Protein AF-0000000085162205 (afdb_homodimer)

InterPro domains:
  IPR006311 Twin-arginine translocation pathway, signal sequence [PS51318] (1-39)
  IPR006313 Deferrochelatase [TIGR01412] (5-406)
  IPR006314 Dyp-type peroxidase [PS51404] (59-401)
  IPR006314 Dyp-type peroxidase [PTHR30521] (60-394)
  IPR006314 Dyp-type peroxidase [TIGR01413] (62-396)
  IPR011008 Dimeric alpha-beta barrel [SSF54909] (57-401)
  IPR019546 Twin-arginine translocation pathway, signal sequence, bacterial/archaeal [TIGR01409] (11-33)
  IPR048327 Dyp-type peroxidase, N-terminal domain [PF04261] (62-213)
  IPR048328 Dyp-type peroxidase, C-terminal domain [PF20628] (221-396)

pLDDT: mean 88.56, std 20.93, range [18.2, 98.94]

Structure (mmCIF, N/CA/C/O backbone):
data_AF-0000000085162205-model_v1
#
loop_
_entity.id
_entity.type
_entity.pdbx_description
1 polymer Deferrochelatase
#
loop_
_atom_site.group_PDB
_atom_site.id
_atom_site.type_symbol
_atom_site.label_atom_id
_atom_site.label_alt_id
_atom_site.label_comp_id
_atom_site.label_asym_id
_atom_site.label_entity_id
_atom_site.label_seq_id
_atom_site.pdbx_PDB_ins_code
_atom_site.Cartn_x
_atom_site.Cartn_y
_atom_site.Cartn_z
_atom_site.occupancy
_atom_site.B_iso_or_equiv
_atom_site.auth_seq_id
_atom_site.auth_comp_id
_atom_site.auth_asym_id
_atom_site.auth_atom_id
_atom_site.pdbx_PDB_model_num
ATOM 1 N N . MET A 1 1 ? -37.281 86.938 -27.375 1 23.53 1 MET A N 1
ATOM 2 C CA . MET A 1 1 ? -37.125 86 -28.469 1 23.53 1 MET A CA 1
ATOM 3 C C . MET A 1 1 ? -35.688 85.438 -28.516 1 23.53 1 MET A C 1
ATOM 5 O O . MET A 1 1 ? -35.344 84.688 -29.422 1 23.53 1 MET A O 1
ATOM 9 N N . THR A 1 2 ? -34.781 86.062 -27.719 1 22.11 2 THR A N 1
ATOM 10 C CA . THR A 1 2 ? -33.375 86.188 -28 1 22.11 2 THR A CA 1
ATOM 11 C C . THR A 1 2 ? -32.688 84.875 -27.875 1 22.11 2 THR A C 1
ATOM 13 O O . THR A 1 2 ? -33.156 84 -27.141 1 22.11 2 THR A O 1
ATOM 16 N N . GLN A 1 3 ? -31.547 84.75 -28.531 1 21 3 GLN A N 1
ATOM 17 C CA . GLN A 1 3 ? -30.641 83.875 -29.312 1 21 3 GLN A CA 1
ATOM 18 C C . GLN A 1 3 ? -29.688 83.125 -28.422 1 21 3 GLN A C 1
ATOM 20 O O . GLN A 1 3 ? -28.703 83.688 -27.922 1 21 3 GLN A O 1
ATOM 25 N N . ASP A 1 4 ? -30.172 82.375 -27.375 1 20.7 4 ASP A N 1
ATOM 26 C CA . ASP A 1 4 ? -29.438 81.812 -26.266 1 20.7 4 ASP A CA 1
ATOM 27 C C . ASP A 1 4 ? -28.344 80.875 -26.766 1 20.7 4 ASP A C 1
ATOM 29 O O . ASP A 1 4 ? -28.641 79.75 -27.297 1 20.7 4 ASP A O 1
ATOM 33 N N . LYS A 1 5 ? -27.281 81.625 -27.281 1 24.34 5 LYS A N 1
ATOM 34 C CA . LYS A 1 5 ? -26.141 81.062 -28.031 1 24.34 5 LYS A CA 1
ATOM 35 C C . LYS A 1 5 ? -25.547 79.875 -27.344 1 24.34 5 LYS A C 1
ATOM 37 O O . LYS A 1 5 ? -25.703 79.688 -26.141 1 24.34 5 LYS A O 1
ATOM 42 N N . HIS A 1 6 ? -24.719 79 -28.062 1 22.14 6 HIS A N 1
ATOM 43 C CA . HIS A 1 6 ? -24.109 77.75 -28.469 1 22.14 6 HIS A CA 1
ATOM 44 C C . HIS A 1 6 ? -22.859 77.438 -27.656 1 22.14 6 HIS A C 1
ATOM 46 O O . HIS A 1 6 ? -22.094 76.562 -28 1 22.14 6 HIS A O 1
ATOM 52 N N . GLU A 1 7 ? -22.812 77.938 -26.375 1 23.92 7 GLU A N 1
ATOM 53 C CA . GLU A 1 7 ? -21.453 78 -25.844 1 23.92 7 GLU A CA 1
ATOM 54 C C . GLU A 1 7 ? -20.828 76.562 -25.844 1 23.92 7 GLU A C 1
ATOM 56 O O . GLU A 1 7 ? -21.375 75.625 -25.234 1 23.92 7 GLU A O 1
ATOM 61 N N . GLY A 1 8 ? -20.172 76.25 -27.047 1 25.31 8 GLY A N 1
ATOM 62 C CA . GLY A 1 8 ? -19.469 75.125 -27.594 1 25.31 8 GLY A CA 1
ATOM 63 C C . GLY A 1 8 ? -18.312 74.625 -26.719 1 25.31 8 GLY A C 1
ATOM 64 O O . GLY A 1 8 ? -17.266 75.312 -26.672 1 25.31 8 GLY A O 1
ATOM 65 N N . ASN A 1 9 ? -18.672 74.5 -25.375 1 24.75 9 ASN A N 1
ATOM 66 C CA . ASN A 1 9 ? -17.672 74.25 -24.344 1 24.75 9 ASN A CA 1
ATOM 67 C C . ASN A 1 9 ? -16.75 73.062 -24.781 1 24.75 9 ASN A C 1
ATOM 69 O O . ASN A 1 9 ? -17.203 72 -25.094 1 24.75 9 ASN A O 1
ATOM 73 N N . GLU A 1 10 ? -15.664 73.562 -25.438 1 24.84 10 GLU A N 1
ATOM 74 C CA . GLU A 1 10 ? -14.445 72.938 -25.969 1 24.84 10 GLU A CA 1
ATOM 75 C C . GLU A 1 10 ? -13.812 71.938 -24.969 1 24.84 10 GLU A C 1
ATOM 77 O O . GLU A 1 10 ? -13.438 72.375 -23.875 1 24.84 10 GLU A O 1
ATOM 82 N N . VAL A 1 11 ? -14.43 70.75 -25 1 28.94 11 VAL A N 1
ATOM 83 C CA . VAL A 1 11 ? -14.086 69.438 -24.359 1 28.94 11 VAL A CA 1
ATOM 84 C C . VAL A 1 11 ? -12.578 69.188 -24.469 1 28.94 11 VAL A C 1
ATOM 86 O O . VAL A 1 11 ? -12.055 69.062 -25.578 1 28.94 11 VAL A O 1
ATOM 89 N N . SER A 1 12 ? -11.781 70.188 -23.797 1 24.16 12 SER A N 1
ATOM 90 C CA . SER A 1 12 ? -10.328 70.125 -23.812 1 24.16 12 SER A CA 1
ATOM 91 C C . SER A 1 12 ? -9.781 68.75 -23.625 1 24.16 12 SER A C 1
ATOM 93 O O . SER A 1 12 ? -10.094 68.062 -22.641 1 24.16 12 SER A O 1
ATOM 95 N N . ARG A 1 13 ? -9.586 68 -24.734 1 26.69 13 ARG A N 1
ATOM 96 C CA . ARG A 1 13 ? -8.992 66.75 -25.125 1 26.69 13 ARG A CA 1
ATOM 97 C C . ARG A 1 13 ? -7.629 66.562 -24.469 1 26.69 13 ARG A C 1
ATOM 99 O O . ARG A 1 13 ? -6.973 65.5 -24.672 1 26.69 13 ARG A O 1
ATOM 106 N N . ARG A 1 14 ? -6.977 67.75 -24.078 1 25.41 14 ARG A N 1
ATOM 107 C CA . ARG A 1 14 ? -5.59 67.688 -23.625 1 25.41 14 ARG A CA 1
ATOM 108 C C . ARG A 1 14 ? -5.434 66.688 -22.484 1 25.41 14 ARG A C 1
ATOM 110 O O . ARG A 1 14 ? -4.438 66 -22.406 1 25.41 14 ARG A O 1
ATOM 117 N N . PHE A 1 15 ? -6.211 67.062 -21.375 1 24.17 15 PHE A N 1
ATOM 118 C CA . PHE A 1 15 ? -5.656 66.625 -20.094 1 24.17 15 PHE A CA 1
ATOM 119 C C . PHE A 1 15 ? -5.613 65.125 -20.031 1 24.17 15 PHE A C 1
ATOM 121 O O . PHE A 1 15 ? -5.078 64.5 -19.062 1 24.17 15 PHE A O 1
ATOM 128 N N . PHE A 1 16 ? -6.395 64.375 -20.906 1 24.56 16 PHE A N 1
ATOM 129 C CA . PHE A 1 16 ? -6.539 62.938 -20.781 1 24.56 16 PHE A CA 1
ATOM 130 C C . PHE A 1 16 ? -5.211 62.219 -21.031 1 24.56 16 PHE A C 1
ATOM 132 O O . PHE A 1 16 ? -4.887 61.25 -20.359 1 24.56 16 PHE A O 1
ATOM 139 N N . LEU A 1 17 ? -4.387 62.719 -21.969 1 25.56 17 LEU A N 1
ATOM 140 C CA . LEU A 1 17 ? -3.283 61.969 -22.531 1 25.56 17 LEU A CA 1
ATOM 141 C C . LEU A 1 17 ? -2.131 61.844 -21.531 1 25.56 17 LEU A C 1
ATOM 143 O O . LEU A 1 17 ? -1.29 60.969 -21.641 1 25.56 17 LEU A O 1
ATOM 147 N N . LYS A 1 18 ? -1.763 62.938 -20.859 1 26.2 18 LYS A N 1
ATOM 148 C CA . LYS A 1 18 ? -0.462 63.062 -20.203 1 26.2 18 LYS A CA 1
ATOM 149 C C . LYS A 1 18 ? -0.228 61.906 -19.234 1 26.2 18 LYS A C 1
ATOM 151 O O . LYS A 1 18 ? 0.91 61.469 -19.047 1 26.2 18 LYS A O 1
ATOM 156 N N . MET A 1 19 ? -1.25 61.719 -18.328 1 23.97 19 MET A N 1
ATOM 157 C CA . MET A 1 19 ? -0.8 61 -17.156 1 23.97 19 MET A CA 1
ATOM 158 C C . MET A 1 19 ? -0.459 59.562 -17.516 1 23.97 19 MET A C 1
ATOM 160 O O . MET A 1 19 ? -0.13 58.75 -16.656 1 23.97 19 MET A O 1
ATOM 164 N N . LEU A 1 20 ? -0.736 59 -18.734 1 28.34 20 LEU A N 1
ATOM 165 C CA . LEU A 1 20 ? -0.418 57.656 -19.219 1 28.34 20 LEU A CA 1
ATOM 166 C C . LEU A 1 20 ? 1.091 57.469 -19.312 1 28.34 20 LEU A C 1
ATOM 168 O O . LEU A 1 20 ? 1.556 56.406 -19.766 1 28.34 20 LEU A O 1
ATOM 172 N N . GLY A 1 21 ? 1.951 58.531 -19.406 1 26.06 21 GLY A N 1
ATOM 173 C CA . GLY A 1 21 ? 3.346 58.469 -19.812 1 26.06 21 GLY A CA 1
ATOM 174 C C . GLY A 1 21 ? 4.188 57.562 -18.922 1 26.06 21 GLY A C 1
ATOM 175 O O . GLY A 1 21 ? 5.34 57.25 -19.234 1 26.06 21 GLY A O 1
ATOM 176 N N . ILE A 1 22 ? 4.16 57.844 -17.625 1 26.16 22 ILE A N 1
ATOM 177 C CA . ILE A 1 22 ? 5.355 57.375 -16.938 1 26.16 22 ILE A CA 1
ATOM 178 C C . ILE A 1 22 ? 5.527 55.875 -17.156 1 26.16 22 ILE A C 1
ATOM 180 O O . ILE A 1 22 ? 4.609 55.094 -16.891 1 26.16 22 ILE A O 1
ATOM 184 N N . GLY A 1 23 ? 6.504 55.406 -17.969 1 26.56 23 GLY A N 1
ATOM 185 C CA . GLY A 1 23 ? 6.914 54.25 -18.75 1 26.56 23 GLY A CA 1
ATOM 186 C C . GLY A 1 23 ? 7.023 52.969 -17.938 1 26.56 23 GLY A C 1
ATOM 187 O O . GLY A 1 23 ? 7.477 51.938 -18.438 1 26.56 23 GLY A O 1
ATOM 188 N N . GLY A 1 24 ? 7.367 53.094 -16.547 1 23.75 24 GLY A N 1
ATOM 189 C CA . GLY A 1 24 ? 8.195 52 -16.062 1 23.75 24 GLY A CA 1
ATOM 190 C C . GLY A 1 24 ? 7.637 50.625 -16.406 1 23.75 24 GLY A C 1
ATOM 191 O O . GLY A 1 24 ? 6.559 50.5 -17 1 23.75 24 GLY A O 1
ATOM 192 N N . ALA A 1 25 ? 7.824 49.562 -15.359 1 25.62 25 ALA A N 1
ATOM 193 C CA . ALA A 1 25 ? 7.844 48.125 -15.406 1 25.62 25 ALA A CA 1
ATOM 194 C C . ALA A 1 25 ? 6.504 47.562 -15.891 1 25.62 25 ALA A C 1
ATOM 196 O O . ALA A 1 25 ? 5.477 47.75 -15.242 1 25.62 25 ALA A O 1
ATOM 197 N N . GLY A 1 26 ? 6.219 47.656 -17.109 1 27.2 26 GLY A N 1
ATOM 198 C CA . GLY A 1 26 ? 5.105 47.281 -17.984 1 27.2 26 GLY A CA 1
ATOM 199 C C . GLY A 1 26 ? 4.59 45.875 -17.75 1 27.2 26 GLY A C 1
ATOM 200 O O . GLY A 1 26 ? 5.234 44.906 -18.141 1 27.2 26 GLY A O 1
ATOM 201 N N . ALA A 1 27 ? 4.105 45.594 -16.516 1 27.25 27 ALA A N 1
ATOM 202 C CA . ALA A 1 27 ? 3.43 44.312 -16.469 1 27.25 27 ALA A CA 1
ATOM 203 C C . ALA A 1 27 ? 2.352 44.219 -17.547 1 27.25 27 ALA A C 1
ATOM 205 O O . ALA A 1 27 ? 1.441 45.031 -17.594 1 27.25 27 ALA A O 1
ATOM 206 N N . VAL A 1 28 ? 2.738 44 -18.766 1 25.94 28 VAL A N 1
ATOM 207 C CA . VAL A 1 28 ? 1.874 43.844 -19.938 1 25.94 28 VAL A CA 1
ATOM 208 C C . VAL A 1 28 ? 0.634 43.031 -19.547 1 25.94 28 VAL A C 1
ATOM 210 O O . VAL A 1 28 ? 0.739 41.875 -19.156 1 25.94 28 VAL A O 1
ATOM 213 N N . ILE A 1 29 ? -0.409 43.75 -19.156 1 27.84 29 ILE A N 1
ATOM 214 C CA . ILE A 1 29 ? -1.782 43.312 -18.922 1 27.84 29 ILE A CA 1
ATOM 215 C C . ILE A 1 29 ? -2.42 42.906 -20.25 1 27.84 29 ILE A C 1
ATOM 217 O O . ILE A 1 29 ? -2.85 43.75 -21.031 1 27.84 29 ILE A O 1
ATOM 221 N N . GLY A 1 30 ? -1.858 42.375 -21.297 1 29.48 30 GLY A N 1
ATOM 222 C CA . GLY A 1 30 ? -2.639 42.25 -22.516 1 29.48 30 GLY A CA 1
ATOM 223 C C . GLY A 1 30 ? -4.051 41.719 -22.266 1 29.48 30 GLY A C 1
ATOM 224 O O . GLY A 1 30 ? -4.262 40.844 -21.438 1 29.48 30 GLY A O 1
ATOM 225 N N . ALA A 1 31 ? -5.254 42.375 -22.578 1 27.8 31 ALA A N 1
ATOM 226 C CA . ALA A 1 31 ? -6.715 42.438 -22.578 1 27.8 31 ALA A CA 1
ATOM 227 C C . ALA A 1 31 ? -7.324 41.281 -23.328 1 27.8 31 ALA A C 1
ATOM 229 O O . ALA A 1 31 ? -8.539 41.219 -23.531 1 27.8 31 ALA A O 1
ATOM 230 N N . SER A 1 32 ? -6.816 40.656 -24.422 1 32.09 32 SER A N 1
ATOM 231 C CA . SER A 1 32 ? -7.695 39.75 -25.141 1 32.09 32 SER A CA 1
ATOM 232 C C . SER A 1 32 ? -8.492 38.875 -24.188 1 32.09 32 SER A C 1
ATOM 234 O O . SER A 1 32 ? -7.969 38.438 -23.156 1 32.09 32 SER A O 1
ATOM 236 N N . GLY A 1 33 ? -9.969 38.812 -24.203 1 31.78 33 GLY A N 1
ATOM 237 C CA . GLY A 1 33 ? -11.117 38.469 -23.375 1 31.78 33 GLY A CA 1
ATOM 238 C C . GLY A 1 33 ? -11.094 37.031 -22.875 1 31.78 33 GLY A C 1
ATOM 239 O O . GLY A 1 33 ? -12.094 36.531 -22.344 1 31.78 33 GLY A O 1
ATOM 240 N N . VAL A 1 34 ? -10.562 36.125 -23.656 1 31.17 34 VAL A N 1
ATOM 241 C CA . VAL A 1 34 ? -10.562 34.688 -23.359 1 31.17 34 VAL A CA 1
ATOM 242 C C . VAL A 1 34 ? -10.164 34.469 -21.891 1 31.17 34 VAL A C 1
ATOM 244 O O . VAL A 1 34 ? -9.109 34.938 -21.453 1 31.17 34 VAL A O 1
ATOM 247 N N . GLY A 1 35 ? -11.164 34.469 -20.938 1 32.03 35 GLY A N 1
ATOM 248 C CA . GLY A 1 35 ? -11.102 34.188 -19.516 1 32.03 35 GLY A CA 1
ATOM 249 C C . GLY A 1 35 ? -10.031 33.156 -19.156 1 32.03 35 GLY A C 1
ATOM 250 O O . GLY A 1 35 ? -10.32 31.984 -19 1 32.03 35 GLY A O 1
ATOM 251 N N . GLY A 1 36 ? -9.016 33.125 -19.844 1 33.78 36 GLY A N 1
ATOM 252 C CA . GLY A 1 36 ? -8.047 32.156 -19.359 1 33.78 36 GLY A CA 1
ATOM 253 C C . GLY A 1 36 ? -7.75 32.281 -17.875 1 33.78 36 GLY A C 1
ATOM 254 O O . GLY A 1 36 ? -7.523 33.406 -17.391 1 33.78 36 GLY A O 1
ATOM 255 N N . ILE A 1 37 ? -8.438 31.531 -17 1 33.53 37 ILE A N 1
ATOM 256 C CA . ILE A 1 37 ? -8.094 31.391 -15.594 1 33.53 37 ILE A CA 1
ATOM 257 C C . ILE A 1 37 ? -6.59 31.547 -15.414 1 33.53 37 ILE A C 1
ATOM 259 O O . ILE A 1 37 ? -5.809 30.75 -15.945 1 33.53 37 ILE A O 1
ATOM 263 N N . PHE A 1 38 ? -6.023 32.75 -15.5 1 35.12 38 PHE A N 1
ATOM 264 C CA . PHE A 1 38 ? -4.664 32.969 -15.039 1 35.12 38 PHE A CA 1
ATOM 265 C C . PHE A 1 38 ? -4.391 32.219 -13.75 1 35.12 38 PHE A C 1
ATOM 267 O O . PHE A 1 38 ? -5.062 32.438 -12.734 1 35.12 38 PHE A O 1
ATOM 274 N N . SER A 1 39 ? -4.184 30.953 -13.734 1 41.62 39 SER A N 1
ATOM 275 C CA . SER A 1 39 ? -3.752 30.234 -12.539 1 41.62 39 SER A CA 1
ATOM 276 C C . SER A 1 39 ? -2.65 30.984 -11.805 1 41.62 39 SER A C 1
ATOM 278 O O . SER A 1 39 ? -1.56 31.188 -12.344 1 41.62 39 SER A O 1
ATOM 280 N N . PHE A 1 40 ? -2.924 32.125 -11.172 1 44.41 40 PHE A N 1
ATOM 281 C CA . PHE A 1 40 ? -2.008 32.812 -10.258 1 44.41 40 PHE A CA 1
ATOM 282 C C . PHE A 1 40 ? -1.156 31.797 -9.5 1 44.41 40 PHE A C 1
ATOM 284 O O . PHE A 1 40 ? -1.688 30.906 -8.82 1 44.41 40 PHE A O 1
ATOM 291 N N . LYS A 1 41 ? 0.08 31.609 -10 1 60.41 41 LYS A N 1
ATOM 292 C CA . LYS A 1 41 ? 1.089 30.797 -9.328 1 60.41 41 LYS A CA 1
ATOM 293 C C . LYS A 1 41 ? 1.41 31.344 -7.945 1 60.41 41 LYS A C 1
ATOM 295 O O . LYS A 1 41 ? 1.84 32.5 -7.812 1 60.41 41 LYS A O 1
ATOM 300 N N . SER A 1 42 ? 0.875 30.828 -6.848 1 71.5 42 SER A N 1
ATOM 301 C CA . SER A 1 42 ? 1.188 31.125 -5.457 1 71.5 42 SER A CA 1
ATOM 302 C C . SER A 1 42 ? 2.695 31.125 -5.215 1 71.5 42 SER A C 1
ATOM 304 O O . SER A 1 42 ? 3.424 30.344 -5.824 1 71.5 42 SER A O 1
ATOM 306 N N . MET A 1 43 ? 3.209 32.219 -4.477 1 79.5 43 MET A N 1
ATOM 307 C CA . MET A 1 43 ? 4.613 32.219 -4.074 1 79.5 43 MET A CA 1
ATOM 308 C C . MET A 1 43 ? 4.977 30.953 -3.312 1 79.5 43 MET A C 1
ATOM 310 O O . MET A 1 43 ? 6.156 30.625 -3.158 1 79.5 43 MET A O 1
ATOM 314 N N . PHE A 1 44 ? 3.988 30.203 -2.92 1 85.88 44 PHE A N 1
ATOM 315 C CA . PHE A 1 44 ? 4.219 28.984 -2.15 1 85.88 44 PHE A CA 1
ATOM 316 C C . PHE A 1 44 ? 4.047 27.75 -3.027 1 85.88 44 PHE A C 1
ATOM 318 O O . PHE A 1 44 ? 4.113 26.625 -2.537 1 85.88 44 PHE A O 1
ATOM 325 N N . ASP A 1 45 ? 3.875 27.984 -4.266 1 87.75 45 ASP A N 1
ATOM 326 C CA . ASP A 1 45 ? 3.701 26.844 -5.16 1 87.75 45 ASP A CA 1
ATOM 327 C C . ASP A 1 45 ? 5.043 26.188 -5.473 1 87.75 45 ASP A C 1
ATOM 329 O O . ASP A 1 45 ? 6.055 26.859 -5.637 1 87.75 45 ASP A O 1
ATOM 333 N N . THR A 1 46 ? 5.008 24.891 -5.547 1 89.25 46 THR A N 1
ATOM 334 C CA . THR A 1 46 ? 6.145 24.125 -6.051 1 89.25 46 THR A CA 1
ATOM 335 C C . THR A 1 46 ? 6.133 24.078 -7.578 1 89.25 46 THR A C 1
ATOM 337 O O . THR A 1 46 ? 5.172 23.609 -8.18 1 89.25 46 THR A O 1
ATOM 340 N N . PRO A 1 47 ? 7.211 24.594 -8.188 1 91 47 PRO A N 1
ATOM 341 C CA . PRO A 1 47 ? 7.23 24.531 -9.656 1 91 47 PRO A CA 1
ATOM 342 C C . PRO A 1 47 ? 7.109 23.109 -10.195 1 91 47 PRO A C 1
ATOM 344 O O . PRO A 1 47 ? 7.668 22.172 -9.609 1 91 47 PRO A O 1
ATOM 347 N N . GLU A 1 48 ? 6.359 23.031 -11.289 1 92.06 48 GLU A N 1
ATOM 348 C CA . GLU A 1 48 ? 6.102 21.734 -11.898 1 92.06 48 GLU A CA 1
ATOM 349 C C . GLU A 1 48 ? 6.703 21.641 -13.297 1 92.06 48 GLU A C 1
ATOM 351 O O . GLU A 1 48 ? 6.645 22.609 -14.062 1 92.06 48 GLU A O 1
ATOM 356 N N . ASP A 1 49 ? 7.355 20.562 -13.508 1 91.94 49 ASP A N 1
ATOM 357 C CA . ASP A 1 49 ? 7.73 20.172 -14.867 1 91.94 49 ASP A CA 1
ATOM 358 C C . ASP A 1 49 ? 6.746 19.156 -15.438 1 91.94 49 ASP A C 1
ATOM 360 O O . ASP A 1 49 ? 6.934 17.953 -15.281 1 91.94 49 ASP A O 1
ATOM 364 N N . LYS A 1 50 ? 5.785 19.609 -16.141 1 88 50 LYS A N 1
ATOM 365 C CA . LYS A 1 50 ? 4.691 18.766 -16.609 1 88 50 LYS A CA 1
ATOM 366 C C . LYS A 1 50 ? 5.18 17.734 -17.625 1 88 50 LYS A C 1
ATOM 368 O O . LYS A 1 50 ? 4.715 16.594 -17.625 1 88 50 LYS A O 1
ATOM 373 N N . ASP A 1 51 ? 6.137 18.109 -18.328 1 87.88 51 ASP A N 1
ATOM 374 C CA . ASP A 1 51 ? 6.645 17.219 -19.375 1 87.88 51 ASP A CA 1
ATOM 375 C C . ASP A 1 51 ? 7.359 16.016 -18.781 1 87.88 51 ASP A C 1
ATOM 377 O O . ASP A 1 51 ? 7.359 14.93 -19.375 1 87.88 51 ASP A O 1
ATOM 381 N N . ASN A 1 52 ? 7.801 16.188 -17.641 1 90.31 52 ASN A N 1
ATOM 382 C CA . ASN A 1 52 ? 8.586 15.117 -17.047 1 90.31 52 ASN A CA 1
ATOM 383 C C . ASN A 1 52 ? 7.883 14.523 -15.828 1 90.31 52 ASN A C 1
ATOM 385 O O . ASN A 1 52 ? 8.492 13.789 -15.047 1 90.31 52 ASN A O 1
ATOM 389 N N . ASP A 1 53 ? 6.656 14.906 -15.672 1 94.62 53 ASP A N 1
ATOM 390 C CA . ASP A 1 53 ? 5.875 14.383 -14.555 1 94.62 53 ASP A CA 1
ATOM 391 C C . ASP A 1 53 ? 6.59 14.625 -13.227 1 94.62 53 ASP A C 1
ATOM 393 O O . ASP A 1 53 ? 6.707 13.711 -12.406 1 94.62 53 ASP A O 1
ATOM 397 N N . ALA A 1 54 ? 7.164 15.875 -13.086 1 97.38 54 ALA A N 1
ATOM 398 C CA . ALA A 1 54 ? 8.055 16.109 -11.953 1 97.38 54 ALA A CA 1
ATOM 399 C C . ALA A 1 54 ? 7.746 17.438 -11.273 1 97.38 54 ALA A C 1
ATOM 401 O O . ALA A 1 54 ? 7.207 18.359 -11.906 1 97.38 54 ALA A O 1
ATOM 402 N N . TYR A 1 55 ? 7.984 17.516 -10.023 1 97.5 55 TYR A N 1
ATOM 403 C CA . TYR A 1 55 ? 8.086 18.766 -9.266 1 97.5 55 TYR A CA 1
ATOM 404 C C . TYR A 1 55 ? 9.547 19.141 -9.031 1 97.5 55 TYR A C 1
ATOM 406 O O . TYR A 1 55 ? 10.414 18.266 -8.961 1 97.5 55 TYR A O 1
ATOM 414 N N . GLU A 1 56 ? 9.734 20.422 -8.883 1 96 56 GLU A N 1
ATOM 415 C CA . GLU A 1 56 ? 11.086 20.891 -8.562 1 96 56 GLU A CA 1
ATOM 416 C C . GLU A 1 56 ? 11.359 20.812 -7.066 1 96 56 GLU A C 1
ATOM 418 O O . GLU A 1 56 ? 10.492 21.141 -6.254 1 96 56 GLU A O 1
ATOM 423 N N . PHE A 1 57 ? 12.586 20.453 -6.734 1 97.62 57 PHE A N 1
ATOM 424 C CA . PHE A 1 57 ? 12.969 20.391 -5.328 1 97.62 57 PHE A CA 1
ATOM 425 C C . PHE A 1 57 ? 13.195 21.797 -4.773 1 97.62 57 PHE A C 1
ATOM 427 O O . PHE A 1 57 ? 12.797 22.094 -3.65 1 97.62 57 PHE A O 1
ATOM 434 N N . TYR A 1 58 ? 13.867 22.641 -5.586 1 97.25 58 TYR A N 1
ATOM 435 C CA . TYR A 1 58 ? 14.227 23.984 -5.129 1 97.25 58 TYR A CA 1
ATOM 436 C C . TYR A 1 58 ? 13.008 24.891 -5.113 1 97.25 58 TYR A C 1
ATOM 438 O O . TYR A 1 58 ? 12.164 24.828 -6.008 1 97.25 58 TYR A O 1
ATOM 446 N N . GLY A 1 59 ? 12.969 25.734 -4.098 1 95.81 59 GLY A N 1
ATOM 447 C CA . GLY A 1 59 ? 11.875 26.672 -3.951 1 95.81 59 GLY A CA 1
ATOM 448 C C . GLY A 1 59 ? 11.852 27.344 -2.592 1 95.81 59 GLY A C 1
ATOM 449 O O . GLY A 1 59 ? 12.656 27.031 -1.719 1 95.81 59 GLY A O 1
ATOM 450 N N . LYS A 1 60 ? 10.938 28.25 -2.479 1 94.25 60 LYS A N 1
ATOM 451 C CA . LYS A 1 60 ? 10.805 29 -1.234 1 94.25 60 LYS A CA 1
ATOM 452 C C . LYS A 1 60 ? 10.375 28.094 -0.086 1 94.25 60 LYS A C 1
ATOM 454 O O . LYS A 1 60 ? 10.844 28.25 1.044 1 94.25 60 LYS A O 1
ATOM 459 N N . VAL A 1 61 ? 9.469 27.234 -0.409 1 97.31 61 VAL A N 1
ATOM 460 C CA . VAL A 1 61 ? 9.031 26.219 0.553 1 97.31 61 VAL A CA 1
ATOM 461 C C . VAL A 1 61 ? 9.367 24.828 0.032 1 97.31 61 VAL A C 1
ATOM 463 O O . VAL A 1 61 ? 9.617 24.656 -1.162 1 97.31 61 VAL A O 1
ATOM 466 N N . GLN A 1 62 ? 9.461 23.875 0.972 1 98.25 62 GLN A N 1
ATOM 467 C CA . GLN A 1 62 ? 9.742 22.5 0.531 1 98.25 62 GLN A CA 1
ATOM 468 C C . GLN A 1 62 ? 8.578 21.938 -0.264 1 98.25 62 GLN A C 1
ATOM 470 O O . GLN A 1 62 ? 7.414 22.25 0.013 1 98.25 62 GLN A O 1
ATOM 475 N N . PRO A 1 63 ? 8.883 21.109 -1.225 1 98.06 63 PRO A N 1
ATOM 476 C CA . PRO A 1 63 ? 7.812 20.375 -1.923 1 98.06 63 PRO A CA 1
ATOM 477 C C . PRO A 1 63 ? 7.066 19.406 -1.015 1 98.06 63 PRO A C 1
ATOM 479 O O . PRO A 1 63 ? 7.629 18.922 -0.033 1 98.06 63 PRO A O 1
ATOM 482 N N . GLY A 1 64 ? 5.836 19.078 -1.379 1 97.94 64 GLY A N 1
ATOM 483 C CA . GLY A 1 64 ? 5.055 18.094 -0.649 1 97.94 64 GLY A CA 1
ATOM 484 C C . GLY A 1 64 ? 4.195 18.703 0.442 1 97.94 64 GLY A C 1
ATOM 485 O O . GLY A 1 64 ? 3.609 17.984 1.253 1 97.94 64 GLY A O 1
ATOM 486 N N . ILE A 1 65 ? 4.164 20.031 0.486 1 97.88 65 ILE A N 1
ATOM 487 C CA . ILE A 1 65 ? 3.336 20.719 1.47 1 97.88 65 ILE A CA 1
ATOM 488 C C . ILE A 1 65 ? 2.088 21.281 0.792 1 97.88 65 ILE A C 1
ATOM 490 O O . ILE A 1 65 ? 0.971 20.844 1.07 1 97.88 65 ILE A O 1
ATOM 494 N N . THR A 1 66 ? 2.283 22.109 -0.255 1 95.19 66 THR A N 1
ATOM 495 C CA . THR A 1 66 ? 1.155 22.75 -0.911 1 95.19 66 THR A CA 1
ATOM 496 C C . THR A 1 66 ? 0.828 22.062 -2.232 1 95.19 66 THR A C 1
ATOM 498 O O . THR A 1 66 ? -0.168 22.391 -2.881 1 95.19 66 THR A O 1
ATOM 501 N N . THR A 1 67 ? 1.681 21.125 -2.615 1 93.94 67 THR A N 1
ATOM 502 C CA . THR A 1 67 ? 1.371 20.375 -3.826 1 93.94 67 THR A CA 1
ATOM 503 C C . THR A 1 67 ? 0.101 19.547 -3.641 1 93.94 67 THR A C 1
ATOM 505 O O . THR A 1 67 ? -0.201 19.109 -2.529 1 93.94 67 THR A O 1
ATOM 508 N N . PRO A 1 68 ? -0.626 19.375 -4.758 1 92.56 68 PRO A N 1
ATOM 509 C CA . PRO A 1 68 ? -1.696 18.391 -4.637 1 92.56 68 PRO A CA 1
ATOM 510 C C . PRO A 1 68 ? -1.19 17.031 -4.148 1 92.56 68 PRO A C 1
ATOM 512 O O . PRO A 1 68 ? -0.053 16.656 -4.438 1 92.56 68 PRO A O 1
ATOM 515 N N . SER A 1 69 ? -2.047 16.312 -3.449 1 94.06 69 SER A N 1
ATOM 516 C CA . SER A 1 69 ? -1.645 15.008 -2.926 1 94.06 69 SER A CA 1
ATOM 517 C C . SER A 1 69 ? -1.428 14 -4.051 1 94.06 69 SER A C 1
ATOM 519 O O . SER A 1 69 ? -2.266 13.875 -4.949 1 94.06 69 SER A O 1
ATOM 521 N N . GLN A 1 70 ? -0.312 13.375 -4.012 1 96.44 70 GLN A N 1
ATOM 522 C CA . GLN A 1 70 ? -0.091 12.234 -4.895 1 96.44 70 GLN A CA 1
ATOM 523 C C . GLN A 1 70 ? -0.828 11 -4.391 1 96.44 70 GLN A C 1
ATOM 525 O O . GLN A 1 70 ? -1.327 10.984 -3.262 1 96.44 70 GLN A O 1
ATOM 530 N N . LYS A 1 71 ? -0.843 9.953 -5.121 1 96.75 71 LYS A N 1
ATOM 531 C CA . LYS A 1 71 ? -1.667 8.781 -4.836 1 96.75 71 LYS A CA 1
ATOM 532 C C . LYS A 1 71 ? -1.079 7.965 -3.693 1 96.75 71 LYS A C 1
ATOM 534 O O . LYS A 1 71 ? -1.795 7.207 -3.035 1 96.75 71 LYS A O 1
ATOM 539 N N . ASN A 1 72 ? 0.251 8.141 -3.527 1 98 72 ASN A N 1
ATOM 540 C CA . ASN A 1 72 ? 0.923 7.312 -2.535 1 98 72 ASN A CA 1
ATOM 541 C C . ASN A 1 72 ? 1.856 8.133 -1.653 1 98 72 ASN A C 1
ATOM 543 O O . ASN A 1 72 ? 2.42 9.133 -2.104 1 98 72 ASN A O 1
ATOM 547 N N . ILE A 1 73 ? 2.012 7.645 -0.436 1 98.56 73 ILE A N 1
ATOM 548 C CA . ILE A 1 73 ? 2.992 8.211 0.482 1 98.56 73 ILE A CA 1
ATOM 549 C C . ILE A 1 73 ? 3.816 7.09 1.113 1 98.56 73 ILE A C 1
ATOM 551 O O . ILE A 1 73 ? 3.299 6.004 1.372 1 98.56 73 ILE A O 1
ATOM 555 N N . ASN A 1 74 ? 5.051 7.246 1.24 1 98.38 74 ASN A N 1
ATOM 556 C CA . ASN A 1 74 ? 5.938 6.543 2.16 1 98.38 74 ASN A CA 1
ATOM 557 C C . ASN A 1 74 ? 6.531 7.488 3.199 1 98.38 74 ASN A C 1
ATOM 559 O O . ASN A 1 74 ? 7.387 8.32 2.875 1 98.38 74 ASN A O 1
ATOM 563 N N . PHE A 1 75 ? 6.02 7.402 4.359 1 98.62 75 PHE A N 1
ATOM 564 C CA . PHE A 1 75 ? 6.375 8.273 5.477 1 98.62 75 PHE A CA 1
ATOM 565 C C . PHE A 1 75 ? 7.332 7.562 6.426 1 98.62 75 PHE A C 1
ATOM 567 O O . PHE A 1 75 ? 7.102 6.418 6.812 1 98.62 75 PHE A O 1
ATOM 574 N N . ALA A 1 76 ? 8.461 8.234 6.836 1 98.38 76 ALA A N 1
ATOM 575 C CA . ALA A 1 76 ? 9.422 7.637 7.754 1 98.38 76 ALA A CA 1
ATOM 576 C C . ALA A 1 76 ? 9.789 8.602 8.875 1 98.38 76 ALA A C 1
ATOM 578 O O . ALA A 1 76 ? 9.984 9.797 8.633 1 98.38 76 ALA A O 1
ATOM 579 N N . VAL A 1 77 ? 9.797 8.094 10.031 1 98.56 77 VAL A N 1
ATOM 580 C CA . VAL A 1 77 ? 10.336 8.789 11.195 1 98.56 77 VAL A CA 1
ATOM 581 C C . VAL A 1 77 ? 11.656 8.148 11.617 1 98.56 77 VAL A C 1
ATOM 583 O O . VAL A 1 77 ? 11.742 6.922 11.742 1 98.56 77 VAL A O 1
ATOM 586 N N . ILE A 1 78 ? 12.617 8.992 11.891 1 98.38 78 ILE A N 1
ATOM 587 C CA . ILE A 1 78 ? 14 8.539 12.031 1 98.38 78 ILE A CA 1
ATOM 588 C C . ILE A 1 78 ? 14.555 9 13.383 1 98.38 78 ILE A C 1
ATOM 590 O O . ILE A 1 78 ? 14.297 10.125 13.82 1 98.38 78 ILE A O 1
ATOM 594 N N . ASP A 1 79 ? 15.312 8.148 14 1 97.94 79 ASP A N 1
ATOM 595 C CA . ASP A 1 79 ? 16.109 8.492 15.18 1 97.94 79 ASP A CA 1
ATOM 596 C C . ASP A 1 79 ? 17.578 8.68 14.812 1 97.94 79 ASP A C 1
ATOM 598 O O . ASP A 1 79 ? 18.109 7.961 13.961 1 97.94 79 ASP A O 1
ATOM 602 N N . LEU A 1 80 ? 18.234 9.602 15.531 1 98.62 80 LEU A N 1
ATOM 603 C CA . LEU A 1 80 ? 19.672 9.773 15.391 1 98.62 80 LEU A CA 1
ATOM 604 C C . LEU A 1 80 ? 20.422 8.703 16.172 1 98.62 80 LEU A C 1
ATOM 606 O O . LEU A 1 80 ? 20.094 8.43 17.328 1 98.62 80 LEU A O 1
ATOM 610 N N . LYS A 1 81 ? 21.391 8.156 15.492 1 97 81 LYS A N 1
ATOM 611 C CA . LYS A 1 81 ? 22.344 7.27 16.172 1 97 81 LYS A CA 1
ATOM 612 C C . LYS A 1 81 ? 23.594 8.031 16.609 1 97 81 LYS A C 1
ATOM 614 O O . LYS A 1 81 ? 24.344 7.551 17.453 1 97 81 LYS A O 1
ATOM 619 N N . SER A 1 82 ? 23.766 9.188 15.977 1 97.38 82 SER A N 1
ATOM 620 C CA . SER A 1 82 ? 24.953 10.008 16.234 1 97.38 82 SER A CA 1
ATOM 621 C C . SER A 1 82 ? 24.562 11.438 16.594 1 97.38 82 SER A C 1
ATOM 623 O O . SER A 1 82 ? 23.547 11.953 16.125 1 97.38 82 SER A O 1
ATOM 625 N N . LYS A 1 83 ? 25.453 12.047 17.375 1 97.38 83 LYS A N 1
ATOM 626 C CA . LYS A 1 83 ? 25.281 13.445 17.734 1 97.38 83 LYS A CA 1
ATOM 627 C C . LYS A 1 83 ? 26.328 14.328 17.062 1 97.38 83 LYS A C 1
ATOM 629 O O . LYS A 1 83 ? 26.531 15.477 17.453 1 97.38 83 LYS A O 1
ATOM 634 N N . ASP A 1 84 ? 27 13.727 16.109 1 97.94 84 ASP A N 1
ATOM 635 C CA . ASP A 1 84 ? 28.016 14.469 15.367 1 97.94 84 ASP A CA 1
ATOM 636 C C . ASP A 1 84 ? 27.359 15.469 14.422 1 97.94 84 ASP A C 1
ATOM 638 O O . ASP A 1 84 ? 26.969 15.117 13.305 1 97.94 84 ASP A O 1
ATOM 642 N N . LYS A 1 85 ? 27.438 16.672 14.867 1 98 85 LYS A N 1
ATOM 643 C CA . LYS A 1 85 ? 26.734 17.719 14.133 1 98 85 LYS A CA 1
ATOM 644 C C . LYS A 1 85 ? 27.297 17.859 12.719 1 98 85 LYS A C 1
ATOM 646 O O . LYS A 1 85 ? 26.531 18.047 11.766 1 98 85 LYS A O 1
ATOM 651 N N . ALA A 1 86 ? 28.562 17.812 12.586 1 98.19 86 ALA A N 1
ATOM 652 C CA . ALA A 1 86 ? 29.203 17.969 11.273 1 98.19 86 ALA A CA 1
ATOM 653 C C . ALA A 1 86 ? 28.797 16.844 10.328 1 98.19 86 ALA A C 1
ATOM 655 O O . ALA A 1 86 ? 28.5 17.094 9.156 1 98.19 86 ALA A O 1
ATOM 656 N N . ALA A 1 87 ? 28.734 15.664 10.82 1 98.62 87 ALA A N 1
ATOM 657 C CA . ALA A 1 87 ? 28.344 14.508 10.008 1 98.62 87 ALA A CA 1
ATOM 658 C C . ALA A 1 87 ? 26.875 14.602 9.586 1 98.62 87 ALA A C 1
ATOM 660 O O . ALA A 1 87 ? 26.531 14.289 8.445 1 98.62 87 ALA A O 1
ATOM 661 N N . ILE A 1 88 ? 26.062 15.031 10.492 1 98.81 88 ILE A N 1
ATOM 662 C CA . ILE A 1 88 ? 24.641 15.156 10.211 1 98.81 88 ILE A CA 1
ATOM 663 C C . ILE A 1 88 ? 24.406 16.281 9.188 1 98.81 88 ILE A C 1
ATOM 665 O O . ILE A 1 88 ? 23.594 16.141 8.273 1 98.81 88 ILE A O 1
ATOM 669 N N . GLN A 1 89 ? 25.156 17.359 9.32 1 98.69 89 GLN A N 1
ATOM 670 C CA . GLN A 1 89 ? 25.078 18.438 8.344 1 98.69 89 GLN A CA 1
ATOM 671 C C . GLN A 1 89 ? 25.469 17.953 6.953 1 98.69 89 GLN A C 1
ATOM 673 O O . GLN A 1 89 ? 24.828 18.297 5.961 1 98.69 89 GLN A O 1
ATOM 678 N N . GLU A 1 90 ? 26.5 17.188 6.883 1 98.62 90 GLU A N 1
ATOM 679 C CA . GLU A 1 90 ? 26.922 16.625 5.602 1 98.62 90 GLU A CA 1
ATOM 680 C C . GLU A 1 90 ? 25.844 15.719 5.02 1 98.62 90 GLU A C 1
ATOM 682 O O . GLU A 1 90 ? 25.641 15.688 3.805 1 98.62 90 GLU A O 1
ATOM 687 N N . MET A 1 91 ? 25.156 14.938 5.887 1 98.69 91 MET A N 1
ATOM 688 C CA . MET A 1 91 ? 24.047 14.094 5.449 1 98.69 91 MET A CA 1
ATOM 689 C C . MET A 1 91 ? 22.938 14.938 4.816 1 98.69 91 MET A C 1
ATOM 691 O O . MET A 1 91 ? 22.406 14.578 3.768 1 98.69 91 MET A O 1
ATOM 695 N N . PHE A 1 92 ? 22.672 16.078 5.375 1 98.88 92 PHE A N 1
ATOM 696 C CA . PHE A 1 92 ? 21.641 16.953 4.844 1 98.88 92 PHE A CA 1
ATOM 697 C C . PHE A 1 92 ? 22.047 17.5 3.475 1 98.88 92 PHE A C 1
ATOM 699 O O . PHE A 1 92 ? 21.203 17.625 2.582 1 98.88 92 PHE A O 1
ATOM 706 N N . LYS A 1 93 ? 23.328 17.797 3.301 1 98.75 93 LYS A N 1
ATOM 707 C CA . LYS A 1 93 ? 23.828 18.234 2 1 98.75 93 LYS A CA 1
ATOM 708 C C . LYS A 1 93 ? 23.688 17.141 0.956 1 98.75 93 LYS A C 1
ATOM 710 O O . LYS A 1 93 ? 23.234 17.391 -0.166 1 98.75 93 LYS A O 1
ATOM 715 N N . GLU A 1 94 ? 24.016 15.953 1.376 1 98.25 94 GLU A N 1
ATOM 716 C CA . GLU A 1 94 ? 23.891 14.828 0.455 1 98.25 94 GLU A CA 1
ATOM 717 C C . GLU A 1 94 ? 22.422 14.547 0.129 1 98.25 94 GLU A C 1
ATOM 719 O O . GLU A 1 94 ? 22.094 14.234 -1.017 1 98.25 94 GLU A O 1
ATOM 724 N N . TRP A 1 95 ? 21.562 14.602 1.175 1 98.75 95 TRP A N 1
ATOM 725 C CA . TRP A 1 95 ? 20.125 14.422 0.956 1 98.75 95 TRP A CA 1
ATOM 726 C C . TRP A 1 95 ? 19.594 15.43 -0.064 1 98.75 95 TRP A C 1
ATOM 728 O O . TRP A 1 95 ? 18.703 15.117 -0.85 1 98.75 95 TRP A O 1
ATOM 738 N N . THR A 1 96 ? 20.141 16.625 -0.071 1 98.75 96 THR A N 1
ATOM 739 C CA . THR A 1 96 ? 19.75 17.641 -1.039 1 98.75 96 THR A CA 1
ATOM 740 C C . THR A 1 96 ? 20.062 17.188 -2.461 1 98.75 96 THR A C 1
ATOM 742 O O . THR A 1 96 ? 19.188 17.203 -3.332 1 98.75 96 THR A O 1
ATOM 745 N N . LYS A 1 97 ? 21.25 16.734 -2.617 1 97.69 97 LYS A N 1
ATOM 746 C CA . LYS A 1 97 ? 21.672 16.281 -3.934 1 97.69 97 LYS A CA 1
ATOM 747 C C . LYS A 1 97 ? 20.828 15.102 -4.402 1 97.69 97 LYS A C 1
ATOM 749 O O . LYS A 1 97 ? 20.375 15.062 -5.551 1 97.69 97 LYS A O 1
ATOM 754 N N . MET A 1 98 ? 20.625 14.18 -3.527 1 98.12 98 MET A N 1
ATOM 755 C CA . MET A 1 98 ? 19.844 12.992 -3.842 1 98.12 98 MET A CA 1
ATOM 756 C C . MET A 1 98 ? 18.406 13.359 -4.188 1 98.12 98 MET A C 1
ATOM 758 O O . MET A 1 98 ? 17.828 12.82 -5.129 1 98.12 98 MET A O 1
ATOM 762 N N . SER A 1 99 ? 17.844 14.258 -3.436 1 98.62 99 SER A N 1
ATOM 763 C CA . SER A 1 99 ? 16.453 14.656 -3.621 1 98.62 99 SER A CA 1
ATOM 764 C C . SER A 1 99 ? 16.25 15.328 -4.973 1 98.62 99 SER A C 1
ATOM 766 O O . SER A 1 99 ? 15.258 15.07 -5.656 1 98.62 99 SER A O 1
ATOM 768 N N . VAL A 1 100 ? 17.172 16.203 -5.355 1 97.94 100 VAL A N 1
ATOM 769 C CA . VAL A 1 100 ? 17.094 16.875 -6.648 1 97.94 100 VAL A CA 1
ATOM 770 C C . VAL A 1 100 ? 17.047 15.836 -7.766 1 97.94 100 VAL A C 1
ATOM 772 O O . VAL A 1 100 ? 16.203 15.914 -8.656 1 97.94 100 VAL A O 1
ATOM 775 N N . LYS A 1 101 ? 17.859 14.844 -7.672 1 96.75 101 LYS A N 1
ATOM 776 C CA . LYS A 1 101 ? 17.938 13.797 -8.695 1 96.75 101 LYS A CA 1
ATOM 777 C C . LYS A 1 101 ? 16.672 12.961 -8.719 1 96.75 101 LYS A C 1
ATOM 779 O O . LYS A 1 101 ? 16.031 12.82 -9.766 1 96.75 101 LYS A O 1
ATOM 784 N N . MET A 1 102 ? 16.281 12.43 -7.586 1 98.06 102 MET A N 1
ATOM 785 C CA . MET A 1 102 ? 15.141 11.516 -7.531 1 98.06 102 MET A CA 1
ATOM 786 C C . MET A 1 102 ? 13.852 12.227 -7.926 1 98.06 102 MET A C 1
ATOM 788 O O . MET A 1 102 ? 13 11.641 -8.609 1 98.06 102 MET A O 1
ATOM 792 N N . MET A 1 103 ? 13.68 13.484 -7.508 1 98.38 103 MET A N 1
ATOM 793 C CA . MET A 1 103 ? 12.461 14.211 -7.855 1 98.38 103 MET A CA 1
ATOM 794 C C . MET A 1 103 ? 12.43 14.531 -9.344 1 98.38 103 MET A C 1
ATOM 796 O O . MET A 1 103 ? 11.367 14.812 -9.906 1 98.38 103 MET A O 1
ATOM 800 N N . ASP A 1 104 ? 13.594 14.438 -10.016 1 96.06 104 ASP A N 1
ATOM 801 C CA . ASP A 1 104 ? 13.672 14.633 -11.461 1 96.06 104 ASP A CA 1
ATOM 802 C C . ASP A 1 104 ? 13.531 13.305 -12.203 1 96.06 104 ASP A C 1
ATOM 804 O O . ASP A 1 104 ? 13.633 13.258 -13.43 1 96.06 104 ASP A O 1
ATOM 808 N N . GLY A 1 105 ? 13.344 12.273 -11.5 1 94.5 105 GLY A N 1
ATOM 809 C CA . GLY A 1 105 ? 13.164 10.969 -12.117 1 94.5 105 GLY A CA 1
ATOM 810 C C . GLY A 1 105 ? 14.477 10.297 -12.484 1 94.5 105 GLY A C 1
ATOM 811 O O . GLY A 1 105 ? 14.492 9.359 -13.289 1 94.5 105 GLY A O 1
ATOM 812 N N . THR A 1 106 ? 15.508 10.781 -11.938 1 92.75 106 THR A N 1
ATOM 813 C CA . THR A 1 106 ? 16.812 10.195 -12.242 1 92.75 106 THR A CA 1
ATOM 814 C C . THR A 1 106 ? 17.344 9.406 -11.047 1 92.75 106 THR A C 1
ATOM 816 O O . THR A 1 106 ? 16.906 9.617 -9.914 1 92.75 106 THR A O 1
ATOM 819 N N . LEU A 1 107 ? 18.188 8.453 -11.336 1 89.75 107 LEU A N 1
ATOM 820 C CA . LEU A 1 107 ? 18.781 7.621 -10.297 1 89.75 107 LEU A CA 1
ATOM 821 C C . LEU A 1 107 ? 19.891 8.375 -9.578 1 89.75 107 LEU A C 1
ATOM 823 O O . LEU A 1 107 ? 20.438 9.352 -10.109 1 89.75 107 LEU A O 1
ATOM 827 N N . ILE A 1 108 ? 20.109 7.875 -8.391 1 89.94 108 ILE A N 1
ATOM 828 C CA . ILE A 1 108 ? 21.172 8.539 -7.637 1 89.94 108 ILE A CA 1
ATOM 829 C C . ILE A 1 108 ? 22.516 7.859 -7.926 1 89.94 108 ILE A C 1
ATOM 831 O O . ILE A 1 108 ? 22.547 6.727 -8.406 1 89.94 108 ILE A O 1
ATOM 835 N N . GLY A 1 109 ? 23.531 8.539 -7.598 1 79.75 109 GLY A N 1
ATOM 836 C CA . GLY A 1 109 ? 24.891 8 -7.73 1 79.75 109 GLY A CA 1
ATOM 837 C C . GLY A 1 109 ? 25.391 7.996 -9.164 1 79.75 109 GLY A C 1
ATOM 838 O O . GLY A 1 109 ? 24.672 8.422 -10.078 1 79.75 109 GLY A O 1
ATOM 839 N N . LYS A 1 110 ? 26.719 7.809 -9.297 1 67 110 LYS A N 1
ATOM 840 C CA . LYS A 1 110 ? 27.375 7.68 -10.594 1 67 110 LYS A CA 1
ATOM 841 C C . LYS A 1 110 ? 27.281 6.254 -11.125 1 67 110 LYS A C 1
ATOM 843 O O . LYS A 1 110 ? 27.203 5.301 -10.344 1 67 110 LYS A O 1
ATOM 848 N N . SER A 1 111 ? 26.75 6.031 -12.281 1 60.94 111 SER A N 1
ATOM 849 C CA . SER A 1 111 ? 26.812 4.691 -12.859 1 60.94 111 SER A CA 1
ATOM 850 C C . SER A 1 111 ? 28.172 4.047 -12.633 1 60.94 111 SER A C 1
ATOM 852 O O . SER A 1 111 ? 29.188 4.574 -13.078 1 60.94 111 SER A O 1
ATOM 854 N N . THR A 1 112 ? 28.391 3.568 -11.445 1 61.78 112 THR A N 1
ATOM 855 C CA . THR A 1 112 ? 29.719 3 -11.266 1 61.78 112 THR A CA 1
ATOM 856 C C . THR A 1 112 ? 29.953 1.85 -12.234 1 61.78 112 THR A C 1
ATOM 858 O O . THR A 1 112 ? 29.094 0.983 -12.398 1 61.78 112 THR A O 1
ATOM 861 N N . LYS A 1 113 ? 31.047 1.942 -12.922 1 66.38 113 LYS A N 1
ATOM 862 C CA . LYS A 1 113 ? 31.5 0.9 -13.836 1 66.38 113 LYS A CA 1
ATOM 863 C C . LYS A 1 113 ? 32.094 -0.283 -13.07 1 66.38 113 LYS A C 1
ATOM 865 O O . LYS A 1 113 ? 32.25 -1.369 -13.625 1 66.38 113 LYS A O 1
ATOM 870 N N . ASN A 1 114 ? 32.094 0.006 -11.68 1 81.81 114 ASN A N 1
ATOM 871 C CA . ASN A 1 114 ? 32.719 -1.09 -10.938 1 81.81 114 ASN A CA 1
ATOM 872 C C . ASN A 1 114 ? 31.656 -2.059 -10.398 1 81.81 114 ASN A C 1
ATOM 874 O O . ASN A 1 114 ? 31.047 -1.808 -9.359 1 81.81 114 ASN A O 1
ATOM 878 N N . SER A 1 115 ? 31.484 -3.154 -10.906 1 85.69 115 SER A N 1
ATOM 879 C CA . SER A 1 115 ? 30.453 -4.141 -10.594 1 85.69 115 SER A CA 1
ATOM 880 C C . SER A 1 115 ? 30.828 -4.973 -9.375 1 85.69 115 SER A C 1
ATOM 882 O O . SER A 1 115 ? 30.031 -5.781 -8.891 1 85.69 115 SER A O 1
ATOM 884 N N . LEU A 1 116 ? 31.953 -4.75 -8.812 1 88.56 116 LEU A N 1
ATOM 885 C CA . LEU A 1 116 ? 32.406 -5.496 -7.652 1 88.56 116 LEU A CA 1
ATOM 886 C C . LEU A 1 116 ? 31.984 -4.812 -6.359 1 88.56 116 LEU A C 1
ATOM 888 O O . LEU A 1 116 ? 32.219 -5.332 -5.266 1 88.56 116 LEU A O 1
ATOM 892 N N . LEU A 1 117 ? 31.359 -3.717 -6.477 1 89.31 117 LEU A N 1
ATOM 893 C CA . LEU A 1 117 ? 30.812 -2.982 -5.348 1 89.31 117 LEU A CA 1
ATOM 894 C C . LEU A 1 117 ? 29.281 -2.939 -5.418 1 89.31 117 LEU A C 1
ATOM 896 O O . LEU A 1 117 ? 28.703 -3.07 -6.5 1 89.31 117 LEU A O 1
ATOM 900 N N . PRO A 1 118 ? 28.719 -2.729 -4.25 1 90.88 118 PRO A N 1
ATOM 901 C CA . PRO A 1 118 ? 27.281 -2.459 -4.301 1 90.88 118 PRO A CA 1
ATOM 902 C C . PRO A 1 118 ? 26.938 -1.195 -5.09 1 90.88 118 PRO A C 1
ATOM 904 O O . PRO A 1 118 ? 27.656 -0.194 -4.992 1 90.88 118 PRO A O 1
ATOM 907 N N . PRO A 1 119 ? 25.953 -1.278 -5.895 1 90.44 119 PRO A N 1
ATOM 908 C CA . PRO A 1 119 ? 25.578 -0.076 -6.645 1 90.44 119 PRO A CA 1
ATOM 909 C C . PRO A 1 119 ? 25.188 1.087 -5.738 1 90.44 119 PRO A C 1
ATOM 911 O O . PRO A 1 119 ? 24.641 0.872 -4.652 1 90.44 119 PRO A O 1
ATOM 914 N N . GLU A 1 120 ? 25.406 2.258 -6.223 1 91.06 120 GLU A N 1
ATOM 915 C CA . GLU A 1 120 ? 25.047 3.439 -5.449 1 91.06 120 GLU A CA 1
ATOM 916 C C . GLU A 1 120 ? 23.531 3.615 -5.383 1 91.06 120 GLU A C 1
ATOM 918 O O . GLU A 1 120 ? 22.984 3.996 -4.344 1 91.06 120 GLU A O 1
ATOM 923 N N . ASP A 1 121 ? 22.938 3.379 -6.52 1 94.12 121 ASP A N 1
ATOM 924 C CA . ASP A 1 121 ? 21.469 3.35 -6.551 1 94.12 121 ASP A CA 1
ATOM 925 C C . ASP A 1 121 ? 20.953 1.923 -6.406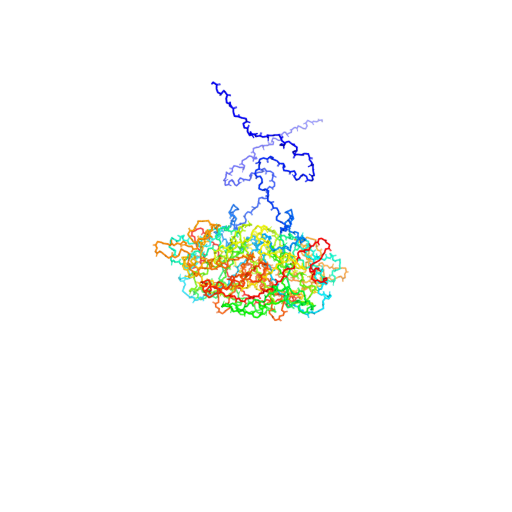 1 94.12 121 ASP A C 1
ATOM 927 O O . ASP A 1 121 ? 21.469 0.997 -7.031 1 94.12 121 ASP A O 1
ATOM 931 N N . THR A 1 122 ? 19.844 1.769 -5.621 1 93.75 122 THR A N 1
ATOM 932 C CA . THR A 1 122 ? 19.312 0.437 -5.367 1 93.75 122 THR A CA 1
ATOM 933 C C . THR A 1 122 ? 18.594 -0.107 -6.602 1 93.75 122 THR A C 1
ATOM 935 O O . THR A 1 122 ? 18.391 -1.316 -6.727 1 93.75 122 THR A O 1
ATOM 938 N N . GLY A 1 123 ? 18.078 0.723 -7.434 1 92.94 123 GLY A N 1
ATOM 939 C CA . GLY A 1 123 ? 17.75 0.347 -8.797 1 92.94 123 GLY A CA 1
ATOM 940 C C . GLY A 1 123 ? 16.312 -0.079 -8.977 1 92.94 123 GLY A C 1
ATOM 941 O O . GLY A 1 123 ? 15.867 -0.342 -10.102 1 92.94 123 GLY A O 1
ATOM 942 N N . GLU A 1 124 ? 15.492 -0.129 -7.934 1 93.12 124 GLU A N 1
ATOM 943 C CA . GLU A 1 124 ? 14.141 -0.668 -8.062 1 93.12 124 GLU A CA 1
ATOM 944 C C . GLU A 1 124 ? 13.234 0.299 -8.82 1 93.12 124 GLU A C 1
ATOM 946 O O . GLU A 1 124 ? 12.133 -0.072 -9.234 1 93.12 124 GLU A O 1
ATOM 951 N N . ALA A 1 125 ? 13.672 1.503 -9.086 1 94.06 125 ALA A N 1
ATOM 952 C CA . ALA A 1 125 ? 12.844 2.465 -9.812 1 94.06 125 ALA A CA 1
ATOM 953 C C . ALA A 1 125 ? 13.367 2.678 -11.227 1 94.06 125 ALA A C 1
ATOM 955 O O . ALA A 1 125 ? 12.906 3.582 -11.93 1 94.06 125 ALA A O 1
ATOM 956 N N . VAL A 1 126 ? 14.312 1.905 -11.672 1 92 126 VAL A N 1
ATOM 957 C CA . VAL A 1 126 ? 14.812 1.999 -13.039 1 92 126 VAL A CA 1
ATOM 958 C C . VAL A 1 126 ? 13.656 1.837 -14.023 1 92 126 VAL A C 1
ATOM 960 O O . VAL A 1 126 ? 12.836 0.927 -13.891 1 92 126 VAL A O 1
ATOM 963 N N . GLY A 1 127 ? 13.609 2.754 -14.984 1 90.62 127 GLY A N 1
ATOM 964 C CA . GLY A 1 127 ? 12.602 2.686 -16.031 1 90.62 127 GLY A CA 1
ATOM 965 C C . GLY A 1 127 ? 11.32 3.416 -15.672 1 90.62 127 GLY A C 1
ATOM 966 O O . GLY A 1 127 ? 10.43 3.557 -16.5 1 90.62 127 GLY A O 1
ATOM 967 N N . LEU A 1 128 ? 11.203 3.908 -14.445 1 94.25 128 LEU A N 1
ATOM 968 C CA . LEU A 1 128 ? 10.016 4.633 -14.023 1 94.25 128 LEU A CA 1
ATOM 969 C C . LEU A 1 128 ? 10.219 6.141 -14.148 1 94.25 128 LEU A C 1
ATOM 971 O O . LEU A 1 128 ? 11.352 6.621 -14.117 1 94.25 128 LEU A O 1
ATOM 975 N N . SER A 1 129 ? 9.148 6.844 -14.32 1 94.88 129 SER A N 1
ATOM 976 C CA . SER A 1 129 ? 9.211 8.297 -14.336 1 94.88 129 SER A CA 1
ATOM 977 C C . SER A 1 129 ? 9.359 8.867 -12.93 1 94.88 129 SER A C 1
ATOM 979 O O . SER A 1 129 ? 9.375 8.117 -11.953 1 94.88 129 SER A O 1
ATOM 981 N N . ALA A 1 130 ? 9.445 10.18 -12.836 1 97.25 130 ALA A N 1
ATOM 982 C CA . ALA A 1 130 ? 9.516 10.844 -11.531 1 97.25 130 ALA A CA 1
ATOM 983 C C . ALA A 1 130 ? 8.227 10.641 -10.742 1 97.25 130 ALA A C 1
ATOM 985 O O . ALA A 1 130 ? 8.227 10.688 -9.516 1 97.25 130 ALA A O 1
ATOM 986 N N . SER A 1 131 ? 7.148 10.453 -11.445 1 97.44 131 SER A N 1
ATOM 987 C CA . SER A 1 131 ? 5.852 10.172 -10.844 1 97.44 131 SER A CA 1
ATOM 988 C C . SER A 1 131 ? 5.453 11.25 -9.852 1 97.44 131 SER A C 1
ATOM 990 O O . SER A 1 131 ? 4.887 10.961 -8.797 1 97.44 131 SER A O 1
ATOM 992 N N . LYS A 1 132 ? 5.848 12.5 -10.117 1 97.81 132 LYS A N 1
ATOM 993 C CA . LYS A 1 132 ? 5.539 13.664 -9.289 1 97.81 132 LYS A CA 1
ATOM 994 C C . LYS A 1 132 ? 6.051 13.469 -7.867 1 97.81 132 LYS A C 1
ATOM 996 O O . LYS A 1 132 ? 5.398 13.891 -6.906 1 97.81 132 LYS A O 1
ATOM 1001 N N . LEU A 1 133 ? 7.117 12.844 -7.707 1 98.69 133 LEU A N 1
ATOM 1002 C CA . LEU A 1 133 ? 7.719 12.625 -6.395 1 98.69 133 LEU A CA 1
ATOM 1003 C C . LEU A 1 133 ? 7.988 13.953 -5.695 1 98.69 133 LEU A C 1
ATOM 1005 O O . LEU A 1 133 ? 8.531 14.883 -6.305 1 98.69 133 LEU A O 1
ATOM 1009 N N . THR A 1 134 ? 7.578 14.07 -4.508 1 98.81 134 THR A N 1
ATOM 1010 C CA . THR A 1 134 ? 8 15.148 -3.619 1 98.81 134 THR A CA 1
ATOM 1011 C C . THR A 1 134 ? 8.633 14.586 -2.35 1 98.81 134 THR A C 1
ATOM 1013 O O . THR A 1 134 ? 8.172 13.57 -1.821 1 98.81 134 THR A O 1
ATOM 1016 N N . LEU A 1 135 ? 9.648 15.203 -1.916 1 98.88 135 LEU A N 1
ATOM 1017 C CA . LEU A 1 135 ? 10.352 14.859 -0.682 1 98.88 135 LEU A CA 1
ATOM 1018 C C . LEU A 1 135 ? 10.336 16.031 0.293 1 98.88 135 LEU A C 1
ATOM 1020 O O . LEU A 1 135 ? 10.719 17.141 -0.065 1 98.88 135 LEU A O 1
ATOM 1024 N N . THR A 1 136 ? 9.852 15.781 1.472 1 98.94 136 THR A N 1
ATOM 1025 C CA . THR A 1 136 ? 9.734 16.766 2.539 1 98.94 136 THR A CA 1
ATOM 1026 C C . THR A 1 136 ? 10.469 16.297 3.793 1 98.94 136 THR A C 1
ATOM 1028 O O . THR A 1 136 ? 10.32 15.148 4.211 1 98.94 136 THR A O 1
ATOM 1031 N N . PHE A 1 137 ? 11.273 17.219 4.414 1 98.94 137 PHE A N 1
ATOM 1032 C CA . PHE A 1 137 ? 12.102 16.875 5.562 1 98.94 137 PHE A CA 1
ATOM 1033 C C . PHE A 1 137 ? 11.766 17.766 6.754 1 98.94 137 PHE A C 1
ATOM 1035 O O . PHE A 1 137 ? 11.641 18.984 6.609 1 98.94 137 PHE A O 1
ATOM 1042 N N . GLY A 1 138 ? 11.594 17.141 7.879 1 98.88 138 GLY A N 1
ATOM 1043 C CA . GLY A 1 138 ? 11.359 17.859 9.117 1 98.88 138 GLY A CA 1
ATOM 1044 C C . GLY A 1 138 ? 12.219 17.359 10.266 1 98.88 138 GLY A C 1
ATOM 1045 O O . GLY A 1 138 ? 12.68 16.219 10.258 1 98.88 138 GLY A O 1
ATOM 1046 N N . ILE A 1 139 ? 12.453 18.25 11.25 1 98.94 139 ILE A N 1
ATOM 1047 C CA . ILE A 1 139 ? 13.25 17.906 12.422 1 98.94 139 ILE A CA 1
ATOM 1048 C C . ILE A 1 139 ? 12.438 18.172 13.688 1 98.94 139 ILE A C 1
ATOM 1050 O O . ILE A 1 139 ? 11.578 19.047 13.711 1 98.94 139 ILE A O 1
ATOM 1054 N N . SER A 1 140 ? 12.781 17.406 14.703 1 98.81 140 SER A N 1
ATOM 1055 C CA . SER A 1 140 ? 12.094 17.562 15.977 1 98.81 140 SER A CA 1
ATOM 1056 C C . SER A 1 140 ? 12.922 18.391 16.953 1 98.81 140 SER A C 1
ATOM 1058 O O . SER A 1 140 ? 14.078 18.703 16.688 1 98.81 140 SER A O 1
ATOM 1060 N N . LYS A 1 141 ? 12.289 18.734 18.047 1 98.19 141 LYS A N 1
ATOM 1061 C CA . LYS A 1 141 ? 13.016 19.391 19.125 1 98.19 141 LYS A CA 1
ATOM 1062 C C . LYS A 1 141 ? 14.141 18.5 19.641 1 98.19 141 LYS A C 1
ATOM 1064 O O . LYS A 1 141 ? 15.234 18.984 19.969 1 98.19 141 LYS A O 1
ATOM 1069 N N . SER A 1 142 ? 13.797 17.25 19.766 1 98.25 142 SER A N 1
ATOM 1070 C CA . SER A 1 142 ? 14.797 16.281 20.219 1 98.25 142 SER A CA 1
ATOM 1071 C C . SER A 1 142 ? 16.031 16.297 19.312 1 98.25 142 SER A C 1
ATOM 1073 O O . SER A 1 142 ? 17.156 16.219 19.797 1 98.25 142 SER A O 1
ATOM 1075 N N . PHE A 1 143 ? 15.859 16.375 18.078 1 98.75 143 PHE A N 1
ATOM 1076 C CA . PHE A 1 143 ? 16.953 16.5 17.125 1 98.75 143 PHE A CA 1
ATOM 1077 C C . PHE A 1 143 ? 17.828 17.703 17.453 1 98.75 143 PHE A C 1
ATOM 1079 O O . PHE A 1 143 ? 19.047 17.594 17.531 1 98.75 143 PHE A O 1
ATOM 1086 N N . MET A 1 144 ? 17.203 18.844 17.609 1 98.62 144 MET A N 1
ATOM 1087 C CA . MET A 1 144 ? 17.922 20.094 17.844 1 98.62 144 MET A CA 1
ATOM 1088 C C . MET A 1 144 ? 18.703 20.031 19.156 1 98.62 144 MET A C 1
ATOM 1090 O O . MET A 1 144 ? 19.844 20.453 19.219 1 98.62 144 MET A O 1
ATOM 1094 N N . LYS A 1 145 ? 18.078 19.484 20.141 1 98.25 145 LYS A N 1
ATOM 1095 C CA . LYS A 1 145 ? 18.766 19.344 21.422 1 98.25 145 LYS A CA 1
ATOM 1096 C C . LYS A 1 145 ? 19.969 18.422 21.312 1 98.25 145 LYS A C 1
ATOM 1098 O O . LYS A 1 145 ? 21.047 18.734 21.797 1 98.25 145 LYS A O 1
ATOM 1103 N N . LYS A 1 146 ? 19.797 17.328 20.672 1 98.38 146 LYS A N 1
ATOM 1104 C CA . LYS A 1 146 ? 20.859 16.344 20.547 1 98.38 146 LYS A CA 1
ATOM 1105 C C . LYS A 1 146 ? 22.047 16.906 19.797 1 98.38 146 LYS A C 1
ATOM 1107 O O . LYS A 1 146 ? 23.188 16.531 20.062 1 98.38 146 LYS A O 1
ATOM 1112 N N . LEU A 1 147 ? 21.75 17.844 18.906 1 98.38 147 LEU A N 1
ATOM 1113 C CA . LEU A 1 147 ? 22.828 18.359 18.078 1 98.38 147 LEU A CA 1
ATOM 1114 C C . LEU A 1 147 ? 23.375 19.672 18.641 1 98.38 147 LEU A C 1
ATOM 1116 O O . LEU A 1 147 ? 24.141 20.375 17.984 1 98.38 147 LEU A O 1
ATOM 1120 N N . GLY A 1 148 ? 22.906 20.062 19.828 1 97.62 148 GLY A N 1
ATOM 1121 C CA . GLY A 1 148 ? 23.391 21.281 20.469 1 97.62 148 GLY A CA 1
ATOM 1122 C C . GLY A 1 148 ? 22.828 22.547 19.844 1 97.62 148 GLY A C 1
ATOM 1123 O O . GLY A 1 148 ? 23.5 23.578 19.828 1 97.62 148 GLY A O 1
ATOM 1124 N N . LEU A 1 149 ? 21.703 22.422 19.297 1 97.88 149 LEU A N 1
ATOM 1125 C CA . LEU A 1 149 ? 21.094 23.562 18.609 1 97.88 149 LEU A CA 1
ATOM 1126 C C . LEU A 1 149 ? 19.891 24.078 19.391 1 97.88 149 LEU A C 1
ATOM 1128 O O . LEU A 1 149 ? 18.922 24.562 18.812 1 97.88 149 LEU A O 1
ATOM 1132 N N . SER A 1 150 ? 19.891 24 20.672 1 97.19 150 SER A N 1
ATOM 1133 C CA . SER A 1 150 ? 18.781 24.375 21.531 1 97.19 150 SER A CA 1
ATOM 1134 C C . SER A 1 150 ? 18.484 25.859 21.422 1 97.19 150 SER A C 1
ATOM 1136 O O . SER A 1 150 ? 17.328 26.281 21.562 1 97.19 150 SER A O 1
ATOM 1138 N N . SER A 1 151 ? 19.453 26.672 21.188 1 96.62 151 SER A N 1
ATOM 1139 C CA . SER A 1 151 ? 19.281 28.125 21.109 1 96.62 151 SER A CA 1
ATOM 1140 C C . SER A 1 151 ? 18.469 28.516 19.891 1 96.62 151 SER A C 1
ATOM 1142 O O . SER A 1 151 ? 17.953 29.641 19.812 1 96.62 151 SER A O 1
ATOM 1144 N N . LYS A 1 152 ? 18.375 27.625 19 1 97.06 152 LYS A N 1
ATOM 1145 C CA . LYS A 1 152 ? 17.656 27.938 17.766 1 97.06 152 LYS A CA 1
ATOM 1146 C C . LYS A 1 152 ? 16.219 27.422 17.812 1 97.06 152 LYS A C 1
ATOM 1148 O O . LYS A 1 152 ? 15.453 27.609 16.859 1 97.06 152 LYS A O 1
ATOM 1153 N N . ILE A 1 153 ? 15.859 26.766 18.891 1 97.94 153 ILE A N 1
ATOM 1154 C CA . ILE A 1 153 ? 14.492 26.266 19 1 97.94 153 ILE A CA 1
ATOM 1155 C C . ILE A 1 153 ? 13.516 27.438 19.047 1 97.94 153 ILE A C 1
ATOM 1157 O O . ILE A 1 153 ? 13.578 28.281 19.953 1 97.94 153 ILE A O 1
ATOM 1161 N N . PRO A 1 154 ? 12.641 27.438 18.031 1 97.12 154 PRO A N 1
ATOM 1162 C CA . PRO A 1 154 ? 11.656 28.531 18.078 1 97.12 154 PRO A CA 1
ATOM 1163 C C . PRO A 1 154 ? 10.805 28.516 19.344 1 97.12 154 PRO A C 1
ATOM 1165 O O . PRO A 1 154 ? 10.469 27.438 19.844 1 97.12 154 PRO A O 1
ATOM 1168 N N . SER A 1 155 ? 10.383 29.672 19.812 1 95.38 155 SER A N 1
ATOM 1169 C CA . SER A 1 155 ? 9.625 29.781 21.047 1 95.38 155 SER A CA 1
ATOM 1170 C C . SER A 1 155 ? 8.258 29.141 20.938 1 95.38 155 SER A C 1
ATOM 1172 O O . SER A 1 155 ? 7.695 28.672 21.922 1 95.38 155 SER A O 1
ATOM 1174 N N . ASP A 1 156 ? 7.781 29.047 19.719 1 96 156 ASP A N 1
ATOM 1175 C CA . ASP A 1 156 ? 6.438 28.5 19.516 1 96 156 ASP A CA 1
ATOM 1176 C C . ASP A 1 156 ? 6.48 27 19.281 1 96 156 ASP A C 1
ATOM 1178 O O . ASP A 1 156 ? 5.445 26.375 19.062 1 96 156 ASP A O 1
ATOM 1182 N N . PHE A 1 157 ? 7.688 26.422 19.297 1 97.44 157 PHE A N 1
ATOM 1183 C CA . PHE A 1 157 ? 7.816 24.969 19.141 1 97.44 157 PHE A CA 1
ATOM 1184 C C . PHE A 1 157 ? 7.422 24.25 20.422 1 97.44 157 PHE A C 1
ATOM 1186 O O . PHE A 1 157 ? 8.258 23.594 21.047 1 97.44 157 PHE A O 1
ATOM 1193 N N . LYS A 1 158 ? 6.133 24.25 20.688 1 94.06 158 LYS A N 1
ATOM 1194 C CA . LYS A 1 158 ? 5.578 23.672 21.906 1 94.06 158 LYS A CA 1
ATOM 1195 C C . LYS A 1 158 ? 5.289 22.188 21.734 1 94.06 158 LYS A C 1
ATOM 1197 O O . LYS A 1 158 ? 4.836 21.766 20.672 1 94.06 158 LYS A O 1
ATOM 1202 N N . ASP A 1 159 ? 5.48 21.453 22.828 1 95.88 159 ASP A N 1
ATOM 1203 C CA . ASP A 1 159 ? 5.152 20.031 22.797 1 95.88 159 ASP A CA 1
ATOM 1204 C C . ASP A 1 159 ? 3.643 19.812 22.75 1 95.88 159 ASP A C 1
ATOM 1206 O O . ASP A 1 159 ? 2.879 20.641 23.266 1 95.88 159 ASP A O 1
ATOM 1210 N N . LEU A 1 160 ? 3.293 18.75 22.078 1 97.5 160 LEU A N 1
ATOM 1211 C CA . LEU A 1 160 ? 1.884 18.375 22.094 1 97.5 160 LEU A CA 1
ATOM 1212 C C . LEU A 1 160 ? 1.495 17.797 23.453 1 97.5 160 LEU A C 1
ATOM 1214 O O . LEU A 1 160 ? 2.217 16.969 24.016 1 97.5 160 LEU A O 1
ATOM 1218 N N . PRO A 1 161 ? 0.42 18.25 24.016 1 95.44 161 PRO A N 1
ATOM 1219 C CA . PRO A 1 161 ? -0.074 17.594 25.234 1 95.44 161 PRO A CA 1
ATOM 1220 C C . PRO A 1 161 ? -0.686 16.219 24.953 1 95.44 161 PRO A C 1
ATOM 1222 O O . PRO A 1 161 ? -0.79 15.812 23.797 1 95.44 161 PRO A O 1
ATOM 1225 N N . HIS A 1 162 ? -0.934 15.547 26.047 1 94.12 162 HIS A N 1
ATOM 1226 C CA . HIS A 1 162 ? -1.769 14.359 25.906 1 94.12 162 HIS A CA 1
ATOM 1227 C C . HIS A 1 162 ? -3.223 14.734 25.641 1 94.12 162 HIS A C 1
ATOM 1229 O O . HIS A 1 162 ? -3.797 15.547 26.359 1 94.12 162 HIS A O 1
ATOM 1235 N N . PHE A 1 163 ? -3.768 14.227 24.594 1 94.81 163 PHE A N 1
ATOM 1236 C CA . PHE A 1 163 ? -5.156 14.523 24.266 1 94.81 163 PHE A CA 1
ATOM 1237 C C . PHE A 1 163 ? -6.078 13.414 24.766 1 94.81 163 PHE A C 1
ATOM 1239 O O . PHE A 1 163 ? -5.641 12.281 24.969 1 94.81 163 PHE A O 1
ATOM 1246 N N . PRO A 1 164 ? -7.34 13.742 24.906 1 88.75 164 PRO A N 1
ATOM 1247 C CA . PRO A 1 164 ? -8.297 12.711 25.328 1 88.75 164 PRO A CA 1
ATOM 1248 C C . PRO A 1 164 ? -8.328 11.516 24.375 1 88.75 164 PRO A C 1
ATOM 1250 O O . PRO A 1 164 ? -8.305 11.688 23.156 1 88.75 164 PRO A O 1
ATOM 1253 N N . ASN A 1 165 ? -8.297 10.289 24.922 1 89.44 165 ASN A N 1
ATOM 1254 C CA . ASN A 1 165 ? -8.484 9.016 24.219 1 89.44 165 ASN A CA 1
ATOM 1255 C C . ASN A 1 165 ? -7.227 8.609 23.469 1 89.44 165 ASN A C 1
ATOM 1257 O O . ASN A 1 165 ? -7.238 7.629 22.719 1 89.44 165 ASN A O 1
ATOM 1261 N N . ASP A 1 166 ? -6.184 9.375 23.656 1 94.81 166 ASP A N 1
ATOM 1262 C CA . ASP A 1 166 ? -4.906 8.945 23.094 1 94.81 166 ASP A CA 1
ATOM 1263 C C . ASP A 1 166 ? -4.5 7.578 23.641 1 94.81 166 ASP A C 1
ATOM 1265 O O . ASP A 1 166 ? -4.535 7.348 24.844 1 94.81 166 ASP A O 1
ATOM 1269 N N . GLN A 1 167 ? -4.254 6.668 22.859 1 97.5 167 GLN A N 1
ATOM 1270 C CA . GLN A 1 167 ? -3.586 5.414 23.188 1 97.5 167 GLN A CA 1
ATOM 1271 C C . GLN A 1 167 ? -2.316 5.227 22.359 1 97.5 167 GLN A C 1
ATOM 1273 O O . GLN A 1 167 ? -2.24 4.324 21.531 1 97.5 167 GLN A O 1
ATOM 1278 N N . LEU A 1 168 ? -1.354 5.977 22.719 1 97.88 168 LEU A N 1
ATOM 1279 C CA . LEU A 1 168 ? -0.163 6.113 21.891 1 97.88 168 LEU A CA 1
ATOM 1280 C C . LEU A 1 168 ? 0.831 4.992 22.172 1 97.88 168 LEU A C 1
ATOM 1282 O O . LEU A 1 168 ? 1.07 4.648 23.328 1 97.88 168 LEU A O 1
ATOM 1286 N N . ASP A 1 169 ? 1.322 4.41 21.156 1 96.19 169 ASP A N 1
ATOM 1287 C CA . ASP A 1 169 ? 2.43 3.461 21.203 1 96.19 169 ASP A CA 1
ATOM 1288 C C . ASP A 1 169 ? 3.775 4.184 21.188 1 96.19 169 ASP A C 1
ATOM 1290 O O . ASP A 1 169 ? 4.043 4.98 20.281 1 96.19 169 ASP A O 1
ATOM 1294 N N . LYS A 1 170 ? 4.613 3.871 22.094 1 95.38 170 LYS A N 1
ATOM 1295 C CA . LYS A 1 170 ? 5.906 4.535 22.219 1 95.38 170 LYS A CA 1
ATOM 1296 C C . LYS A 1 170 ? 6.73 4.371 20.938 1 95.38 170 LYS A C 1
ATOM 1298 O O . LYS A 1 170 ? 7.484 5.273 20.562 1 95.38 170 LYS A O 1
ATOM 1303 N N . ASP A 1 171 ? 6.609 3.277 20.266 1 94.69 171 ASP A N 1
ATOM 1304 C CA . ASP A 1 171 ? 7.395 2.992 19.078 1 94.69 171 ASP A CA 1
ATOM 1305 C C . ASP A 1 171 ? 6.906 3.814 17.875 1 94.69 171 ASP A C 1
ATOM 1307 O O . ASP A 1 171 ? 7.609 3.949 16.875 1 94.69 171 ASP A O 1
ATOM 1311 N N . LEU A 1 172 ? 5.711 4.379 17.984 1 97.06 172 LEU A N 1
ATOM 1312 C CA . LEU A 1 172 ? 5.129 5.172 16.906 1 97.06 172 LEU A CA 1
ATOM 1313 C C . LEU A 1 172 ? 5.082 6.648 17.297 1 97.06 172 LEU A C 1
ATOM 1315 O O . LEU A 1 172 ? 4.379 7.438 16.656 1 97.06 172 LEU A O 1
ATOM 1319 N N . THR A 1 173 ? 5.781 7.047 18.359 1 97.69 173 THR A N 1
ATOM 1320 C CA . THR A 1 173 ? 5.66 8.398 18.891 1 97.69 173 THR A CA 1
ATOM 1321 C C . THR A 1 173 ? 7.027 9.07 18.969 1 97.69 173 THR A C 1
ATOM 1323 O O . THR A 1 173 ? 8.008 8.438 19.375 1 97.69 173 THR A O 1
ATOM 1326 N N . GLY A 1 174 ? 7.07 10.328 18.609 1 97.88 174 GLY A N 1
ATOM 1327 C CA . GLY A 1 174 ? 8.305 11.102 18.672 1 97.88 174 GLY A CA 1
ATOM 1328 C C . GLY A 1 174 ? 9.188 10.914 17.453 1 97.88 174 GLY A C 1
ATOM 1329 O O . GLY A 1 174 ? 8.695 10.945 16.312 1 97.88 174 GLY A O 1
ATOM 1330 N N . GLY A 1 175 ? 10.547 10.836 17.703 1 97.88 175 GLY A N 1
ATOM 1331 C CA . GLY A 1 175 ? 11.547 10.734 16.656 1 97.88 175 GLY A CA 1
ATOM 1332 C C . GLY A 1 175 ? 12.289 12.039 16.406 1 97.88 175 GLY A C 1
ATOM 1333 O O . GLY A 1 175 ? 11.883 13.094 16.906 1 97.88 175 GLY A O 1
ATOM 1334 N N . ASP A 1 176 ? 13.344 11.945 15.648 1 98.88 176 ASP A N 1
ATOM 1335 C CA . ASP A 1 176 ? 14.234 13.094 15.484 1 98.88 176 ASP A CA 1
ATOM 1336 C C . ASP A 1 176 ? 14.008 13.766 14.125 1 98.88 176 ASP A C 1
ATOM 1338 O O . ASP A 1 176 ? 14.109 14.984 14.016 1 98.88 176 ASP A O 1
ATOM 1342 N N . ILE A 1 177 ? 13.805 12.961 13.078 1 98.88 177 ILE A N 1
ATOM 1343 C CA . ILE A 1 177 ? 13.633 13.453 11.711 1 98.88 177 ILE A CA 1
ATOM 1344 C C . ILE A 1 177 ? 12.422 12.789 11.07 1 98.88 177 ILE A C 1
ATOM 1346 O O . ILE A 1 177 ? 12.133 11.617 11.328 1 98.88 177 ILE A O 1
ATOM 1350 N N . MET A 1 178 ? 11.703 13.492 10.305 1 98.81 178 MET A N 1
ATOM 1351 C CA . MET A 1 178 ? 10.68 12.875 9.469 1 98.81 178 MET A CA 1
ATOM 1352 C C . MET A 1 178 ? 10.984 13.102 7.988 1 98.81 178 MET A C 1
ATOM 1354 O O . MET A 1 178 ? 11.492 14.156 7.609 1 98.81 178 MET A O 1
ATOM 1358 N N . ILE A 1 179 ? 10.766 12.148 7.152 1 98.88 179 ILE A N 1
ATOM 1359 C CA . ILE A 1 179 ? 10.812 12.25 5.699 1 98.88 179 ILE A CA 1
ATOM 1360 C C . ILE A 1 179 ? 9.477 11.82 5.105 1 98.88 179 ILE A C 1
ATOM 1362 O O . ILE A 1 179 ? 8.961 10.742 5.422 1 98.88 179 ILE A O 1
ATOM 1366 N N . GLN A 1 180 ? 8.867 12.68 4.387 1 98.94 180 GLN A N 1
ATOM 1367 C CA . GLN A 1 180 ? 7.672 12.398 3.592 1 98.94 180 GLN A CA 1
ATOM 1368 C C . GLN A 1 180 ? 8.023 12.219 2.117 1 98.94 180 GLN A C 1
ATOM 1370 O O . GLN A 1 180 ? 8.531 13.148 1.479 1 98.94 180 GLN A O 1
ATOM 1375 N N . ALA A 1 181 ? 7.805 11.047 1.582 1 98.88 181 ALA A N 1
ATOM 1376 C CA . ALA A 1 181 ? 7.914 10.797 0.148 1 98.88 181 ALA A CA 1
ATOM 1377 C C . ALA A 1 181 ? 6.543 10.508 -0.462 1 98.88 181 ALA A C 1
ATOM 1379 O O . ALA A 1 181 ? 5.945 9.469 -0.19 1 98.88 181 ALA A O 1
ATOM 1380 N N . CYS A 1 182 ? 6.051 11.438 -1.257 1 98.69 182 CYS A N 1
ATOM 1381 C CA . CYS A 1 182 ? 4.793 11.242 -1.97 1 98.69 182 CYS A CA 1
ATOM 1382 C C . CYS A 1 182 ? 5.035 11.062 -3.463 1 98.69 182 CYS A C 1
ATOM 1384 O O . CYS A 1 182 ? 5.867 11.758 -4.051 1 98.69 182 CYS A O 1
ATOM 1386 N N . ALA A 1 183 ? 4.336 10.117 -4.094 1 98.44 183 ALA A N 1
ATOM 1387 C CA . ALA A 1 183 ? 4.465 9.867 -5.527 1 98.44 183 ALA A CA 1
ATOM 1388 C C . ALA A 1 183 ? 3.215 9.188 -6.078 1 98.44 183 ALA A C 1
ATOM 1390 O O . ALA A 1 183 ? 2.479 8.531 -5.34 1 98.44 183 ALA A O 1
ATOM 1391 N N . ASN A 1 184 ? 3.014 9.359 -7.371 1 96.94 184 ASN A N 1
ATOM 1392 C CA . ASN A 1 184 ? 1.885 8.672 -7.988 1 96.94 184 ASN A CA 1
ATOM 1393 C C . ASN A 1 184 ? 2.189 7.195 -8.219 1 96.94 184 ASN A C 1
ATOM 1395 O O . ASN A 1 184 ? 1.29 6.414 -8.531 1 96.94 184 ASN A O 1
ATOM 1399 N N . ASP A 1 185 ? 3.42 6.82 -8.055 1 97.12 185 ASP A N 1
ATOM 1400 C CA . ASP A 1 185 ? 3.871 5.434 -8.102 1 97.12 185 ASP A CA 1
ATOM 1401 C C . ASP A 1 185 ? 4.48 5.008 -6.77 1 97.12 185 ASP A C 1
ATOM 1403 O O . ASP A 1 185 ? 5.449 5.617 -6.301 1 97.12 185 ASP A O 1
ATOM 1407 N N . GLN A 1 186 ? 3.926 3.951 -6.23 1 97.38 186 GLN A N 1
ATOM 1408 C CA . GLN A 1 186 ? 4.332 3.523 -4.898 1 97.38 186 GLN A CA 1
ATOM 1409 C C . GLN A 1 186 ? 5.797 3.1 -4.875 1 97.38 186 GLN A C 1
ATOM 1411 O O . GLN A 1 186 ? 6.496 3.312 -3.885 1 97.38 186 GLN A O 1
ATOM 1416 N N . GLN A 1 187 ? 6.277 2.504 -5.895 1 97.25 187 GLN A N 1
ATOM 1417 C CA . GLN A 1 187 ? 7.656 2.029 -5.945 1 97.25 187 GLN A CA 1
ATOM 1418 C C . GLN A 1 187 ? 8.641 3.197 -6.004 1 97.25 187 GLN A C 1
ATOM 1420 O O . GLN A 1 187 ? 9.742 3.113 -5.469 1 97.25 187 GLN A O 1
ATOM 1425 N N . VAL A 1 188 ? 8.258 4.254 -6.633 1 98 188 VAL A N 1
ATOM 1426 C CA . VAL A 1 188 ? 9.078 5.457 -6.676 1 98 188 VAL A CA 1
ATOM 1427 C C . VAL A 1 188 ? 9.219 6.039 -5.27 1 98 188 VAL A C 1
ATOM 1429 O O . VAL A 1 188 ? 10.312 6.43 -4.859 1 98 188 VAL A O 1
ATOM 1432 N N . ALA A 1 189 ? 8.133 6.078 -4.52 1 98.38 189 ALA A N 1
ATOM 1433 C CA . ALA A 1 189 ? 8.188 6.559 -3.139 1 98.38 189 ALA A CA 1
ATOM 1434 C C . ALA A 1 189 ? 9.047 5.645 -2.273 1 98.38 189 ALA A C 1
ATOM 1436 O O . ALA A 1 189 ? 9.812 6.121 -1.427 1 98.38 189 ALA A O 1
ATOM 1437 N N . PHE A 1 190 ? 8.922 4.363 -2.465 1 97.69 190 PHE A N 1
ATOM 1438 C CA . PHE A 1 190 ? 9.75 3.41 -1.736 1 97.69 190 PHE A CA 1
ATOM 1439 C C . PHE A 1 190 ? 11.227 3.633 -2.039 1 97.69 190 PHE A C 1
ATOM 1441 O O . PHE A 1 190 ? 12.055 3.693 -1.125 1 97.69 190 PHE A O 1
ATOM 1448 N N . HIS A 1 191 ? 11.523 3.736 -3.297 1 97.81 191 HIS A N 1
ATOM 1449 C CA . HIS A 1 191 ? 12.891 3.945 -3.756 1 97.81 191 HIS A CA 1
ATOM 1450 C C . HIS A 1 191 ? 13.516 5.164 -3.09 1 97.81 191 HIS A C 1
ATOM 1452 O O . HIS A 1 191 ? 14.672 5.121 -2.662 1 97.81 191 HIS A O 1
ATOM 1458 N N . ALA A 1 192 ? 12.742 6.191 -2.986 1 98.5 192 ALA A N 1
ATOM 1459 C CA . ALA A 1 192 ? 13.25 7.441 -2.426 1 98.5 192 ALA A CA 1
ATOM 1460 C C . ALA A 1 192 ? 13.656 7.266 -0.965 1 98.5 192 ALA A C 1
ATOM 1462 O O . ALA A 1 192 ? 14.789 7.57 -0.585 1 98.5 192 ALA A O 1
ATOM 1463 N N . ILE A 1 193 ? 12.766 6.738 -0.173 1 97.94 193 ILE A N 1
ATOM 1464 C CA . ILE A 1 193 ? 13.039 6.551 1.247 1 97.94 193 ILE A CA 1
ATOM 1465 C C . ILE A 1 193 ? 14.195 5.57 1.422 1 97.94 193 ILE A C 1
ATOM 1467 O O . ILE A 1 193 ? 15.102 5.805 2.225 1 97.94 193 ILE A O 1
ATOM 1471 N N . HIS A 1 194 ? 14.133 4.512 0.627 1 97.25 194 HIS A N 1
ATOM 1472 C CA . HIS A 1 194 ? 15.156 3.475 0.687 1 97.25 194 HIS A CA 1
ATOM 1473 C C . HIS A 1 194 ? 16.547 4.059 0.446 1 97.25 194 HIS A C 1
ATOM 1475 O O . HIS A 1 194 ? 17.469 3.814 1.228 1 97.25 194 HIS A O 1
ATOM 1481 N N . ASN A 1 195 ? 16.703 4.887 -0.503 1 97.5 195 ASN A N 1
ATOM 1482 C CA . ASN A 1 195 ? 18.016 5.422 -0.887 1 97.5 195 ASN A CA 1
ATOM 1483 C C . ASN A 1 195 ? 18.453 6.555 0.037 1 97.5 195 ASN A C 1
ATOM 1485 O O . ASN A 1 195 ? 19.641 6.781 0.227 1 97.5 195 ASN A O 1
ATOM 1489 N N . LEU A 1 196 ? 17.5 7.246 0.618 1 98.19 196 LEU A N 1
ATOM 1490 C CA . LEU A 1 196 ? 17.844 8.312 1.551 1 98.19 196 LEU A CA 1
ATOM 1491 C C . LEU A 1 196 ? 18.391 7.734 2.855 1 98.19 196 LEU A C 1
ATOM 1493 O O . LEU A 1 196 ? 19.203 8.367 3.525 1 98.19 196 LEU A O 1
ATOM 1497 N N . ILE A 1 197 ? 18 6.535 3.193 1 97.12 197 ILE A N 1
ATOM 1498 C CA . ILE A 1 197 ? 18.359 5.953 4.484 1 97.12 197 ILE A CA 1
ATOM 1499 C C . ILE A 1 197 ? 19.625 5.125 4.344 1 97.12 197 ILE A C 1
ATOM 1501 O O . ILE A 1 197 ? 20.531 5.215 5.176 1 97.12 197 ILE A O 1
ATOM 1505 N N . ARG A 1 198 ? 19.766 4.418 3.322 1 95.94 198 ARG A N 1
ATOM 1506 C CA . ARG A 1 198 ? 20.734 3.342 3.131 1 95.94 198 ARG A CA 1
ATOM 1507 C C . ARG A 1 198 ? 22.156 3.836 3.363 1 95.94 198 ARG A C 1
ATOM 1509 O O . ARG A 1 198 ? 22.922 3.223 4.117 1 95.94 198 ARG A O 1
ATOM 1516 N N . PRO A 1 199 ? 22.594 4.934 2.846 1 96.19 199 PRO A N 1
ATOM 1517 C CA . PRO A 1 199 ? 24 5.34 3 1 96.19 199 PRO A CA 1
ATOM 1518 C C . PRO A 1 199 ? 24.312 5.867 4.398 1 96.19 199 PRO A C 1
ATOM 1520 O O . PRO A 1 199 ? 25.469 6.031 4.754 1 96.19 199 PRO A O 1
ATOM 1523 N N . PHE A 1 200 ? 23.297 6.078 5.176 1 97.62 200 PHE A N 1
ATOM 1524 C CA . PHE A 1 200 ? 23.531 6.793 6.426 1 97.62 200 PHE A CA 1
ATOM 1525 C C . PHE A 1 200 ? 23.094 5.949 7.621 1 97.62 200 PHE A C 1
ATOM 1527 O O . PHE A 1 200 ? 22.781 6.488 8.68 1 97.62 200 PHE A O 1
ATOM 1534 N N . ARG A 1 201 ? 23.109 4.695 7.508 1 95.19 201 ARG A N 1
ATOM 1535 C CA . ARG A 1 201 ? 22.641 3.793 8.555 1 95.19 201 ARG A CA 1
ATOM 1536 C C . ARG A 1 201 ? 23.531 3.871 9.789 1 95.19 201 ARG A C 1
ATOM 1538 O O . ARG A 1 201 ? 23.125 3.445 10.875 1 95.19 201 ARG A O 1
ATOM 1545 N N . ASP A 1 202 ? 24.703 4.375 9.664 1 96.44 202 ASP A N 1
ATOM 1546 C CA . ASP A 1 202 ? 25.578 4.566 10.82 1 96.44 202 ASP A CA 1
ATOM 1547 C C . ASP A 1 202 ? 25.156 5.789 11.633 1 96.44 202 ASP A C 1
ATOM 1549 O O . ASP A 1 202 ? 25.453 5.887 12.82 1 96.44 202 ASP A O 1
ATOM 1553 N N . LEU A 1 203 ? 24.438 6.73 11 1 98.31 203 LEU A N 1
ATOM 1554 C CA . LEU A 1 203 ? 24.062 7.992 11.633 1 98.31 203 LEU A CA 1
ATOM 1555 C C . LEU A 1 203 ? 22.609 7.969 12.094 1 98.31 203 LEU A C 1
ATOM 1557 O O . LEU A 1 203 ? 22.234 8.703 13 1 98.31 203 LEU A O 1
ATOM 1561 N N . ILE A 1 204 ? 21.812 7.133 11.398 1 97.75 204 ILE A N 1
ATOM 1562 C CA . ILE A 1 204 ? 20.375 7.215 11.641 1 97.75 204 ILE A CA 1
ATOM 1563 C C . ILE A 1 204 ? 19.781 5.812 11.625 1 97.75 204 ILE A C 1
ATOM 1565 O O . ILE A 1 204 ? 20.391 4.867 11.133 1 97.75 204 ILE A O 1
ATOM 1569 N N . GLN A 1 205 ? 18.594 5.742 12.195 1 96.44 205 GLN A N 1
ATOM 1570 C CA . GLN A 1 205 ? 17.797 4.527 12.203 1 96.44 205 GLN A CA 1
ATOM 1571 C C . GLN A 1 205 ? 16.312 4.848 12.07 1 96.44 205 GLN A C 1
ATOM 1573 O O . GLN A 1 205 ? 15.805 5.762 12.734 1 96.44 205 GLN A O 1
ATOM 1578 N N . VAL A 1 206 ? 15.664 4.066 11.203 1 97 206 VAL A N 1
ATOM 1579 C CA . VAL A 1 206 ? 14.227 4.273 11.07 1 97 206 VAL A CA 1
ATOM 1580 C C . VAL A 1 206 ? 13.523 3.826 12.352 1 97 206 VAL A C 1
ATOM 1582 O O . VAL A 1 206 ? 13.703 2.693 12.805 1 97 206 VAL A O 1
ATOM 1585 N N . LYS A 1 207 ? 12.781 4.688 12.93 1 96.88 207 LYS A N 1
ATOM 1586 C CA . LYS A 1 207 ? 11.977 4.367 14.094 1 96.88 207 LYS A CA 1
ATOM 1587 C C . LYS A 1 207 ? 10.672 3.688 13.695 1 96.88 207 LYS A C 1
ATOM 1589 O O . LYS A 1 207 ? 10.328 2.625 14.219 1 96.88 207 LYS A O 1
ATOM 1594 N N . TRP A 1 208 ? 9.984 4.281 12.797 1 96.38 208 TRP A N 1
ATOM 1595 C CA . TRP A 1 208 ? 8.805 3.666 12.195 1 96.38 208 TRP A CA 1
ATOM 1596 C C . TRP A 1 208 ? 8.508 4.281 10.828 1 96.38 208 TRP A C 1
ATOM 1598 O O . TRP A 1 208 ? 9.016 5.352 10.5 1 96.38 208 TRP A O 1
ATOM 1608 N N . SER A 1 209 ? 7.809 3.615 10.023 1 96.69 209 SER A N 1
ATOM 1609 C CA . SER A 1 209 ? 7.387 4.07 8.703 1 96.69 209 SER A CA 1
ATOM 1610 C C . SER A 1 209 ? 5.969 3.605 8.383 1 96.69 209 SER A C 1
ATOM 1612 O O . SER A 1 209 ? 5.461 2.666 9.008 1 96.69 209 SER A O 1
ATOM 1614 N N . GLN A 1 210 ? 5.336 4.281 7.5 1 97.06 210 GLN A N 1
ATOM 1615 C CA . GLN A 1 210 ? 3.965 3.971 7.109 1 97.06 210 GLN A CA 1
ATOM 1616 C C . GLN A 1 210 ? 3.715 4.34 5.648 1 97.06 210 GLN A C 1
ATOM 1618 O O . GLN A 1 210 ? 3.979 5.473 5.234 1 97.06 210 GLN A O 1
ATOM 1623 N N . THR A 1 211 ? 3.271 3.395 4.914 1 97.56 211 THR A N 1
ATOM 1624 C CA . THR A 1 211 ? 2.77 3.703 3.582 1 97.56 211 THR A CA 1
ATOM 1625 C C . THR A 1 211 ? 1.283 4.047 3.629 1 97.56 211 THR A C 1
ATOM 1627 O O . THR A 1 211 ? 0.592 3.701 4.59 1 97.56 211 THR A O 1
ATOM 1630 N N . GLY A 1 212 ? 0.858 4.77 2.627 1 98.06 212 GLY A N 1
ATOM 1631 C CA . GLY A 1 212 ? -0.537 5.168 2.523 1 98.06 212 GLY A CA 1
ATOM 1632 C C . GLY A 1 212 ? -0.949 5.531 1.109 1 98.06 212 GLY A C 1
ATOM 1633 O O . GLY A 1 212 ? -0.105 5.625 0.216 1 98.06 212 GLY A O 1
ATOM 1634 N N . PHE A 1 213 ? -2.287 5.727 0.955 1 97.88 213 PHE A N 1
ATOM 1635 C CA . PHE A 1 213 ? -2.812 5.996 -0.379 1 97.88 213 PHE A CA 1
ATOM 1636 C C . PHE A 1 213 ? -4.035 6.906 -0.306 1 97.88 213 PHE A C 1
ATOM 1638 O O . PHE A 1 213 ? -4.711 6.965 0.724 1 97.88 213 PHE A O 1
ATOM 1645 N N . VAL A 1 214 ? -4.23 7.602 -1.335 1 96.56 214 VAL A N 1
ATOM 1646 C CA . VAL A 1 214 ? -5.477 8.328 -1.578 1 96.56 214 VAL A CA 1
ATOM 1647 C C . VAL A 1 214 ? -5.914 8.125 -3.027 1 96.56 214 VAL A C 1
ATOM 1649 O O . VAL A 1 214 ? -5.102 7.781 -3.887 1 96.56 214 VAL A O 1
ATOM 1652 N N . SER A 1 215 ? -7.184 8.25 -3.215 1 95.19 215 SER A N 1
ATOM 1653 C CA . SER A 1 215 ? -7.746 8.078 -4.551 1 95.19 215 SER A CA 1
ATOM 1654 C C . SER A 1 215 ? -8.531 9.32 -4.977 1 95.19 215 SER A C 1
ATOM 1656 O O . SER A 1 215 ? -8.836 10.18 -4.152 1 95.19 215 SER A O 1
ATOM 1658 N N . GLY A 1 216 ? -8.812 9.297 -6.285 1 87.94 216 GLY A N 1
ATOM 1659 C CA . GLY A 1 216 ? -9.547 10.414 -6.852 1 87.94 216 GLY A CA 1
ATOM 1660 C C . GLY A 1 216 ? -8.734 11.227 -7.844 1 87.94 216 GLY A C 1
ATOM 1661 O O . GLY A 1 216 ? -7.551 10.961 -8.047 1 87.94 216 GLY A O 1
ATOM 1662 N N . LYS A 1 217 ? -9.445 12.141 -8.438 1 82.31 217 LYS A N 1
ATOM 1663 C CA . LYS A 1 217 ? -8.781 13.055 -9.367 1 82.31 217 LYS A CA 1
ATOM 1664 C C . LYS A 1 217 ? -7.98 14.117 -8.617 1 82.31 217 LYS A C 1
ATOM 1666 O O . LYS A 1 217 ? -8.312 14.461 -7.484 1 82.31 217 LYS A O 1
ATOM 1671 N N . PRO A 1 218 ? -7.043 14.539 -9.469 1 75.12 218 PRO A N 1
ATOM 1672 C CA . PRO A 1 218 ? -6.285 15.617 -8.828 1 75.12 218 PRO A CA 1
ATOM 1673 C C . PRO A 1 218 ? -7.16 16.812 -8.453 1 75.12 218 PRO A C 1
ATOM 1675 O O . PRO A 1 218 ? -8.086 17.156 -9.188 1 75.12 218 PRO A O 1
ATOM 1678 N N . LYS A 1 219 ? -7.059 17.406 -7.305 1 76.81 219 LYS A N 1
ATOM 1679 C CA . LYS A 1 219 ? -7.703 18.609 -6.805 1 76.81 219 LYS A CA 1
ATOM 1680 C C . LYS A 1 219 ? -9.094 18.312 -6.25 1 76.81 219 LYS A C 1
ATOM 1682 O O . LYS A 1 219 ? -9.844 19.219 -5.91 1 76.81 219 LYS A O 1
ATOM 1687 N N . GLU A 1 220 ? -9.523 17.016 -6.395 1 87 220 GLU A N 1
ATOM 1688 C CA . GLU A 1 220 ? -10.727 16.609 -5.676 1 87 220 GLU A CA 1
ATOM 1689 C C . GLU A 1 220 ? -10.391 16.156 -4.254 1 87 220 GLU A C 1
ATOM 1691 O O . GLU A 1 220 ? -9.289 15.688 -3.99 1 87 220 GLU A O 1
ATOM 1696 N N . THR A 1 221 ? -11.359 16.375 -3.477 1 92.12 221 THR A N 1
ATOM 1697 C CA . THR A 1 221 ? -11.172 15.93 -2.102 1 92.12 221 THR A CA 1
ATOM 1698 C C . THR A 1 221 ? -11.273 14.406 -2.012 1 92.12 221 THR A C 1
ATOM 1700 O O . THR A 1 221 ? -12.289 13.82 -2.404 1 92.12 221 THR A O 1
ATOM 1703 N N . PRO A 1 222 ? -10.266 13.805 -1.562 1 93.5 222 PRO A N 1
ATOM 1704 C CA . PRO A 1 222 ? -10.32 12.344 -1.461 1 93.5 222 PRO A CA 1
ATOM 1705 C C . PRO A 1 222 ? -11.281 11.867 -0.373 1 93.5 222 PRO A C 1
ATOM 1707 O O . PRO A 1 222 ? -11.648 12.641 0.514 1 93.5 222 PRO A O 1
ATOM 1710 N N . ARG A 1 223 ? -11.68 10.617 -0.508 1 95.69 223 ARG A N 1
ATOM 1711 C CA . ARG A 1 223 ? -12.5 9.969 0.51 1 95.69 223 ARG A CA 1
ATOM 1712 C C . ARG A 1 223 ? -11.656 9.055 1.395 1 95.69 223 ARG A C 1
ATOM 1714 O O . ARG A 1 223 ? -10.773 8.352 0.903 1 95.69 223 ARG A O 1
ATOM 1721 N N . ASN A 1 224 ? -11.914 9.156 2.664 1 96.94 224 ASN A N 1
ATOM 1722 C CA . ASN A 1 224 ? -11.25 8.227 3.57 1 96.94 224 ASN A CA 1
ATOM 1723 C C . ASN A 1 224 ? -11.953 6.879 3.611 1 96.94 224 ASN A C 1
ATOM 1725 O O . ASN A 1 224 ? -12.945 6.668 2.902 1 96.94 224 ASN A O 1
ATOM 1729 N N . LEU A 1 225 ? -11.469 5.953 4.414 1 97.25 225 LEU A N 1
ATOM 1730 C CA . LEU A 1 225 ? -11.992 4.59 4.406 1 97.25 225 LEU A CA 1
ATOM 1731 C C . LEU A 1 225 ? -13.32 4.508 5.152 1 97.25 225 LEU A C 1
ATOM 1733 O O . LEU A 1 225 ? -13.984 3.473 5.129 1 97.25 225 LEU A O 1
ATOM 1737 N N . MET A 1 226 ? -13.727 5.574 5.762 1 97.56 226 MET A N 1
ATOM 1738 C CA . MET A 1 226 ? -15.062 5.688 6.344 1 97.56 226 MET A CA 1
ATOM 1739 C C . MET A 1 226 ? -16.047 6.301 5.348 1 97.56 226 MET A C 1
ATOM 1741 O O . MET A 1 226 ? -17.188 6.609 5.699 1 97.56 226 MET A O 1
ATOM 1745 N N . ALA A 1 227 ? -15.555 6.609 4.164 1 96.69 227 ALA A N 1
ATOM 1746 C CA . ALA A 1 227 ? -16.328 6.984 2.986 1 96.69 227 ALA A CA 1
ATOM 1747 C C . ALA A 1 227 ? -16.688 8.469 3.01 1 96.69 227 ALA A C 1
ATOM 1749 O O . ALA A 1 227 ? -17.609 8.906 2.311 1 96.69 227 ALA A O 1
ATOM 1750 N N . PHE A 1 228 ? -16.016 9.211 3.803 1 97.19 228 PHE A N 1
ATOM 1751 C CA . PHE A 1 228 ? -16.266 10.648 3.84 1 97.19 228 PHE A CA 1
ATOM 1752 C C . PHE A 1 228 ? -15.125 11.414 3.18 1 97.19 228 PHE A C 1
ATOM 1754 O O . PHE A 1 228 ? -13.961 11.023 3.287 1 97.19 228 PHE A O 1
ATOM 1761 N N . LYS A 1 229 ? -15.508 12.438 2.527 1 94 229 LYS A N 1
ATOM 1762 C CA . LYS A 1 229 ? -14.5 13.336 1.971 1 94 229 LYS A CA 1
ATOM 1763 C C . LYS A 1 229 ? -13.672 13.984 3.076 1 94 229 LYS A C 1
ATOM 1765 O O . LYS A 1 229 ? -14.219 14.438 4.086 1 94 229 LYS A O 1
ATOM 1770 N N . ASP A 1 230 ? -12.438 13.914 2.906 1 86.38 230 ASP A N 1
ATOM 1771 C CA . ASP A 1 230 ? -11.469 14.359 3.908 1 86.38 230 ASP A CA 1
ATOM 1772 C C . ASP A 1 230 ? -10.523 15.414 3.332 1 86.38 230 ASP A C 1
ATOM 1774 O O . ASP A 1 230 ? -9.68 15.102 2.49 1 86.38 230 ASP A O 1
ATOM 1778 N N . GLY A 1 231 ? -10.562 16.578 3.771 1 86.25 231 GLY A N 1
ATOM 1779 C CA . GLY A 1 231 ? -9.711 17.672 3.305 1 86.25 231 GLY A CA 1
ATOM 1780 C C . GLY A 1 231 ? -10.484 18.766 2.588 1 86.25 231 GLY A C 1
ATOM 1781 O O . GLY A 1 231 ? -9.906 19.531 1.828 1 86.25 231 GLY A O 1
ATOM 1782 N N . THR A 1 232 ? -11.734 18.844 2.846 1 87.62 232 THR A N 1
ATOM 1783 C CA . THR A 1 232 ? -12.602 19.828 2.188 1 87.62 232 THR A CA 1
ATOM 1784 C C . THR A 1 232 ? -12.211 21.25 2.574 1 87.62 232 THR A C 1
ATOM 1786 O O . THR A 1 232 ? -12.156 22.141 1.724 1 87.62 232 THR A O 1
ATOM 1789 N N . VAL A 1 233 ? -11.945 21.438 3.854 1 88.88 233 VAL A N 1
ATOM 1790 C CA . VAL A 1 233 ? -11.664 22.781 4.332 1 88.88 233 VAL A CA 1
ATOM 1791 C C . VAL A 1 233 ? -10.164 22.938 4.566 1 88.88 233 VAL A C 1
ATOM 1793 O O . VAL A 1 233 ? -9.703 22.953 5.711 1 88.88 233 VAL A O 1
ATOM 1796 N N . ASN A 1 234 ? -9.398 22.984 3.602 1 92.19 234 ASN A N 1
ATOM 1797 C CA . ASN A 1 234 ? -7.969 23.297 3.604 1 92.19 234 ASN A CA 1
ATOM 1798 C C . ASN A 1 234 ? -7.695 24.719 3.125 1 92.19 234 ASN A C 1
ATOM 1800 O O . ASN A 1 234 ? -8.391 25.219 2.238 1 92.19 234 ASN A O 1
ATOM 1804 N N . PRO A 1 235 ? -6.645 25.375 3.771 1 94.25 235 PRO A N 1
ATOM 1805 C CA . PRO A 1 235 ? -6.207 26.625 3.156 1 94.25 235 PRO A CA 1
ATOM 1806 C C . PRO A 1 235 ? -5.789 26.453 1.696 1 94.25 235 PRO A C 1
ATOM 1808 O O . PRO A 1 235 ? -5.195 25.438 1.336 1 94.25 235 PRO A O 1
ATOM 1811 N N . ARG A 1 236 ? -6.141 27.484 0.911 1 88.69 236 ARG A N 1
ATOM 1812 C CA . ARG A 1 236 ? -5.875 27.328 -0.517 1 88.69 236 ARG A CA 1
ATOM 1813 C C . ARG A 1 236 ? -5.25 28.594 -1.09 1 88.69 236 ARG A C 1
ATOM 1815 O O . ARG A 1 236 ? -4.617 28.562 -2.146 1 88.69 236 ARG A O 1
ATOM 1822 N N . SER A 1 237 ? -5.422 29.75 -0.413 1 91.44 237 SER A N 1
ATOM 1823 C CA . SER A 1 237 ? -4.926 31.016 -0.941 1 91.44 237 SER A CA 1
ATOM 1824 C C . SER A 1 237 ? -3.582 31.375 -0.323 1 91.44 237 SER A C 1
ATOM 1826 O O . SER A 1 237 ? -3.229 30.875 0.748 1 91.44 237 SER A O 1
ATOM 1828 N N . ASN A 1 238 ? -2.938 32.25 -1.011 1 92.62 238 ASN A N 1
ATOM 1829 C CA . ASN A 1 238 ? -1.66 32.75 -0.502 1 92.62 238 ASN A CA 1
ATOM 1830 C C . ASN A 1 238 ? -1.812 33.375 0.877 1 92.62 238 ASN A C 1
ATOM 1832 O O . ASN A 1 238 ? -0.977 33.156 1.757 1 92.62 238 ASN A O 1
ATOM 1836 N N . ASP A 1 239 ? -2.818 34.125 0.98 1 94.62 239 ASP A N 1
ATOM 1837 C CA . ASP A 1 239 ? -3.041 34.781 2.264 1 94.62 239 ASP A CA 1
ATOM 1838 C C . ASP A 1 239 ? -3.293 33.75 3.369 1 94.62 239 ASP A C 1
ATOM 1840 O O . ASP A 1 239 ? -2.795 33.906 4.488 1 94.62 239 ASP A O 1
ATOM 1844 N N . GLU A 1 240 ? -4.027 32.75 3.084 1 95.75 240 GLU A N 1
ATOM 1845 C CA . GLU A 1 240 ? -4.285 31.688 4.07 1 95.75 240 GLU A CA 1
ATOM 1846 C C . GLU A 1 240 ? -3.002 30.938 4.422 1 95.75 240 GLU A C 1
ATOM 1848 O O . GLU A 1 240 ? -2.785 30.594 5.582 1 95.75 240 GLU A O 1
ATOM 1853 N N . PHE A 1 241 ? -2.211 30.734 3.441 1 96.75 241 PHE A N 1
ATOM 1854 C CA . PHE A 1 241 ? -0.945 30.062 3.697 1 96.75 241 PHE A CA 1
ATOM 1855 C C . PHE A 1 241 ? -0.059 30.906 4.609 1 96.75 241 PHE A C 1
ATOM 1857 O O . PHE A 1 241 ? 0.587 30.375 5.516 1 96.75 241 PHE A O 1
ATOM 1864 N N . LYS A 1 242 ? -0.052 32.188 4.383 1 95.94 242 LYS A N 1
ATOM 1865 C CA . LYS A 1 242 ? 0.731 33.094 5.219 1 95.94 242 LYS A CA 1
ATOM 1866 C C . LYS A 1 242 ? 0.19 33.156 6.645 1 95.94 242 LYS A C 1
ATOM 1868 O O . LYS A 1 242 ? 0.959 33.219 7.605 1 95.94 242 LYS A O 1
ATOM 1873 N N . ASP A 1 243 ? -1.086 33.062 6.715 1 96.62 243 ASP A N 1
ATOM 1874 C CA . ASP A 1 243 ? -1.734 33.219 8.008 1 96.62 243 ASP A CA 1
ATOM 1875 C C . ASP A 1 243 ? -1.674 31.953 8.836 1 96.62 243 ASP A C 1
ATOM 1877 O O . ASP A 1 243 ? -1.551 32 10.062 1 96.62 243 ASP A O 1
ATOM 1881 N N . TYR A 1 244 ? -1.691 30.781 8.125 1 97.88 244 TYR A N 1
ATOM 1882 C CA . TYR A 1 244 ? -1.994 29.594 8.906 1 97.88 244 TYR A CA 1
ATOM 1883 C C . TYR A 1 244 ? -0.927 28.516 8.711 1 97.88 244 TYR A C 1
ATOM 1885 O O . TYR A 1 244 ? -0.855 27.547 9.469 1 97.88 244 TYR A O 1
ATOM 1893 N N . VAL A 1 245 ? -0.11 28.656 7.727 1 98.5 245 VAL A N 1
ATOM 1894 C CA . VAL A 1 245 ? 0.671 27.484 7.375 1 98.5 245 VAL A CA 1
ATOM 1895 C C . VAL A 1 245 ? 2.158 27.766 7.562 1 98.5 245 VAL A C 1
ATOM 1897 O O . VAL A 1 245 ? 2.859 27.031 8.258 1 98.5 245 VAL A O 1
ATOM 1900 N N . PHE A 1 246 ? 2.639 28.891 7.039 1 98.38 246 PHE A N 1
ATOM 1901 C CA . PHE A 1 246 ? 4.082 29.078 6.973 1 98.38 246 PHE A CA 1
ATOM 1902 C C . PHE A 1 246 ? 4.535 30.141 7.969 1 98.38 246 PHE A C 1
ATOM 1904 O O . PHE A 1 246 ? 3.854 31.156 8.156 1 98.38 246 PHE A O 1
ATOM 1911 N N . LYS A 1 247 ? 5.637 29.922 8.562 1 97.69 247 LYS A N 1
ATOM 1912 C CA . LYS A 1 247 ? 6.273 30.922 9.414 1 97.69 247 LYS A CA 1
ATOM 1913 C C . LYS A 1 247 ? 6.777 32.094 8.594 1 97.69 247 LYS A C 1
ATOM 1915 O O . LYS A 1 247 ? 7.125 31.953 7.422 1 97.69 247 LYS A O 1
ATOM 1920 N N . ASN A 1 248 ? 6.945 33.281 9.273 1 95 248 ASN A N 1
ATOM 1921 C CA . ASN A 1 248 ? 7.25 34.5 8.484 1 95 248 ASN A CA 1
ATOM 1922 C C . ASN A 1 248 ? 8.461 35.219 9.031 1 95 248 ASN A C 1
ATOM 1924 O O . ASN A 1 248 ? 8.812 36.312 8.547 1 95 248 ASN A O 1
ATOM 1928 N N . GLU A 1 249 ? 9.094 34.656 10.023 1 91.56 249 GLU A N 1
ATOM 1929 C CA . GLU A 1 249 ? 10.219 35.406 10.594 1 91.56 249 GLU A CA 1
ATOM 1930 C C . GLU A 1 249 ? 11.281 34.438 11.117 1 91.56 249 GLU A C 1
ATOM 1932 O O . GLU A 1 249 ? 11.055 33.25 11.219 1 91.56 249 GLU A O 1
ATOM 1937 N N . GLY A 1 250 ? 12.43 35.031 11.281 1 93.25 250 GLY A N 1
ATOM 1938 C CA . GLY A 1 250 ? 13.516 34.281 11.891 1 93.25 250 GLY A CA 1
ATOM 1939 C C . GLY A 1 250 ? 14.258 33.406 10.906 1 93.25 250 GLY A C 1
ATOM 1940 O O . GLY A 1 250 ? 14.047 33.5 9.695 1 93.25 250 GLY A O 1
ATOM 1941 N N . TRP A 1 251 ? 15.117 32.5 11.539 1 95.94 251 TRP A N 1
ATOM 1942 C CA . TRP A 1 251 ? 15.93 31.625 10.703 1 95.94 251 TRP A CA 1
ATOM 1943 C C . TRP A 1 251 ? 15.062 30.578 10.008 1 95.94 251 TRP A C 1
ATOM 1945 O O . TRP A 1 251 ? 15.461 30.016 8.984 1 95.94 251 TRP A O 1
ATOM 1955 N N . ALA A 1 252 ? 13.859 30.406 10.578 1 97.12 252 ALA A N 1
ATOM 1956 C CA . ALA A 1 252 ? 12.945 29.375 10.078 1 97.12 252 ALA A CA 1
ATOM 1957 C C . ALA A 1 252 ? 11.844 30 9.219 1 97.12 252 ALA A C 1
ATOM 1959 O O . ALA A 1 252 ? 10.758 29.422 9.078 1 97.12 252 ALA A O 1
ATOM 1960 N N . LYS A 1 253 ? 12.109 31.188 8.672 1 96.69 253 LYS A N 1
ATOM 1961 C CA . LYS A 1 253 ? 11.141 31.75 7.738 1 96.69 253 LYS A CA 1
ATOM 1962 C C . LYS A 1 253 ? 10.812 30.781 6.613 1 96.69 253 LYS A C 1
ATOM 1964 O O . LYS A 1 253 ? 11.711 30.156 6.047 1 96.69 253 LYS A O 1
ATOM 1969 N N . ASN A 1 254 ? 9.461 30.578 6.352 1 96.94 254 ASN A N 1
ATOM 1970 C CA . ASN A 1 254 ? 8.93 29.703 5.312 1 96.94 254 ASN A CA 1
ATOM 1971 C C . ASN A 1 254 ? 8.953 28.234 5.742 1 96.94 254 ASN A C 1
ATOM 1973 O O . ASN A 1 254 ? 8.688 27.344 4.938 1 96.94 254 ASN A O 1
ATOM 1977 N N . ALA A 1 255 ? 9.312 27.969 7.008 1 98.31 255 ALA A N 1
ATOM 1978 C CA . ALA A 1 255 ? 9.094 26.656 7.617 1 98.31 255 ALA A CA 1
ATOM 1979 C C . ALA A 1 255 ? 7.641 26.484 8.039 1 98.31 255 ALA A C 1
ATOM 1981 O O . ALA A 1 255 ? 6.848 27.422 7.977 1 98.31 255 ALA A O 1
ATOM 1982 N N . THR A 1 256 ? 7.262 25.328 8.336 1 98.81 256 THR A N 1
ATOM 1983 C CA . THR A 1 256 ? 5.953 24.984 8.875 1 98.81 256 THR A CA 1
ATOM 1984 C C . THR A 1 256 ? 6.062 23.812 9.859 1 98.81 256 THR A C 1
ATOM 1986 O O . THR A 1 256 ? 7.016 23.031 9.789 1 98.81 256 THR A O 1
ATOM 1989 N N . TYR A 1 257 ? 5.191 23.766 10.836 1 98.88 257 TYR A N 1
ATOM 1990 C CA . TYR A 1 257 ? 5.141 22.609 11.727 1 98.88 257 TYR A CA 1
ATOM 1991 C C . TYR A 1 257 ? 4.293 21.5 11.117 1 98.88 257 TYR A C 1
ATOM 1993 O O . TYR A 1 257 ? 3.197 21.75 10.617 1 98.88 257 TYR A O 1
ATOM 2001 N N . CYS A 1 258 ? 4.82 20.328 11.156 1 98.94 258 CYS A N 1
ATOM 2002 C CA . CYS A 1 258 ? 4.07 19.156 10.742 1 98.94 258 CYS A CA 1
ATOM 2003 C C . CYS A 1 258 ? 3.723 18.281 11.953 1 98.94 258 CYS A C 1
ATOM 2005 O O . CYS A 1 258 ? 4.609 17.891 12.719 1 98.94 258 CYS A O 1
ATOM 2007 N N . ILE A 1 259 ? 2.516 18.031 12.133 1 98.88 259 ILE A N 1
ATOM 2008 C CA . ILE A 1 259 ? 2.059 17.062 13.109 1 98.88 259 ILE A CA 1
ATOM 2009 C C . ILE A 1 259 ? 1.604 15.789 12.391 1 98.88 259 ILE A C 1
ATOM 2011 O O . ILE A 1 259 ? 0.856 15.852 11.414 1 98.88 259 ILE A O 1
ATOM 2015 N N . ALA A 1 260 ? 2.135 14.672 12.844 1 98.81 260 ALA A N 1
ATOM 2016 C CA . ALA A 1 260 ? 1.779 13.359 12.32 1 98.81 260 ALA A CA 1
ATOM 2017 C C . ALA A 1 260 ? 1.033 12.531 13.359 1 98.81 260 ALA A C 1
ATOM 2019 O O . ALA A 1 260 ? 1.498 12.383 14.492 1 98.81 260 ALA A O 1
ATOM 2020 N N . ARG A 1 261 ? -0.124 12.031 13.016 1 98.56 261 ARG A N 1
ATOM 2021 C CA . ARG A 1 261 ? -0.886 11.102 13.844 1 98.56 261 ARG A CA 1
ATOM 2022 C C . ARG A 1 261 ? -1.202 9.828 13.07 1 98.56 261 ARG A C 1
ATOM 2024 O O . ARG A 1 261 ? -1.631 9.875 11.922 1 98.56 261 ARG A O 1
ATOM 2031 N N . LYS A 1 262 ? -0.869 8.727 13.625 1 98.31 262 LYS A N 1
ATOM 2032 C CA . LYS A 1 262 ? -1.411 7.469 13.125 1 98.31 262 LYS A CA 1
ATOM 2033 C C . LYS A 1 262 ? -2.727 7.121 13.82 1 98.31 262 LYS A C 1
ATOM 2035 O O . LYS A 1 262 ? -2.75 6.863 15.023 1 98.31 262 LYS A O 1
ATOM 2040 N N . ILE A 1 263 ? -3.771 7.066 13.047 1 98.19 263 ILE A N 1
ATOM 2041 C CA . ILE A 1 263 ? -5.113 6.93 13.602 1 98.19 263 ILE A CA 1
ATOM 2042 C C . ILE A 1 263 ? -5.734 5.617 13.125 1 98.19 263 ILE A C 1
ATOM 2044 O O . ILE A 1 263 ? -5.949 5.422 11.93 1 98.19 263 ILE A O 1
ATOM 2048 N N . GLN A 1 264 ? -5.988 4.746 14.07 1 97.56 264 GLN A N 1
ATOM 2049 C CA . GLN A 1 264 ? -6.672 3.492 13.766 1 97.56 264 GLN A CA 1
ATOM 2050 C C . GLN A 1 264 ? -8.172 3.709 13.609 1 97.56 264 GLN A C 1
ATOM 2052 O O . GLN A 1 264 ? -8.797 4.406 14.406 1 97.56 264 GLN A O 1
ATOM 2057 N N . ILE A 1 265 ? -8.75 3.178 12.562 1 97.81 265 ILE A N 1
ATOM 2058 C CA . ILE A 1 265 ? -10.195 3.176 12.367 1 97.81 265 ILE A CA 1
ATOM 2059 C C . ILE A 1 265 ? -10.773 1.817 12.758 1 97.81 265 ILE A C 1
ATOM 2061 O O . ILE A 1 265 ? -10.32 0.78 12.266 1 97.81 265 ILE A O 1
ATOM 2065 N N . HIS A 1 266 ? -11.68 1.852 13.617 1 96.62 266 HIS A N 1
ATOM 2066 C CA . HIS A 1 266 ? -12.422 0.638 13.953 1 96.62 266 HIS A CA 1
ATOM 2067 C C . HIS A 1 266 ? -13.516 0.367 12.93 1 96.62 266 HIS A C 1
ATOM 2069 O O . HIS A 1 266 ? -14.703 0.544 13.219 1 96.62 266 HIS A O 1
ATOM 2075 N N . ILE A 1 267 ? -13.102 -0.19 11.867 1 96.25 267 ILE A N 1
ATOM 2076 C CA . ILE A 1 267 ? -13.906 -0.203 10.648 1 96.25 267 ILE A CA 1
ATOM 2077 C C . ILE A 1 267 ? -15.109 -1.118 10.844 1 96.25 267 ILE A C 1
ATOM 2079 O O . ILE A 1 267 ? -16.188 -0.847 10.312 1 96.25 267 ILE A O 1
ATOM 2083 N N . GLU A 1 268 ? -15.008 -2.225 11.586 1 95.06 268 GLU A N 1
ATOM 2084 C CA . GLU A 1 268 ? -16.125 -3.143 11.805 1 95.06 268 GLU A CA 1
ATOM 2085 C C . GLU A 1 268 ? -17.234 -2.482 12.625 1 95.06 268 GLU A C 1
ATOM 2087 O O . GLU A 1 268 ? -18.422 -2.717 12.383 1 95.06 268 GLU A O 1
ATOM 2092 N N . THR A 1 269 ? -16.797 -1.704 13.57 1 95.81 269 THR A N 1
ATOM 2093 C CA . THR A 1 269 ? -17.766 -0.932 14.344 1 95.81 269 THR A CA 1
ATOM 2094 C C . THR A 1 269 ? -18.453 0.112 13.461 1 95.81 269 THR A C 1
ATOM 2096 O O . THR A 1 269 ? -19.672 0.271 13.508 1 95.81 269 THR A O 1
ATOM 2099 N N . TRP A 1 270 ? -17.703 0.779 12.664 1 97.31 270 TRP A N 1
ATOM 2100 C CA . TRP A 1 270 ? -18.219 1.795 11.75 1 97.31 270 TRP A CA 1
ATOM 2101 C C . TRP A 1 270 ? -19.219 1.188 10.758 1 97.31 270 TRP A C 1
ATOM 2103 O O . TRP A 1 270 ? -20.25 1.78 10.469 1 97.31 270 TRP A O 1
ATOM 2113 N N . ASP A 1 271 ? -18.953 0.019 10.344 1 95 271 ASP A N 1
ATOM 2114 C CA . ASP A 1 271 ? -19.766 -0.679 9.352 1 95 271 ASP A CA 1
ATOM 2115 C C . ASP A 1 271 ? -21.172 -0.933 9.875 1 95 271 ASP A C 1
ATOM 2117 O O . ASP A 1 271 ? -22.109 -1.131 9.094 1 95 271 ASP A O 1
ATOM 2121 N N . ARG A 1 272 ? -21.312 -0.938 11.156 1 95.81 272 ARG A N 1
ATOM 2122 C CA . ARG A 1 272 ? -22.594 -1.272 11.766 1 95.81 272 ARG A CA 1
ATOM 2123 C C . ARG A 1 272 ? -23.391 -0.014 12.078 1 95.81 272 ARG A C 1
ATOM 2125 O O . ARG A 1 272 ? -24.531 -0.096 12.531 1 95.81 272 ARG A O 1
ATOM 2132 N N . THR A 1 273 ? -22.812 1.083 11.766 1 96.94 273 THR A N 1
ATOM 2133 C CA . THR A 1 273 ? -23.438 2.365 12.07 1 96.94 273 THR A CA 1
ATOM 2134 C C . THR A 1 273 ? -24.359 2.809 10.938 1 96.94 273 THR A C 1
ATOM 2136 O O . THR A 1 273 ? -24 2.682 9.758 1 96.94 273 THR A O 1
ATOM 2139 N N . SER A 1 274 ? -25.594 3.303 11.305 1 96.75 274 SER A N 1
ATOM 2140 C CA . SER A 1 274 ? -26.531 3.773 10.297 1 96.75 274 SER A CA 1
ATOM 2141 C C . SER A 1 274 ? -25.984 4.977 9.539 1 96.75 274 SER A C 1
ATOM 2143 O O . SER A 1 274 ? -25.125 5.699 10.055 1 96.75 274 SER A O 1
ATOM 2145 N N . LEU A 1 275 ? -26.469 5.168 8.344 1 95.88 275 LEU A N 1
ATOM 2146 C CA . LEU A 1 275 ? -26.016 6.301 7.547 1 95.88 275 LEU A CA 1
ATOM 2147 C C . LEU A 1 275 ? -26.281 7.617 8.266 1 95.88 275 LEU A C 1
ATOM 2149 O O . LEU A 1 275 ? -25.422 8.5 8.289 1 95.88 275 LEU A O 1
ATOM 2153 N N . ASP A 1 276 ? -27.422 7.73 8.852 1 96.5 276 ASP A N 1
ATOM 2154 C CA . ASP A 1 276 ? -27.781 8.938 9.594 1 96.5 276 ASP A CA 1
ATOM 2155 C C . ASP A 1 276 ? -26.781 9.211 10.711 1 96.5 276 ASP A C 1
ATOM 2157 O O . ASP A 1 276 ? -26.344 10.352 10.891 1 96.5 276 ASP A O 1
ATOM 2161 N N . GLU A 1 277 ? -26.453 8.211 11.406 1 97.5 277 GLU A N 1
ATOM 2162 C CA . GLU A 1 277 ? -25.5 8.367 12.508 1 97.5 277 GLU A CA 1
ATOM 2163 C C . GLU A 1 277 ? -24.109 8.68 11.984 1 97.5 277 GLU A C 1
ATOM 2165 O O . GLU A 1 277 ? -23.375 9.453 12.594 1 97.5 277 GLU A O 1
ATOM 2170 N N . GLN A 1 278 ? -23.734 8.016 10.875 1 98.06 278 GLN A N 1
ATOM 2171 C CA . GLN A 1 278 ? -22.453 8.336 10.258 1 98.06 278 GLN A CA 1
ATOM 2172 C C . GLN A 1 278 ? -22.375 9.812 9.883 1 98.06 278 GLN A C 1
ATOM 2174 O O . GLN A 1 278 ? -21.391 10.484 10.219 1 98.06 278 GLN A O 1
ATOM 2179 N N . GLU A 1 279 ? -23.391 10.266 9.242 1 97.94 279 GLU A N 1
ATOM 2180 C CA . GLU A 1 279 ? -23.438 11.664 8.812 1 97.94 279 GLU A CA 1
ATOM 2181 C C . GLU A 1 279 ? -23.516 12.609 10.008 1 97.94 279 GLU A C 1
ATOM 2183 O O . GLU A 1 279 ? -22.875 13.664 10.016 1 97.94 279 GLU A O 1
ATOM 2188 N N . ALA A 1 280 ? -24.219 12.242 10.992 1 97.88 280 ALA A N 1
ATOM 2189 C CA . ALA A 1 280 ? -24.297 13.031 12.219 1 97.88 280 ALA A CA 1
ATOM 2190 C C . ALA A 1 280 ? -22.938 13.102 12.914 1 97.88 280 ALA A C 1
ATOM 2192 O O . ALA A 1 280 ? -22.578 14.133 13.477 1 97.88 280 ALA A O 1
ATOM 2193 N N . THR A 1 281 ? -22.219 12.008 12.883 1 98.31 281 THR A N 1
ATOM 2194 C CA . THR A 1 281 ? -20.906 11.93 13.508 1 98.31 281 THR A CA 1
ATOM 2195 C C . THR A 1 281 ? -19.938 12.914 12.852 1 98.31 281 THR A C 1
ATOM 2197 O O . THR A 1 281 ? -19.219 13.648 13.539 1 98.31 281 THR A O 1
ATOM 2200 N N . PHE A 1 282 ? -20.016 13.039 11.555 1 98.19 282 PHE A N 1
ATOM 2201 C CA . PHE A 1 282 ? -19.094 13.898 10.844 1 98.19 282 PHE A CA 1
ATOM 2202 C C . PHE A 1 282 ? -19.656 15.312 10.711 1 98.19 282 PHE A C 1
ATOM 2204 O O . PHE A 1 282 ? -18.891 16.281 10.625 1 98.19 282 PHE A O 1
ATOM 2211 N N . GLY A 1 283 ? -20.953 15.445 10.656 1 98.06 283 GLY A N 1
ATOM 2212 C CA . GLY A 1 283 ? -21.609 16.719 10.383 1 98.06 283 GLY A CA 1
ATOM 2213 C C . GLY A 1 283 ? -21.688 17.047 8.906 1 98.06 283 GLY A C 1
ATOM 2214 O O . GLY A 1 283 ? -21.797 18.219 8.531 1 98.06 283 GLY A O 1
ATOM 2215 N N . ARG A 1 284 ? -21.531 16.062 8.07 1 98.19 284 ARG A N 1
ATOM 2216 C CA . ARG A 1 284 ? -21.562 16.203 6.621 1 98.19 284 ARG A CA 1
ATOM 2217 C C . ARG A 1 284 ? -22.266 15.031 5.965 1 98.19 284 ARG A C 1
ATOM 2219 O O . ARG A 1 284 ? -22.297 13.93 6.52 1 98.19 284 ARG A O 1
ATOM 2226 N N . TYR A 1 285 ? -22.812 15.305 4.777 1 96.88 285 TYR A N 1
ATO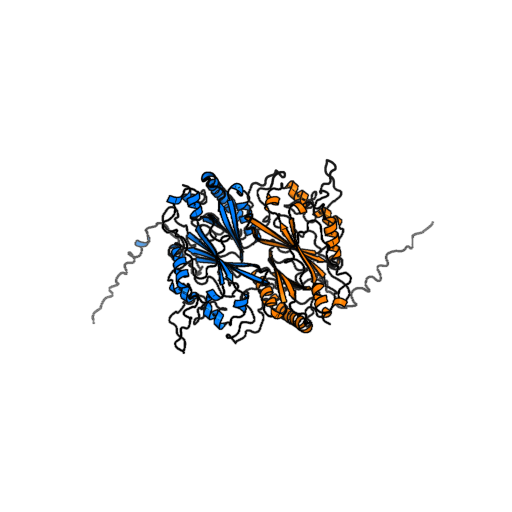M 2227 C CA . TYR A 1 285 ? -23.344 14.219 3.971 1 96.88 285 TYR A CA 1
ATOM 2228 C C . TYR A 1 285 ? -22.234 13.383 3.363 1 96.88 285 TYR A C 1
ATOM 2230 O O . TYR A 1 285 ? -21.25 13.922 2.836 1 96.88 285 TYR A O 1
ATOM 2238 N N . ARG A 1 286 ? -22.359 12.102 3.447 1 95.19 286 ARG A N 1
ATOM 2239 C CA . ARG A 1 286 ? -21.328 11.172 2.998 1 95.19 286 ARG A CA 1
ATOM 2240 C C . ARG A 1 286 ? -21.125 11.273 1.492 1 95.19 286 ARG A C 1
ATOM 2242 O O . ARG A 1 286 ? -19.984 11.305 1.021 1 95.19 286 ARG A O 1
ATOM 2249 N N . HIS A 1 287 ? -22.172 11.391 0.716 1 92.44 287 HIS A N 1
ATOM 2250 C CA . HIS A 1 287 ? -22.094 11.359 -0.74 1 92.44 287 HIS A CA 1
ATOM 2251 C C . HIS A 1 287 ? -21.516 12.664 -1.287 1 92.44 287 HIS A C 1
ATOM 2253 O O . HIS A 1 287 ? -20.5 12.648 -1.987 1 92.44 287 HIS A O 1
ATOM 2259 N N . SER A 1 288 ? -22.078 13.789 -0.907 1 94.06 288 SER A N 1
ATOM 2260 C CA . SER A 1 288 ? -21.703 15.062 -1.506 1 94.06 288 SER A CA 1
ATOM 2261 C C . SER A 1 288 ? -20.547 15.711 -0.767 1 94.06 288 SER A C 1
ATOM 2263 O O . SER A 1 288 ? -19.828 16.547 -1.329 1 94.06 288 SER A O 1
ATOM 2265 N N . GLY A 1 289 ? -20.406 15.406 0.479 1 96.06 289 GLY A N 1
ATOM 2266 C CA . GLY A 1 289 ? -19.438 16.094 1.323 1 96.06 289 GLY A CA 1
ATOM 2267 C C . GLY A 1 289 ? -19.969 17.391 1.887 1 96.06 289 GLY A C 1
ATOM 2268 O O . GLY A 1 289 ? -19.266 18.094 2.623 1 96.06 289 GLY A O 1
ATOM 2269 N N . ALA A 1 290 ? -21.219 17.734 1.609 1 97.75 290 ALA A N 1
ATOM 2270 C CA . ALA A 1 290 ? -21.812 19 2.068 1 97.75 290 ALA A CA 1
ATOM 2271 C C . ALA A 1 290 ? -22.047 18.969 3.576 1 97.75 290 ALA A C 1
ATOM 2273 O O . ALA A 1 290 ? -22.391 17.922 4.141 1 97.75 290 ALA A O 1
ATOM 2274 N N . PRO A 1 291 ? -21.875 20.141 4.172 1 97.94 291 PRO A N 1
ATOM 2275 C CA . PRO A 1 291 ? -22.375 20.188 5.547 1 97.94 291 PRO A CA 1
ATOM 2276 C C . PRO A 1 291 ? -23.859 19.844 5.648 1 97.94 291 PRO A C 1
ATOM 2278 O O . PRO A 1 291 ? -24.641 20.172 4.754 1 97.94 291 PRO A O 1
ATOM 2281 N N . LEU A 1 292 ? -24.219 19.188 6.758 1 98 292 LEU A N 1
ATOM 2282 C CA . LEU A 1 292 ? -25.625 18.875 6.941 1 98 292 LEU A CA 1
ATOM 2283 C C . LEU A 1 292 ? -26.484 20.141 6.824 1 98 292 LEU A C 1
ATOM 2285 O O . LEU A 1 292 ? -26.172 21.172 7.41 1 98 292 LEU A O 1
ATOM 2289 N N . GLY A 1 293 ? -27.516 20.016 6.051 1 96.69 293 GLY A N 1
ATOM 2290 C CA . GLY A 1 293 ? -28.391 21.156 5.805 1 96.69 293 GLY A CA 1
ATOM 2291 C C . GLY A 1 293 ? -28.031 21.938 4.559 1 96.69 293 GLY A C 1
ATOM 2292 O O . GLY A 1 293 ? -28.719 22.875 4.176 1 96.69 293 GLY A O 1
ATOM 2293 N N . LYS A 1 294 ? -26.891 21.594 3.943 1 97.44 294 LYS A N 1
ATOM 2294 C CA . LYS A 1 294 ? -26.453 22.25 2.713 1 97.44 294 LYS A CA 1
ATOM 2295 C C . LYS A 1 294 ? -26.422 21.266 1.547 1 97.44 294 LYS A C 1
ATOM 2297 O O . LYS A 1 294 ? -26.828 20.125 1.689 1 97.44 294 LYS A O 1
ATOM 2302 N N . LYS A 1 295 ? -26 21.75 0.359 1 96.56 295 LYS A N 1
ATOM 2303 C CA . LYS A 1 295 ? -26.125 20.906 -0.825 1 96.56 295 LYS A CA 1
ATOM 2304 C C . LYS A 1 295 ? -24.75 20.578 -1.418 1 96.56 295 LYS A C 1
ATOM 2306 O O . LYS A 1 295 ? -24.531 19.469 -1.909 1 96.56 295 LYS A O 1
ATOM 2311 N N . LYS A 1 296 ? -23.875 21.484 -1.351 1 96.81 296 LYS A N 1
ATOM 2312 C CA . LYS A 1 296 ? -22.578 21.312 -2.018 1 96.81 296 LYS A CA 1
ATOM 2313 C C . LYS A 1 296 ? -21.453 21.188 -1.004 1 96.81 296 LYS A C 1
ATOM 2315 O O . LYS A 1 296 ? -21.5 21.781 0.071 1 96.81 296 LYS A O 1
ATOM 2320 N N . GLU A 1 297 ? -20.375 20.484 -1.395 1 96 297 GLU A N 1
ATOM 2321 C CA . GLU A 1 297 ? -19.25 20.156 -0.529 1 96 297 GLU A CA 1
ATOM 2322 C C . GLU A 1 297 ? -18.672 21.406 0.126 1 96 297 GLU A C 1
ATOM 2324 O O . GLU A 1 297 ? -18.312 21.375 1.304 1 96 297 GLU A O 1
ATOM 2329 N N . PHE A 1 298 ? -18.625 22.516 -0.67 1 94.75 298 PHE A N 1
ATOM 2330 C CA . PHE A 1 298 ? -17.891 23.688 -0.197 1 94.75 298 PHE A CA 1
ATOM 2331 C C . PHE A 1 298 ? -18.828 24.75 0.336 1 94.75 298 PHE A C 1
ATOM 2333 O O . PHE A 1 298 ? -18.422 25.891 0.572 1 94.75 298 PHE A O 1
ATOM 2340 N N . ASP A 1 299 ? -20.094 24.375 0.49 1 96.5 299 ASP A N 1
ATOM 2341 C CA . ASP A 1 299 ? -21.016 25.312 1.14 1 96.5 299 ASP A CA 1
ATOM 2342 C C . ASP A 1 299 ? -20.578 25.609 2.566 1 96.5 299 ASP A C 1
ATOM 2344 O O . ASP A 1 299 ? -19.969 24.766 3.232 1 96.5 299 ASP A O 1
ATOM 2348 N N . GLU A 1 300 ? -20.953 26.797 2.982 1 95.19 300 GLU A N 1
ATOM 2349 C CA . GLU A 1 300 ? -20.578 27.203 4.332 1 95.19 300 GLU A CA 1
ATOM 2350 C C . GLU A 1 300 ? -21.406 26.484 5.383 1 95.19 300 GLU A C 1
ATOM 2352 O O . GLU A 1 300 ? -22.641 26.406 5.258 1 95.19 300 GLU A O 1
ATOM 2357 N N . MET A 1 301 ? -20.734 26.016 6.379 1 95.62 301 MET A N 1
ATOM 2358 C CA . MET A 1 301 ? -21.406 25.359 7.484 1 95.62 301 MET A CA 1
ATOM 2359 C C . MET A 1 301 ? -22.203 26.344 8.312 1 95.62 301 MET A C 1
ATOM 2361 O O . MET A 1 301 ? -21.672 27.375 8.734 1 95.62 301 MET A O 1
ATOM 2365 N N . ASP A 1 302 ? -23.469 26.062 8.523 1 96.56 302 ASP A N 1
ATOM 2366 C CA . ASP A 1 302 ? -24.328 26.891 9.352 1 96.56 302 ASP A CA 1
ATOM 2367 C C . ASP A 1 302 ? -24.547 26.25 10.727 1 96.56 302 ASP A C 1
ATOM 2369 O O . ASP A 1 302 ? -25.453 25.438 10.898 1 96.56 302 ASP A O 1
ATOM 2373 N N . LEU A 1 303 ? -23.859 26.734 11.68 1 95.94 303 LEU A N 1
ATOM 2374 C CA . LEU A 1 303 ? -23.875 26.125 13.008 1 95.94 303 LEU A CA 1
ATOM 2375 C C . LEU A 1 303 ? -25.125 26.531 13.773 1 95.94 303 LEU A C 1
ATOM 2377 O O . LEU A 1 303 ? -25.453 25.938 14.805 1 95.94 303 LEU A O 1
ATOM 2381 N N . LYS A 1 304 ? -25.891 27.469 13.289 1 95.38 304 LYS A N 1
ATOM 2382 C CA . LYS A 1 304 ? -27.062 27.969 14 1 95.38 304 LYS A CA 1
ATOM 2383 C C . LYS A 1 304 ? -28.344 27.359 13.445 1 95.38 304 LYS A C 1
ATOM 2385 O O . LYS A 1 304 ? -29.422 27.516 14.031 1 95.38 304 LYS A O 1
ATOM 2390 N N . ALA A 1 305 ? -28.156 26.703 12.383 1 95.88 305 ALA A N 1
ATOM 2391 C CA . ALA A 1 305 ? -29.328 26.125 11.742 1 95.88 305 ALA A CA 1
ATOM 2392 C C . ALA A 1 305 ? -30.016 25.109 12.664 1 95.88 305 ALA A C 1
ATOM 2394 O O . ALA A 1 305 ? -29.344 24.312 13.32 1 95.88 305 ALA A O 1
ATOM 2395 N N . LYS A 1 306 ? -31.328 25.188 12.695 1 96.19 306 LYS A N 1
ATOM 2396 C CA . LYS A 1 306 ? -32.125 24.266 13.484 1 96.19 306 LYS A CA 1
ATOM 2397 C C . LYS A 1 306 ? -33.156 23.562 12.609 1 96.19 306 LYS A C 1
ATOM 2399 O O . LYS A 1 306 ? -33.625 24.109 11.602 1 96.19 306 LYS A O 1
ATOM 2404 N N . ASP A 1 307 ? -33.438 22.391 13.055 1 93.06 307 ASP A N 1
ATOM 2405 C CA . ASP A 1 307 ? -34.469 21.656 12.328 1 93.06 307 ASP A CA 1
ATOM 2406 C C . ASP A 1 307 ? -35.875 22.031 12.844 1 93.06 307 ASP A C 1
ATOM 2408 O O . ASP A 1 307 ? -36 22.969 13.617 1 93.06 307 ASP A O 1
ATOM 2412 N N . SER A 1 308 ? -36.875 21.297 12.328 1 93.44 308 SER A N 1
ATOM 2413 C CA . SER A 1 308 ? -38.281 21.609 12.648 1 93.44 308 SER A CA 1
ATOM 2414 C C . SER A 1 308 ? -38.562 21.375 14.133 1 93.44 308 SER A C 1
ATOM 2416 O O . SER A 1 308 ? -39.469 21.984 14.688 1 93.44 308 SER A O 1
ATOM 2418 N N . ALA A 1 309 ? -37.781 20.562 14.734 1 94.56 309 ALA A N 1
ATOM 2419 C CA . ALA A 1 309 ? -37.938 20.266 16.156 1 94.56 309 ALA A CA 1
ATOM 2420 C C . ALA A 1 309 ? -37.125 21.188 17.016 1 94.56 309 ALA A C 1
ATOM 2422 O O . ALA A 1 309 ? -37.094 21.047 18.25 1 94.56 309 ALA A O 1
ATOM 2423 N N . GLY A 1 310 ? -36.438 22.125 16.391 1 94.31 310 GLY A N 1
ATOM 2424 C CA . GLY A 1 310 ? -35.625 23.078 17.125 1 94.31 310 GLY A CA 1
ATOM 2425 C C . GLY A 1 310 ? -34.25 22.547 17.484 1 94.31 310 GLY A C 1
ATOM 2426 O O . GLY A 1 310 ? -33.5 23.203 18.234 1 94.31 310 GLY A O 1
ATOM 2427 N N . GLN A 1 311 ? -33.938 21.406 17.094 1 94.81 311 GLN A N 1
ATOM 2428 C CA . GLN A 1 311 ? -32.625 20.828 17.328 1 94.81 311 GLN A CA 1
ATOM 2429 C C . GLN A 1 311 ? -31.609 21.266 16.266 1 94.81 311 GLN A C 1
ATOM 2431 O O . GLN A 1 311 ? -31.984 21.516 15.117 1 94.81 311 GLN A O 1
ATOM 2436 N N . PRO A 1 312 ? -30.406 21.391 16.672 1 97 312 PRO A N 1
ATOM 2437 C CA . PRO A 1 312 ? -29.406 21.766 15.664 1 97 312 PRO A CA 1
ATOM 2438 C C . PRO A 1 312 ? -29.359 20.781 14.492 1 97 312 PRO A C 1
ATOM 2440 O O . PRO A 1 312 ? -29.375 19.562 14.695 1 97 312 PRO A O 1
ATOM 2443 N N . VAL A 1 313 ? -29.266 21.328 13.32 1 97.56 313 VAL A N 1
ATOM 2444 C CA . VAL A 1 313 ? -29.141 20.516 12.117 1 97.56 313 VAL A CA 1
ATOM 2445 C C . VAL A 1 313 ? -27.844 19.719 12.156 1 97.56 313 VAL A C 1
ATOM 2447 O O . VAL A 1 313 ? -27.828 18.531 11.82 1 97.56 313 VAL A O 1
ATOM 2450 N N . ILE A 1 314 ? -26.797 20.391 12.523 1 98.12 314 ILE A N 1
ATOM 2451 C CA . ILE A 1 314 ? -25.531 19.734 12.781 1 98.12 314 ILE A CA 1
ATOM 2452 C C . ILE A 1 314 ? -25.375 19.469 14.281 1 98.12 314 ILE A C 1
ATOM 2454 O O . ILE A 1 314 ? -25.297 20.391 15.078 1 98.12 314 ILE A O 1
ATOM 2458 N N . PRO A 1 315 ? -25.312 18.203 14.609 1 97.75 315 PRO A N 1
ATOM 2459 C CA . PRO A 1 315 ? -25.219 17.875 16.031 1 97.75 315 PRO A CA 1
ATOM 2460 C C . PRO A 1 315 ? -24.047 18.562 16.734 1 97.75 315 PRO A C 1
ATOM 2462 O O . PRO A 1 315 ? -23 18.781 16.125 1 97.75 315 PRO A O 1
ATOM 2465 N N . ALA A 1 316 ? -24.203 18.797 18.031 1 96.5 316 ALA A N 1
ATOM 2466 C CA . ALA A 1 316 ? -23.219 19.531 18.812 1 96.5 316 ALA A CA 1
ATOM 2467 C C . ALA A 1 316 ? -21.922 18.75 18.953 1 96.5 316 ALA A C 1
ATOM 2469 O O . ALA A 1 316 ? -20.844 19.328 19.172 1 96.5 316 ALA A O 1
ATOM 2470 N N . ASP A 1 317 ? -22 17.422 18.828 1 97.56 317 ASP A N 1
ATOM 2471 C CA . ASP A 1 317 ? -20.812 16.594 19 1 97.56 317 ASP A CA 1
ATOM 2472 C C . ASP A 1 317 ? -20.281 16.125 17.641 1 97.56 317 ASP A C 1
ATOM 2474 O O . ASP A 1 317 ? -19.469 15.188 17.578 1 97.56 317 ASP A O 1
ATOM 2478 N N . ALA A 1 318 ? -20.75 16.766 16.594 1 98.06 318 ALA A N 1
ATOM 2479 C CA . ALA A 1 318 ? -20.266 16.438 15.266 1 98.06 318 ALA A CA 1
ATOM 2480 C C . ALA A 1 318 ? -18.812 16.906 15.078 1 98.06 318 ALA A C 1
ATOM 2482 O O . ALA A 1 318 ? -18.469 18.016 15.484 1 98.06 318 ALA A O 1
ATOM 2483 N N . HIS A 1 319 ? -18.062 16.141 14.414 1 97.81 319 HIS A N 1
ATOM 2484 C CA . HIS A 1 319 ? -16.641 16.359 14.25 1 97.81 319 HIS A CA 1
ATOM 2485 C C . HIS A 1 319 ? -16.359 17.688 13.555 1 97.81 319 HIS A C 1
ATOM 2487 O O . HIS A 1 319 ? -15.57 18.5 14.047 1 97.81 319 HIS A O 1
ATOM 2493 N N . ALA A 1 320 ? -17.031 17.906 12.445 1 96.88 320 ALA A N 1
ATOM 2494 C CA . ALA A 1 320 ? -16.766 19.109 11.648 1 96.88 320 ALA A CA 1
ATOM 2495 C C . ALA A 1 320 ? -17.188 20.375 12.391 1 96.88 320 ALA A C 1
ATOM 2497 O O . ALA A 1 320 ? -16.531 21.406 12.273 1 96.88 320 ALA A O 1
ATOM 2498 N N . ARG A 1 321 ? -18.281 20.328 13.117 1 96.75 321 ARG A N 1
ATOM 2499 C CA . ARG A 1 321 ? -18.719 21.469 13.914 1 96.75 321 ARG A CA 1
ATOM 2500 C C . ARG A 1 321 ? -17.688 21.828 14.969 1 96.75 321 ARG A C 1
ATOM 2502 O O . ARG A 1 321 ? -17.281 22.984 15.078 1 96.75 321 ARG A O 1
ATOM 2509 N N . LEU A 1 322 ? -17.281 20.812 15.664 1 96.81 322 LEU A N 1
ATOM 2510 C CA . LEU A 1 322 ? -16.328 21.031 16.75 1 96.81 322 LEU A CA 1
ATOM 2511 C C . LEU A 1 322 ? -15.016 21.594 16.203 1 96.81 322 LEU A C 1
ATOM 2513 O O . LEU A 1 322 ? -14.422 22.484 16.797 1 96.81 322 LEU A O 1
ATOM 2517 N N . ALA A 1 323 ? -14.578 21.047 15.102 1 96.06 323 ALA A N 1
ATOM 2518 C CA . ALA A 1 323 ? -13.359 21.547 14.477 1 96.06 323 ALA A CA 1
ATOM 2519 C C . ALA A 1 323 ? -13.508 23.016 14.07 1 96.06 323 ALA A C 1
ATOM 2521 O O . ALA A 1 323 ? -12.602 23.812 14.273 1 96.06 323 ALA A O 1
ATOM 2522 N N . LYS A 1 324 ? -14.617 23.359 13.516 1 95 324 LYS A N 1
ATOM 2523 C CA . LYS A 1 324 ? -14.875 24.719 13.07 1 95 324 LYS A CA 1
ATOM 2524 C C . LYS A 1 324 ? -14.906 25.688 14.25 1 95 324 LYS A C 1
ATOM 2526 O O . LYS A 1 324 ? -14.445 26.828 14.133 1 95 324 LYS A O 1
ATOM 2531 N N . GLU A 1 325 ? -15.367 25.25 15.281 1 95.62 325 GLU A N 1
ATOM 2532 C CA . GLU A 1 325 ? -15.531 26.094 16.469 1 95.62 325 GLU A CA 1
ATOM 2533 C C . GLU A 1 325 ? -14.18 26.484 17.062 1 95.62 325 GLU A C 1
ATOM 2535 O O . GLU A 1 325 ? -14.094 27.422 17.859 1 95.62 325 GLU A O 1
ATOM 2540 N N . ALA A 1 326 ? -13.148 25.797 16.719 1 95.75 326 ALA A N 1
ATOM 2541 C CA . ALA A 1 326 ? -11.805 26.141 17.188 1 95.75 326 ALA A CA 1
ATOM 2542 C C . ALA A 1 326 ? -11.328 27.438 16.562 1 95.75 326 ALA A C 1
ATOM 2544 O O . ALA A 1 326 ? -10.367 28.047 17.031 1 95.75 326 ALA A O 1
ATOM 2545 N N . LYS A 1 327 ? -11.875 27.922 15.469 1 95.5 327 LYS A N 1
ATOM 2546 C CA . LYS A 1 327 ? -11.633 29.188 14.781 1 95.5 327 LYS A CA 1
ATOM 2547 C C . LYS A 1 327 ? -10.172 29.312 14.359 1 95.5 327 LYS A C 1
ATOM 2549 O O . LYS A 1 327 ? -9.547 30.344 14.602 1 95.5 327 LYS A O 1
ATOM 2554 N N . THR A 1 328 ? -9.617 28.312 13.891 1 97 328 THR A N 1
ATOM 2555 C CA . THR A 1 328 ? -8.289 28.266 13.289 1 97 328 THR A CA 1
ATOM 2556 C C . THR A 1 328 ? -8.258 27.266 12.141 1 97 328 THR A C 1
ATOM 2558 O O . THR A 1 328 ? -9.281 26.641 11.82 1 97 328 THR A O 1
ATOM 2561 N N . SER A 1 329 ? -7.094 27.219 11.461 1 96.88 329 SER A N 1
ATOM 2562 C CA . SER A 1 329 ? -6.992 26.344 10.305 1 96.88 329 SER A CA 1
ATOM 2563 C C . SER A 1 329 ? -5.641 25.641 10.258 1 96.88 329 SER A C 1
ATOM 2565 O O . SER A 1 329 ? -4.668 26.109 10.852 1 96.88 329 SER A O 1
ATOM 2567 N N . ILE A 1 330 ? -5.664 24.516 9.688 1 97.88 330 ILE A N 1
ATOM 2568 C CA . ILE A 1 330 ? -4.473 23.719 9.406 1 97.88 330 ILE A CA 1
ATOM 2569 C C . ILE A 1 330 ? -4.555 23.156 7.992 1 97.88 330 ILE A C 1
ATOM 2571 O O . ILE A 1 330 ? -5.652 22.953 7.461 1 97.88 330 ILE A O 1
ATOM 2575 N N . LEU A 1 331 ? -3.418 22.953 7.34 1 98.06 331 LEU A N 1
ATOM 2576 C CA . LEU A 1 331 ? -3.375 22.281 6.043 1 98.06 331 LEU A CA 1
ATOM 2577 C C . LEU A 1 331 ? -3.197 20.781 6.207 1 98.06 331 LEU A C 1
ATOM 2579 O O . LEU A 1 331 ? -2.117 20.312 6.574 1 98.06 331 LEU A O 1
ATOM 2583 N N . ARG A 1 332 ? -4.219 20.094 5.902 1 97.38 332 ARG A N 1
ATOM 2584 C CA . ARG A 1 332 ? -4.223 18.641 6.117 1 97.38 332 ARG A CA 1
ATOM 2585 C C . ARG A 1 332 ? -3.742 17.906 4.871 1 97.38 332 ARG A C 1
ATOM 2587 O O . ARG A 1 332 ? -4.051 18.312 3.748 1 97.38 332 ARG A O 1
ATOM 2594 N N . ARG A 1 333 ? -3.031 16.906 5.059 1 96.31 333 ARG A N 1
ATOM 2595 C CA . ARG A 1 333 ? -2.582 15.953 4.047 1 96.31 333 ARG A CA 1
ATOM 2596 C C . ARG A 1 333 ? -2.66 14.523 4.562 1 96.31 333 ARG A C 1
ATOM 2598 O O . ARG A 1 333 ? -1.641 13.93 4.922 1 96.31 333 ARG A O 1
ATOM 2605 N N . ALA A 1 334 ? -3.801 13.945 4.535 1 96.81 334 ALA A N 1
ATOM 2606 C CA . ALA A 1 334 ? -4.047 12.641 5.148 1 96.81 334 ALA A CA 1
ATOM 2607 C C . ALA A 1 334 ? -4.051 11.539 4.094 1 96.81 334 ALA A C 1
ATOM 2609 O O . ALA A 1 334 ? -4.52 11.742 2.973 1 96.81 334 ALA A O 1
ATOM 2610 N N . TYR A 1 335 ? -3.551 10.406 4.426 1 98.19 335 TYR A N 1
ATOM 2611 C CA . TYR A 1 335 ? -3.557 9.211 3.598 1 98.19 335 TYR A CA 1
ATOM 2612 C C . TYR A 1 335 ? -4.184 8.031 4.34 1 98.19 335 TYR A C 1
ATOM 2614 O O . TYR A 1 335 ? -3.979 7.875 5.547 1 98.19 335 TYR A O 1
ATOM 2622 N N . ASN A 1 336 ? -4.867 7.219 3.594 1 98.31 336 ASN A N 1
ATOM 2623 C CA . ASN A 1 336 ? -5.359 5.953 4.137 1 98.31 336 ASN A CA 1
ATOM 2624 C C . ASN A 1 336 ? -4.238 4.922 4.254 1 98.31 336 ASN A C 1
ATOM 2626 O O . ASN A 1 336 ? -3.316 4.906 3.436 1 98.31 336 ASN A O 1
ATOM 2630 N N . TYR A 1 337 ? -4.34 4.109 5.258 1 97.5 337 TYR A N 1
ATOM 2631 C CA . TYR A 1 337 ? -3.438 2.963 5.273 1 97.5 337 TYR A CA 1
ATOM 2632 C C . TYR A 1 337 ? -4.199 1.67 5.535 1 97.5 337 TYR A C 1
ATOM 2634 O O . TYR A 1 337 ? -5.285 1.688 6.117 1 97.5 337 TYR A O 1
ATOM 2642 N N . MET A 1 338 ? -3.711 0.61 5.027 1 95.06 338 MET A N 1
ATOM 2643 C CA . MET A 1 338 ? -4.121 -0.763 5.309 1 95.06 338 MET A CA 1
ATOM 2644 C C . MET A 1 338 ? -2.914 -1.635 5.637 1 95.06 338 MET A C 1
ATOM 2646 O O . MET A 1 338 ? -2.045 -1.848 4.789 1 95.06 338 MET A O 1
ATOM 2650 N N . ASP A 1 339 ? -2.875 -2.15 6.852 1 92 339 ASP A N 1
ATOM 2651 C CA . ASP A 1 339 ? -1.73 -2.91 7.344 1 92 339 ASP A CA 1
ATOM 2652 C C . ASP A 1 339 ? -2.129 -4.344 7.688 1 92 339 ASP A C 1
ATOM 2654 O O . ASP A 1 339 ? -1.833 -4.832 8.781 1 92 339 ASP A O 1
ATOM 2658 N N . GLY A 1 340 ? -2.803 -4.93 6.773 1 91.19 340 GLY A N 1
ATOM 2659 C CA . GLY A 1 340 ? -3.158 -6.324 6.996 1 91.19 340 GLY A CA 1
ATOM 2660 C C . GLY A 1 340 ? -4.293 -6.5 7.984 1 91.19 340 GLY A C 1
ATOM 2661 O O . GLY A 1 340 ? -5.309 -5.809 7.902 1 91.19 340 GLY A O 1
ATOM 2662 N N . THR A 1 341 ? -4.176 -7.625 8.805 1 90.5 341 THR A N 1
ATOM 2663 C CA . THR A 1 341 ? -5.238 -8.016 9.719 1 90.5 341 THR A CA 1
ATOM 2664 C C . THR A 1 341 ? -4.688 -8.234 11.125 1 90.5 341 THR A C 1
ATOM 2666 O O . THR A 1 341 ? -3.531 -8.641 11.289 1 90.5 341 THR A O 1
ATOM 2669 N N . ASN A 1 342 ? -5.57 -7.848 12.031 1 87.12 342 ASN A N 1
ATOM 2670 C CA . ASN A 1 342 ? -5.258 -8.219 13.406 1 87.12 342 ASN A CA 1
ATOM 2671 C C . ASN A 1 342 ? -5.301 -9.727 13.602 1 87.12 342 ASN A C 1
ATOM 2673 O O . ASN A 1 342 ? -6.324 -10.367 13.352 1 87.12 342 ASN A O 1
ATOM 2677 N N . GLU A 1 343 ? -4.238 -10.234 14.102 1 79.56 343 GLU A N 1
ATOM 2678 C CA . GLU A 1 343 ? -4.094 -11.688 14.172 1 79.56 343 GLU A CA 1
ATOM 2679 C C . GLU A 1 343 ? -5.07 -12.289 15.18 1 79.56 343 GLU A C 1
ATOM 2681 O O . GLU A 1 343 ? -5.52 -13.422 15.008 1 79.56 343 GLU A O 1
ATOM 2686 N N . ASP A 1 344 ? -5.402 -11.516 16.156 1 81.31 344 ASP A N 1
ATOM 2687 C CA . ASP A 1 344 ? -6.238 -12.039 17.234 1 81.31 344 ASP A CA 1
ATOM 2688 C C . ASP A 1 344 ? -7.719 -11.977 16.859 1 81.31 344 ASP A C 1
ATOM 2690 O O . ASP A 1 344 ? -8.484 -12.891 17.172 1 81.31 344 ASP A O 1
ATOM 2694 N N . THR A 1 345 ? -8.07 -10.945 16.125 1 84.12 345 THR A N 1
ATOM 2695 C CA . THR A 1 345 ? -9.492 -10.688 15.953 1 84.12 345 THR A CA 1
ATOM 2696 C C . THR A 1 345 ? -9.906 -10.922 14.508 1 84.12 345 THR A C 1
ATOM 2698 O O . THR A 1 345 ? -11.102 -11.055 14.211 1 84.12 345 THR A O 1
ATOM 2701 N N . GLY A 1 346 ? -8.93 -10.883 13.68 1 85.75 346 GLY A N 1
ATOM 2702 C CA . GLY A 1 346 ? -9.25 -10.984 12.266 1 85.75 346 GLY A CA 1
ATOM 2703 C C . GLY A 1 346 ? -9.742 -9.68 11.664 1 85.75 346 GLY A C 1
ATOM 2704 O O . GLY A 1 346 ? -10.016 -9.602 10.469 1 85.75 346 GLY A O 1
ATOM 2705 N N . ALA A 1 347 ? -9.766 -8.688 12.469 1 89.69 347 ALA A N 1
ATOM 2706 C CA . ALA A 1 347 ? -10.211 -7.383 12 1 89.69 347 ALA A CA 1
ATOM 2707 C C . ALA A 1 347 ? -9.172 -6.746 11.078 1 89.69 347 ALA A C 1
ATOM 2709 O O . ALA A 1 347 ? -7.969 -6.973 11.242 1 89.69 347 ALA A O 1
ATOM 2710 N N . LEU A 1 348 ? -9.68 -5.988 10.156 1 91.19 348 LEU A N 1
ATOM 2711 C CA . LEU A 1 348 ? -8.766 -5.262 9.281 1 91.19 348 LEU A CA 1
ATOM 2712 C C . LEU A 1 348 ? -8.008 -4.188 10.055 1 91.19 348 LEU A C 1
ATOM 2714 O O . LEU A 1 348 ? -8.609 -3.438 10.828 1 91.19 348 LEU A O 1
ATOM 2718 N N . ASN A 1 349 ? -6.715 -4.184 9.883 1 94.25 349 ASN A N 1
ATOM 2719 C CA . ASN A 1 349 ? -5.883 -3.119 10.43 1 94.25 349 ASN A CA 1
ATOM 2720 C C . ASN A 1 349 ? -5.777 -1.936 9.477 1 94.25 349 ASN A C 1
ATOM 2722 O O . ASN A 1 349 ? -4.879 -1.889 8.633 1 94.25 349 ASN A O 1
ATOM 2726 N N . THR A 1 350 ? -6.699 -0.994 9.617 1 96.62 350 THR A N 1
ATOM 2727 C CA . THR A 1 350 ? -6.809 0.136 8.703 1 96.62 350 THR A CA 1
ATOM 2728 C C . THR A 1 350 ? -6.926 1.447 9.477 1 96.62 350 THR A C 1
ATOM 2730 O O . THR A 1 350 ? -7.246 1.446 10.664 1 96.62 350 THR A O 1
ATOM 2733 N N . GLY A 1 351 ? -6.562 2.486 8.734 1 97.88 351 GLY A N 1
ATOM 2734 C CA . GLY A 1 351 ? -6.688 3.791 9.367 1 97.88 351 GLY A CA 1
ATOM 2735 C C . GLY A 1 351 ? -6.172 4.922 8.5 1 97.88 351 GLY A C 1
ATOM 2736 O O . GLY A 1 351 ? -6.25 4.855 7.27 1 97.88 351 GLY A O 1
ATOM 2737 N N . LEU A 1 352 ? -5.844 5.977 9.25 1 98.25 352 LEU A N 1
ATOM 2738 C CA . LEU A 1 352 ? -5.398 7.207 8.602 1 98.25 352 LEU A CA 1
ATOM 2739 C C . LEU A 1 352 ? -4.016 7.609 9.094 1 98.25 352 LEU A C 1
ATOM 2741 O O . LEU A 1 352 ? -3.764 7.633 10.305 1 98.25 352 LEU A O 1
ATOM 2745 N N . LEU A 1 353 ? -3.141 7.773 8.133 1 98.5 353 LEU A N 1
ATOM 2746 C CA . LEU A 1 353 ? -1.962 8.586 8.398 1 98.5 353 LEU A CA 1
ATOM 2747 C C . LEU A 1 353 ? -2.281 10.07 8.234 1 98.5 353 LEU A C 1
ATOM 2749 O O . LEU A 1 353 ? -2.242 10.602 7.125 1 98.5 353 LEU A O 1
ATOM 2753 N N . PHE A 1 354 ? -2.559 10.703 9.367 1 98.38 354 PHE A N 1
ATOM 2754 C CA . PHE A 1 354 ? -2.969 12.102 9.367 1 98.38 354 PHE A CA 1
ATOM 2755 C C . PHE A 1 354 ? -1.759 13.023 9.477 1 98.38 354 PHE A C 1
ATOM 2757 O O . PHE A 1 354 ? -1.033 12.984 10.477 1 98.38 354 PHE A O 1
ATOM 2764 N N . LEU A 1 355 ? -1.539 13.773 8.469 1 98.62 355 LEU A N 1
ATOM 2765 C CA . LEU A 1 355 ? -0.527 14.828 8.484 1 98.62 355 LEU A CA 1
ATOM 2766 C C . LEU A 1 355 ? -1.167 16.203 8.328 1 98.62 355 LEU A C 1
ATOM 2768 O O . LEU A 1 355 ? -2.111 16.359 7.551 1 98.62 355 LEU A O 1
ATOM 2772 N N . CYS A 1 356 ? -0.604 17.141 9.047 1 98.56 356 CYS A N 1
ATOM 2773 C CA . CYS A 1 356 ? -1.045 18.516 8.836 1 98.56 356 CYS A CA 1
ATOM 2774 C C . CYS A 1 356 ? 0.114 19.5 9.008 1 98.56 356 CYS A C 1
ATOM 2776 O O . CYS A 1 356 ? 1.072 19.203 9.727 1 98.56 356 CYS A O 1
ATOM 2778 N N . PHE A 1 357 ? -0.005 20.578 8.336 1 98.75 357 PHE A N 1
ATOM 2779 C CA . PHE A 1 357 ? 0.989 21.641 8.336 1 98.75 357 PHE A CA 1
ATOM 2780 C C . PHE A 1 357 ? 0.388 22.938 8.844 1 98.75 357 PHE A C 1
ATOM 2782 O O . PHE A 1 357 ? -0.706 23.328 8.43 1 98.75 357 PHE A O 1
ATOM 2789 N N . GLN A 1 358 ? 1.083 23.594 9.758 1 98.69 358 GLN A N 1
ATOM 2790 C CA . GLN A 1 358 ? 0.589 24.844 10.336 1 98.69 358 GLN A CA 1
ATOM 2791 C C . GLN A 1 358 ? 1.74 25.719 10.82 1 98.69 358 GLN A C 1
ATOM 2793 O O . GLN A 1 358 ? 2.855 25.234 11.023 1 98.69 358 GLN A O 1
ATOM 2798 N N . LYS A 1 359 ? 1.395 26.906 11.023 1 98 359 LYS A N 1
ATOM 2799 C CA . LYS A 1 359 ? 2.352 27.938 11.43 1 98 359 LYS A CA 1
ATOM 2800 C C . LYS A 1 359 ? 2.789 27.734 12.875 1 98 359 LYS A C 1
ATOM 2802 O O . LYS A 1 359 ? 3.943 28 13.227 1 98 359 LYS A O 1
ATOM 2807 N N . SER A 1 360 ? 1.851 27.219 13.656 1 98 360 SER A N 1
ATOM 2808 C CA . SER A 1 360 ? 2.088 26.969 15.07 1 98 360 SER A CA 1
ATOM 2809 C C . SER A 1 360 ? 1.386 25.703 15.531 1 98 360 SER A C 1
ATOM 2811 O O . SER A 1 360 ? 0.232 25.453 15.172 1 98 360 SER A O 1
ATOM 2813 N N . PRO A 1 361 ? 2.131 24.891 16.406 1 98.38 361 PRO A N 1
ATOM 2814 C CA . PRO A 1 361 ? 1.462 23.703 16.938 1 98.38 361 PRO A CA 1
ATOM 2815 C C . PRO A 1 361 ? 0.185 24.047 17.703 1 98.38 361 PRO A C 1
ATOM 2817 O O . PRO A 1 361 ? -0.698 23.188 17.844 1 98.38 361 PRO A O 1
ATOM 2820 N N . GLN A 1 362 ? 0.099 25.312 18.141 1 98 362 GLN A N 1
ATOM 2821 C CA . GLN A 1 362 ? -1.053 25.734 18.922 1 98 362 GLN A CA 1
ATOM 2822 C C . GLN A 1 362 ? -2.348 25.578 18.141 1 98 362 GLN A C 1
ATOM 2824 O O . GLN A 1 362 ? -3.4 25.281 18.703 1 98 362 GLN A O 1
ATOM 2829 N N . GLN A 1 363 ? -2.26 25.781 16.844 1 98.19 363 GLN A N 1
ATOM 2830 C CA . GLN A 1 363 ? -3.447 25.625 16.016 1 98.19 363 GLN A CA 1
ATOM 2831 C C . GLN A 1 363 ? -4.027 24.219 16.156 1 98.19 363 GLN A C 1
ATOM 2833 O O . GLN A 1 363 ? -5.23 24.062 16.375 1 98.19 363 GLN A O 1
ATOM 2838 N N . PHE A 1 364 ? -3.203 23.203 16.062 1 98.19 364 PHE A N 1
ATOM 2839 C CA . PHE A 1 364 ? -3.631 21.828 16.219 1 98.19 364 PHE A CA 1
ATOM 2840 C C . PHE A 1 364 ? -4.133 21.562 17.641 1 98.19 364 PHE A C 1
ATOM 2842 O O . PHE A 1 364 ? -5.145 20.891 17.828 1 98.19 364 PHE A O 1
ATOM 2849 N N . ILE A 1 365 ? -3.42 22.062 18.594 1 97.94 365 ILE A N 1
ATOM 2850 C CA . ILE A 1 365 ? -3.785 21.891 20 1 97.94 365 ILE A CA 1
ATOM 2851 C C . ILE A 1 365 ? -5.184 22.453 20.234 1 97.94 365 ILE A C 1
ATOM 2853 O O . ILE A 1 365 ? -6.016 21.812 20.875 1 97.94 365 ILE A O 1
ATOM 2857 N N . ASP A 1 366 ? -5.434 23.625 19.703 1 97.38 366 ASP A N 1
ATOM 2858 C CA . ASP A 1 366 ? -6.738 24.25 19.875 1 97.38 366 ASP A CA 1
ATOM 2859 C C . ASP A 1 366 ? -7.844 23.391 19.25 1 97.38 366 ASP A C 1
ATOM 2861 O O . ASP A 1 366 ? -8.906 23.219 19.844 1 97.38 366 ASP A O 1
ATOM 2865 N N . ILE A 1 367 ? -7.602 22.906 18.078 1 97.31 367 ILE A N 1
ATOM 2866 C CA . ILE A 1 367 ? -8.586 22.078 17.391 1 97.31 367 ILE A CA 1
ATOM 2867 C C . ILE A 1 367 ? -8.836 20.812 18.203 1 97.31 367 ILE A C 1
ATOM 2869 O O . ILE A 1 367 ? -9.984 20.453 18.469 1 97.31 367 ILE A O 1
ATOM 2873 N N . GLN A 1 368 ? -7.789 20.125 18.641 1 96.88 368 GLN A N 1
ATOM 2874 C CA . GLN A 1 368 ? -7.93 18.891 19.391 1 96.88 368 GLN A CA 1
ATOM 2875 C C . GLN A 1 368 ? -8.648 19.125 20.719 1 96.88 368 GLN A C 1
ATOM 2877 O O . GLN A 1 368 ? -9.422 18.281 21.172 1 96.88 368 GLN A O 1
ATOM 2882 N N . ASN A 1 369 ? -8.344 20.219 21.328 1 95.5 369 ASN A N 1
ATOM 2883 C CA . ASN A 1 369 ? -9.016 20.547 22.594 1 95.5 369 ASN A CA 1
ATOM 2884 C C . ASN A 1 369 ? -10.508 20.781 22.375 1 95.5 369 ASN A C 1
ATOM 2886 O O . ASN A 1 369 ? -11.32 20.453 23.25 1 95.5 369 ASN A O 1
ATOM 2890 N N . HIS A 1 370 ? -10.836 21.359 21.297 1 94.94 370 HIS A N 1
ATOM 2891 C CA . HIS A 1 370 ? -12.25 21.562 21 1 94.94 370 HIS A CA 1
ATOM 2892 C C . HIS A 1 370 ? -12.93 20.234 20.688 1 94.94 370 HIS A C 1
ATOM 2894 O O . HIS A 1 370 ? -14.102 20.031 21.031 1 94.94 370 HIS A O 1
ATOM 2900 N N . LEU A 1 371 ? -12.297 19.375 19.906 1 95.94 371 LEU A N 1
ATOM 2901 C CA . LEU A 1 371 ? -12.828 18.031 19.672 1 95.94 371 LEU A CA 1
ATOM 2902 C C . LEU A 1 371 ? -12.969 17.266 20.984 1 95.94 371 LEU A C 1
ATOM 2904 O O . LEU A 1 371 ? -14.07 16.875 21.359 1 95.94 371 LEU A O 1
ATOM 2908 N N . GLY A 1 372 ? -11.852 17.172 21.688 1 88.75 372 GLY A N 1
ATOM 2909 C CA . GLY A 1 372 ? -11.773 16.609 23.016 1 88.75 372 GLY A CA 1
ATOM 2910 C C . GLY A 1 372 ? -12.617 15.359 23.188 1 88.75 372 GLY A C 1
ATOM 2911 O O . GLY A 1 372 ? -12.648 14.5 22.312 1 88.75 372 GLY A O 1
ATOM 2912 N N . HIS A 1 373 ? -13.328 15.25 24.281 1 87.88 373 HIS A N 1
ATOM 2913 C CA . HIS A 1 373 ? -14.133 14.086 24.625 1 87.88 373 HIS A CA 1
ATOM 2914 C C . HIS A 1 373 ? -15.508 14.156 23.969 1 87.88 373 HIS A C 1
ATOM 2916 O O . HIS A 1 373 ? -16.219 13.148 23.906 1 87.88 373 HIS A O 1
ATOM 2922 N N . LYS A 1 374 ? -15.789 15.234 23.453 1 92.75 374 LYS A N 1
ATOM 2923 C CA . LYS A 1 374 ? -17.141 15.438 22.922 1 92.75 374 LYS A CA 1
ATOM 2924 C C . LYS A 1 374 ? -17.266 14.867 21.516 1 92.75 374 LYS A C 1
ATOM 2926 O O . LYS A 1 374 ? -18.375 14.602 21.047 1 92.75 374 LYS A O 1
ATOM 2931 N N . ASP A 1 375 ? -16.188 14.789 20.812 1 97.12 375 ASP A N 1
ATOM 2932 C CA . 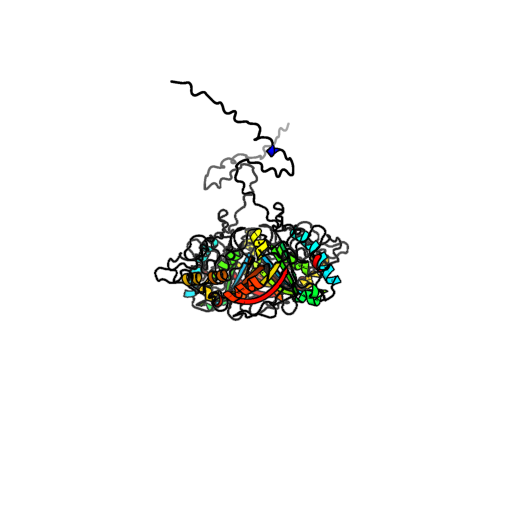ASP A 1 375 ? -16.203 14.398 19.406 1 97.12 375 ASP A CA 1
ATOM 2933 C C . ASP A 1 375 ? -16.734 12.977 19.234 1 97.12 375 ASP A C 1
ATOM 2935 O O . ASP A 1 375 ? -16.094 12.008 19.656 1 97.12 375 ASP A O 1
ATOM 2939 N N . LYS A 1 376 ? -17.828 12.867 18.625 1 97.62 376 LYS A N 1
ATOM 2940 C CA . LYS A 1 376 ? -18.469 11.57 18.438 1 97.62 376 LYS A CA 1
ATOM 2941 C C . LYS A 1 376 ? -17.562 10.625 17.656 1 97.62 376 LYS A C 1
ATOM 2943 O O . LYS A 1 376 ? -17.672 9.398 17.781 1 97.62 376 LYS A O 1
ATOM 2948 N N . LEU A 1 377 ? -16.656 11.164 16.844 1 97.5 377 LEU A N 1
ATOM 2949 C CA . LEU A 1 377 ? -15.766 10.359 16.016 1 97.5 377 LEU A CA 1
ATOM 2950 C C . LEU A 1 377 ? -14.852 9.5 16.891 1 97.5 377 LEU A C 1
ATOM 2952 O O . LEU A 1 377 ? -14.32 8.484 16.438 1 97.5 377 LEU A O 1
ATOM 2956 N N . ASN A 1 378 ? -14.734 9.844 18.172 1 96.88 378 ASN A N 1
ATOM 2957 C CA . ASN A 1 378 ? -13.891 9.109 19.094 1 96.88 378 ASN A CA 1
ATOM 2958 C C . ASN A 1 378 ? -14.383 7.68 19.297 1 96.88 378 ASN A C 1
ATOM 2960 O O . ASN A 1 378 ? -13.609 6.805 19.688 1 96.88 378 ASN A O 1
ATOM 2964 N N . GLU A 1 379 ? -15.594 7.426 19.016 1 96.56 379 GLU A N 1
ATOM 2965 C CA . GLU A 1 379 ? -16.156 6.09 19.156 1 96.56 379 GLU A CA 1
ATOM 2966 C C . GLU A 1 379 ? -15.609 5.148 18.078 1 96.56 379 GLU A C 1
ATOM 2968 O O . GLU A 1 379 ? -15.68 3.926 18.234 1 96.56 379 GLU A O 1
ATOM 2973 N N . TYR A 1 380 ? -15.023 5.75 17.062 1 97.69 380 TYR A N 1
ATOM 2974 C CA . TYR A 1 380 ? -14.734 4.926 15.891 1 97.69 380 TYR A CA 1
ATOM 2975 C C . TYR A 1 380 ? -13.25 4.957 15.555 1 97.69 380 TYR A C 1
ATOM 2977 O O . TYR A 1 380 ? -12.805 4.281 14.617 1 97.69 380 TYR A O 1
ATOM 2985 N N . ILE A 1 381 ? -12.461 5.734 16.266 1 97.75 381 ILE A N 1
ATOM 2986 C CA . ILE A 1 381 ? -11.047 5.84 15.93 1 97.75 381 ILE A CA 1
ATOM 2987 C C . ILE A 1 381 ? -10.219 5.844 17.219 1 97.75 381 ILE A C 1
ATOM 2989 O O . ILE A 1 381 ? -10.734 6.121 18.297 1 97.75 381 ILE A O 1
ATOM 2993 N N . THR A 1 382 ? -8.992 5.523 17.109 1 97.25 382 THR A N 1
ATOM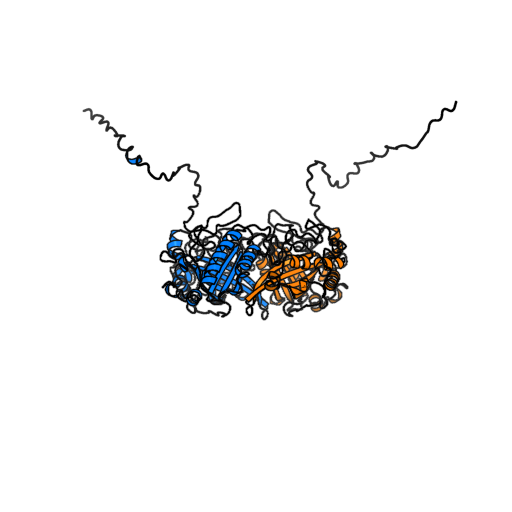 2994 C CA . THR A 1 382 ? -8 5.602 18.188 1 97.25 382 THR A CA 1
ATOM 2995 C C . THR A 1 382 ? -6.672 6.137 17.656 1 97.25 382 THR A C 1
ATOM 2997 O O . THR A 1 382 ? -6.152 5.641 16.656 1 97.25 382 THR A O 1
ATOM 3000 N N . HIS A 1 383 ? -6.188 7.176 18.297 1 97.88 383 HIS A N 1
ATOM 3001 C CA . HIS A 1 383 ? -4.863 7.684 17.969 1 97.88 383 HIS A CA 1
ATOM 3002 C C . HIS A 1 383 ? -3.768 6.781 18.516 1 97.88 383 HIS A C 1
ATOM 3004 O O . HIS A 1 383 ? -3.695 6.559 19.734 1 97.88 383 HIS A O 1
ATOM 3010 N N . ARG A 1 384 ? -2.875 6.27 17.641 1 97.69 384 ARG A N 1
ATOM 3011 C CA . ARG A 1 384 ? -1.883 5.27 18.031 1 97.69 384 ARG A CA 1
ATOM 3012 C C . ARG A 1 384 ? -0.471 5.844 17.953 1 97.69 384 ARG A C 1
ATOM 3014 O O . ARG A 1 384 ? 0.446 5.344 18.609 1 97.69 384 ARG A O 1
ATOM 3021 N N . GLY A 1 385 ? -0.239 6.801 17.125 1 97.94 385 GLY A N 1
ATOM 3022 C CA . GLY A 1 385 ? 1.057 7.434 16.953 1 97.94 385 GLY A CA 1
ATOM 3023 C C . GLY A 1 385 ? 0.984 8.953 16.938 1 97.94 385 GLY A C 1
ATOM 3024 O O . GLY A 1 385 ? -0.078 9.523 16.703 1 97.94 385 GLY A O 1
ATOM 3025 N N . SER A 1 386 ? 2.137 9.531 17.203 1 98.5 386 SER A N 1
ATOM 3026 C CA . SER A 1 386 ? 2.195 10.984 17.266 1 98.5 386 SER A CA 1
ATOM 3027 C C . SER A 1 386 ? 3.605 11.492 16.984 1 98.5 386 SER A C 1
ATOM 3029 O O . SER A 1 386 ? 4.59 10.898 17.422 1 98.5 386 SER A O 1
ATOM 3031 N N . GLY A 1 387 ? 3.689 12.539 16.203 1 98.5 387 GLY A N 1
ATOM 3032 C CA . GLY A 1 387 ? 4.941 13.234 15.93 1 98.5 387 GLY A CA 1
ATOM 3033 C C . GLY A 1 387 ? 4.758 14.719 15.695 1 98.5 387 GLY A C 1
ATOM 3034 O O . GLY A 1 387 ? 3.693 15.156 15.25 1 98.5 387 GLY A O 1
ATOM 3035 N N . LEU A 1 388 ? 5.75 15.484 16.062 1 98.88 388 LEU A N 1
ATOM 3036 C CA . LEU A 1 388 ? 5.812 16.922 15.836 1 98.88 388 LEU A CA 1
ATOM 3037 C C . LEU A 1 388 ? 7.18 17.328 15.297 1 98.88 388 LEU A C 1
ATOM 3039 O O . LEU A 1 388 ? 8.195 17.125 15.953 1 98.88 388 LEU A O 1
ATOM 3043 N N . PHE A 1 389 ? 7.164 17.969 14.164 1 98.94 389 PHE A N 1
ATOM 3044 C CA . PHE A 1 389 ? 8.406 18.297 13.469 1 98.94 389 PHE A CA 1
ATOM 3045 C C . PHE A 1 389 ? 8.336 19.703 12.875 1 98.94 389 PHE A C 1
ATOM 3047 O O . PHE A 1 389 ? 7.262 20.156 12.477 1 98.94 389 PHE A O 1
ATOM 3054 N N . LEU A 1 390 ? 9.391 20.344 12.836 1 98.88 390 LEU A N 1
ATOM 3055 C CA . LEU A 1 390 ? 9.562 21.562 12.055 1 98.88 390 LEU A CA 1
ATOM 3056 C C . LEU A 1 390 ? 10.086 21.234 10.656 1 98.88 390 LEU A C 1
ATOM 3058 O O . LEU A 1 390 ? 11.227 20.812 10.5 1 98.88 390 LEU A O 1
ATOM 3062 N N . ILE A 1 391 ? 9.211 21.406 9.711 1 98.88 391 ILE A N 1
ATOM 3063 C CA . ILE A 1 391 ? 9.664 21.281 8.328 1 98.88 391 ILE A CA 1
ATOM 3064 C C . ILE A 1 391 ? 10.57 22.453 7.973 1 98.88 391 ILE A C 1
ATOM 3066 O O . ILE A 1 391 ? 10.164 23.625 8.062 1 98.88 391 ILE A O 1
ATOM 3070 N N . LEU A 1 392 ? 11.727 22.172 7.523 1 98.25 392 LEU A N 1
ATOM 3071 C CA . LEU A 1 392 ? 12.734 23.188 7.246 1 98.25 392 LEU A CA 1
ATOM 3072 C C . LEU A 1 392 ? 12.32 24.062 6.059 1 98.25 392 LEU A C 1
ATOM 3074 O O . LEU A 1 392 ? 11.508 23.625 5.23 1 98.25 392 LEU A O 1
ATOM 3078 N N . PRO A 1 393 ? 12.883 25.297 6.012 1 97.69 393 PRO A N 1
ATOM 3079 C CA . PRO A 1 393 ? 12.609 26.141 4.848 1 97.69 393 PRO A CA 1
ATOM 3080 C C . PRO A 1 393 ? 13.016 25.484 3.533 1 97.69 393 PRO A C 1
ATOM 3082 O O . PRO A 1 393 ? 13.875 24.594 3.523 1 97.69 393 PRO A O 1
ATOM 3085 N N . GLY A 1 394 ? 12.352 26 2.455 1 97.62 394 GLY A N 1
ATOM 3086 C CA . GLY A 1 394 ? 12.781 25.547 1.143 1 97.62 394 GLY A CA 1
ATOM 3087 C C . GLY A 1 394 ? 14.242 25.844 0.857 1 97.62 394 GLY A C 1
ATOM 3088 O O . GLY A 1 394 ? 14.914 26.484 1.657 1 97.62 394 GLY A O 1
ATOM 3089 N N . VAL A 1 395 ? 14.703 25.281 -0.216 1 97.94 395 VAL A N 1
ATOM 3090 C CA . VAL A 1 395 ? 16.125 25.391 -0.554 1 97.94 395 VAL A CA 1
ATOM 3091 C C . VAL A 1 395 ? 16.281 26.219 -1.831 1 97.94 395 VAL A C 1
ATOM 3093 O O . VAL A 1 395 ? 15.594 25.969 -2.824 1 97.94 395 VAL A O 1
ATOM 3096 N N . LYS A 1 396 ? 17.109 27.188 -1.811 1 95.69 396 LYS A N 1
ATOM 3097 C CA . LYS A 1 396 ? 17.469 27.938 -3.016 1 95.69 396 LYS A CA 1
ATOM 3098 C C . LYS A 1 396 ? 18.484 27.156 -3.852 1 95.69 396 LYS A C 1
ATOM 3100 O O . LYS A 1 396 ? 19.266 26.359 -3.314 1 95.69 396 LYS A O 1
ATOM 3105 N N . LYS A 1 397 ? 18.438 27.484 -5.141 1 95.62 397 LYS A N 1
ATOM 3106 C CA . LYS A 1 397 ? 19.438 26.859 -5.988 1 95.62 397 LYS A CA 1
ATOM 3107 C C . LYS A 1 397 ? 20.844 27.156 -5.484 1 95.62 397 LYS A C 1
ATOM 3109 O O . LYS A 1 397 ? 21.172 28.297 -5.188 1 95.62 397 LYS A O 1
ATOM 3114 N N . GLY A 1 398 ? 21.609 26.141 -5.348 1 95.44 398 GLY A N 1
ATOM 3115 C CA . GLY A 1 398 ? 22.969 26.266 -4.832 1 95.44 398 GLY A CA 1
ATOM 3116 C C . GLY A 1 398 ? 23.062 26.062 -3.332 1 95.44 398 GLY A C 1
ATOM 3117 O O . GLY A 1 398 ? 24.156 25.891 -2.787 1 95.44 398 GLY A O 1
ATOM 3118 N N . GLY A 1 399 ? 21.969 26.094 -2.639 1 97.56 399 GLY A N 1
ATOM 3119 C CA . GLY A 1 399 ? 21.938 25.844 -1.208 1 97.56 399 GLY A CA 1
ATOM 3120 C C . GLY A 1 399 ? 21.672 24.391 -0.867 1 97.56 399 GLY A C 1
ATOM 3121 O O . GLY A 1 399 ? 21.781 23.516 -1.725 1 97.56 399 GLY A O 1
ATOM 3122 N N . TYR A 1 400 ? 21.438 24.188 0.469 1 98.19 400 TYR A N 1
ATOM 3123 C CA . TYR A 1 400 ? 21.141 22.828 0.885 1 98.19 400 TYR A CA 1
ATOM 3124 C C . TYR A 1 400 ? 20.125 22.812 2.023 1 98.19 400 TYR A C 1
ATOM 3126 O O . TYR A 1 400 ? 19.906 23.828 2.678 1 98.19 400 TYR A O 1
ATOM 3134 N N . LEU A 1 401 ? 19.5 21.734 2.207 1 98.31 401 LEU A N 1
ATOM 3135 C CA . LEU A 1 401 ? 18.516 21.484 3.244 1 98.31 401 LEU A CA 1
ATOM 3136 C C . LEU A 1 401 ? 19.078 21.797 4.625 1 98.31 401 LEU A C 1
ATOM 3138 O O . LEU A 1 401 ? 20.125 21.266 5.004 1 98.31 401 LEU A O 1
ATOM 3142 N N . GLY A 1 402 ? 18.391 22.656 5.34 1 97.94 402 GLY A N 1
ATOM 3143 C CA . GLY A 1 402 ? 18.812 22.984 6.695 1 97.94 402 GLY A CA 1
ATOM 3144 C C . GLY A 1 402 ? 19.922 24 6.746 1 97.94 402 GLY A C 1
ATOM 3145 O O . GLY A 1 402 ? 20.562 24.188 7.785 1 97.94 402 GLY A O 1
ATOM 3146 N N . GLU A 1 403 ? 20.188 24.719 5.691 1 97.25 403 GLU A N 1
ATOM 3147 C CA . GLU A 1 403 ? 21.281 25.672 5.641 1 97.25 403 GLU A CA 1
ATOM 3148 C C . GLU A 1 403 ? 21.141 26.734 6.723 1 97.25 403 GLU A C 1
ATOM 3150 O O . GLU A 1 403 ? 22.109 27.062 7.41 1 97.25 403 GLU A O 1
ATOM 3155 N N . THR A 1 404 ? 19.984 27.281 6.898 1 96.38 404 THR A N 1
ATOM 3156 C CA . THR A 1 404 ? 19.75 28.328 7.895 1 96.38 404 THR A CA 1
ATOM 3157 C C . THR A 1 404 ? 19.844 27.766 9.305 1 96.38 404 THR A C 1
ATOM 3159 O O . THR A 1 404 ? 20.172 28.484 10.25 1 96.38 404 THR A O 1
ATOM 3162 N N . LEU A 1 405 ? 19.594 26.5 9.469 1 97.44 405 LEU A N 1
ATOM 3163 C CA . LEU A 1 405 ? 19.688 25.828 10.758 1 97.44 405 LEU A CA 1
ATOM 3164 C C . LEU A 1 405 ? 21.141 25.641 11.164 1 97.44 405 LEU A C 1
ATOM 3166 O O . LEU A 1 405 ? 21.516 25.906 12.312 1 97.44 405 LEU A O 1
ATOM 3170 N N . PHE A 1 406 ? 21.938 25.234 10.242 1 96.38 406 PHE A N 1
ATOM 3171 C CA . PHE A 1 406 ? 23.312 24.828 10.547 1 96.38 406 PHE A CA 1
ATOM 3172 C C . PHE A 1 406 ? 24.266 26.016 10.461 1 96.38 406 PHE A C 1
ATOM 3174 O O . PHE A 1 406 ? 25.422 25.906 10.844 1 96.38 406 PHE A O 1
ATOM 3181 N N . SER A 1 407 ? 23.797 27.125 9.984 1 89.94 407 SER A N 1
ATOM 3182 C CA . SER A 1 407 ? 24.641 28.312 9.914 1 89.94 407 SER A CA 1
ATOM 3183 C C . SER A 1 407 ? 24.609 29.094 11.227 1 89.94 407 SER A C 1
ATOM 3185 O O . SER A 1 407 ? 23.641 29 11.992 1 89.94 407 SER A O 1
ATOM 3187 N N . MET B 1 1 ? 16.578 -42.781 -87.875 1 23.42 1 MET B N 1
ATOM 3188 C CA . MET B 1 1 ? 16.094 -41.406 -87.875 1 23.42 1 MET B CA 1
ATOM 3189 C C . MET B 1 1 ? 14.938 -41.219 -86.938 1 23.42 1 MET B C 1
ATOM 3191 O O . MET B 1 1 ? 13.805 -41.625 -87.188 1 23.42 1 MET B O 1
ATOM 3195 N N . THR B 1 2 ? 15.047 -41.062 -85.562 1 21.58 2 THR B N 1
ATOM 3196 C CA . THR B 1 2 ? 14.656 -41.719 -84.375 1 21.58 2 THR B CA 1
ATOM 3197 C C . THR B 1 2 ? 13.547 -40.969 -83.625 1 21.58 2 THR B C 1
ATOM 3199 O O . THR B 1 2 ? 13.812 -40.125 -82.812 1 21.58 2 THR B O 1
ATOM 3202 N N . GLN B 1 3 ? 12.539 -40.219 -84.438 1 23.69 3 GLN B N 1
ATOM 3203 C CA . GLN B 1 3 ? 12.211 -38.969 -83.75 1 23.69 3 GLN B CA 1
ATOM 3204 C C . GLN B 1 3 ? 11.383 -39.188 -82.5 1 23.69 3 GLN B C 1
ATOM 3206 O O . GLN B 1 3 ? 10.273 -39.75 -82.562 1 23.69 3 GLN B O 1
ATOM 3211 N N . ASP B 1 4 ? 11.766 -39 -81.25 1 18.2 4 ASP B N 1
ATOM 3212 C CA . ASP B 1 4 ? 11.641 -39.5 -79.938 1 18.2 4 ASP B CA 1
ATOM 3213 C C . ASP B 1 4 ? 10.469 -38.844 -79.188 1 18.2 4 ASP B C 1
ATOM 3215 O O . ASP B 1 4 ? 9.867 -39.438 -78.312 1 18.2 4 ASP B O 1
ATOM 3219 N N . LYS B 1 5 ? 10.391 -37.406 -79.312 1 23.55 5 LYS B N 1
ATOM 3220 C CA . LYS B 1 5 ? 10.516 -36.906 -77.938 1 23.55 5 LYS B CA 1
ATOM 3221 C C . LYS B 1 5 ? 9.328 -37.344 -77.062 1 23.55 5 LYS B C 1
ATOM 3223 O O . LYS B 1 5 ? 8.242 -37.625 -77.562 1 23.55 5 LYS B O 1
ATOM 3228 N N . HIS B 1 6 ? 9.344 -37.094 -75.75 1 21.56 6 HIS B N 1
ATOM 3229 C CA . HIS B 1 6 ? 9.008 -37.469 -74.375 1 21.56 6 HIS B CA 1
ATOM 3230 C C . HIS B 1 6 ? 7.648 -36.906 -73.938 1 21.56 6 HIS B C 1
ATOM 3232 O O . HIS B 1 6 ? 7.312 -35.781 -74.25 1 21.56 6 HIS B O 1
ATOM 3238 N N . GLU B 1 7 ? 6.562 -37.688 -73.688 1 23.34 7 GLU B N 1
ATOM 3239 C CA . GLU B 1 7 ? 5.145 -37.75 -73.375 1 23.34 7 GLU B CA 1
ATOM 3240 C C . GLU B 1 7 ? 4.859 -37 -72.062 1 23.34 7 GLU B C 1
ATOM 3242 O O . GLU B 1 7 ? 3.709 -36.938 -71.625 1 23.34 7 GLU B O 1
ATOM 3247 N N . GLY B 1 8 ? 6.023 -36.688 -71.25 1 22.75 8 GLY B N 1
ATOM 3248 C CA . GLY B 1 8 ? 5.703 -37 -69.875 1 22.75 8 GLY B CA 1
ATOM 3249 C C . GLY B 1 8 ? 4.523 -36.188 -69.312 1 22.75 8 GLY B C 1
ATOM 3250 O O . GLY B 1 8 ? 4 -35.312 -70.062 1 22.75 8 GLY B O 1
ATOM 3251 N N . ASN B 1 9 ? 4.555 -35.844 -68 1 23.14 9 ASN B N 1
ATOM 3252 C CA . ASN B 1 9 ? 3.865 -36.031 -66.688 1 23.14 9 ASN B CA 1
ATOM 3253 C C . ASN B 1 9 ? 3.031 -34.781 -66.375 1 23.14 9 ASN B C 1
ATOM 3255 O O . ASN B 1 9 ? 2.369 -34.75 -65.312 1 23.14 9 ASN B O 1
ATOM 3259 N N . GLU B 1 10 ? 3.355 -33.531 -67 1 23.39 10 GLU B N 1
ATOM 3260 C CA . GLU B 1 10 ? 3.309 -32.406 -66.062 1 23.39 10 GLU B CA 1
ATOM 3261 C C . GLU B 1 10 ? 1.892 -32.219 -65.5 1 23.39 10 GLU B C 1
ATOM 3263 O O . GLU B 1 10 ? 0.931 -32.75 -66.062 1 23.39 10 GLU B O 1
ATOM 3268 N N . VAL B 1 11 ? 1.672 -30.891 -65.188 1 27.3 11 VAL B N 1
ATOM 3269 C CA . VAL B 1 11 ? 1.261 -30.078 -64.062 1 27.3 11 VAL B CA 1
ATOM 3270 C C . VAL B 1 11 ? -0.247 -29.844 -64.125 1 27.3 11 VAL B C 1
ATOM 3272 O O . VAL B 1 11 ? -0.746 -29.172 -65 1 27.3 11 VAL B O 1
ATOM 3275 N N . SER B 1 12 ? -1.069 -30.875 -64 1 23.94 12 SER B N 1
ATOM 3276 C CA . SER B 1 12 ? -2.525 -30.828 -64.125 1 23.94 12 SER B CA 1
ATOM 3277 C C . SER B 1 12 ? -3.09 -29.703 -63.25 1 23.94 12 SER B C 1
ATOM 3279 O O . SER B 1 12 ? -3.051 -29.781 -62.031 1 23.94 12 SER B O 1
ATOM 3281 N N . ARG B 1 13 ? -2.889 -28.453 -63.688 1 26.81 13 ARG B N 1
ATOM 3282 C CA . ARG B 1 13 ? -3.379 -27.188 -63.156 1 26.81 13 ARG B CA 1
ATOM 3283 C C . ARG B 1 13 ? -4.898 -27.203 -63.031 1 26.81 13 ARG B C 1
ATOM 3285 O O . ARG B 1 13 ? -5.516 -26.156 -62.812 1 26.81 13 ARG B O 1
ATOM 3292 N N . ARG B 1 14 ? -5.633 -28.281 -63.594 1 25.36 14 ARG B N 1
ATOM 3293 C CA . ARG B 1 14 ? -7.09 -28.359 -63.562 1 25.36 14 ARG B CA 1
ATOM 3294 C C . ARG B 1 14 ? -7.664 -27.844 -62.25 1 25.36 14 ARG B C 1
ATOM 3296 O O . ARG B 1 14 ? -8.562 -27 -62.25 1 25.36 14 ARG B O 1
ATOM 3303 N N . PHE B 1 15 ? -8.016 -28.891 -61.438 1 23.06 15 PHE B N 1
ATOM 3304 C CA . PHE B 1 15 ? -9.133 -28.781 -60.5 1 23.06 15 PHE B CA 1
ATOM 3305 C C . PHE B 1 15 ? -8.836 -27.75 -59.406 1 23.06 15 PHE B C 1
ATOM 3307 O O . PHE B 1 15 ? -8.656 -28.094 -58.25 1 23.06 15 PHE B O 1
ATOM 3314 N N . PHE B 1 16 ? -7.996 -26.781 -59.625 1 24.41 16 PHE B N 1
ATOM 3315 C CA . PHE B 1 16 ? -7.664 -25.625 -58.781 1 24.41 16 PHE B CA 1
ATOM 3316 C C . PHE B 1 16 ? -8.922 -24.844 -58.406 1 24.41 16 PHE B C 1
ATOM 3318 O O . PHE B 1 16 ? -9.07 -24.406 -57.281 1 24.41 16 PHE B O 1
ATOM 3325 N N . LEU B 1 17 ? -9.828 -24.578 -59.375 1 24.27 17 LEU B N 1
ATOM 3326 C CA . LEU B 1 17 ? -10.922 -23.625 -59.25 1 24.27 17 LEU B CA 1
ATOM 3327 C C . LEU B 1 17 ? -12.031 -24.188 -58.375 1 24.27 17 LEU B C 1
ATOM 3329 O O . LEU B 1 17 ? -13 -23.484 -58.062 1 24.27 17 LEU B O 1
ATOM 3333 N N . LYS B 1 18 ? -12.391 -25.453 -58.5 1 26.3 18 LYS B N 1
ATOM 3334 C CA . LYS B 1 18 ? -13.531 -26.031 -57.812 1 26.3 18 LYS B CA 1
ATOM 3335 C C . LYS B 1 18 ? -13.5 -25.656 -56.312 1 26.3 18 LYS B C 1
ATOM 3337 O O . LYS B 1 18 ? -12.773 -26.281 -55.531 1 26.3 18 LYS B O 1
ATOM 3342 N N . MET B 1 19 ? -13.031 -24.391 -55.844 1 22.41 19 MET B N 1
ATOM 3343 C CA . MET B 1 19 ? -12.391 -23.328 -55.062 1 22.41 19 MET B CA 1
ATOM 3344 C C . MET B 1 19 ? -13.148 -23.062 -53.75 1 22.41 19 MET B C 1
ATOM 3346 O O . MET B 1 19 ? -12.57 -23.156 -52.688 1 22.41 19 MET B O 1
ATOM 3350 N N . LEU B 1 20 ? -13.734 -21.547 -53.438 1 26.25 20 LEU B N 1
ATOM 3351 C CA . LEU B 1 20 ? -14.391 -20.328 -52.969 1 26.25 20 LEU B CA 1
ATOM 3352 C C . LEU B 1 20 ? -15.883 -20.562 -52.781 1 26.25 20 LEU B C 1
ATOM 3354 O O . LEU B 1 20 ? -16.578 -19.703 -52.219 1 26.25 20 LEU B O 1
ATOM 3358 N N . GLY B 1 21 ? -16.688 -21.25 -53.5 1 25.3 21 GLY B N 1
ATOM 3359 C CA . GLY B 1 21 ? -18.141 -21.203 -53.312 1 25.3 21 GLY B CA 1
ATOM 3360 C C . GLY B 1 21 ? -18.562 -21.656 -51.938 1 25.3 21 GLY B C 1
ATOM 3361 O O . GLY B 1 21 ? -19.688 -21.359 -51.5 1 25.3 21 GLY B O 1
ATOM 3362 N N . ILE B 1 22 ? -18.375 -22.859 -51.719 1 26.75 22 ILE B N 1
ATOM 3363 C CA . ILE B 1 22 ? -19.219 -23.359 -50.625 1 26.75 22 ILE B CA 1
ATOM 3364 C C . ILE B 1 22 ? -19.047 -22.484 -49.375 1 26.75 22 ILE B C 1
ATOM 3366 O O . ILE B 1 22 ? -17.938 -22.359 -48.844 1 26.75 22 ILE B O 1
ATOM 3370 N N . GLY B 1 23 ? -19.844 -21.375 -49.25 1 26.78 23 GLY B N 1
ATOM 3371 C CA . GLY B 1 23 ? -20 -20.094 -48.562 1 26.78 23 GLY B CA 1
ATOM 3372 C C . GLY B 1 23 ? -19.938 -20.219 -47.062 1 26.78 23 GLY B C 1
ATOM 3373 O O . GLY B 1 23 ? -20.375 -19.328 -46.344 1 26.78 23 GLY B O 1
ATOM 3374 N N . GLY B 1 24 ? -19.906 -21.406 -46.438 1 24.58 24 GLY B N 1
ATOM 3375 C CA . GLY B 1 24 ? -20.25 -21.328 -45.031 1 24.58 24 GLY B CA 1
ATOM 3376 C C . GLY B 1 24 ? -19.578 -20.156 -44.344 1 24.58 24 GLY B C 1
ATOM 3377 O O . GLY B 1 24 ? -18.672 -19.547 -44.875 1 24.58 24 GLY B O 1
ATOM 3378 N N . ALA B 1 25 ? -19.969 -19.938 -42.906 1 26.48 25 ALA B N 1
ATOM 3379 C CA . ALA B 1 25 ? -19.703 -18.797 -42.031 1 26.48 25 ALA B CA 1
ATOM 3380 C C . ALA B 1 25 ? -18.25 -18.344 -42.188 1 26.48 25 ALA B C 1
ATOM 3382 O O . ALA B 1 25 ? -17.328 -19.078 -41.844 1 26.48 25 ALA B O 1
ATOM 3383 N N . GLY B 1 26 ? -17.859 -17.703 -43.312 1 27.52 26 GLY B N 1
ATOM 3384 C CA . GLY B 1 26 ? -16.75 -16.969 -43.906 1 27.52 26 GLY B CA 1
ATOM 3385 C C . GLY B 1 26 ? -16.078 -16.016 -42.938 1 27.52 26 GLY B C 1
ATOM 3386 O O . GLY B 1 26 ? -16.688 -15.055 -42.469 1 27.52 26 GLY B O 1
ATOM 3387 N N . ALA B 1 27 ? -15.25 -16.609 -42.062 1 27.7 27 ALA B N 1
ATOM 3388 C CA . ALA B 1 27 ? -14.398 -15.664 -41.344 1 27.7 27 ALA B CA 1
ATOM 3389 C C . ALA B 1 27 ? -13.727 -14.695 -42.312 1 27.7 27 ALA B C 1
ATOM 3391 O O . ALA B 1 27 ? -13.039 -15.109 -43.25 1 27.7 27 ALA B O 1
ATOM 3392 N N . VAL B 1 28 ? -14.477 -13.727 -42.812 1 26.42 28 VAL B N 1
ATOM 3393 C CA . VAL B 1 28 ? -14.016 -12.648 -43.688 1 26.42 28 VAL B CA 1
ATOM 3394 C C . VAL B 1 28 ? -12.594 -12.25 -43.312 1 26.42 28 VAL B C 1
ATOM 3396 O O . VAL B 1 28 ? -12.344 -11.805 -42.188 1 26.42 28 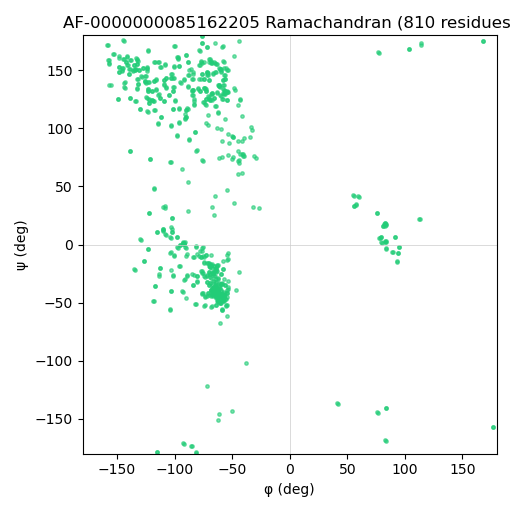VAL B O 1
ATOM 3399 N N . ILE B 1 29 ? -11.656 -12.852 -43.969 1 28.78 29 ILE B N 1
ATOM 3400 C CA . ILE B 1 29 ? -10.242 -12.508 -44.031 1 28.78 29 ILE B CA 1
ATOM 3401 C C . ILE B 1 29 ? -10.078 -11.148 -44.719 1 28.78 29 ILE B C 1
ATOM 3403 O O . ILE B 1 29 ? -10.195 -11.031 -45.938 1 28.78 29 ILE B O 1
ATOM 3407 N N . GLY B 1 30 ? -10.797 -10.094 -44.562 1 29.47 30 GLY B N 1
ATOM 3408 C CA . GLY B 1 30 ? -10.461 -8.891 -45.312 1 29.47 30 GLY B CA 1
ATOM 3409 C C . GLY B 1 30 ? -8.969 -8.625 -45.375 1 29.47 30 GLY B C 1
ATOM 3410 O O . GLY B 1 30 ? -8.273 -8.719 -44.344 1 29.47 30 GLY B O 1
ATOM 3411 N N . ALA B 1 31 ? -8.133 -8.703 -46.469 1 28.31 31 ALA B N 1
ATOM 3412 C CA . ALA B 1 31 ? -6.805 -8.562 -47.094 1 28.31 31 ALA B CA 1
ATOM 3413 C C . ALA B 1 31 ? -6.234 -7.168 -46.844 1 28.31 31 ALA B C 1
ATOM 3415 O O . ALA B 1 31 ? -5.16 -6.832 -47.344 1 28.31 31 ALA B O 1
ATOM 3416 N N . SER B 1 32 ? -6.902 -6.035 -46.812 1 32.28 32 SER B N 1
ATOM 3417 C CA . SER B 1 32 ? -6.098 -4.816 -46.844 1 32.28 32 SER B CA 1
ATOM 3418 C C . SER B 1 32 ? -4.891 -4.918 -45.938 1 32.28 32 SER B C 1
ATOM 3420 O O . SER B 1 32 ? -4.969 -5.547 -44.875 1 32.28 32 SER B O 1
ATOM 3422 N N . GLY B 1 33 ? -3.49 -4.699 -46.375 1 31.91 33 GLY B N 1
ATOM 3423 C CA . GLY B 1 33 ? -2.1 -4.938 -46 1 31.91 33 GLY B CA 1
ATOM 3424 C C . GLY B 1 33 ? -1.743 -4.453 -44.625 1 31.91 33 GLY B C 1
ATOM 3425 O O . GLY B 1 33 ? -0.568 -4.422 -44.25 1 31.91 33 GLY B O 1
ATOM 3426 N N . VAL B 1 34 ? -2.365 -3.412 -44.188 1 30.89 34 VAL B N 1
ATOM 3427 C CA . VAL B 1 34 ? -1.979 -2.777 -42.906 1 30.89 34 VAL B CA 1
ATOM 3428 C C . VAL B 1 34 ? -1.867 -3.832 -41.812 1 30.89 34 VAL B C 1
ATOM 3430 O O . VAL B 1 34 ? -2.793 -4.621 -41.594 1 30.89 34 VAL B O 1
ATOM 3433 N N . GLY B 1 35 ? -0.63 -4.434 -41.562 1 32.09 35 GLY B N 1
ATOM 3434 C CA . GLY B 1 35 ? -0.189 -5.332 -40.5 1 32.09 35 GLY B CA 1
ATOM 3435 C C . GLY B 1 35 ? -0.974 -5.176 -39.219 1 32.09 35 GLY B C 1
ATOM 3436 O O . GLY B 1 35 ? -0.528 -4.496 -38.281 1 32.09 35 GLY B O 1
ATOM 3437 N N . GLY B 1 36 ? -2.15 -4.855 -39.281 1 33.91 36 GLY B N 1
ATOM 3438 C CA . GLY B 1 36 ? -2.785 -4.773 -37.969 1 33.91 36 GLY B CA 1
ATOM 3439 C C . GLY B 1 36 ? -2.629 -6.039 -37.156 1 33.91 36 GLY B C 1
ATOM 3440 O O . GLY B 1 36 ? -2.846 -7.145 -37.656 1 33.91 36 GLY B O 1
ATOM 3441 N N . ILE B 1 37 ? -1.614 -6.156 -36.25 1 33.94 37 ILE B N 1
ATOM 3442 C CA . ILE B 1 37 ? -1.454 -7.191 -35.25 1 33.94 37 ILE B CA 1
ATOM 3443 C C . ILE B 1 37 ? -2.826 -7.68 -34.781 1 33.94 37 ILE B C 1
ATOM 3445 O O . ILE B 1 37 ? -3.617 -6.906 -34.25 1 33.94 37 ILE B O 1
ATOM 3449 N N . PHE B 1 38 ? -3.549 -8.492 -35.531 1 35.41 38 PHE B N 1
ATOM 3450 C CA . PHE B 1 38 ? -4.707 -9.227 -35.031 1 35.41 38 PHE B CA 1
ATOM 3451 C C . PHE B 1 38 ? -4.445 -9.766 -33.625 1 35.41 38 PHE B C 1
ATOM 3453 O O . PHE B 1 38 ? -3.525 -10.562 -33.438 1 35.41 38 PHE B O 1
ATOM 3460 N N . SER B 1 39 ? -4.465 -9.047 -32.594 1 42.03 39 SER B N 1
ATOM 3461 C CA . SER B 1 39 ? -4.383 -9.562 -31.219 1 42.03 39 SER B CA 1
ATOM 3462 C C . SER B 1 39 ? -5.301 -10.766 -31.031 1 42.03 39 SER B C 1
ATOM 3464 O O . SER B 1 39 ? -6.52 -10.648 -31.141 1 42.03 39 SER B O 1
ATOM 3466 N N . PHE B 1 40 ? -5 -11.961 -31.594 1 44.75 40 PHE B N 1
ATOM 3467 C CA . PHE B 1 40 ? -5.668 -13.219 -31.266 1 44.75 40 PHE B CA 1
ATOM 3468 C C . PHE B 1 40 ? -6.082 -13.25 -29.797 1 44.75 40 PHE B C 1
ATOM 3470 O O . PHE B 1 40 ? -5.246 -13.086 -28.906 1 44.75 40 PHE B O 1
ATOM 3477 N N . LYS B 1 41 ? -7.367 -13 -29.547 1 60.12 41 LYS B N 1
ATOM 3478 C CA . LYS B 1 41 ? -7.98 -13.117 -28.234 1 60.12 41 LYS B CA 1
ATOM 3479 C C . LYS B 1 41 ? -7.938 -14.555 -27.734 1 60.12 41 LYS B C 1
ATOM 3481 O O . LYS B 1 41 ? -8.469 -15.461 -28.375 1 60.12 41 LYS B O 1
ATOM 3486 N N . SER B 1 42 ? -7.043 -14.969 -26.859 1 71.81 42 SER B N 1
ATOM 3487 C CA . SER B 1 42 ? -6.949 -16.25 -26.172 1 71.81 42 SER B CA 1
ATOM 3488 C C . SER B 1 42 ? -8.289 -16.656 -25.562 1 71.81 42 SER B C 1
ATOM 3490 O O . SER B 1 42 ? -9.047 -15.789 -25.109 1 71.81 42 SER B O 1
ATOM 3492 N N . MET B 1 43 ? -8.688 -17.984 -25.766 1 79.5 43 MET B N 1
ATOM 3493 C CA . MET B 1 43 ? -9.883 -18.5 -25.094 1 79.5 43 MET B CA 1
ATOM 3494 C C . MET B 1 43 ? -9.805 -18.297 -23.594 1 79.5 43 MET B C 1
ATOM 3496 O O . MET B 1 43 ? -10.812 -18.375 -22.891 1 79.5 43 MET B O 1
ATOM 3500 N N . PHE B 1 44 ? -8.648 -17.969 -23.109 1 85.69 44 PHE B N 1
ATOM 3501 C CA . PHE B 1 44 ? -8.445 -17.781 -21.672 1 85.69 44 PHE B CA 1
ATOM 3502 C C . PHE B 1 44 ? -8.383 -16.297 -21.312 1 85.69 44 PHE B C 1
ATOM 3504 O O . PHE B 1 44 ? -8.125 -15.945 -20.172 1 85.69 44 PHE B O 1
ATOM 3511 N N . ASP B 1 45 ? -8.633 -15.5 -22.281 1 87.62 45 ASP B N 1
ATOM 3512 C CA . ASP B 1 45 ? -8.586 -14.07 -22 1 87.62 45 ASP B CA 1
ATOM 3513 C C . ASP B 1 45 ? -9.836 -13.602 -21.266 1 87.62 45 ASP B C 1
ATOM 3515 O O . ASP B 1 45 ? -10.938 -14.078 -21.562 1 87.62 45 ASP B O 1
ATOM 3519 N N . THR B 1 46 ? -9.648 -12.711 -20.375 1 89.31 46 THR B N 1
ATOM 3520 C CA . THR B 1 46 ? -10.758 -12.008 -19.734 1 89.31 46 THR B CA 1
ATOM 3521 C C . THR B 1 46 ? -11.219 -10.836 -20.609 1 89.31 46 THR B C 1
ATOM 3523 O O . THR B 1 46 ? -10.438 -9.938 -20.906 1 89.31 46 THR B O 1
ATOM 3526 N N . PRO B 1 47 ? -12.484 -10.852 -21.016 1 91.06 47 PRO B N 1
ATOM 3527 C CA . PRO B 1 47 ? -12.961 -9.727 -21.812 1 91.06 47 PRO B CA 1
ATOM 3528 C C . PRO B 1 47 ? -12.805 -8.383 -21.109 1 91.06 47 PRO B C 1
ATOM 3530 O O . PRO B 1 47 ? -13 -8.297 -19.906 1 91.06 47 PRO B O 1
ATOM 3533 N N . GLU B 1 48 ? -12.438 -7.406 -21.938 1 92.06 48 GLU B N 1
ATOM 3534 C CA . GLU B 1 48 ? -12.188 -6.07 -21.406 1 92.06 48 GLU B CA 1
ATOM 3535 C C . GLU B 1 48 ? -13.18 -5.059 -21.969 1 92.06 48 GLU B C 1
ATOM 3537 O O . GLU B 1 48 ? -13.508 -5.102 -23.156 1 92.06 48 GLU B O 1
ATOM 3542 N N . ASP B 1 49 ? -13.695 -4.285 -21.078 1 91.94 49 ASP B N 1
ATOM 3543 C CA . ASP B 1 49 ? -14.414 -3.076 -21.469 1 91.94 49 ASP B CA 1
ATOM 3544 C C . ASP B 1 49 ? -13.516 -1.844 -21.359 1 91.94 49 ASP B C 1
ATOM 3546 O O . ASP B 1 49 ? -13.469 -1.203 -20.297 1 91.94 49 ASP B O 1
ATOM 3550 N N . LYS B 1 50 ? -12.891 -1.479 -22.406 1 87.94 50 LYS B N 1
ATOM 3551 C CA . LYS B 1 50 ? -11.883 -0.423 -22.391 1 87.94 50 LYS B CA 1
ATOM 3552 C C . LYS B 1 50 ? -12.508 0.929 -22.062 1 87.94 50 LYS B C 1
ATOM 3554 O O . LYS B 1 50 ? -11.906 1.745 -21.359 1 87.94 50 LYS B O 1
ATOM 3559 N N . ASP B 1 51 ? -13.695 1.079 -22.453 1 87.44 51 ASP B N 1
ATOM 3560 C CA . ASP B 1 51 ? -14.367 2.357 -22.25 1 87.44 51 ASP B CA 1
ATOM 3561 C C . ASP B 1 51 ? -14.672 2.594 -20.781 1 87.44 51 ASP B C 1
ATOM 3563 O O . ASP B 1 51 ? -14.695 3.738 -20.312 1 87.44 51 ASP B O 1
ATOM 3567 N N . ASN B 1 52 ? -14.75 1.562 -20.109 1 90.06 52 ASN B N 1
ATOM 3568 C CA . ASN B 1 52 ? -15.141 1.698 -18.703 1 90.06 52 ASN B CA 1
ATOM 3569 C C . ASN B 1 52 ? -14.016 1.275 -17.766 1 90.06 52 ASN B C 1
ATOM 3571 O O . ASN B 1 52 ? -14.234 1.077 -16.578 1 90.06 52 ASN B O 1
ATOM 3575 N N . ASP B 1 53 ? -12.867 1.087 -18.359 1 94.56 53 ASP B N 1
ATOM 3576 C CA . ASP B 1 53 ? -11.711 0.71 -17.547 1 94.56 53 ASP B CA 1
ATOM 3577 C C . ASP B 1 53 ? -12 -0.543 -16.734 1 94.56 53 ASP B C 1
ATOM 3579 O O . ASP B 1 53 ? -11.719 -0.584 -15.531 1 94.56 53 ASP B O 1
ATOM 3583 N N . ALA B 1 54 ? -12.68 -1.538 -17.391 1 97.44 54 ALA B N 1
ATOM 3584 C CA . ALA B 1 54 ? -13.203 -2.668 -16.625 1 97.44 54 ALA B CA 1
ATOM 3585 C C . ALA B 1 54 ? -12.891 -3.99 -17.328 1 97.44 54 ALA B C 1
ATOM 3587 O O . ALA B 1 54 ? -12.711 -4.035 -18.547 1 97.44 54 ALA B O 1
ATOM 3588 N N . TYR B 1 55 ? -12.734 -5.02 -16.562 1 97.56 55 TYR B N 1
ATOM 3589 C CA . TYR B 1 55 ? -12.781 -6.406 -17.016 1 97.56 55 TYR B CA 1
ATOM 3590 C C . TYR B 1 55 ? -14.133 -7.043 -16.703 1 97.56 55 TYR B C 1
ATOM 3592 O O . TYR B 1 55 ? -14.789 -6.656 -15.734 1 97.56 55 TYR B O 1
ATOM 3600 N N . GLU B 1 56 ? -14.461 -8.016 -17.516 1 96 56 GLU B N 1
ATOM 3601 C CA . GLU B 1 56 ? -15.695 -8.742 -17.25 1 96 56 GLU B CA 1
ATOM 3602 C C . GLU B 1 56 ? -15.477 -9.859 -16.234 1 96 56 GLU B C 1
ATOM 3604 O O . GLU B 1 56 ? -14.461 -10.547 -16.281 1 96 56 GLU B O 1
ATOM 3609 N N . PHE B 1 57 ? -16.469 -10.039 -15.391 1 97.62 57 PHE B N 1
ATOM 3610 C CA . PHE B 1 57 ? -16.375 -11.109 -14.406 1 97.62 57 PHE B CA 1
ATOM 3611 C C . PHE B 1 57 ? -16.625 -12.469 -15.055 1 97.62 57 PHE B C 1
ATOM 3613 O O . PHE B 1 57 ? -15.938 -13.445 -14.75 1 97.62 57 PHE B O 1
ATOM 3620 N N . TYR B 1 58 ? -17.625 -12.516 -15.945 1 97.25 58 TYR B N 1
ATOM 3621 C CA . TYR B 1 58 ? -18.016 -13.773 -16.578 1 97.25 58 TYR B CA 1
ATOM 3622 C C . TYR B 1 58 ? -17 -14.195 -17.625 1 97.25 58 TYR B C 1
ATOM 3624 O O . TYR B 1 58 ? -16.484 -13.359 -18.359 1 97.25 58 TYR B O 1
ATOM 3632 N N . GLY B 1 59 ? -16.781 -15.492 -17.672 1 95.75 59 GLY B N 1
ATOM 3633 C CA . GLY B 1 59 ? -15.836 -16.047 -18.625 1 95.75 59 GLY B CA 1
ATOM 3634 C C . GLY B 1 59 ? -15.484 -17.5 -18.344 1 95.75 59 GLY B C 1
ATOM 3635 O O . GLY B 1 59 ? -15.922 -18.062 -17.344 1 95.75 59 GLY B O 1
ATOM 3636 N N . LYS B 1 60 ? -14.727 -18.031 -19.219 1 94.19 60 LYS B N 1
ATOM 3637 C CA . LYS B 1 60 ? -14.32 -19.422 -19.094 1 94.19 60 LYS B CA 1
ATOM 3638 C C . LYS B 1 60 ? -13.43 -19.641 -17.875 1 94.19 60 LYS B C 1
ATOM 3640 O O . LYS B 1 60 ? -13.547 -20.641 -17.188 1 94.19 60 LYS B O 1
ATOM 3645 N N . VAL B 1 61 ? -12.562 -18.703 -17.703 1 97.31 61 VAL B N 1
ATOM 3646 C CA . VAL B 1 61 ? -11.703 -18.719 -16.531 1 97.31 61 VAL B CA 1
ATOM 3647 C C . VAL B 1 61 ? -11.977 -17.469 -15.688 1 97.31 61 VAL B C 1
ATOM 3649 O O . VAL B 1 61 ? -12.555 -16.5 -16.172 1 97.31 61 VAL B O 1
ATOM 3652 N N . GLN B 1 62 ? -11.648 -17.562 -14.383 1 98.25 62 GLN B N 1
ATOM 3653 C CA . GLN B 1 62 ? -11.844 -16.391 -13.539 1 98.25 62 GLN B CA 1
ATOM 3654 C C . GLN B 1 62 ? -10.906 -15.258 -13.945 1 98.25 62 GLN B C 1
ATOM 3656 O O . GLN B 1 62 ? -9.781 -15.5 -14.383 1 98.25 62 GLN B O 1
ATOM 3661 N N . PRO B 1 63 ? -11.367 -14.039 -13.789 1 98.12 63 PRO B N 1
ATOM 3662 C CA . PRO B 1 63 ? -10.477 -12.898 -14 1 98.12 63 PRO B CA 1
ATOM 3663 C C . PRO B 1 63 ? -9.344 -12.836 -12.969 1 98.12 63 PRO B C 1
ATOM 3665 O O . PRO B 1 63 ? -9.5 -13.336 -11.852 1 98.12 63 PRO B O 1
ATOM 3668 N N . GLY B 1 64 ? -8.258 -12.172 -13.328 1 97.94 64 GLY B N 1
ATOM 3669 C CA . GLY B 1 64 ? -7.152 -11.961 -12.406 1 97.94 64 GLY B CA 1
ATOM 3670 C C . GLY B 1 64 ? -6.094 -13.047 -12.492 1 97.94 64 GLY B C 1
ATOM 3671 O O . GLY B 1 64 ? -5.18 -13.094 -11.664 1 97.94 64 GLY B O 1
ATOM 3672 N N . ILE B 1 65 ? -6.246 -13.938 -13.461 1 97.88 65 ILE B N 1
ATOM 3673 C CA . ILE B 1 65 ? -5.262 -14.992 -13.664 1 97.88 65 ILE B CA 1
ATOM 3674 C C . ILE B 1 65 ? -4.387 -14.672 -14.867 1 97.88 65 ILE B C 1
ATOM 3676 O O . ILE B 1 65 ? -3.184 -14.438 -14.727 1 97.88 65 ILE B O 1
ATOM 3680 N N . THR B 1 66 ? -5.023 -14.445 -16.031 1 95.12 66 THR B N 1
ATOM 3681 C CA . THR B 1 66 ? -4.266 -14.211 -17.25 1 95.12 66 THR B CA 1
ATOM 3682 C C . THR B 1 66 ? -4.266 -12.734 -17.625 1 95.12 66 THR B C 1
ATOM 3684 O O . THR B 1 66 ? -3.574 -12.312 -18.547 1 95.12 66 THR B O 1
ATOM 3687 N N . THR B 1 67 ? -5.051 -11.945 -16.891 1 94 67 THR B N 1
ATOM 3688 C CA . THR B 1 67 ? -5.023 -10.508 -17.141 1 94 67 THR B CA 1
ATOM 3689 C C . THR B 1 67 ? -3.65 -9.93 -16.812 1 94 67 THR B C 1
ATOM 3691 O O . THR B 1 67 ? -2.955 -10.43 -15.93 1 94 67 THR B O 1
ATOM 3694 N N . PRO B 1 68 ? -3.289 -8.883 -17.562 1 92.62 68 PRO B N 1
ATOM 3695 C CA . PRO B 1 68 ? -2.102 -8.172 -17.078 1 92.62 68 PRO B CA 1
ATOM 3696 C C . PRO B 1 68 ? -2.227 -7.734 -15.617 1 92.62 68 PRO B C 1
ATOM 3698 O O . PRO B 1 68 ? -3.33 -7.445 -15.148 1 92.62 68 PRO B O 1
ATOM 3701 N N . SER B 1 69 ? -1.104 -7.66 -14.938 1 94.06 69 SER B N 1
ATOM 3702 C CA . SER B 1 69 ? -1.129 -7.27 -13.531 1 94.06 69 SER B CA 1
ATOM 3703 C C . SER B 1 69 ? -1.535 -5.809 -13.375 1 94.06 69 SER B C 1
ATOM 3705 O O . SER B 1 69 ? -1.01 -4.934 -14.062 1 94.06 69 SER B O 1
ATOM 3707 N N . GLN B 1 70 ? -2.471 -5.598 -12.539 1 96.44 70 GLN B N 1
ATOM 3708 C CA . GLN B 1 70 ? -2.785 -4.23 -12.133 1 96.44 70 GLN B CA 1
ATOM 3709 C C . GLN B 1 70 ? -1.751 -3.701 -11.141 1 96.44 70 GLN B C 1
ATOM 3711 O O . GLN B 1 70 ? -0.928 -4.461 -10.625 1 96.44 70 GLN B O 1
ATOM 3716 N N . LYS B 1 71 ? -1.811 -2.479 -10.781 1 96.75 71 LYS B N 1
ATOM 3717 C CA . LYS B 1 71 ? -0.774 -1.815 -10 1 96.75 71 LYS B CA 1
ATOM 3718 C C . LYS B 1 71 ? -0.847 -2.229 -8.531 1 96.75 71 LYS B C 1
ATOM 3720 O O . LYS B 1 71 ? 0.144 -2.131 -7.805 1 96.75 71 LYS B O 1
ATOM 3725 N N . ASN B 1 72 ? -2.072 -2.654 -8.156 1 98 72 ASN B N 1
ATOM 3726 C CA . ASN B 1 72 ? -2.27 -2.955 -6.746 1 98 72 ASN B CA 1
ATOM 3727 C C . ASN B 1 72 ? -2.996 -4.285 -6.551 1 98 72 ASN B C 1
ATOM 3729 O O . ASN B 1 72 ? -3.82 -4.672 -7.379 1 98 72 ASN B O 1
ATOM 3733 N N . ILE B 1 73 ? -2.684 -4.898 -5.426 1 98.56 73 ILE B N 1
ATOM 3734 C CA . ILE B 1 73 ? -3.402 -6.094 -5 1 98.56 73 ILE B CA 1
ATOM 3735 C C . ILE B 1 73 ? -3.812 -5.957 -3.535 1 98.56 73 ILE B C 1
ATOM 3737 O O . ILE B 1 73 ? -3.084 -5.371 -2.732 1 98.56 73 ILE B O 1
ATOM 3741 N N . ASN B 1 74 ? -4.961 -6.332 -3.191 1 98.38 74 ASN B N 1
ATOM 3742 C CA . ASN B 1 74 ? -5.406 -6.691 -1.849 1 98.38 74 ASN B CA 1
ATOM 3743 C C . ASN B 1 74 ? -5.777 -8.172 -1.758 1 98.38 74 ASN B C 1
ATOM 3745 O O . ASN B 1 74 ? -6.801 -8.594 -2.301 1 98.38 74 ASN B O 1
ATOM 3749 N N . PHE B 1 75 ? -4.918 -8.906 -1.17 1 98.69 75 PHE B N 1
ATOM 3750 C CA . PHE B 1 75 ? -5.031 -10.359 -1.053 1 98.69 75 PHE B CA 1
ATOM 3751 C C . PHE B 1 75 ? -5.531 -10.75 0.332 1 98.69 75 PHE B C 1
ATOM 3753 O O . PHE B 1 75 ? -5.027 -10.266 1.344 1 98.69 75 PHE B O 1
ATOM 3760 N N . ALA B 1 76 ? -6.562 -11.664 0.417 1 98.38 76 ALA B N 1
ATOM 3761 C CA . ALA B 1 76 ? -7.09 -12.102 1.706 1 98.38 76 ALA B CA 1
ATOM 3762 C C . ALA B 1 76 ? -7.227 -13.617 1.757 1 98.38 76 ALA B C 1
ATOM 3764 O O . ALA B 1 76 ? -7.664 -14.242 0.787 1 98.38 76 ALA B O 1
ATOM 3765 N N . VAL B 1 77 ? -6.789 -14.156 2.816 1 98.56 77 VAL B N 1
ATOM 3766 C CA . VAL B 1 77 ? -7.035 -15.562 3.145 1 98.56 77 VAL B CA 1
ATOM 3767 C C . VAL B 1 77 ? -8.039 -15.656 4.285 1 98.56 77 VAL B C 1
ATOM 3769 O O . VAL B 1 77 ? -7.906 -14.961 5.301 1 98.56 77 VAL B O 1
ATOM 3772 N N . ILE B 1 78 ? -8.977 -16.547 4.121 1 98.38 78 ILE B N 1
ATOM 3773 C CA . ILE B 1 78 ? -10.164 -16.562 4.973 1 98.38 78 ILE B CA 1
ATOM 3774 C C . ILE B 1 78 ? -10.336 -17.953 5.594 1 98.38 78 ILE B C 1
ATOM 3776 O O . ILE B 1 78 ? -10.125 -18.969 4.926 1 98.38 78 ILE B O 1
ATOM 3780 N N . ASP B 1 79 ? -10.734 -17.969 6.828 1 97.94 79 ASP B N 1
ATOM 3781 C CA . ASP B 1 79 ? -11.164 -19.188 7.508 1 97.94 79 ASP B CA 1
ATOM 3782 C C . ASP B 1 79 ? -12.688 -19.25 7.609 1 97.94 79 ASP B C 1
ATOM 3784 O O . ASP B 1 79 ? -13.344 -18.234 7.812 1 97.94 79 ASP B O 1
ATOM 3788 N N . LEU B 1 80 ? -13.219 -20.469 7.551 1 98.62 80 LEU B N 1
ATOM 3789 C CA . LEU B 1 80 ? -14.641 -20.688 7.789 1 98.62 80 LEU B CA 1
ATOM 3790 C C . LEU B 1 80 ? -14.945 -20.688 9.281 1 98.62 80 LEU B C 1
ATOM 3792 O O . LEU B 1 80 ? -14.234 -21.328 10.062 1 98.62 80 LEU B O 1
ATOM 3796 N N . LYS B 1 81 ? -15.992 -19.984 9.594 1 97.06 81 LYS B N 1
ATOM 3797 C CA . LYS B 1 81 ? -16.531 -20.062 10.945 1 97.06 81 LYS B CA 1
ATOM 3798 C C . LYS B 1 81 ? -17.688 -21.062 11.031 1 97.06 81 LYS B C 1
ATOM 3800 O O . LYS B 1 81 ? -18.062 -21.484 12.117 1 97.06 81 LYS B O 1
ATOM 3805 N N . SER B 1 82 ? -18.219 -21.359 9.844 1 97.44 82 SER B N 1
ATOM 3806 C CA . SER B 1 82 ? -19.359 -22.25 9.75 1 97.44 82 SER B CA 1
ATOM 3807 C C . SER B 1 82 ? -19.109 -23.391 8.766 1 97.44 82 SER B C 1
ATOM 3809 O O . SER B 1 82 ? -18.375 -23.219 7.789 1 97.44 82 SER B O 1
ATOM 3811 N N . LYS B 1 83 ? -19.781 -24.5 9.047 1 97.44 83 LYS B N 1
ATOM 3812 C CA . LYS B 1 83 ? -19.719 -25.656 8.156 1 97.44 83 LYS B CA 1
ATOM 3813 C C . LYS B 1 83 ? -21.031 -25.875 7.434 1 97.44 83 LYS B C 1
ATOM 3815 O O . LYS B 1 83 ? -21.266 -26.938 6.859 1 97.44 83 LYS B O 1
ATOM 3820 N N . ASP B 1 84 ? -21.875 -24.875 7.539 1 97.94 84 ASP B N 1
ATOM 3821 C CA . ASP B 1 84 ? -23.156 -24.938 6.863 1 97.94 84 ASP B CA 1
ATOM 3822 C C . ASP B 1 84 ? -23 -24.797 5.352 1 97.94 84 ASP B C 1
ATOM 3824 O O . ASP B 1 84 ? -22.906 -23.672 4.844 1 97.94 84 ASP B O 1
ATOM 3828 N N . LYS B 1 85 ? -23.109 -25.906 4.738 1 98.06 85 LYS B N 1
ATOM 3829 C CA . LYS B 1 85 ? -22.844 -25.938 3.303 1 98.06 85 LYS B CA 1
ATOM 3830 C C . LYS B 1 85 ? -23.828 -25.047 2.541 1 98.06 85 LYS B C 1
ATOM 3832 O O . LYS B 1 85 ? -23.438 -24.344 1.605 1 98.06 85 LYS B O 1
ATOM 3837 N N . ALA B 1 86 ? -25.047 -25.109 2.906 1 98.12 86 ALA B N 1
ATOM 3838 C CA . ALA B 1 86 ? -26.078 -24.328 2.215 1 98.12 86 ALA B CA 1
ATOM 3839 C C . ALA B 1 86 ? -25.812 -22.828 2.377 1 98.12 86 ALA B C 1
ATOM 3841 O O . ALA B 1 86 ? -25.938 -22.062 1.415 1 98.12 86 ALA B O 1
ATOM 3842 N N . ALA B 1 87 ? -25.438 -22.422 3.535 1 98.62 87 ALA B N 1
ATOM 3843 C CA . ALA B 1 87 ? -25.156 -21.016 3.801 1 98.62 87 ALA B CA 1
ATOM 3844 C C . ALA B 1 87 ? -23.938 -20.547 3.023 1 98.62 87 ALA B C 1
ATOM 3846 O O . ALA B 1 87 ? -23.922 -19.438 2.484 1 98.62 87 ALA B O 1
ATOM 3847 N N . ILE B 1 88 ? -22.938 -21.375 2.982 1 98.81 88 ILE B N 1
ATOM 3848 C CA . ILE B 1 88 ? -21.719 -21.047 2.273 1 98.81 88 ILE B CA 1
ATOM 3849 C C . ILE B 1 88 ? -21.984 -20.969 0.773 1 98.81 88 ILE B C 1
ATOM 3851 O O . ILE B 1 88 ? -21.484 -20.078 0.087 1 98.81 88 ILE B O 1
ATOM 3855 N N . GLN B 1 89 ? -22.797 -21.875 0.266 1 98.69 89 GLN B N 1
ATOM 3856 C CA . GLN B 1 89 ? -23.188 -21.844 -1.139 1 98.69 89 GLN B CA 1
ATOM 3857 C C . GLN B 1 89 ? -23.922 -20.531 -1.467 1 98.69 89 GLN B C 1
ATOM 3859 O O . GLN B 1 89 ? -23.672 -19.922 -2.51 1 98.69 89 GLN B O 1
ATOM 3864 N N . GLU B 1 90 ? -24.797 -20.156 -0.612 1 98.62 90 GLU B N 1
ATOM 3865 C CA . GLU B 1 90 ? -25.5 -18.891 -0.811 1 98.62 90 GLU B CA 1
ATOM 3866 C C . GLU B 1 90 ? -24.547 -17.703 -0.807 1 98.62 90 GLU B C 1
ATOM 3868 O O . GLU B 1 90 ? -24.734 -16.75 -1.564 1 98.62 90 GLU B O 1
ATOM 3873 N N . MET B 1 91 ? -23.516 -17.75 0.063 1 98.69 91 MET B N 1
ATOM 3874 C CA . MET B 1 91 ? -22.484 -16.719 0.089 1 98.69 91 MET B CA 1
ATOM 3875 C C . MET B 1 91 ? -21.766 -16.625 -1.255 1 98.69 91 MET B C 1
ATOM 3877 O O . MET B 1 91 ? -21.531 -15.531 -1.77 1 98.69 91 MET B O 1
ATOM 3881 N N . PHE B 1 92 ? -21.516 -17.734 -1.855 1 98.88 92 PHE B N 1
ATOM 3882 C CA . PHE B 1 92 ? -20.844 -17.766 -3.152 1 98.88 92 PHE B CA 1
ATOM 3883 C C . PHE B 1 92 ? -21.734 -17.141 -4.227 1 98.88 92 PHE B C 1
ATOM 3885 O O . PHE B 1 92 ? -21.25 -16.438 -5.117 1 98.88 92 PHE B O 1
ATOM 3892 N N . LYS B 1 93 ? -23.031 -17.406 -4.164 1 98.75 93 LYS B N 1
ATOM 3893 C CA . LYS B 1 93 ? -23.984 -16.781 -5.098 1 98.75 93 LYS B CA 1
ATOM 3894 C C . LYS B 1 93 ? -24 -15.273 -4.93 1 98.75 93 LYS B C 1
ATOM 3896 O O . LYS B 1 93 ? -23.984 -14.531 -5.918 1 98.75 93 LYS B O 1
ATOM 3901 N N . GLU B 1 94 ? -24.016 -14.875 -3.703 1 98.25 94 GLU B N 1
ATOM 3902 C CA . GLU B 1 94 ? -24.016 -13.438 -3.441 1 98.25 94 GLU B CA 1
ATOM 3903 C C . GLU B 1 94 ? -22.703 -12.797 -3.877 1 98.25 94 GLU B C 1
ATOM 3905 O O . GLU B 1 94 ? -22.688 -11.688 -4.426 1 98.25 94 GLU B O 1
ATOM 3910 N N . TRP B 1 95 ? -21.562 -13.477 -3.578 1 98.75 95 TRP B N 1
ATOM 3911 C CA . TRP B 1 95 ? -20.266 -12.992 -4.023 1 98.75 95 TRP B CA 1
ATOM 3912 C C . TRP B 1 95 ? -20.234 -12.805 -5.539 1 98.75 95 TRP B C 1
ATOM 3914 O O . TRP B 1 95 ? -19.594 -11.891 -6.047 1 98.75 95 TRP B O 1
ATOM 3924 N N . THR B 1 96 ? -20.922 -13.656 -6.27 1 98.75 96 THR B N 1
ATOM 3925 C CA . THR B 1 96 ? -21 -13.531 -7.723 1 98.75 96 THR B CA 1
ATOM 3926 C C . THR B 1 96 ? -21.688 -12.219 -8.117 1 98.75 96 THR B C 1
ATOM 3928 O O . THR B 1 96 ? -21.141 -11.445 -8.906 1 98.75 96 THR B O 1
ATOM 3931 N N . LYS B 1 97 ? -22.781 -11.992 -7.504 1 97.75 97 LYS B N 1
ATOM 3932 C CA . LYS B 1 97 ? -23.516 -10.766 -7.793 1 97.75 97 LYS B CA 1
ATOM 3933 C C . LYS B 1 97 ? -22.688 -9.531 -7.453 1 97.75 97 LYS B C 1
ATOM 3935 O O . LYS B 1 97 ? -22.625 -8.586 -8.242 1 97.75 97 LYS B O 1
ATOM 3940 N N . MET B 1 98 ? -22.094 -9.555 -6.312 1 98.12 98 MET B N 1
ATOM 3941 C CA . MET B 1 98 ? -21.281 -8.438 -5.852 1 98.12 98 MET B CA 1
ATOM 3942 C C . MET B 1 98 ? -20.094 -8.211 -6.781 1 98.12 98 MET B C 1
ATOM 3944 O O . MET B 1 98 ? -19.781 -7.066 -7.109 1 98.12 98 MET B O 1
ATOM 3948 N N . SER B 1 99 ? -19.469 -9.273 -7.191 1 98.62 99 SER B N 1
ATOM 3949 C CA . SER B 1 99 ? -18.281 -9.18 -8.031 1 98.62 99 SER B CA 1
ATOM 3950 C C . SER B 1 99 ? -18.609 -8.578 -9.391 1 98.62 99 SER B C 1
ATOM 3952 O O . SER B 1 99 ? -17.844 -7.758 -9.906 1 98.62 99 SER B O 1
ATOM 3954 N N . VAL B 1 100 ? -19.719 -9 -9.977 1 97.94 100 VAL B N 1
ATOM 3955 C CA . VAL B 1 100 ? -20.141 -8.453 -11.258 1 97.94 100 VAL B CA 1
ATOM 3956 C C . VAL B 1 100 ? -20.297 -6.941 -11.148 1 97.94 100 VAL B C 1
ATOM 3958 O O . VAL B 1 100 ? -19.781 -6.199 -12 1 97.94 100 VAL B O 1
ATOM 3961 N N . LYS B 1 101 ? -20.891 -6.48 -10.102 1 96.81 101 LYS B N 1
ATOM 3962 C CA . LYS B 1 101 ? -21.125 -5.055 -9.898 1 96.81 101 LYS B CA 1
ATOM 3963 C C . LYS B 1 101 ? -19.812 -4.305 -9.68 1 96.81 101 LYS B C 1
ATOM 3965 O O . LYS B 1 101 ? -19.516 -3.338 -10.391 1 96.81 101 LYS B O 1
ATOM 3970 N N . MET B 1 102 ? -19.016 -4.754 -8.75 1 98.12 102 MET B N 1
ATOM 3971 C CA . MET B 1 102 ? -17.797 -4.035 -8.383 1 98.12 102 MET B CA 1
ATOM 3972 C C . MET B 1 102 ? -16.812 -4.008 -9.547 1 98.12 102 MET B C 1
ATOM 3974 O O . MET B 1 102 ? -16.141 -2.998 -9.773 1 98.12 102 MET B O 1
ATOM 3978 N N . MET B 1 103 ? -16.719 -5.117 -10.289 1 98.44 103 MET B N 1
ATOM 3979 C CA . MET B 1 103 ? -15.781 -5.145 -11.422 1 98.44 103 MET B CA 1
ATOM 3980 C C . MET B 1 103 ? -16.266 -4.234 -12.547 1 98.44 103 MET B C 1
ATOM 3982 O O . MET B 1 103 ? -15.484 -3.854 -13.414 1 98.44 103 MET B O 1
ATOM 3986 N N . ASP B 1 104 ? -17.547 -3.842 -12.5 1 96.12 104 ASP B N 1
ATOM 3987 C CA . ASP B 1 104 ? -18.094 -2.895 -13.469 1 96.12 104 ASP B CA 1
ATOM 3988 C C . ASP B 1 104 ? -18 -1.462 -12.953 1 96.12 104 ASP B C 1
ATOM 3990 O O . ASP B 1 104 ? -18.469 -0.527 -13.602 1 96.12 104 ASP B O 1
ATOM 3994 N N . GLY B 1 105 ? -17.453 -1.297 -11.828 1 94.69 105 GLY B N 1
ATOM 3995 C CA . GLY B 1 105 ? -17.281 0.033 -11.266 1 94.69 105 GLY B CA 1
ATOM 3996 C C . GLY B 1 105 ? -18.531 0.555 -10.578 1 94.69 105 GLY B C 1
ATOM 3997 O O . GLY B 1 105 ? -18.656 1.759 -10.344 1 94.69 105 GLY B O 1
ATOM 3998 N N . THR B 1 106 ? -19.391 -0.314 -10.289 1 93 106 THR B N 1
ATOM 3999 C CA . THR B 1 106 ? -20.625 0.099 -9.633 1 93 106 THR B CA 1
ATOM 4000 C C . THR B 1 106 ? -20.641 -0.355 -8.172 1 93 106 THR B C 1
ATOM 4002 O O . THR B 1 106 ? -19.922 -1.278 -7.801 1 93 106 THR B O 1
ATOM 4005 N N . LEU B 1 107 ? -21.391 0.349 -7.379 1 89.94 107 LEU B N 1
ATOM 4006 C CA . LEU B 1 107 ? -21.516 0.022 -5.961 1 89.94 107 LEU B CA 1
ATOM 4007 C C . LEU B 1 107 ? -22.438 -1.175 -5.758 1 89.94 107 LEU B C 1
ATOM 4009 O O . LEU B 1 107 ? -23.25 -1.493 -6.625 1 89.94 107 LEU B O 1
ATOM 4013 N N . ILE B 1 108 ? -22.188 -1.769 -4.602 1 90.31 108 ILE B N 1
ATOM 4014 C CA . ILE B 1 108 ? -23.047 -2.914 -4.324 1 90.31 108 ILE B CA 1
ATOM 4015 C C . ILE B 1 108 ? -24.297 -2.457 -3.562 1 90.31 108 ILE B C 1
ATOM 4017 O O . ILE B 1 108 ? -24.312 -1.366 -2.986 1 90.31 108 ILE B O 1
ATOM 4021 N N . GLY B 1 109 ? -25.266 -3.291 -3.57 1 80 109 GLY B N 1
ATOM 4022 C CA . GLY B 1 109 ? -26.484 -3.043 -2.822 1 80 109 GLY B CA 1
ATOM 4023 C C . GLY B 1 109 ? -27.406 -2.041 -3.496 1 80 109 GLY B C 1
ATOM 4024 O O . GLY B 1 109 ? -27.094 -1.527 -4.57 1 80 109 GLY B O 1
ATOM 4025 N N . LYS B 1 110 ? -28.656 -2.021 -3.018 1 67.12 110 LYS B N 1
ATOM 4026 C CA . LYS B 1 110 ? -29.656 -1.064 -3.475 1 67.12 110 LYS B CA 1
ATOM 4027 C C . LYS B 1 110 ? -29.531 0.267 -2.742 1 67.12 110 LYS B C 1
ATOM 4029 O O . LYS B 1 110 ? -29.078 0.308 -1.598 1 67.12 110 LYS B O 1
ATOM 4034 N N . SER B 1 111 ? -29.391 1.349 -3.428 1 61.19 111 SER B N 1
ATOM 4035 C CA . SER B 1 111 ? -29.422 2.639 -2.748 1 61.19 111 SER B CA 1
ATOM 4036 C C . SER B 1 111 ? -30.531 2.693 -1.709 1 61.19 111 SER B C 1
ATOM 4038 O O . SER B 1 111 ? -31.703 2.531 -2.045 1 61.19 111 SER B O 1
ATOM 4040 N N . THR B 1 112 ? -30.297 2.08 -0.587 1 62.03 112 THR B N 1
ATOM 4041 C CA . THR B 1 112 ? -31.406 2.117 0.36 1 62.03 112 THR B CA 1
ATOM 4042 C C . THR B 1 112 ? -31.75 3.559 0.721 1 62.03 112 THR B C 1
ATOM 4044 O O . THR B 1 112 ? -30.875 4.367 1.007 1 62.03 112 THR B O 1
ATOM 4047 N N . LYS B 1 113 ? -33 3.859 0.581 1 66.5 113 LYS B N 1
ATOM 4048 C CA . LYS B 1 113 ? -33.562 5.148 0.969 1 66.5 113 LYS B CA 1
ATOM 4049 C C . LYS B 1 113 ? -33.719 5.258 2.484 1 66.5 113 LYS B C 1
ATOM 4051 O O . LYS B 1 113 ? -33.875 6.352 3.021 1 66.5 113 LYS B O 1
ATOM 4056 N N . ASN B 1 114 ? -33.312 4.023 3.088 1 82.5 114 ASN B N 1
ATOM 4057 C CA . ASN B 1 114 ? -33.5 4.09 4.535 1 82.5 114 ASN B CA 1
ATOM 4058 C C . ASN B 1 114 ? -32.219 4.469 5.246 1 82.5 114 ASN B C 1
ATOM 4060 O O . ASN B 1 114 ? -31.344 3.617 5.484 1 82.5 114 ASN B O 1
ATOM 4064 N N . SER B 1 115 ? -32.031 5.582 5.699 1 86.19 115 SER B N 1
ATOM 4065 C CA . SER B 1 115 ? -30.828 6.141 6.297 1 86.19 115 SER B CA 1
ATOM 4066 C C . SER B 1 115 ? -30.688 5.719 7.754 1 86.19 115 SER B C 1
ATOM 4068 O O . SER B 1 115 ? -29.672 5.996 8.391 1 86.19 115 SER B O 1
ATOM 4070 N N . LEU B 1 116 ? -31.609 4.992 8.266 1 89 116 LEU B N 1
ATOM 4071 C CA . LEU B 1 116 ? -31.562 4.547 9.656 1 89 116 LEU B CA 1
ATOM 4072 C C . LEU B 1 116 ? -30.844 3.203 9.773 1 89 116 LEU B C 1
ATOM 4074 O O . LEU B 1 116 ? -30.656 2.689 10.875 1 89 116 LEU B O 1
ATOM 4078 N N . LEU B 1 117 ? -30.469 2.672 8.688 1 89.56 117 LEU B N 1
ATOM 4079 C CA . LEU B 1 117 ? -29.703 1.431 8.633 1 89.56 117 LEU B CA 1
ATOM 4080 C C . LEU B 1 117 ? -28.297 1.679 8.086 1 89.56 117 LEU B C 1
ATOM 4082 O O . LEU B 1 117 ? -28.078 2.656 7.367 1 89.56 117 LEU B O 1
ATOM 4086 N N . PRO B 1 118 ? -27.422 0.754 8.438 1 91.19 118 PRO B N 1
ATOM 4087 C CA . PRO B 1 118 ? -26.125 0.828 7.758 1 91.19 118 PRO B CA 1
ATOM 4088 C C . PRO B 1 118 ? -26.25 0.647 6.246 1 91.19 118 PRO B C 1
ATOM 4090 O O . PRO B 1 118 ? -27.031 -0.177 5.773 1 91.19 118 PRO B O 1
ATOM 4093 N N . PRO B 1 119 ? -25.547 1.449 5.52 1 90.69 119 PRO B N 1
ATOM 4094 C CA . PRO B 1 119 ? -25.609 1.285 4.066 1 90.69 119 PRO B CA 1
ATOM 4095 C C . PRO B 1 119 ? -25.125 -0.09 3.607 1 90.69 119 PRO B C 1
ATOM 4097 O O . PRO B 1 119 ? -24.234 -0.679 4.234 1 90.69 119 PRO B O 1
ATOM 4100 N N . GLU B 1 120 ? -25.672 -0.52 2.518 1 91.38 120 GLU B N 1
ATOM 4101 C CA . GLU B 1 120 ? -25.25 -1.812 1.978 1 91.38 120 GLU B CA 1
ATOM 4102 C C . GLU B 1 120 ? -23.844 -1.748 1.411 1 91.38 120 GLU B C 1
ATOM 4104 O O . GLU B 1 120 ? -23.062 -2.689 1.568 1 91.38 120 GLU B O 1
ATOM 4109 N N . ASP B 1 121 ? -23.594 -0.666 0.719 1 94.44 121 ASP B N 1
ATOM 4110 C CA . ASP B 1 121 ? -22.234 -0.403 0.265 1 94.44 121 ASP B CA 1
ATOM 4111 C C . ASP B 1 121 ? -21.484 0.492 1.252 1 94.44 121 ASP B C 1
ATOM 4113 O O . ASP B 1 121 ? -22.031 1.481 1.739 1 94.44 121 ASP B O 1
ATOM 4117 N N . THR B 1 122 ? -20.188 0.168 1.489 1 94.06 122 THR B N 1
ATOM 4118 C CA . THR B 1 122 ? -19.406 0.92 2.467 1 94.06 122 THR B CA 1
ATOM 4119 C C . THR B 1 122 ? -19.047 2.299 1.923 1 94.06 122 THR B C 1
ATOM 4121 O O . THR B 1 122 ? -18.703 3.205 2.689 1 94.06 122 THR B O 1
ATOM 4124 N N . GLY B 1 123 ? -18.938 2.461 0.653 1 93.31 123 GLY B N 1
ATOM 4125 C CA . GLY B 1 123 ? -19 3.771 0.029 1 93.31 123 GLY B CA 1
ATOM 4126 C C . GLY B 1 123 ? -17.641 4.395 -0.207 1 93.31 123 GLY B C 1
ATOM 4127 O O . GLY B 1 123 ? -17.531 5.465 -0.805 1 93.31 123 GLY B O 1
ATOM 4128 N N . GLU B 1 124 ? -16.547 3.76 0.191 1 93.38 124 GLU B N 1
ATOM 4129 C CA . GLU B 1 124 ? -15.234 4.406 0.095 1 93.38 124 GLU B CA 1
ATOM 4130 C C . GLU B 1 124 ? -14.758 4.477 -1.354 1 93.38 124 GLU B C 1
ATOM 4132 O O . GLU B 1 124 ? -13.805 5.191 -1.665 1 93.38 124 GLU B O 1
ATOM 4137 N N . ALA B 1 125 ? -15.43 3.836 -2.273 1 94.31 125 ALA B N 1
ATOM 4138 C CA . ALA B 1 125 ? -15.023 3.873 -3.674 1 94.31 125 ALA B CA 1
ATOM 4139 C C . ALA B 1 125 ? -15.977 4.719 -4.504 1 94.31 125 ALA B C 1
ATOM 4141 O O . ALA B 1 125 ? -15.898 4.73 -5.734 1 94.31 125 ALA B O 1
ATOM 4142 N N . VAL B 1 126 ? -16.891 5.414 -3.885 1 92.25 126 VAL B N 1
ATOM 4143 C CA . VAL B 1 126 ? -17.812 6.301 -4.602 1 92.25 126 VAL B CA 1
ATOM 4144 C C . VAL B 1 126 ? -17 7.312 -5.418 1 92.25 126 VAL B C 1
ATOM 4146 O O . VAL B 1 126 ? -16.062 7.922 -4.91 1 92.25 126 VAL B O 1
ATOM 4149 N N . GLY B 1 127 ? -17.406 7.434 -6.684 1 90.75 127 GLY B N 1
ATOM 4150 C CA . GLY B 1 127 ? -16.766 8.406 -7.562 1 90.75 127 GLY B CA 1
ATOM 4151 C C . GLY B 1 127 ? -15.562 7.855 -8.297 1 90.75 127 GLY B C 1
ATOM 4152 O O . GLY B 1 127 ? -15.008 8.523 -9.172 1 90.75 127 GLY B O 1
ATOM 4153 N N . LEU B 1 128 ? -15.141 6.645 -7.977 1 94.38 128 LEU B N 1
ATOM 4154 C CA . LEU B 1 128 ? -13.992 6.031 -8.641 1 94.38 128 LEU B CA 1
ATOM 4155 C C . LEU B 1 128 ? -14.445 5.121 -9.773 1 94.38 128 LEU B C 1
ATOM 4157 O O . LEU B 1 128 ? -15.578 4.625 -9.766 1 94.38 128 LEU B O 1
ATOM 4161 N N . SER B 1 129 ? -13.602 4.945 -10.734 1 95 129 SER B N 1
ATOM 4162 C CA . SER B 1 129 ? -13.875 4.008 -11.82 1 95 129 SER B CA 1
ATOM 4163 C C . SER B 1 129 ? -13.672 2.566 -11.375 1 95 129 SER B C 1
ATOM 4165 O O . SER B 1 129 ? -13.273 2.314 -10.234 1 95 129 SER B O 1
ATOM 4167 N N . ALA B 1 130 ? -13.914 1.633 -12.289 1 97.31 130 ALA B N 1
ATOM 4168 C CA . ALA B 1 130 ? -13.672 0.221 -12 1 97.31 130 ALA B CA 1
ATOM 4169 C C . ALA B 1 130 ? -12.188 -0.048 -11.789 1 97.31 130 ALA B C 1
ATOM 4171 O O . ALA B 1 130 ? -11.82 -1.01 -11.109 1 97.31 130 ALA B O 1
ATOM 4172 N N . SER B 1 131 ? -11.367 0.755 -12.383 1 97.5 131 SER B N 1
ATOM 4173 C CA . SER B 1 131 ? -9.922 0.68 -12.219 1 97.5 131 SER B CA 1
ATOM 4174 C C . SER B 1 131 ? -9.398 -0.708 -12.57 1 97.5 131 SER B C 1
ATOM 4176 O O . SER B 1 131 ? -8.492 -1.224 -11.906 1 97.5 131 SER B O 1
ATOM 4178 N N . LYS B 1 132 ? -10.031 -1.375 -13.539 1 97.81 132 LYS B N 1
ATOM 4179 C CA . LYS B 1 132 ? -9.656 -2.701 -14.016 1 97.81 132 LYS B CA 1
ATOM 4180 C C . LYS B 1 132 ? -9.664 -3.719 -12.883 1 97.81 132 LYS B C 1
ATOM 4182 O O . LYS B 1 132 ? -8.812 -4.613 -12.828 1 97.81 132 LYS B O 1
ATOM 4187 N N . LEU B 1 133 ? -10.516 -3.586 -11.977 1 98.75 133 LEU B N 1
ATOM 4188 C CA . LEU B 1 133 ? -10.641 -4.516 -10.859 1 98.75 133 LEU B CA 1
ATOM 4189 C C . LEU B 1 133 ? -10.867 -5.938 -11.359 1 98.75 133 LEU B C 1
ATOM 4191 O O . LEU B 1 133 ? -11.703 -6.164 -12.242 1 98.75 133 LEU B O 1
ATOM 4195 N N . THR B 1 134 ? -10.133 -6.84 -10.875 1 98.81 134 THR B N 1
ATOM 4196 C CA . THR B 1 134 ? -10.414 -8.266 -11.023 1 98.81 134 THR B CA 1
ATOM 4197 C C . THR B 1 134 ? -10.523 -8.945 -9.664 1 98.81 134 THR B C 1
ATOM 4199 O O . THR B 1 134 ? -9.781 -8.609 -8.734 1 98.81 134 THR B O 1
ATOM 4202 N N . LEU B 1 135 ? -11.438 -9.812 -9.555 1 98.88 135 LEU B N 1
ATOM 4203 C CA . LEU B 1 135 ? -11.656 -10.617 -8.359 1 98.88 135 LEU B CA 1
ATOM 4204 C C . LEU B 1 135 ? -11.508 -12.102 -8.664 1 98.88 135 LEU B C 1
ATOM 4206 O O . LEU B 1 135 ? -12.148 -12.617 -9.586 1 98.88 135 LEU B O 1
ATOM 4210 N N . THR B 1 136 ? -10.641 -12.75 -7.938 1 98.94 136 THR B N 1
ATOM 4211 C CA . THR B 1 136 ? -10.344 -14.172 -8.086 1 98.94 136 THR B CA 1
ATOM 4212 C C . THR B 1 136 ? -10.578 -14.914 -6.77 1 98.94 136 THR B C 1
ATOM 4214 O O . THR B 1 136 ? -10.141 -14.453 -5.711 1 98.94 136 THR B O 1
ATOM 4217 N N . PHE B 1 137 ? -11.273 -16.094 -6.84 1 98.94 137 PHE B N 1
ATOM 4218 C CA . PHE B 1 137 ? -11.648 -16.844 -5.652 1 98.94 137 PHE B CA 1
ATOM 4219 C C . PHE B 1 137 ? -11.094 -18.266 -5.719 1 98.94 137 PHE B C 1
ATOM 4221 O O . PHE B 1 137 ? -11.203 -18.922 -6.75 1 98.94 137 PHE B O 1
ATOM 4228 N N . GLY B 1 138 ? -10.492 -18.672 -4.645 1 98.88 138 GLY B N 1
ATOM 4229 C CA . GLY B 1 138 ? -9.992 -20.031 -4.523 1 98.88 138 GLY B CA 1
ATOM 4230 C C . GLY B 1 138 ? -10.367 -20.688 -3.211 1 98.88 138 GLY B C 1
ATOM 4231 O O . GLY B 1 138 ? -10.633 -20 -2.221 1 98.88 138 GLY B O 1
ATOM 4232 N N . ILE B 1 139 ? -10.414 -22.031 -3.225 1 98.94 139 ILE B N 1
ATOM 4233 C CA . ILE B 1 139 ? -10.742 -22.812 -2.033 1 98.94 139 ILE B CA 1
ATOM 4234 C C . ILE B 1 139 ? -9.625 -23.812 -1.742 1 98.94 139 ILE B C 1
ATOM 4236 O O . ILE B 1 139 ? -8.938 -24.266 -2.658 1 98.94 139 ILE B O 1
ATOM 4240 N N . SER B 1 140 ? -9.516 -24.125 -0.475 1 98.81 140 SER B N 1
ATOM 4241 C CA . SER B 1 140 ? -8.492 -25.078 -0.062 1 98.81 140 SER B CA 1
ATOM 4242 C C . SER B 1 140 ? -9.086 -26.469 0.16 1 98.81 140 SER B C 1
ATOM 4244 O O . SER B 1 140 ? -10.312 -26.641 0.128 1 98.81 140 SER B O 1
ATOM 4246 N N . LYS B 1 141 ? -8.211 -27.406 0.341 1 98.19 141 LYS B N 1
ATOM 4247 C CA . LYS B 1 141 ? -8.648 -28.75 0.721 1 98.19 141 LYS B CA 1
ATOM 4248 C C . LYS B 1 141 ? -9.414 -28.719 2.043 1 98.19 141 LYS B C 1
ATOM 4250 O O . LYS B 1 141 ? -10.414 -29.422 2.205 1 98.19 141 LYS B O 1
ATOM 4255 N N . SER B 1 142 ? -8.867 -27.953 2.949 1 98.25 142 SER B N 1
ATOM 4256 C CA . SER B 1 142 ? -9.523 -27.828 4.246 1 98.25 142 SER B CA 1
ATOM 4257 C C . SER B 1 142 ? -10.961 -27.328 4.09 1 98.25 142 SER B C 1
ATOM 4259 O O . SER B 1 142 ? -11.859 -27.812 4.777 1 98.25 142 SER B O 1
ATOM 4261 N N . PHE B 1 143 ? -11.211 -26.422 3.248 1 98.75 143 PHE B N 1
ATOM 4262 C CA . PHE B 1 143 ? -12.555 -25.953 2.928 1 98.75 143 PHE B CA 1
ATOM 4263 C C . PHE B 1 143 ? -13.445 -27.125 2.502 1 98.75 143 PHE B C 1
ATOM 4265 O O . PHE B 1 143 ? -14.555 -27.281 3.018 1 98.75 143 PHE B O 1
ATOM 4272 N N . MET B 1 144 ? -12.969 -27.875 1.541 1 98.62 144 MET B N 1
ATOM 4273 C CA . MET B 1 144 ? -13.758 -28.969 0.974 1 98.62 144 MET B CA 1
ATOM 4274 C C . MET B 1 144 ? -14.07 -30.016 2.033 1 98.62 144 MET B C 1
ATOM 4276 O O . MET B 1 144 ? -15.203 -30.516 2.109 1 98.62 144 MET B O 1
ATOM 4280 N N . LYS B 1 145 ? -13.109 -30.312 2.82 1 98.31 145 LYS B N 1
ATOM 4281 C CA . LYS B 1 145 ? -13.32 -31.281 3.893 1 98.31 145 LYS B CA 1
ATOM 4282 C C . LYS B 1 145 ? -14.352 -30.766 4.895 1 98.31 145 LYS B C 1
ATOM 4284 O O . LYS B 1 145 ? -15.266 -31.5 5.277 1 98.31 145 LYS B O 1
ATOM 4289 N N . LYS B 1 146 ? -14.227 -29.562 5.285 1 98.38 146 LYS B N 1
ATOM 4290 C CA . LYS B 1 146 ? -15.117 -28.984 6.281 1 98.38 146 LYS B CA 1
ATOM 4291 C C . LYS B 1 146 ? -16.562 -28.969 5.785 1 98.38 146 LYS B C 1
ATOM 4293 O O . LYS B 1 146 ? -17.5 -29.094 6.574 1 98.38 146 LYS B O 1
ATOM 4298 N N . LEU B 1 147 ? -16.703 -28.875 4.473 1 98.38 147 LEU B N 1
ATOM 4299 C CA . LEU B 1 147 ? -18.047 -28.734 3.932 1 98.38 147 LEU B CA 1
ATOM 4300 C C . LEU B 1 147 ? -18.562 -30.094 3.457 1 98.38 147 LEU B C 1
ATOM 4302 O O . LEU B 1 147 ? -19.609 -30.156 2.797 1 98.38 147 LEU B O 1
ATOM 4306 N N . GLY B 1 148 ? -17.812 -31.172 3.707 1 97.62 148 GLY B N 1
ATOM 4307 C CA . GLY B 1 148 ? -18.234 -32.5 3.32 1 97.62 148 GLY B CA 1
ATOM 4308 C C . GLY B 1 148 ? -18.094 -32.781 1.834 1 97.62 148 GLY B C 1
ATOM 4309 O O . GLY B 1 148 ? -18.891 -33.531 1.256 1 97.62 148 GLY B O 1
ATOM 4310 N N . LEU B 1 149 ? -17.203 -32.125 1.253 1 97.88 149 LEU B N 1
ATOM 4311 C CA . LEU B 1 149 ? -17 -32.25 -0.186 1 97.88 149 LEU B CA 1
ATOM 4312 C C . LEU B 1 149 ? -15.703 -33 -0.487 1 97.88 149 LEU B C 1
ATOM 4314 O O . LEU B 1 149 ? -15.047 -32.719 -1.493 1 97.88 149 LEU B O 1
ATOM 4318 N N . SER B 1 150 ? -15.297 -33.906 0.332 1 97.25 150 SER B N 1
ATOM 4319 C CA . SER B 1 150 ? -14.031 -34.625 0.2 1 97.25 150 SER B CA 1
ATOM 4320 C C . SER B 1 150 ? -14.008 -35.469 -1.066 1 97.25 150 SER B C 1
ATOM 4322 O O . SER B 1 150 ? -12.945 -35.656 -1.658 1 97.25 150 SER B O 1
ATOM 4324 N N . SER B 1 151 ? -15.133 -35.938 -1.508 1 96.69 151 SER B N 1
ATOM 4325 C CA . SER B 1 151 ? -15.211 -36.812 -2.686 1 96.69 151 SER B CA 1
ATOM 4326 C C . SER B 1 151 ? -14.875 -36.031 -3.957 1 96.69 151 SER B C 1
ATOM 4328 O O . SER B 1 151 ? -14.578 -36.625 -4.992 1 96.69 151 SER B O 1
ATOM 4330 N N . LYS B 1 152 ? -14.938 -34.781 -3.842 1 97.12 152 LYS B N 1
ATOM 4331 C CA . LYS B 1 152 ? -14.688 -33.938 -5.02 1 97.12 152 LYS B CA 1
ATOM 4332 C C . LYS B 1 152 ? -13.25 -33.438 -5.051 1 97.12 152 LYS B C 1
ATOM 4334 O O . LYS B 1 152 ? -12.852 -32.75 -5.98 1 97.12 152 LYS B O 1
ATOM 4339 N N . ILE B 1 153 ? -12.484 -33.75 -4.043 1 97.94 153 ILE B N 1
ATOM 4340 C CA . ILE B 1 153 ? -11.086 -33.312 -4.027 1 97.94 153 ILE B CA 1
ATOM 4341 C C . ILE B 1 153 ? -10.328 -33.969 -5.184 1 97.94 153 ILE B C 1
ATOM 4343 O O . ILE B 1 153 ? -10.234 -35.188 -5.262 1 97.94 153 ILE B O 1
ATOM 4347 N N . PRO B 1 154 ? -9.82 -33.094 -6.055 1 97.12 154 PRO B N 1
ATOM 4348 C CA . PRO B 1 154 ? -9.047 -33.688 -7.152 1 97.12 154 PRO B CA 1
ATOM 4349 C C . PRO B 1 154 ? -7.848 -34.5 -6.664 1 97.12 154 PRO B C 1
ATOM 4351 O O . PRO B 1 154 ? -7.215 -34.125 -5.668 1 97.12 154 PRO B O 1
ATOM 4354 N N . SER B 1 155 ? -7.465 -35.531 -7.379 1 95.38 155 SER B N 1
ATOM 4355 C CA . SER B 1 155 ? -6.391 -36.438 -6.977 1 95.38 155 SER B CA 1
ATOM 4356 C C . SER B 1 155 ? -5.043 -35.719 -6.984 1 95.38 155 SER B C 1
ATOM 4358 O O . SER B 1 155 ? -4.141 -36.062 -6.223 1 95.38 155 SER B O 1
ATOM 4360 N N . ASP B 1 156 ? -4.965 -34.688 -7.77 1 96 156 ASP B N 1
ATOM 4361 C CA . ASP B 1 156 ? -3.688 -34 -7.902 1 96 156 ASP B CA 1
ATOM 4362 C C . ASP B 1 156 ? -3.582 -32.844 -6.906 1 96 156 ASP B C 1
ATOM 4364 O O . ASP B 1 156 ? -2.582 -32.125 -6.887 1 96 156 ASP B O 1
ATOM 4368 N N . PHE B 1 157 ? -4.617 -32.656 -6.078 1 97.44 157 PHE B N 1
ATOM 4369 C CA . PHE B 1 157 ? -4.578 -31.609 -5.059 1 97.44 157 PHE B CA 1
ATOM 4370 C C . PHE B 1 157 ? -3.701 -32.031 -3.883 1 97.44 157 PHE B C 1
ATOM 4372 O O . PHE B 1 157 ? -4.188 -32.188 -2.76 1 97.44 157 PHE B O 1
ATOM 4379 N N . LYS B 1 158 ? -2.408 -32.031 -4.137 1 94.06 158 LYS B N 1
ATOM 4380 C CA . LYS B 1 158 ? -1.422 -32.5 -3.158 1 94.06 158 LYS B CA 1
ATOM 4381 C C . LYS B 1 158 ? -0.992 -31.359 -2.242 1 94.06 158 LYS B C 1
ATOM 4383 O O . LYS B 1 158 ? -0.836 -30.219 -2.691 1 94.06 158 LYS B O 1
ATOM 4388 N N . ASP B 1 159 ? -0.721 -31.734 -0.992 1 95.88 159 ASP B N 1
ATOM 4389 C CA . ASP B 1 159 ? -0.215 -30.734 -0.046 1 95.88 159 ASP B CA 1
ATOM 4390 C C . ASP B 1 159 ? 1.221 -30.344 -0.382 1 95.88 159 ASP B C 1
ATOM 4392 O O . ASP B 1 159 ? 1.981 -31.156 -0.927 1 95.88 159 ASP B O 1
ATOM 4396 N N . LEU B 1 160 ? 1.504 -29.094 -0.097 1 97.5 160 LEU B N 1
ATOM 4397 C CA . LEU B 1 160 ? 2.891 -28.672 -0.244 1 97.5 160 LEU B CA 1
ATOM 4398 C C . LEU B 1 160 ? 3.764 -29.25 0.857 1 97.5 160 LEU B C 1
ATOM 4400 O O . LEU B 1 160 ? 3.387 -29.234 2.031 1 97.5 160 LEU B O 1
ATOM 4404 N N . PRO B 1 161 ? 4.871 -29.812 0.517 1 95.44 161 PRO B N 1
ATOM 4405 C CA . PRO B 1 161 ? 5.812 -30.219 1.563 1 95.44 161 PRO B CA 1
ATOM 4406 C C . PRO B 1 161 ? 6.5 -29.031 2.234 1 95.44 161 PRO B C 1
ATOM 4408 O O . PRO B 1 161 ? 6.301 -27.891 1.827 1 95.44 161 PRO B O 1
ATOM 4411 N N . HIS B 1 162 ? 7.176 -29.375 3.311 1 94.19 162 HIS B N 1
ATOM 4412 C CA . HIS B 1 162 ? 8.086 -28.375 3.855 1 94.19 162 HIS B CA 1
ATOM 4413 C C . HIS B 1 162 ? 9.32 -28.219 2.971 1 94.19 162 HIS B C 1
ATOM 4415 O O . HIS B 1 162 ? 9.969 -29.203 2.613 1 94.19 162 HIS B O 1
ATOM 4421 N N . PHE B 1 163 ? 9.586 -27.016 2.562 1 94.94 163 PHE B N 1
ATOM 4422 C CA . PHE B 1 163 ? 10.742 -26.766 1.716 1 94.94 163 PHE B CA 1
ATOM 4423 C C . PHE B 1 163 ? 11.922 -26.281 2.547 1 94.94 163 PHE B C 1
ATOM 4425 O O . PHE B 1 163 ? 11.742 -25.766 3.65 1 94.94 163 PHE B O 1
ATOM 4432 N N . PRO B 1 164 ? 13.094 -26.406 1.995 1 88.81 164 PRO B N 1
ATOM 4433 C CA . PRO B 1 164 ? 14.281 -25.906 2.701 1 88.81 164 PRO B CA 1
ATOM 4434 C C . PRO B 1 164 ? 14.18 -24.422 3.037 1 88.81 164 PRO B C 1
ATOM 4436 O O . PRO B 1 164 ? 13.75 -23.625 2.201 1 88.81 164 PRO B O 1
ATOM 4439 N N . ASN B 1 165 ? 14.492 -24.047 4.273 1 89.5 165 ASN B N 1
ATOM 4440 C CA . ASN B 1 165 ? 14.633 -22.672 4.762 1 89.5 165 ASN B CA 1
ATOM 4441 C C . ASN B 1 165 ? 13.273 -22.031 5.008 1 89.5 165 ASN B C 1
ATOM 4443 O O . ASN B 1 165 ? 13.203 -20.828 5.293 1 89.5 165 ASN B O 1
ATOM 4447 N N . ASP B 1 166 ? 12.258 -22.828 4.863 1 94.94 166 ASP B N 1
ATOM 4448 C CA . ASP B 1 166 ? 10.945 -22.312 5.254 1 94.94 166 ASP B CA 1
ATOM 4449 C C . ASP B 1 166 ? 10.938 -21.891 6.719 1 94.94 166 ASP B C 1
ATOM 4451 O O . ASP B 1 166 ? 11.375 -22.641 7.59 1 94.94 166 ASP B O 1
ATOM 4455 N N . GLN B 1 167 ? 10.594 -20.75 7.02 1 97.5 167 GLN B N 1
ATOM 4456 C CA . GLN B 1 167 ? 10.258 -20.297 8.359 1 97.5 167 GLN B CA 1
ATOM 4457 C C . GLN B 1 167 ? 8.836 -19.734 8.414 1 97.5 167 GLN B C 1
ATOM 4459 O O . GLN B 1 167 ? 8.633 -18.547 8.617 1 97.5 167 GLN B O 1
ATOM 4464 N N . LEU B 1 168 ? 7.93 -20.641 8.359 1 97.88 168 LEU B N 1
ATOM 4465 C CA . LEU B 1 168 ? 6.535 -20.281 8.141 1 97.88 168 LEU B CA 1
ATOM 4466 C C . LEU B 1 168 ? 5.852 -19.922 9.453 1 97.88 168 LEU B C 1
ATOM 4468 O O . LEU B 1 168 ? 6.031 -20.609 10.461 1 97.88 168 LEU B O 1
ATOM 4472 N N . ASP B 1 169 ? 5.168 -18.844 9.461 1 96.25 169 ASP B N 1
ATOM 4473 C CA . ASP B 1 169 ? 4.285 -18.422 10.547 1 96.25 169 ASP B CA 1
ATOM 4474 C C . ASP B 1 169 ? 2.91 -19.078 10.414 1 96.25 169 ASP B C 1
ATOM 4476 O O . ASP B 1 169 ? 2.26 -18.969 9.375 1 96.25 169 ASP B O 1
ATOM 4480 N N . LYS B 1 170 ? 2.457 -19.672 11.43 1 95.38 170 LYS B N 1
ATOM 4481 C CA . LYS B 1 170 ? 1.184 -20.391 11.414 1 95.38 170 LYS B CA 1
ATOM 4482 C C . LYS B 1 170 ? 0.036 -19.453 11.047 1 95.38 170 LYS B C 1
ATOM 4484 O O . LYS B 1 170 ? -0.921 -19.859 10.391 1 95.38 170 LYS B O 1
ATOM 4489 N N . ASP B 1 171 ? 0.101 -18.219 11.438 1 94.69 171 ASP B N 1
ATOM 4490 C CA . ASP B 1 171 ? -0.966 -17.266 11.195 1 94.69 171 ASP B CA 1
ATOM 4491 C C . ASP B 1 171 ? -1.002 -16.828 9.727 1 94.69 171 ASP B C 1
ATOM 4493 O O . ASP B 1 171 ? -1.999 -16.281 9.266 1 94.69 171 ASP B O 1
ATOM 4497 N N . LEU B 1 172 ? 0.068 -17.094 8.992 1 97.12 172 LEU B N 1
ATOM 4498 C CA . LEU B 1 172 ? 0.163 -16.719 7.59 1 97.12 172 LEU B CA 1
ATOM 4499 C C . LEU B 1 172 ? 0.109 -17.953 6.691 1 97.12 172 LEU B C 1
ATOM 4501 O O . LEU B 1 172 ? 0.453 -17.875 5.508 1 97.12 172 LEU B O 1
ATOM 4505 N N . THR B 1 173 ? -0.277 -19.109 7.246 1 97.69 173 THR B N 1
ATOM 4506 C CA . THR B 1 173 ? -0.202 -20.359 6.5 1 97.69 173 THR B CA 1
ATOM 4507 C C . THR B 1 173 ? -1.558 -21.062 6.48 1 97.69 173 THR B C 1
ATOM 4509 O O . THR B 1 173 ? -2.26 -21.094 7.492 1 97.69 173 THR B O 1
ATOM 4512 N N . GLY B 1 174 ? -1.892 -21.625 5.332 1 97.88 174 GLY B N 1
ATOM 4513 C CA . GLY B 1 174 ? -3.143 -22.344 5.18 1 97.88 174 GLY B CA 1
ATOM 4514 C C . GLY B 1 174 ? -4.324 -21.438 4.871 1 97.88 174 GLY B C 1
ATOM 4515 O O . GLY B 1 174 ? -4.223 -20.547 4.035 1 97.88 174 GLY B O 1
ATOM 4516 N N . GLY B 1 175 ? -5.512 -21.781 5.512 1 97.88 175 GLY B N 1
ATOM 4517 C CA . GLY B 1 175 ? -6.766 -21.078 5.281 1 97.88 175 GLY B CA 1
ATOM 4518 C C . GLY B 1 175 ? -7.727 -21.844 4.395 1 97.88 175 GLY B C 1
ATOM 4519 O O . GLY B 1 175 ? -7.344 -22.828 3.766 1 97.88 175 GLY B O 1
ATOM 4520 N N . ASP B 1 176 ? -8.938 -21.375 4.352 1 98.88 176 ASP B N 1
ATOM 4521 C CA . ASP B 1 176 ? -9.992 -22.125 3.672 1 98.88 176 ASP B CA 1
ATOM 4522 C C . ASP B 1 176 ? -10.305 -21.516 2.307 1 98.88 176 ASP B C 1
ATOM 4524 O O . ASP B 1 176 ? -10.617 -22.234 1.357 1 98.88 176 ASP B O 1
ATOM 4528 N N . ILE B 1 177 ? -10.32 -20.172 2.215 1 98.88 177 ILE B N 1
ATOM 4529 C CA . ILE B 1 177 ? -10.664 -19.453 0.998 1 98.88 177 ILE B CA 1
ATOM 4530 C C . ILE B 1 177 ? -9.625 -18.359 0.735 1 98.88 177 ILE B C 1
ATOM 4532 O O . ILE B 1 177 ? -9.102 -17.766 1.674 1 98.88 177 ILE B O 1
ATOM 4536 N N . MET B 1 178 ? -9.297 -18.141 -0.46 1 98.81 178 MET B N 1
ATOM 4537 C CA . MET B 1 178 ? -8.508 -16.969 -0.81 1 98.81 178 MET B CA 1
ATOM 4538 C C . MET B 1 178 ? -9.281 -16.047 -1.753 1 98.81 178 MET B C 1
ATOM 4540 O O . MET B 1 178 ? -10.039 -16.531 -2.602 1 98.81 178 MET B O 1
ATOM 4544 N N . ILE B 1 179 ? -9.203 -14.773 -1.602 1 98.88 179 ILE B N 1
ATOM 4545 C CA . ILE B 1 179 ? -9.719 -13.758 -2.516 1 98.88 179 ILE B CA 1
ATOM 4546 C C . ILE B 1 179 ? -8.578 -12.844 -2.963 1 98.88 179 ILE B C 1
ATOM 4548 O O . ILE B 1 179 ? -7.844 -12.305 -2.133 1 98.88 179 ILE B O 1
ATOM 4552 N N . GLN B 1 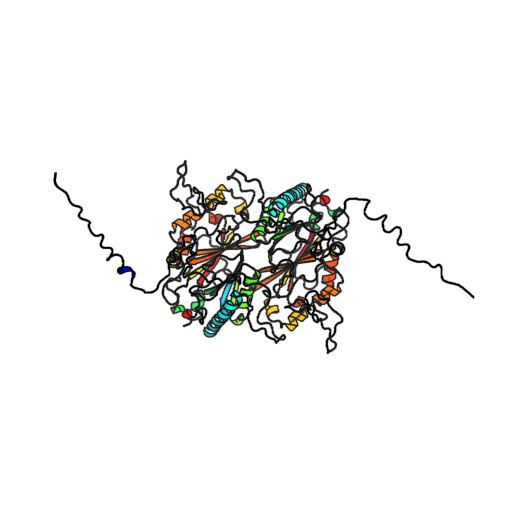180 ? -8.352 -12.773 -4.223 1 98.94 180 GLN B N 1
ATOM 4553 C CA . GLN B 1 180 ? -7.445 -11.82 -4.848 1 98.94 180 GLN B CA 1
ATOM 4554 C C . GLN B 1 180 ? -8.211 -10.656 -5.473 1 98.94 180 GLN B C 1
ATOM 4556 O O . GLN B 1 180 ? -9.016 -10.859 -6.383 1 98.94 180 GLN B O 1
ATOM 4561 N N . ALA B 1 181 ? -7.996 -9.469 -4.973 1 98.88 181 ALA B N 1
ATOM 4562 C CA . ALA B 1 181 ? -8.508 -8.242 -5.59 1 98.88 181 ALA B CA 1
ATOM 4563 C C . ALA B 1 181 ? -7.375 -7.398 -6.16 1 98.88 181 ALA B C 1
ATOM 4565 O O . ALA B 1 181 ? -6.578 -6.836 -5.41 1 98.88 181 ALA B O 1
ATOM 4566 N N . CYS B 1 182 ? -7.301 -7.332 -7.48 1 98.69 182 CYS B N 1
ATOM 4567 C CA . CYS B 1 182 ? -6.312 -6.488 -8.148 1 98.69 182 CYS B CA 1
ATOM 4568 C C . CYS B 1 182 ? -6.977 -5.293 -8.812 1 98.69 182 CYS B C 1
ATOM 4570 O O . CYS B 1 182 ? -8.039 -5.43 -9.422 1 98.69 182 CYS B O 1
ATOM 4572 N N . ALA B 1 183 ? -6.379 -4.109 -8.695 1 98.44 183 ALA B N 1
ATOM 4573 C CA . ALA B 1 183 ? -6.91 -2.895 -9.305 1 98.44 183 ALA B CA 1
ATOM 4574 C C . ALA B 1 183 ? -5.809 -1.859 -9.516 1 98.44 183 ALA B C 1
ATOM 4576 O O . ALA B 1 183 ? -4.789 -1.88 -8.812 1 98.44 183 ALA B O 1
ATOM 4577 N N . ASN B 1 184 ? -6.043 -0.985 -10.469 1 96.94 184 ASN B N 1
ATOM 4578 C CA . ASN B 1 184 ? -5.074 0.089 -10.664 1 96.94 184 ASN B CA 1
ATOM 4579 C C . ASN B 1 184 ? -5.215 1.174 -9.602 1 96.94 184 ASN B C 1
ATOM 4581 O O . ASN B 1 184 ? -4.352 2.043 -9.477 1 96.94 184 ASN B O 1
ATOM 4585 N N . ASP B 1 185 ? -6.27 1.122 -8.836 1 97.19 185 ASP B N 1
ATOM 4586 C CA . ASP B 1 185 ? -6.504 1.99 -7.688 1 97.19 185 ASP B CA 1
ATOM 4587 C C . ASP B 1 185 ? -6.598 1.179 -6.398 1 97.19 185 ASP B C 1
ATOM 4589 O O . ASP B 1 185 ? -7.445 0.294 -6.273 1 97.19 185 ASP B O 1
ATOM 4593 N N . GLN B 1 186 ? -5.754 1.541 -5.465 1 97.38 186 GLN B N 1
ATOM 4594 C CA . GLN B 1 186 ? -5.656 0.76 -4.234 1 97.38 186 GLN B CA 1
ATOM 4595 C C . GLN B 1 186 ? -6.965 0.804 -3.449 1 97.38 186 GLN B C 1
ATOM 4597 O O . GLN B 1 186 ? -7.344 -0.178 -2.807 1 97.38 186 GLN B O 1
ATOM 4602 N N . GLN B 1 187 ? -7.645 1.888 -3.451 1 97.31 187 GLN B N 1
ATOM 4603 C CA . GLN B 1 187 ? -8.883 2.027 -2.697 1 97.31 187 GLN B CA 1
ATOM 4604 C C . GLN B 1 187 ? -10 1.172 -3.299 1 97.31 187 GLN B C 1
ATOM 4606 O O . GLN B 1 187 ? -10.859 0.662 -2.578 1 97.31 187 GLN B O 1
ATOM 4611 N N . VAL B 1 188 ? -9.984 1.015 -4.57 1 98.06 188 VAL B N 1
ATOM 4612 C CA . VAL B 1 188 ? -10.945 0.144 -5.238 1 98.06 188 VAL B CA 1
ATOM 4613 C C . VAL B 1 188 ? -10.727 -1.303 -4.805 1 98.06 188 VAL B C 1
ATOM 4615 O O . VAL B 1 188 ? -11.68 -2.023 -4.516 1 98.06 188 VAL B O 1
ATOM 4618 N N . ALA B 1 189 ? -9.484 -1.731 -4.738 1 98.38 189 ALA B N 1
ATOM 4619 C CA . ALA B 1 189 ? -9.172 -3.08 -4.273 1 98.38 189 ALA B CA 1
ATOM 4620 C C . ALA B 1 189 ? -9.578 -3.262 -2.812 1 98.38 189 ALA B C 1
ATOM 4622 O O . ALA B 1 189 ? -10.102 -4.312 -2.434 1 98.38 189 ALA B O 1
ATOM 4623 N N . PHE B 1 190 ? -9.328 -2.271 -2.002 1 97.75 190 PHE B N 1
ATOM 4624 C CA . PHE B 1 190 ? -9.734 -2.316 -0.603 1 97.75 190 PHE B CA 1
ATOM 4625 C C . PHE B 1 190 ? -11.25 -2.451 -0.485 1 97.75 190 PHE B C 1
ATOM 4627 O O . PHE B 1 190 ? -11.75 -3.295 0.264 1 97.75 190 PHE B O 1
ATOM 4634 N N . HIS B 1 191 ? -11.938 -1.62 -1.211 1 97.88 191 HIS B N 1
ATOM 4635 C CA . HIS B 1 191 ? -13.398 -1.613 -1.207 1 97.88 191 HIS B CA 1
ATOM 4636 C C . HIS B 1 191 ? -13.953 -2.994 -1.532 1 97.88 191 HIS B C 1
ATOM 4638 O O . HIS B 1 191 ? -14.898 -3.453 -0.887 1 97.88 191 HIS B O 1
ATOM 4644 N N . ALA B 1 192 ? -13.344 -3.623 -2.486 1 98.5 192 ALA B N 1
ATOM 4645 C CA . ALA B 1 192 ? -13.836 -4.926 -2.932 1 98.5 192 ALA B CA 1
ATOM 4646 C C . ALA B 1 192 ? -13.727 -5.961 -1.815 1 98.5 192 ALA B C 1
ATOM 4648 O O . ALA B 1 192 ? -14.719 -6.609 -1.465 1 98.5 192 ALA B O 1
ATOM 4649 N N . ILE B 1 193 ? -12.57 -6.082 -1.232 1 98 193 ILE B N 1
ATOM 4650 C CA . ILE B 1 193 ? -12.359 -7.059 -0.173 1 98 193 ILE B CA 1
ATOM 4651 C C . ILE B 1 193 ? -13.242 -6.723 1.023 1 98 193 ILE B C 1
ATOM 4653 O O . ILE B 1 193 ? -13.883 -7.609 1.601 1 98 193 ILE B O 1
ATOM 4657 N N . HIS B 1 194 ? -13.281 -5.434 1.325 1 97.25 194 HIS B N 1
ATOM 4658 C CA . HIS B 1 194 ? -14.07 -4.957 2.453 1 97.25 194 HIS B CA 1
ATOM 4659 C C . HIS B 1 194 ? -15.531 -5.359 2.311 1 97.25 194 HIS B C 1
ATOM 4661 O O . HIS B 1 194 ? -16.125 -5.922 3.238 1 97.25 194 HIS B O 1
ATOM 4667 N N . ASN B 1 195 ? -16.109 -5.215 1.189 1 97.56 195 ASN B N 1
ATOM 4668 C CA . ASN B 1 195 ? -17.531 -5.465 0.972 1 97.56 195 ASN B CA 1
ATOM 4669 C C . ASN B 1 195 ? -17.812 -6.953 0.798 1 97.56 195 ASN B C 1
ATOM 4671 O O . ASN B 1 195 ? -18.906 -7.422 1.105 1 97.56 195 ASN B O 1
ATOM 4675 N N . LEU B 1 196 ? -16.844 -7.703 0.328 1 98.25 196 LEU B N 1
ATOM 4676 C CA . LEU B 1 196 ? -17.047 -9.141 0.19 1 98.25 196 LEU B CA 1
ATOM 4677 C C . LEU B 1 196 ? -17.062 -9.82 1.555 1 98.25 196 LEU B C 1
ATOM 4679 O O . LEU B 1 196 ? -17.703 -10.852 1.731 1 98.25 196 LEU B O 1
ATOM 4683 N N . ILE B 1 197 ? -16.406 -9.242 2.525 1 97.12 197 ILE B N 1
ATOM 4684 C CA . ILE B 1 197 ? -16.25 -9.875 3.828 1 97.12 197 ILE B CA 1
ATOM 4685 C C . ILE B 1 197 ? -17.375 -9.422 4.762 1 97.12 197 ILE B C 1
ATOM 4687 O O . ILE B 1 197 ? -17.969 -10.234 5.469 1 97.12 197 ILE B O 1
ATOM 4691 N N . ARG B 1 198 ? -17.719 -8.227 4.738 1 95.94 198 ARG B N 1
ATOM 4692 C CA . ARG B 1 198 ? -18.531 -7.527 5.734 1 95.94 198 ARG B CA 1
ATOM 4693 C C . ARG B 1 198 ? -19.859 -8.227 5.945 1 95.94 198 ARG B C 1
ATOM 4695 O O . ARG B 1 198 ? -20.25 -8.508 7.078 1 95.94 198 ARG B O 1
ATOM 4702 N N . PRO B 1 199 ? -20.594 -8.617 4.957 1 96.31 199 PRO B N 1
ATOM 4703 C CA . PRO B 1 199 ? -21.922 -9.203 5.18 1 96.31 199 PRO B CA 1
ATOM 4704 C C . PRO B 1 199 ? -21.859 -10.633 5.707 1 96.31 199 PRO B C 1
ATOM 4706 O O . PRO B 1 199 ? -22.859 -11.18 6.156 1 96.31 199 PRO B O 1
ATOM 4709 N N . PHE B 1 200 ? -20.688 -11.203 5.688 1 97.62 200 PHE B N 1
ATOM 4710 C CA . PHE B 1 200 ? -20.625 -12.633 5.961 1 97.62 200 PHE B CA 1
ATOM 4711 C C . PHE B 1 200 ? -19.719 -12.914 7.152 1 97.62 200 PHE B C 1
ATOM 4713 O O . PHE B 1 200 ? -19.156 -14.016 7.277 1 97.62 200 PHE B O 1
ATOM 4720 N N . ARG B 1 201 ? -19.578 -12.023 8.031 1 95.19 201 ARG B N 1
ATOM 4721 C CA . ARG B 1 201 ? -18.672 -12.148 9.172 1 95.19 201 ARG B CA 1
ATOM 4722 C C . ARG B 1 201 ? -19.125 -13.258 10.117 1 95.19 201 ARG B C 1
ATOM 4724 O O . ARG B 1 201 ? -18.344 -13.734 10.938 1 95.19 201 ARG B O 1
ATOM 4731 N N . ASP B 1 202 ? -20.344 -13.664 10.039 1 96.38 202 ASP B N 1
ATOM 4732 C CA . ASP B 1 202 ? -20.828 -14.781 10.844 1 96.38 202 ASP B CA 1
ATOM 4733 C C . ASP B 1 202 ? -20.359 -16.109 10.281 1 96.38 202 ASP B C 1
ATOM 4735 O O . ASP B 1 202 ? -20.281 -17.109 11 1 96.38 202 ASP B O 1
ATOM 4739 N N . LEU B 1 203 ? -20.031 -16.141 8.977 1 98.31 203 LEU B N 1
ATOM 4740 C CA . LEU B 1 203 ? -19.672 -17.375 8.289 1 98.31 203 LEU B CA 1
ATOM 4741 C C . LEU B 1 203 ? -18.156 -17.5 8.125 1 98.31 203 LEU B C 1
ATOM 4743 O O . LEU B 1 203 ? -17.625 -18.594 7.984 1 98.31 203 LEU B O 1
ATOM 4747 N N . ILE B 1 204 ? -17.5 -16.328 8.086 1 97.75 204 ILE B N 1
ATOM 4748 C CA . ILE B 1 204 ? -16.094 -16.344 7.723 1 97.75 204 ILE B CA 1
ATOM 4749 C C . ILE B 1 204 ? -15.328 -15.336 8.57 1 97.75 204 ILE B C 1
ATOM 4751 O O . ILE B 1 204 ? -15.922 -14.445 9.18 1 97.75 204 ILE B O 1
ATOM 4755 N N . GLN B 1 205 ? -14.031 -15.539 8.602 1 96.44 205 GLN B N 1
ATOM 4756 C CA . GLN B 1 205 ? -13.094 -14.641 9.266 1 96.44 205 GLN B CA 1
ATOM 4757 C C . GLN B 1 205 ? -11.789 -14.531 8.484 1 96.44 205 GLN B C 1
ATOM 4759 O O . GLN B 1 205 ? -11.242 -15.547 8.031 1 96.44 205 GLN B O 1
ATOM 4764 N N . VAL B 1 206 ? -11.344 -13.289 8.344 1 96.94 206 VAL B N 1
ATOM 4765 C CA . VAL B 1 206 ? -10.062 -13.109 7.664 1 96.94 206 VAL B CA 1
ATOM 4766 C C . VAL B 1 206 ? -8.938 -13.672 8.523 1 96.94 206 VAL B C 1
ATOM 4768 O O . VAL B 1 206 ? -8.805 -13.305 9.695 1 96.94 206 VAL B O 1
ATOM 4771 N N . LYS B 1 207 ? -8.188 -14.539 7.992 1 96.88 207 LYS B N 1
ATOM 4772 C CA . LYS B 1 207 ? -7.016 -15.094 8.664 1 96.88 207 LYS B CA 1
ATOM 4773 C C . LYS B 1 207 ? -5.816 -14.164 8.523 1 96.88 207 LYS B C 1
ATOM 4775 O O . LYS B 1 207 ? -5.168 -13.82 9.523 1 96.88 207 LYS B O 1
ATOM 4780 N N . TRP B 1 208 ? -5.535 -13.773 7.344 1 96.38 208 TRP B N 1
ATOM 4781 C CA . TRP B 1 208 ? -4.523 -12.758 7.078 1 96.38 208 TRP B CA 1
ATOM 4782 C C . TRP B 1 208 ? -4.762 -12.094 5.727 1 96.38 208 TRP B C 1
ATOM 4784 O O . TRP B 1 208 ? -5.504 -12.617 4.895 1 96.38 208 TRP B O 1
ATOM 4794 N N . SER B 1 209 ? -4.258 -10.953 5.535 1 96.69 209 SER B N 1
ATOM 4795 C CA . SER B 1 209 ? -4.344 -10.195 4.289 1 96.69 209 SER B CA 1
ATOM 4796 C C . SER B 1 209 ? -3.043 -9.453 4.008 1 96.69 209 SER B C 1
ATOM 4798 O O . SER B 1 209 ? -2.238 -9.234 4.914 1 96.69 209 SER B O 1
ATOM 4800 N N . GLN B 1 210 ? -2.83 -9.141 2.789 1 97.06 210 GLN B N 1
ATOM 4801 C CA . GLN B 1 210 ? -1.619 -8.445 2.361 1 97.06 210 GLN B CA 1
ATOM 4802 C C . GLN B 1 210 ? -1.893 -7.559 1.15 1 97.06 210 GLN B C 1
ATOM 4804 O O . GLN B 1 210 ? -2.434 -8.023 0.144 1 97.06 210 GLN B O 1
ATOM 4809 N N . THR B 1 211 ? -1.569 -6.328 1.288 1 97.56 211 THR B N 1
ATOM 4810 C CA . THR B 1 211 ? -1.561 -5.457 0.117 1 97.56 211 THR B CA 1
ATOM 4811 C C . THR B 1 211 ? -0.202 -5.5 -0.577 1 97.56 211 THR B C 1
ATOM 4813 O O . THR B 1 211 ? 0.797 -5.895 0.027 1 97.56 211 THR B O 1
ATOM 4816 N N . GLY B 1 212 ? -0.22 -5.16 -1.843 1 98.06 212 GLY B N 1
ATOM 4817 C CA . GLY B 1 212 ? 0.996 -5.133 -2.639 1 98.06 212 GLY B CA 1
ATOM 4818 C C . GLY B 1 212 ? 0.887 -4.25 -3.867 1 98.06 212 GLY B C 1
ATOM 4819 O O . GLY B 1 212 ? -0.197 -3.764 -4.195 1 98.06 212 GLY B O 1
ATOM 4820 N N . PHE B 1 213 ? 2.066 -4.066 -4.516 1 97.88 213 PHE B N 1
ATOM 4821 C CA . PHE B 1 213 ? 2.104 -3.166 -5.66 1 97.88 213 PHE B CA 1
ATOM 4822 C C . PHE B 1 213 ? 3.139 -3.629 -6.68 1 97.88 213 PHE B C 1
ATOM 4824 O O . PHE B 1 213 ? 4.086 -4.34 -6.332 1 97.88 213 PHE B O 1
ATOM 4831 N N . VAL B 1 214 ? 2.902 -3.283 -7.871 1 96.62 214 VAL B N 1
ATOM 4832 C CA . VAL B 1 214 ? 3.889 -3.389 -8.938 1 96.62 214 VAL B CA 1
ATOM 4833 C C . VAL B 1 214 ? 3.881 -2.111 -9.773 1 96.62 214 VAL B C 1
ATOM 4835 O O . VAL B 1 214 ? 2.902 -1.359 -9.766 1 96.62 214 VAL B O 1
ATOM 4838 N N . SER B 1 215 ? 4.984 -1.864 -10.375 1 95.25 215 SER B N 1
ATOM 4839 C CA . SER B 1 215 ? 5.125 -0.675 -11.203 1 95.25 215 SER B CA 1
ATOM 4840 C C . SER B 1 215 ? 5.539 -1.042 -12.625 1 95.25 215 SER B C 1
ATOM 4842 O O . SER B 1 215 ? 5.953 -2.174 -12.883 1 95.25 215 SER B O 1
ATOM 4844 N N . GLY B 1 216 ? 5.395 -0.007 -13.469 1 87.88 216 GLY B N 1
ATOM 4845 C CA . GLY B 1 216 ? 5.742 -0.203 -14.867 1 87.88 216 GLY B CA 1
ATOM 4846 C C . GLY B 1 216 ? 4.547 -0.112 -15.797 1 87.88 216 GLY B C 1
ATOM 4847 O O . GLY B 1 216 ? 3.41 0.027 -15.344 1 87.88 216 GLY B O 1
ATOM 4848 N N . LYS B 1 217 ? 4.891 -0.121 -17.047 1 82.5 217 LYS B N 1
ATOM 4849 C CA . LYS B 1 217 ? 3.838 -0.116 -18.062 1 82.5 217 LYS B CA 1
ATOM 4850 C C . LYS B 1 217 ? 3.168 -1.482 -18.156 1 82.5 217 LYS B C 1
ATOM 4852 O O . LYS B 1 217 ? 3.785 -2.508 -17.859 1 82.5 217 LYS B O 1
ATOM 4857 N N . PRO B 1 218 ? 1.955 -1.296 -18.688 1 75.19 218 PRO B N 1
ATOM 4858 C CA . PRO B 1 218 ? 1.287 -2.586 -18.875 1 75.19 218 PRO B CA 1
ATOM 4859 C C . PRO B 1 218 ? 2.045 -3.51 -19.828 1 75.19 218 PRO B C 1
ATOM 4861 O O . PRO B 1 218 ? 2.631 -3.043 -20.812 1 75.19 218 PRO B O 1
ATOM 4864 N N . LYS B 1 219 ? 2.219 -4.754 -19.578 1 76.81 219 LYS B N 1
ATOM 4865 C CA . LYS B 1 219 ? 2.801 -5.816 -20.391 1 76.81 219 LYS B CA 1
ATOM 4866 C C . LYS B 1 219 ? 4.324 -5.828 -20.281 1 76.81 219 LYS B C 1
ATOM 4868 O O . LYS B 1 219 ? 5 -6.551 -21.016 1 76.81 219 LYS B O 1
ATOM 4873 N N . GLU B 1 220 ? 4.879 -4.844 -19.516 1 87 220 GLU B N 1
ATOM 4874 C CA . GLU B 1 220 ? 6.293 -4.938 -19.172 1 87 220 GLU B CA 1
ATOM 4875 C C . GLU B 1 220 ? 6.496 -5.754 -17.891 1 87 220 GLU B C 1
ATOM 4877 O O . GLU B 1 220 ? 5.609 -5.805 -17.031 1 87 220 GLU B O 1
ATOM 4882 N N . THR B 1 221 ? 7.609 -6.352 -17.891 1 92.19 221 THR B N 1
ATOM 4883 C CA . THR B 1 221 ? 7.938 -7.113 -16.688 1 92.19 221 THR B CA 1
ATOM 4884 C C . THR B 1 221 ? 8.289 -6.176 -15.539 1 92.19 221 THR B C 1
ATOM 4886 O O . THR B 1 221 ? 9.195 -5.355 -15.648 1 92.19 221 THR B O 1
ATOM 4889 N N . PRO B 1 222 ? 7.566 -6.27 -14.516 1 93.56 222 PRO B N 1
ATOM 4890 C CA . PRO B 1 222 ? 7.867 -5.387 -13.383 1 93.56 222 PRO B CA 1
ATOM 4891 C C . PRO B 1 222 ? 9.18 -5.746 -12.688 1 93.56 222 PRO B C 1
ATOM 4893 O O . PRO B 1 222 ? 9.688 -6.859 -12.859 1 93.56 222 PRO B O 1
ATOM 4896 N N . ARG B 1 223 ? 9.695 -4.77 -11.961 1 95.69 223 ARG B N 1
ATOM 4897 C CA . ARG B 1 223 ? 10.875 -4.984 -11.133 1 95.69 223 ARG B CA 1
ATOM 4898 C C . ARG B 1 223 ? 10.5 -5.18 -9.672 1 95.69 223 ARG B C 1
ATOM 4900 O O . ARG B 1 223 ? 9.617 -4.488 -9.148 1 95.69 223 ARG B O 1
ATOM 4907 N N . ASN B 1 224 ? 11.125 -6.164 -9.078 1 96.94 224 ASN B N 1
ATOM 4908 C CA . ASN B 1 224 ? 10.914 -6.336 -7.645 1 96.94 224 ASN B CA 1
ATOM 4909 C C . ASN B 1 224 ? 11.797 -5.391 -6.832 1 96.94 224 ASN B C 1
ATOM 4911 O O . ASN B 1 224 ? 12.531 -4.578 -7.398 1 96.94 224 ASN B O 1
ATOM 4915 N N . LEU B 1 225 ? 11.719 -5.449 -5.512 1 97.25 225 LEU B N 1
ATOM 4916 C CA . LEU B 1 225 ? 12.406 -4.48 -4.66 1 97.25 225 LEU B CA 1
ATOM 4917 C C . LEU B 1 225 ? 13.898 -4.789 -4.582 1 97.25 225 LEU B C 1
ATOM 4919 O O . LEU B 1 225 ? 14.672 -4 -4.031 1 97.25 225 LEU B O 1
ATOM 4923 N N . MET B 1 226 ? 14.328 -5.871 -5.145 1 97.56 226 MET B N 1
ATOM 4924 C CA . MET B 1 226 ? 15.742 -6.18 -5.305 1 97.56 226 MET B CA 1
ATOM 4925 C C . MET B 1 226 ? 16.266 -5.695 -6.652 1 97.56 226 MET B C 1
ATOM 4927 O O . MET B 1 226 ? 17.391 -5.992 -7.031 1 97.56 226 MET B O 1
ATOM 4931 N N . ALA B 1 227 ? 15.391 -5.086 -7.426 1 96.69 227 ALA B N 1
ATOM 4932 C CA . ALA B 1 227 ? 15.695 -4.336 -8.641 1 96.69 227 ALA B CA 1
ATOM 4933 C C . ALA B 1 227 ? 15.812 -5.27 -9.844 1 96.69 227 ALA B C 1
ATOM 4935 O O . ALA B 1 227 ? 16.391 -4.898 -10.875 1 96.69 227 ALA B O 1
ATOM 4936 N N . PHE B 1 228 ? 15.32 -6.441 -9.719 1 97.19 228 PHE B N 1
ATOM 4937 C CA . PHE B 1 228 ? 15.359 -7.367 -10.844 1 97.19 228 PHE B CA 1
ATOM 4938 C C . PHE B 1 228 ? 13.969 -7.539 -11.453 1 97.19 228 PHE B C 1
ATOM 4940 O O . PHE B 1 228 ? 12.969 -7.535 -10.734 1 97.19 228 PHE B O 1
ATOM 4947 N N . LYS B 1 229 ? 13.977 -7.66 -12.727 1 94.12 229 LYS B N 1
ATOM 4948 C CA . LYS B 1 229 ? 12.727 -7.973 -13.406 1 94.12 229 LYS B CA 1
ATOM 4949 C C . LYS B 1 229 ? 12.195 -9.336 -12.984 1 94.12 229 LYS B C 1
ATOM 4951 O O . LYS B 1 229 ? 12.953 -10.305 -12.891 1 94.12 229 LYS B O 1
ATOM 4956 N N . ASP B 1 230 ? 10.984 -9.344 -12.656 1 86.56 230 ASP B N 1
ATOM 4957 C CA . ASP B 1 230 ? 10.328 -10.523 -12.102 1 86.56 230 ASP B CA 1
ATOM 4958 C C . ASP B 1 230 ? 9.109 -10.914 -12.93 1 86.56 230 ASP B C 1
ATOM 4960 O O . ASP B 1 230 ? 8.102 -10.195 -12.93 1 86.56 230 ASP B O 1
ATOM 4964 N N . GLY B 1 231 ? 9.102 -12 -13.539 1 86.44 231 GLY B N 1
ATOM 4965 C CA . GLY B 1 231 ? 8 -12.484 -14.359 1 86.44 231 GLY B CA 1
ATOM 4966 C C . GLY B 1 231 ? 8.344 -12.547 -15.844 1 86.44 231 GLY B C 1
ATOM 4967 O O . GLY B 1 231 ? 7.449 -12.578 -16.688 1 86.44 231 GLY B O 1
ATOM 4968 N N . THR B 1 232 ? 9.594 -12.602 -16.156 1 87.69 232 THR B N 1
ATOM 4969 C CA . THR B 1 232 ? 10.055 -12.609 -17.531 1 87.69 232 THR B CA 1
ATOM 4970 C C . THR B 1 232 ? 9.602 -13.883 -18.25 1 87.69 232 THR B C 1
ATOM 4972 O O . THR B 1 232 ? 9.156 -13.828 -19.391 1 87.69 232 THR B O 1
ATOM 4975 N N . VAL B 1 233 ? 9.727 -15 -17.562 1 88.81 233 VAL B N 1
ATOM 4976 C CA . VAL B 1 233 ? 9.414 -16.266 -18.188 1 88.81 233 VAL B CA 1
ATOM 4977 C C . VAL B 1 233 ? 8.055 -16.766 -17.703 1 88.81 233 VAL B C 1
ATOM 4979 O O . VAL B 1 233 ? 7.98 -17.688 -16.891 1 88.81 233 VAL B O 1
ATOM 4982 N N . ASN B 1 234 ? 7.023 -16.203 -18.062 1 92.31 234 ASN B N 1
ATOM 4983 C CA . ASN B 1 234 ? 5.641 -16.609 -17.844 1 92.31 234 ASN B CA 1
ATOM 4984 C C . ASN B 1 234 ? 5.027 -17.203 -19.094 1 92.31 234 ASN B C 1
ATOM 4986 O O . ASN B 1 234 ? 5.32 -16.766 -20.219 1 92.31 234 ASN B O 1
ATOM 4990 N N . PRO B 1 235 ? 4.145 -18.266 -18.891 1 94.25 235 PRO B N 1
ATOM 4991 C CA . PRO B 1 235 ? 3.354 -18.688 -20.047 1 94.25 235 PRO B CA 1
ATOM 4992 C C . PRO B 1 235 ? 2.531 -17.547 -20.641 1 94.25 235 PRO B C 1
ATOM 4994 O O . PRO B 1 235 ? 2.01 -16.703 -19.906 1 94.25 235 PRO B O 1
ATOM 4997 N N . ARG B 1 236 ? 2.463 -17.578 -21.984 1 88.69 236 ARG B N 1
ATOM 4998 C CA . ARG B 1 236 ? 1.788 -16.453 -22.625 1 88.69 236 ARG B CA 1
ATOM 4999 C C . ARG B 1 236 ? 0.834 -16.938 -23.703 1 88.69 236 ARG B C 1
ATOM 5001 O O . ARG B 1 236 ? -0.091 -16.219 -24.094 1 88.69 236 ARG B O 1
ATOM 5008 N N . SER B 1 237 ? 1.044 -18.141 -24.234 1 91.44 237 SER B N 1
ATOM 5009 C CA . SER B 1 237 ? 0.227 -18.641 -25.328 1 91.44 237 SER B CA 1
ATOM 5010 C C . SER B 1 237 ? -0.898 -19.547 -24.828 1 91.44 237 SER B C 1
ATOM 5012 O O . SER B 1 237 ? -0.826 -20.062 -23.719 1 91.44 237 SER B O 1
ATOM 5014 N N . ASN B 1 238 ? -1.839 -19.703 -25.672 1 92.5 238 ASN B N 1
ATOM 5015 C CA . ASN B 1 238 ? -2.953 -20.578 -25.344 1 92.5 238 ASN B CA 1
ATOM 5016 C C . ASN B 1 238 ? -2.477 -22 -25.047 1 92.5 238 ASN B C 1
ATOM 5018 O O . ASN B 1 238 ? -2.957 -22.641 -24.109 1 92.5 238 ASN B O 1
ATOM 5022 N N . ASP B 1 239 ? -1.608 -22.422 -25.859 1 94.44 239 ASP B N 1
ATOM 5023 C CA . ASP B 1 239 ? -1.101 -23.766 -25.672 1 94.44 239 ASP B CA 1
ATOM 5024 C C . ASP B 1 239 ? -0.367 -23.906 -24.328 1 94.44 239 ASP B C 1
ATOM 5026 O O . ASP B 1 239 ? -0.511 -24.906 -23.625 1 94.44 239 ASP B O 1
ATOM 5030 N N . GLU B 1 240 ? 0.386 -22.922 -23.984 1 95.69 240 GLU B N 1
ATOM 5031 C CA . GLU B 1 240 ? 1.087 -22.938 -22.703 1 95.69 240 GLU B CA 1
ATOM 5032 C C . GLU B 1 240 ? 0.105 -22.906 -21.531 1 95.69 240 GLU B C 1
ATOM 5034 O O . GLU B 1 240 ? 0.315 -23.578 -20.516 1 95.69 240 GLU B O 1
ATOM 5039 N N . PHE B 1 241 ? -0.912 -22.156 -21.703 1 96.75 241 PHE B N 1
ATOM 5040 C CA . PHE B 1 241 ? -1.921 -22.094 -20.656 1 96.75 241 PHE B CA 1
ATOM 5041 C C . PHE B 1 241 ? -2.592 -23.453 -20.469 1 96.75 241 PHE B C 1
ATOM 5043 O O . PHE B 1 241 ? -2.834 -23.875 -19.328 1 96.75 241 PHE B O 1
ATOM 5050 N N . LYS B 1 242 ? -2.861 -24.109 -21.562 1 95.88 242 LYS B N 1
ATOM 5051 C CA . LYS B 1 242 ? -3.469 -25.438 -21.5 1 95.88 242 LYS B CA 1
ATOM 5052 C C . LYS B 1 242 ? -2.521 -26.453 -20.859 1 95.88 242 LYS B C 1
ATOM 5054 O O . LYS B 1 242 ? -2.953 -27.328 -20.109 1 95.88 242 LYS B O 1
ATOM 5059 N N . ASP B 1 243 ? -1.282 -26.266 -21.156 1 96.56 243 ASP B N 1
ATOM 5060 C CA . ASP B 1 243 ? -0.294 -27.25 -20.734 1 96.56 243 ASP B CA 1
ATOM 5061 C C . ASP B 1 243 ? 0.093 -27.047 -19.266 1 96.56 243 ASP B C 1
ATOM 5063 O O . ASP B 1 243 ? 0.349 -28 -18.547 1 96.56 243 ASP B O 1
ATOM 5067 N N . TYR B 1 244 ? 0.061 -25.75 -18.828 1 97.88 244 TYR B N 1
ATOM 5068 C CA . TYR B 1 244 ? 0.764 -25.516 -17.578 1 97.88 244 TYR B CA 1
ATOM 5069 C C . TYR B 1 244 ? -0.143 -24.828 -16.562 1 97.88 244 TYR B C 1
ATOM 5071 O O . TYR B 1 244 ? 0.169 -24.797 -15.367 1 97.88 244 TYR B O 1
ATOM 5079 N N . VAL B 1 245 ? -1.239 -24.312 -16.969 1 98.5 245 VAL B N 1
ATOM 5080 C CA . VAL B 1 245 ? -1.908 -23.391 -16.062 1 98.5 245 VAL B CA 1
ATOM 5081 C C . VAL B 1 245 ? -3.289 -23.938 -15.695 1 98.5 245 VAL B C 1
ATOM 5083 O O . VAL B 1 245 ? -3.617 -24.094 -14.516 1 98.5 245 VAL B O 1
ATOM 5086 N N . PHE B 1 246 ? -4.066 -24.359 -16.688 1 98.38 246 PHE B N 1
ATOM 5087 C CA . PHE B 1 246 ? -5.469 -24.641 -16.422 1 98.38 246 PHE B CA 1
ATOM 5088 C C . PHE B 1 246 ? -5.738 -26.141 -16.484 1 98.38 246 PHE B C 1
ATOM 5090 O O . PHE B 1 246 ? -5.188 -26.844 -17.344 1 98.38 246 PHE B O 1
ATOM 5097 N N . LYS B 1 247 ? -6.559 -26.594 -15.625 1 97.69 247 LYS B N 1
ATOM 5098 C CA . LYS B 1 247 ? -7.039 -27.969 -15.68 1 97.69 247 LYS B CA 1
ATOM 5099 C C . LYS B 1 247 ? -7.945 -28.188 -16.891 1 97.69 247 LYS B C 1
ATOM 5101 O O . LYS B 1 247 ? -8.609 -27.266 -17.344 1 97.69 247 LYS B O 1
ATOM 5106 N N . ASN B 1 248 ? -8.07 -29.5 -17.328 1 94.88 248 ASN B N 1
ATOM 5107 C CA . ASN B 1 248 ? -8.773 -29.719 -18.578 1 94.88 248 ASN B CA 1
ATOM 5108 C C . ASN B 1 248 ? -9.852 -30.797 -18.438 1 94.88 248 ASN B C 1
ATOM 5110 O O . ASN B 1 248 ? -10.492 -31.172 -19.406 1 94.88 248 ASN B O 1
ATOM 5114 N N . GLU B 1 249 ? -10.047 -31.266 -17.234 1 91.56 249 GLU B N 1
ATOM 5115 C CA . GLU B 1 249 ? -11.039 -32.344 -17.094 1 91.56 249 GLU B CA 1
ATOM 5116 C C . GLU B 1 249 ? -11.734 -32.281 -15.742 1 91.56 249 GLU B C 1
ATOM 5118 O O . GLU B 1 249 ? -11.305 -31.531 -14.859 1 91.56 249 GLU B O 1
ATOM 5123 N N . GLY B 1 250 ? -12.852 -32.938 -15.742 1 93.25 250 GLY B N 1
ATOM 5124 C CA . GLY B 1 250 ? -13.578 -33.062 -14.484 1 93.25 250 GLY B CA 1
ATOM 5125 C C . GLY B 1 250 ? -14.445 -31.875 -14.164 1 93.25 250 GLY B C 1
ATOM 5126 O O . GLY B 1 250 ? -14.633 -31 -15.016 1 93.25 250 GLY B O 1
ATOM 5127 N N . TRP B 1 251 ? -14.93 -31.891 -12.867 1 95.94 251 TRP B N 1
ATOM 5128 C CA . TRP B 1 251 ? -15.82 -30.812 -12.445 1 95.94 251 TRP B CA 1
ATOM 5129 C C . TRP B 1 251 ? -15.07 -29.484 -12.344 1 95.94 251 TRP B C 1
ATOM 5131 O O . TRP B 1 251 ? -15.68 -28.422 -12.398 1 95.94 251 TRP B O 1
ATOM 5141 N N . ALA B 1 252 ? -13.727 -29.625 -12.25 1 97.12 252 ALA B N 1
ATOM 5142 C CA . ALA B 1 252 ? -12.875 -28.453 -12.062 1 97.12 252 ALA B CA 1
ATOM 5143 C C . ALA B 1 252 ? -12.203 -28.047 -13.375 1 97.12 252 ALA B C 1
ATOM 5145 O O . ALA B 1 252 ? -11.148 -27.406 -13.367 1 97.12 252 ALA B O 1
ATOM 5146 N N . LYS B 1 253 ? -12.797 -28.438 -14.5 1 96.69 253 LYS B N 1
ATOM 5147 C CA . LYS B 1 253 ? -12.258 -27.969 -15.773 1 96.69 253 LYS B CA 1
ATOM 5148 C C . LYS B 1 253 ? -12.156 -26.453 -15.805 1 96.69 253 LYS B C 1
ATOM 5150 O O . LYS B 1 253 ? -13.086 -25.75 -15.391 1 96.69 253 LYS B O 1
ATOM 5155 N N . ASN B 1 254 ? -10.938 -25.922 -16.234 1 96.94 254 ASN B N 1
ATOM 5156 C CA . ASN B 1 254 ? -10.633 -24.516 -16.359 1 96.94 254 ASN B CA 1
ATOM 5157 C C . ASN B 1 254 ? -10.305 -23.891 -15.008 1 96.94 254 ASN B C 1
ATOM 5159 O O . ASN B 1 254 ? -10.18 -22.656 -14.898 1 96.94 254 ASN B O 1
ATOM 5163 N N . ALA B 1 255 ? -10.203 -24.719 -13.953 1 98.31 255 ALA B N 1
ATOM 5164 C CA . ALA B 1 255 ? -9.625 -24.281 -12.68 1 98.31 255 ALA B CA 1
ATOM 5165 C C . ALA B 1 255 ? -8.102 -24.266 -12.758 1 98.31 255 ALA B C 1
ATOM 5167 O O . ALA B 1 255 ? -7.516 -24.719 -13.742 1 98.31 255 ALA B O 1
ATOM 5168 N N . THR B 1 256 ? -7.477 -23.688 -11.844 1 98.81 256 THR B N 1
ATOM 5169 C CA . THR B 1 256 ? -6.027 -23.672 -11.672 1 98.81 256 THR B CA 1
ATOM 5170 C C . THR B 1 256 ? -5.652 -23.656 -10.195 1 98.81 256 THR B C 1
ATOM 5172 O O . THR B 1 256 ? -6.445 -23.234 -9.352 1 98.81 256 THR B O 1
ATOM 5175 N N . TYR B 1 257 ? -4.527 -24.234 -9.859 1 98.88 257 TYR B N 1
ATOM 5176 C CA . TYR B 1 257 ? -4.035 -24.141 -8.484 1 98.88 257 TYR B CA 1
ATOM 5177 C C . TYR B 1 257 ? -3.26 -22.844 -8.273 1 98.88 257 TYR B C 1
ATOM 5179 O O . TYR B 1 257 ? -2.418 -22.484 -9.094 1 98.88 257 TYR B O 1
ATOM 5187 N N . CYS B 1 258 ? -3.57 -22.188 -7.219 1 98.94 258 CYS B N 1
ATOM 5188 C CA . CYS B 1 258 ? -2.818 -21.016 -6.809 1 98.94 258 CYS B CA 1
ATOM 5189 C C . CYS B 1 258 ? -1.989 -21.297 -5.562 1 98.94 258 CYS B C 1
ATOM 5191 O O . CYS B 1 258 ? -2.521 -21.75 -4.551 1 98.94 258 CYS B O 1
ATOM 5193 N N . ILE B 1 259 ? -0.767 -21.094 -5.645 1 98.88 259 ILE B N 1
ATOM 5194 C CA . ILE B 1 259 ? 0.113 -21.125 -4.48 1 98.88 259 ILE B CA 1
ATOM 5195 C C . ILE B 1 259 ? 0.503 -19.703 -4.098 1 98.88 259 ILE B C 1
ATOM 5197 O O . ILE B 1 259 ? 0.894 -18.906 -4.953 1 98.88 259 ILE B O 1
ATOM 5201 N N . ALA B 1 260 ? 0.308 -19.391 -2.834 1 98.81 260 ALA B N 1
ATOM 5202 C CA . ALA B 1 260 ? 0.669 -18.094 -2.275 1 98.81 260 ALA B CA 1
ATOM 5203 C C . ALA B 1 260 ? 1.812 -18.219 -1.273 1 98.81 260 ALA B C 1
ATOM 5205 O O . ALA B 1 260 ? 1.746 -19.031 -0.35 1 98.81 260 ALA B O 1
ATOM 5206 N N . ARG B 1 261 ? 2.875 -17.469 -1.464 1 98.56 261 ARG B N 1
ATOM 5207 C CA . ARG B 1 261 ? 3.984 -17.375 -0.52 1 98.56 261 ARG B CA 1
ATOM 5208 C C . ARG B 1 261 ? 4.23 -15.93 -0.112 1 98.56 261 ARG B C 1
ATOM 5210 O O . ARG B 1 261 ? 4.273 -15.039 -0.963 1 98.56 261 ARG B O 1
ATOM 5217 N N . LYS B 1 262 ? 4.238 -15.68 1.136 1 98.38 262 LYS B N 1
ATOM 5218 C CA . LYS B 1 262 ? 4.777 -14.414 1.614 1 98.38 262 LYS B CA 1
ATOM 5219 C C . LYS B 1 262 ? 6.277 -14.516 1.87 1 98.38 262 LYS B C 1
ATOM 5221 O O . LYS B 1 262 ? 6.715 -15.242 2.766 1 98.38 262 LYS B O 1
ATOM 5226 N N . ILE B 1 263 ? 7.031 -13.75 1.122 1 98.19 263 ILE B N 1
ATOM 5227 C CA . ILE B 1 263 ? 8.484 -13.875 1.136 1 98.19 263 ILE B CA 1
ATOM 5228 C C . ILE B 1 263 ? 9.117 -12.578 1.643 1 98.19 263 ILE B C 1
ATOM 5230 O O . ILE B 1 263 ? 8.969 -11.531 1.017 1 98.19 263 ILE B O 1
ATOM 5234 N N . GLN B 1 264 ? 9.773 -12.68 2.764 1 97.56 264 GLN B N 1
ATOM 5235 C CA . GLN B 1 264 ? 10.5 -11.547 3.311 1 97.56 264 GLN B CA 1
ATOM 5236 C C . GLN B 1 264 ? 11.828 -11.344 2.584 1 97.56 264 GLN B C 1
ATOM 5238 O O . GLN B 1 264 ? 12.562 -12.305 2.34 1 97.56 264 GLN B O 1
ATOM 5243 N N . ILE B 1 265 ? 12.125 -10.141 2.191 1 97.81 265 ILE B N 1
ATOM 5244 C CA . ILE B 1 265 ? 13.422 -9.773 1.623 1 97.81 265 ILE B CA 1
ATOM 5245 C C . ILE B 1 265 ? 14.281 -9.102 2.689 1 97.81 265 ILE B C 1
ATOM 5247 O O . ILE B 1 265 ? 13.859 -8.133 3.316 1 97.81 265 ILE B O 1
ATOM 5251 N N . HIS B 1 266 ? 15.398 -9.641 2.9 1 96.69 266 HIS B N 1
ATOM 5252 C CA . HIS B 1 266 ? 16.375 -8.984 3.771 1 96.69 266 HIS B CA 1
ATOM 5253 C C . HIS B 1 266 ? 17.125 -7.887 3.031 1 96.69 266 HIS B C 1
ATOM 5255 O O . HIS B 1 266 ? 18.297 -8.047 2.703 1 96.69 266 HIS B O 1
ATOM 5261 N N . ILE B 1 267 ? 16.484 -6.797 2.955 1 96.31 267 ILE B N 1
ATOM 5262 C CA . ILE B 1 267 ? 16.859 -5.762 2.002 1 96.31 267 ILE B CA 1
ATOM 5263 C C . ILE B 1 267 ? 18.188 -5.133 2.424 1 96.31 267 ILE B C 1
ATOM 5265 O O . ILE B 1 267 ? 19 -4.754 1.578 1 96.31 267 ILE B O 1
ATOM 5269 N N . GLU B 1 268 ? 18.484 -4.977 3.727 1 95.12 268 GLU B N 1
ATOM 5270 C CA . GLU B 1 268 ? 19.734 -4.383 4.195 1 95.12 268 GLU B CA 1
ATOM 5271 C C . GLU B 1 268 ? 20.922 -5.258 3.84 1 95.12 268 GLU B C 1
ATOM 5273 O O . GLU B 1 268 ? 22 -4.75 3.508 1 95.12 268 GLU B O 1
ATOM 5278 N N . THR B 1 269 ? 20.703 -6.543 3.934 1 95.88 269 THR B N 1
ATOM 5279 C CA . THR B 1 269 ? 21.75 -7.477 3.508 1 95.88 269 THR B CA 1
ATOM 5280 C C . THR B 1 269 ? 21.953 -7.398 2 1 95.88 269 THR B C 1
ATOM 5282 O O . THR B 1 269 ? 23.094 -7.355 1.531 1 95.88 269 THR B O 1
ATOM 5285 N N . TRP B 1 270 ? 20.922 -7.34 1.258 1 97.31 270 TRP B N 1
ATOM 5286 C CA . TRP B 1 270 ? 20.969 -7.242 -0.197 1 97.31 270 TRP B CA 1
ATOM 5287 C C . TRP B 1 270 ? 21.672 -5.961 -0.632 1 97.31 270 TRP B C 1
ATOM 5289 O O . TRP B 1 270 ? 22.484 -5.977 -1.567 1 97.31 270 TRP B O 1
ATOM 5299 N N . ASP B 1 271 ? 21.469 -4.93 0.076 1 95 271 ASP B N 1
ATOM 5300 C CA . ASP B 1 271 ? 22.016 -3.615 -0.24 1 95 271 ASP B CA 1
ATOM 5301 C C . ASP B 1 271 ? 23.547 -3.635 -0.175 1 95 271 ASP B C 1
ATOM 5303 O O . ASP B 1 271 ? 24.203 -2.777 -0.766 1 95 271 ASP B O 1
ATOM 5307 N N . ARG B 1 272 ? 24.078 -4.57 0.531 1 95.81 272 ARG B N 1
ATOM 5308 C CA . ARG B 1 272 ? 25.516 -4.621 0.738 1 95.81 272 ARG B CA 1
ATOM 5309 C C . ARG B 1 272 ? 26.188 -5.551 -0.271 1 95.81 272 ARG B C 1
ATOM 5311 O O . ARG B 1 272 ? 27.406 -5.664 -0.304 1 95.81 272 ARG B O 1
ATOM 5318 N N . THR B 1 273 ? 25.391 -6.117 -1.088 1 96.88 273 THR B N 1
ATOM 5319 C CA . THR B 1 273 ? 25.891 -7.086 -2.061 1 96.88 273 THR B CA 1
ATOM 5320 C C . THR B 1 273 ? 26.328 -6.387 -3.344 1 96.88 273 THR B C 1
ATOM 5322 O O . THR B 1 273 ? 25.656 -5.477 -3.824 1 96.88 273 THR B O 1
ATOM 5325 N N . SER B 1 274 ? 27.516 -6.805 -3.887 1 96.69 274 SER B N 1
ATOM 5326 C CA . SER B 1 274 ? 28.016 -6.219 -5.125 1 96.69 274 SER B CA 1
ATOM 5327 C C . SER B 1 274 ? 27.094 -6.512 -6.293 1 96.69 274 SER B C 1
ATOM 5329 O O . SER B 1 274 ? 26.328 -7.488 -6.266 1 96.69 274 SER B O 1
ATOM 5331 N N . LEU B 1 275 ? 27.141 -5.68 -7.289 1 95.88 275 LEU B N 1
ATOM 5332 C CA . LEU B 1 275 ? 26.297 -5.879 -8.461 1 95.88 275 LEU B CA 1
ATOM 5333 C C . LEU B 1 275 ? 26.578 -7.234 -9.109 1 95.88 275 LEU B C 1
ATOM 5335 O O . LEU B 1 275 ? 25.656 -7.953 -9.484 1 95.88 275 LEU B O 1
ATOM 5339 N N . ASP B 1 276 ? 27.828 -7.578 -9.211 1 96.44 276 ASP B N 1
ATOM 5340 C CA . ASP B 1 276 ? 28.203 -8.867 -9.789 1 96.44 276 ASP B CA 1
ATOM 5341 C C . ASP B 1 276 ? 27.578 -10.023 -9.023 1 96.44 276 ASP B C 1
ATOM 5343 O O . ASP B 1 276 ? 27.047 -10.961 -9.633 1 96.44 276 ASP B O 1
ATOM 5347 N N . GLU B 1 277 ? 27.641 -9.938 -7.762 1 97.5 277 GLU B N 1
ATOM 5348 C CA . GLU B 1 277 ? 27.062 -11 -6.938 1 97.5 277 GLU B CA 1
ATOM 5349 C C . GLU B 1 277 ? 25.547 -11.016 -7.039 1 97.5 277 GLU B C 1
ATOM 5351 O O . GLU B 1 277 ? 24.922 -12.086 -7.031 1 97.5 277 GLU B O 1
ATOM 5356 N N . GLN B 1 278 ? 24.938 -9.812 -7.074 1 98.06 278 GLN B N 1
ATOM 5357 C CA . GLN B 1 278 ? 23.5 -9.75 -7.277 1 98.06 278 GLN B CA 1
ATOM 5358 C C . GLN B 1 278 ? 23.094 -10.438 -8.57 1 98.06 278 GLN B C 1
ATOM 5360 O O . GLN B 1 278 ? 22.188 -11.266 -8.578 1 98.06 278 GLN B O 1
ATOM 5365 N N . GLU B 1 279 ? 23.781 -10.102 -9.617 1 98 279 GLU B N 1
ATOM 5366 C CA . GLU B 1 279 ? 23.469 -10.68 -10.922 1 98 279 GLU B CA 1
ATOM 5367 C C . GLU B 1 279 ? 23.781 -12.172 -10.945 1 98 279 GLU B C 1
ATOM 5369 O O . GLU B 1 279 ? 23.031 -12.953 -11.531 1 98 279 GLU B O 1
ATOM 5374 N N . ALA B 1 280 ? 24.812 -12.57 -10.312 1 97.88 280 ALA B N 1
ATOM 5375 C CA . ALA B 1 280 ? 25.141 -13.992 -10.203 1 97.88 280 ALA B CA 1
ATOM 5376 C C . ALA B 1 280 ? 24.078 -14.75 -9.422 1 97.88 280 ALA B C 1
ATOM 5378 O O . ALA B 1 280 ? 23.766 -15.891 -9.75 1 97.88 280 ALA B O 1
ATOM 5379 N N . THR B 1 281 ? 23.562 -14.125 -8.406 1 98.31 281 THR B N 1
ATOM 5380 C CA . THR B 1 281 ? 22.531 -14.734 -7.574 1 98.31 281 THR B CA 1
ATOM 5381 C C . THR B 1 281 ? 21.266 -15.023 -8.391 1 98.31 281 THR B C 1
ATOM 5383 O O . THR B 1 281 ? 20.703 -16.109 -8.312 1 98.31 281 THR B O 1
ATOM 5386 N N . PHE B 1 282 ? 20.938 -14.125 -9.266 1 98.19 282 PHE B N 1
ATOM 5387 C CA . PHE B 1 282 ? 19.703 -14.281 -10.039 1 98.19 282 PHE B CA 1
ATOM 5388 C C . PHE B 1 282 ? 19.984 -15.023 -11.344 1 98.19 282 PHE B C 1
ATOM 5390 O O . PHE B 1 282 ? 19.109 -15.703 -11.883 1 98.19 282 PHE B O 1
ATOM 5397 N N . GLY B 1 283 ? 21.172 -14.875 -11.891 1 98.06 283 GLY B N 1
ATOM 5398 C CA . GLY B 1 283 ? 21.531 -15.398 -13.203 1 98.06 283 GLY B CA 1
ATOM 5399 C C . GLY B 1 283 ? 21.094 -14.5 -14.344 1 98.06 283 GLY B C 1
ATOM 5400 O O . GLY B 1 283 ? 20.891 -14.961 -15.469 1 98.06 283 GLY B O 1
ATOM 5401 N N . ARG B 1 284 ? 20.812 -13.266 -14.047 1 98.12 284 ARG B N 1
ATOM 5402 C CA . ARG B 1 284 ? 20.359 -12.273 -15.016 1 98.12 284 ARG B CA 1
ATOM 5403 C C . ARG B 1 284 ? 21 -10.914 -14.742 1 98.12 284 ARG B C 1
ATOM 5405 O O . ARG B 1 284 ? 21.344 -10.609 -13.602 1 98.12 284 ARG B O 1
ATOM 5412 N N . TYR B 1 285 ? 21.094 -10.117 -15.812 1 96.88 285 TYR B N 1
ATOM 5413 C CA . TYR B 1 285 ? 21.516 -8.734 -15.641 1 96.88 285 TYR B CA 1
ATOM 5414 C C . TYR B 1 285 ? 20.391 -7.902 -15.023 1 96.88 285 TYR B C 1
ATOM 5416 O O . TYR B 1 285 ? 19.234 -8.008 -15.438 1 96.88 285 TYR B O 1
ATOM 5424 N N . ARG B 1 286 ? 20.734 -7.121 -14.062 1 95.12 286 ARG B N 1
ATOM 5425 C CA . ARG B 1 286 ? 19.75 -6.332 -13.312 1 95.12 286 ARG B CA 1
ATOM 5426 C C . ARG B 1 286 ? 19.078 -5.305 -14.211 1 95.12 286 ARG B C 1
ATOM 5428 O O . ARG B 1 286 ? 17.859 -5.133 -14.148 1 95.12 286 ARG B O 1
ATOM 5435 N N . HIS B 1 287 ? 19.812 -4.645 -15.07 1 92.44 287 HIS B N 1
ATOM 5436 C CA . HIS B 1 287 ? 19.281 -3.551 -15.883 1 92.44 287 HIS B CA 1
ATOM 5437 C C . HIS B 1 287 ? 18.375 -4.07 -17 1 92.44 287 HIS B C 1
ATOM 5439 O O . HIS B 1 287 ? 17.219 -3.688 -17.078 1 92.44 287 HIS B O 1
ATOM 5445 N N . SER B 1 288 ? 18.859 -5.008 -17.781 1 94.06 288 SER B N 1
ATOM 5446 C CA . SER B 1 288 ? 18.141 -5.441 -18.969 1 94.06 288 SER B CA 1
ATOM 5447 C C . SER B 1 288 ? 17.188 -6.586 -18.656 1 94.06 288 SER B C 1
ATOM 5449 O O . SER B 1 288 ? 16.219 -6.809 -19.391 1 94.06 288 SER B O 1
ATOM 5451 N N . GLY B 1 289 ? 17.484 -7.344 -17.656 1 96.06 289 GLY B N 1
ATOM 5452 C CA . GLY B 1 289 ? 16.75 -8.562 -17.375 1 96.06 289 GLY B CA 1
ATOM 5453 C C . GLY B 1 289 ? 17.219 -9.75 -18.188 1 96.06 289 GLY B C 1
ATOM 5454 O O . GLY B 1 289 ? 16.688 -10.852 -18.062 1 96.06 289 GLY B O 1
ATOM 5455 N N . ALA B 1 290 ? 18.266 -9.578 -19 1 97.69 290 ALA B N 1
ATOM 5456 C CA . ALA B 1 290 ? 18.766 -10.648 -19.844 1 97.69 290 ALA B CA 1
ATOM 5457 C C . ALA B 1 290 ? 19.469 -11.727 -19.031 1 97.69 290 ALA B C 1
ATOM 5459 O O . ALA B 1 290 ? 20.125 -11.422 -18.016 1 97.69 290 ALA B O 1
ATOM 5460 N N . PRO B 1 291 ? 19.328 -12.953 -19.5 1 97.94 291 PRO B N 1
ATOM 5461 C CA . PRO B 1 291 ? 20.219 -13.938 -18.891 1 97.94 291 PRO B CA 1
ATOM 5462 C C . PRO B 1 291 ? 21.688 -13.57 -19.016 1 97.94 291 PRO B C 1
ATOM 5464 O O . PRO B 1 291 ? 22.094 -12.992 -20.031 1 97.94 291 PRO B O 1
ATOM 5467 N N . LEU B 1 292 ? 22.469 -13.93 -18 1 98 292 LEU B N 1
ATOM 5468 C CA . LEU B 1 292 ? 23.906 -13.656 -18.094 1 98 292 LEU B CA 1
ATOM 5469 C C . LEU B 1 292 ? 24.484 -14.258 -19.375 1 98 292 LEU B C 1
ATOM 5471 O O . LEU B 1 292 ? 24.203 -15.414 -19.703 1 98 292 LEU B O 1
ATOM 5475 N N . GLY B 1 293 ? 25.219 -13.453 -20.078 1 96.69 293 GLY B N 1
ATOM 5476 C CA . GLY B 1 293 ? 25.797 -13.875 -21.344 1 96.69 293 GLY B CA 1
ATOM 5477 C C 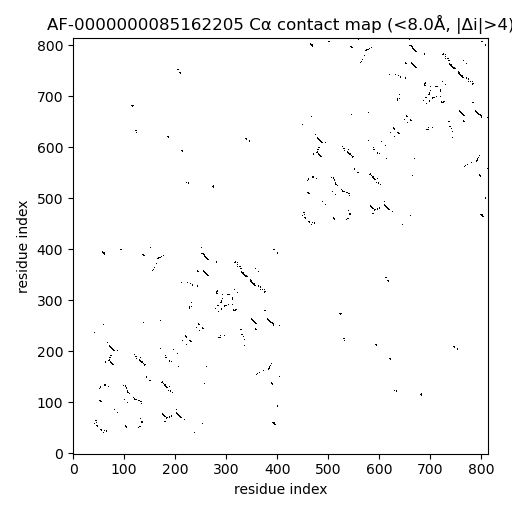. GLY B 1 293 ? 24.938 -13.5 -22.531 1 96.69 293 GLY B C 1
ATOM 5478 O O . GLY B 1 293 ? 25.344 -13.727 -23.688 1 96.69 293 GLY B O 1
ATOM 5479 N N . LYS B 1 294 ? 23.734 -12.992 -22.281 1 97.38 294 LYS B N 1
ATOM 5480 C CA . LYS B 1 294 ? 22.859 -12.562 -23.359 1 97.38 294 LYS B CA 1
ATOM 5481 C C . LYS B 1 294 ? 22.609 -11.055 -23.297 1 97.38 294 LYS B C 1
ATOM 5483 O O . LYS B 1 294 ? 23.219 -10.352 -22.484 1 97.38 294 LYS B O 1
ATOM 5488 N N . LYS B 1 295 ? 21.781 -10.523 -24.219 1 96.5 295 LYS B N 1
ATOM 5489 C CA . LYS B 1 295 ? 21.656 -9.07 -24.312 1 96.5 295 LYS B CA 1
ATOM 5490 C C . LYS B 1 295 ? 20.234 -8.617 -23.984 1 96.5 295 LYS B C 1
ATOM 5492 O O . LYS B 1 295 ? 20.031 -7.566 -23.375 1 96.5 295 LYS B O 1
ATOM 5497 N N . LYS B 1 296 ? 19.281 -9.398 -24.375 1 96.75 296 LYS B N 1
ATOM 5498 C CA . LYS B 1 296 ? 17.891 -8.977 -24.234 1 96.75 296 LYS B CA 1
ATOM 5499 C C . LYS B 1 296 ? 17.156 -9.812 -23.188 1 96.75 296 LYS B C 1
ATOM 5501 O O . LYS B 1 296 ? 17.453 -11 -23.016 1 96.75 296 LYS B O 1
ATOM 5506 N N . GLU B 1 297 ? 16.125 -9.227 -22.562 1 96 297 GLU B N 1
ATOM 5507 C CA . GLU B 1 297 ? 15.391 -9.82 -21.453 1 96 297 GLU B CA 1
ATOM 5508 C C . GLU B 1 297 ? 14.867 -11.211 -21.812 1 96 297 GLU B C 1
ATOM 5510 O O . GLU B 1 297 ? 14.898 -12.125 -20.984 1 96 297 GLU B O 1
ATOM 5515 N N . PHE B 1 298 ? 14.406 -11.344 -23.094 1 94.75 298 PHE B N 1
ATOM 5516 C CA . PHE B 1 298 ? 13.688 -12.562 -23.453 1 94.75 298 PHE B CA 1
ATOM 5517 C C . PHE B 1 298 ? 14.586 -13.516 -24.234 1 94.75 298 PHE B C 1
ATOM 5519 O O . PHE B 1 298 ? 14.109 -14.492 -24.812 1 94.75 298 PHE B O 1
ATOM 5526 N N . ASP B 1 299 ? 15.875 -13.211 -24.266 1 96.44 299 ASP B N 1
ATOM 5527 C CA . ASP B 1 299 ? 16.812 -14.156 -24.859 1 96.44 299 ASP B CA 1
ATOM 5528 C C . ASP B 1 299 ? 16.797 -15.484 -24.109 1 96.44 299 ASP B C 1
ATOM 5530 O O . ASP B 1 299 ? 16.562 -15.523 -22.906 1 96.44 299 ASP B O 1
ATOM 5534 N N . GLU B 1 300 ? 17.094 -16.5 -24.859 1 95.12 300 GLU B N 1
ATOM 5535 C CA . GLU B 1 300 ? 17.094 -17.828 -24.266 1 95.12 300 GLU B CA 1
ATOM 5536 C C . GLU B 1 300 ? 18.312 -18.031 -23.375 1 95.12 300 GLU B C 1
ATOM 5538 O O . GLU B 1 300 ? 19.438 -17.719 -23.766 1 95.12 300 GLU B O 1
ATOM 5543 N N . MET B 1 301 ? 18.062 -18.578 -22.219 1 95.56 301 MET B N 1
ATOM 5544 C CA . MET B 1 301 ? 19.141 -18.859 -21.281 1 95.56 301 MET B CA 1
ATOM 5545 C C . MET B 1 301 ? 20 -20.016 -21.781 1 95.56 301 MET B C 1
ATOM 5547 O O . MET B 1 301 ? 19.484 -21.078 -22.141 1 95.56 301 MET B O 1
ATOM 5551 N N . ASP B 1 302 ? 21.281 -19.797 -21.844 1 96.5 302 ASP B N 1
ATOM 5552 C CA . ASP B 1 302 ? 22.219 -20.844 -22.25 1 96.5 302 ASP B CA 1
ATOM 5553 C C . ASP B 1 302 ? 22.953 -21.422 -21.031 1 96.5 302 ASP B C 1
ATOM 5555 O O . ASP B 1 302 ? 23.969 -20.875 -20.594 1 96.5 302 ASP B O 1
ATOM 5559 N N . LEU B 1 303 ? 22.547 -22.562 -20.609 1 95.88 303 LEU B N 1
ATOM 5560 C CA . LEU B 1 303 ? 23.078 -23.141 -19.391 1 95.88 303 LEU B CA 1
ATOM 5561 C C . LEU B 1 303 ? 24.422 -23.812 -19.625 1 95.88 303 LEU B C 1
ATOM 5563 O O . LEU B 1 303 ? 25.141 -24.156 -18.688 1 95.88 303 LEU B O 1
ATOM 5567 N N . LYS B 1 304 ? 24.844 -23.938 -20.859 1 95.38 304 LYS B N 1
ATOM 5568 C CA . LYS B 1 304 ? 26.078 -24.625 -21.188 1 95.38 304 LYS B CA 1
ATOM 5569 C C . LYS B 1 304 ? 27.203 -23.625 -21.453 1 95.38 304 LYS B C 1
ATOM 5571 O O . LYS B 1 304 ? 28.375 -24.016 -21.562 1 95.38 304 LYS B O 1
ATOM 5576 N N . ALA B 1 305 ? 26.781 -22.438 -21.531 1 95.81 305 ALA B N 1
ATOM 5577 C CA . ALA B 1 305 ? 27.781 -21.422 -21.844 1 95.81 305 ALA B CA 1
ATOM 5578 C C . ALA B 1 305 ? 28.859 -21.344 -20.75 1 95.81 305 ALA B C 1
ATOM 5580 O O . ALA B 1 305 ? 28.547 -21.406 -19.562 1 95.81 305 ALA B O 1
ATOM 5581 N N . LYS B 1 306 ? 30.078 -21.234 -21.203 1 96.12 306 LYS B N 1
ATOM 5582 C CA . LYS B 1 306 ? 31.234 -21.109 -20.297 1 96.12 306 LYS B CA 1
ATOM 5583 C C . LYS B 1 306 ? 32.031 -19.844 -20.609 1 96.12 306 LYS B C 1
ATOM 5585 O O . LYS B 1 306 ? 32.062 -19.375 -21.75 1 96.12 306 LYS B O 1
ATOM 5590 N N . ASP B 1 307 ? 32.594 -19.359 -19.547 1 92.88 307 ASP B N 1
ATOM 5591 C CA . ASP B 1 307 ? 33.438 -18.203 -19.766 1 92.88 307 ASP B CA 1
ATOM 5592 C C . ASP B 1 307 ? 34.875 -18.625 -20.172 1 92.88 307 ASP B C 1
ATOM 5594 O O . ASP B 1 307 ? 35.094 -19.797 -20.469 1 92.88 307 ASP B O 1
ATOM 5598 N N . SER B 1 308 ? 35.75 -17.625 -20.25 1 93.31 308 SER B N 1
ATOM 5599 C CA . SER B 1 308 ? 37.125 -17.859 -20.734 1 93.31 308 SER B CA 1
ATOM 5600 C C . SER B 1 308 ? 37.875 -18.781 -19.797 1 93.31 308 SER B C 1
ATOM 5602 O O . SER B 1 308 ? 38.844 -19.453 -20.219 1 93.31 308 SER B O 1
ATOM 5604 N N . ALA B 1 309 ? 37.469 -18.828 -18.594 1 94.44 309 ALA B N 1
ATOM 5605 C CA . ALA B 1 309 ? 38.125 -19.656 -17.594 1 94.44 309 ALA B CA 1
ATOM 5606 C C . ALA B 1 309 ? 37.5 -21.031 -17.5 1 94.44 309 ALA B C 1
ATOM 5608 O O . ALA B 1 309 ? 37.844 -21.859 -16.656 1 94.44 309 ALA B O 1
ATOM 5609 N N . GLY B 1 310 ? 36.5 -21.266 -18.344 1 94.19 310 GLY B N 1
ATOM 5610 C CA . GLY B 1 310 ? 35.812 -22.547 -18.375 1 94.19 310 GLY B CA 1
ATOM 5611 C C . GLY B 1 310 ? 34.719 -22.672 -17.328 1 94.19 310 GLY B C 1
ATOM 5612 O O . GLY B 1 310 ? 34.156 -23.75 -17.156 1 94.19 310 GLY B O 1
ATOM 5613 N N . GLN B 1 311 ? 34.469 -21.688 -16.609 1 94.69 311 GLN B N 1
ATOM 5614 C CA . GLN B 1 311 ? 33.375 -21.672 -15.625 1 94.69 311 GLN B CA 1
ATOM 5615 C C . GLN B 1 311 ? 32.062 -21.312 -16.266 1 94.69 311 GLN B C 1
ATOM 5617 O O . GLN B 1 311 ? 32 -20.547 -17.234 1 94.69 311 GLN B O 1
ATOM 5622 N N . PRO B 1 312 ? 31.031 -21.844 -15.75 1 97 312 PRO B N 1
ATOM 5623 C CA . PRO B 1 312 ? 29.719 -21.484 -16.312 1 97 312 PRO B CA 1
ATOM 5624 C C . PRO B 1 312 ? 29.453 -19.984 -16.25 1 97 312 PRO B C 1
ATOM 5626 O O . PRO B 1 312 ? 29.719 -19.344 -15.227 1 97 312 PRO B O 1
ATOM 5629 N N . VAL B 1 313 ? 28.922 -19.484 -17.312 1 97.5 313 VAL B N 1
ATOM 5630 C CA . VAL B 1 313 ? 28.562 -18.062 -17.359 1 97.5 313 VAL B CA 1
ATOM 5631 C C . VAL B 1 313 ? 27.469 -17.766 -16.344 1 97.5 313 VAL B C 1
ATOM 5633 O O . VAL B 1 313 ? 27.531 -16.75 -15.648 1 97.5 313 VAL B O 1
ATOM 5636 N N . ILE B 1 314 ? 26.516 -18.625 -16.312 1 98.12 314 ILE B N 1
ATOM 5637 C CA . ILE B 1 314 ? 25.484 -18.578 -15.266 1 98.12 314 ILE B CA 1
ATOM 5638 C C . ILE B 1 314 ? 25.859 -19.547 -14.141 1 98.12 314 ILE B C 1
ATOM 5640 O O . ILE B 1 314 ? 25.891 -20.766 -14.344 1 98.12 314 ILE B O 1
ATOM 5644 N N . PRO B 1 315 ? 26.078 -19 -12.977 1 97.75 315 PRO B N 1
ATOM 5645 C CA . PRO B 1 315 ? 26.5 -19.859 -11.867 1 97.75 315 PRO B CA 1
ATOM 5646 C C . PRO B 1 315 ? 25.516 -20.984 -11.602 1 97.75 315 PRO B C 1
ATOM 5648 O O . PRO B 1 315 ? 24.312 -20.828 -11.812 1 97.75 315 PRO B O 1
ATOM 5651 N N . ALA B 1 316 ? 26.031 -22.094 -11.078 1 96.5 316 ALA B N 1
ATOM 5652 C CA . ALA B 1 316 ? 25.234 -23.312 -10.852 1 96.5 316 ALA B CA 1
ATOM 5653 C C . ALA B 1 316 ? 24.172 -23.078 -9.781 1 96.5 316 ALA B C 1
ATOM 5655 O O . ALA B 1 316 ? 23.156 -23.781 -9.75 1 96.5 316 ALA B O 1
ATOM 5656 N N . ASP B 1 317 ? 24.406 -22.125 -8.891 1 97.56 317 ASP B N 1
ATOM 5657 C CA . ASP B 1 317 ? 23.484 -21.875 -7.797 1 97.56 317 ASP B CA 1
ATOM 5658 C C . ASP B 1 317 ? 22.625 -20.641 -8.07 1 97.56 317 ASP B C 1
ATOM 5660 O O . ASP B 1 317 ? 21.969 -20.109 -7.164 1 97.56 317 ASP B O 1
ATOM 5664 N N . ALA B 1 318 ? 22.656 -20.203 -9.32 1 98.06 318 ALA B N 1
ATOM 5665 C CA . ALA B 1 318 ? 21.828 -19.062 -9.703 1 98.06 318 ALA B CA 1
ATOM 5666 C C . ALA B 1 318 ? 20.344 -19.438 -9.711 1 98.06 318 ALA B C 1
ATOM 5668 O O . ALA B 1 318 ? 19.969 -20.5 -10.195 1 98.06 318 ALA B O 1
ATOM 5669 N N . HIS B 1 319 ? 19.531 -18.562 -9.289 1 97.88 319 HIS B N 1
ATOM 5670 C CA . HIS B 1 319 ? 18.109 -18.781 -9.109 1 97.88 319 HIS B CA 1
ATOM 5671 C C . HIS B 1 319 ? 17.438 -19.172 -10.422 1 97.88 319 HIS B C 1
ATOM 5673 O O . HIS B 1 319 ? 16.734 -20.172 -10.5 1 97.88 319 HIS B O 1
ATOM 5679 N N . ALA B 1 320 ? 17.688 -18.391 -11.445 1 96.88 320 ALA B N 1
ATOM 5680 C CA . ALA B 1 320 ? 17.016 -18.609 -12.727 1 96.88 320 ALA B CA 1
ATOM 5681 C C . ALA B 1 320 ? 17.453 -19.922 -13.367 1 96.88 320 ALA B C 1
ATOM 5683 O O . ALA B 1 320 ? 16.656 -20.609 -14.008 1 96.88 320 ALA B O 1
ATOM 5684 N N . ARG B 1 321 ? 18.719 -20.266 -13.258 1 96.69 321 ARG B N 1
ATOM 5685 C CA . ARG B 1 321 ? 19.219 -21.547 -13.781 1 96.69 321 ARG B CA 1
ATOM 5686 C C . ARG B 1 321 ? 18.516 -22.719 -13.109 1 96.69 321 ARG B C 1
ATOM 5688 O O . ARG B 1 321 ? 18 -23.609 -13.781 1 96.69 321 ARG B O 1
ATOM 5695 N N . LEU B 1 322 ? 18.516 -22.625 -11.812 1 96.75 322 LEU B N 1
ATOM 5696 C CA . LEU B 1 322 ? 17.922 -23.719 -11.047 1 96.75 322 LEU B CA 1
ATOM 5697 C C . LEU B 1 322 ? 16.438 -23.875 -11.375 1 96.75 322 LEU B C 1
ATOM 5699 O O . LEU B 1 322 ? 15.93 -24.984 -11.508 1 96.75 322 LEU B O 1
ATOM 5703 N N . ALA B 1 323 ? 15.758 -22.766 -11.469 1 96.06 323 ALA B N 1
ATOM 5704 C CA . ALA B 1 323 ? 14.344 -22.797 -11.828 1 96.06 323 ALA B CA 1
ATOM 5705 C C . ALA B 1 323 ? 14.141 -23.422 -13.211 1 96.06 323 ALA B C 1
ATOM 5707 O O . ALA B 1 323 ? 13.234 -24.234 -13.406 1 96.06 323 ALA B O 1
ATOM 5708 N N . LYS B 1 324 ? 14.953 -23.062 -14.141 1 95 324 LYS B N 1
ATOM 5709 C CA . LYS B 1 324 ? 14.852 -23.578 -15.508 1 95 324 LYS B CA 1
ATOM 5710 C C . LYS B 1 324 ? 15.109 -25.078 -15.547 1 95 324 LYS B C 1
ATOM 5712 O O . LYS B 1 324 ? 14.469 -25.797 -16.312 1 95 324 LYS B O 1
ATOM 5717 N N . GLU B 1 325 ? 15.93 -25.516 -14.75 1 95.62 325 GLU B N 1
ATOM 5718 C CA . GLU B 1 325 ? 16.328 -26.922 -14.734 1 95.62 325 GLU B CA 1
ATOM 5719 C C . GLU B 1 325 ? 15.188 -27.812 -14.258 1 95.62 325 GLU B C 1
ATOM 5721 O O . GLU B 1 325 ? 15.211 -29.031 -14.461 1 95.62 325 GLU B O 1
ATOM 5726 N N . ALA B 1 326 ? 14.219 -27.266 -13.609 1 95.69 326 ALA B N 1
ATOM 5727 C CA . ALA B 1 326 ? 13.055 -28.031 -13.188 1 95.69 326 ALA B CA 1
ATOM 5728 C C . ALA B 1 326 ? 12.219 -28.484 -14.383 1 95.69 326 ALA B C 1
ATOM 5730 O O . ALA B 1 326 ? 11.367 -29.375 -14.258 1 95.69 326 ALA B O 1
ATOM 5731 N N . LYS B 1 327 ? 12.312 -27.891 -15.547 1 95.38 327 LYS B N 1
ATOM 5732 C CA . LYS B 1 327 ? 11.695 -28.234 -16.828 1 95.38 327 LYS B CA 1
ATOM 5733 C C . LYS B 1 327 ? 10.172 -28.219 -16.719 1 95.38 327 LYS B C 1
ATOM 5735 O O . LYS B 1 327 ? 9.5 -29.156 -17.156 1 95.38 327 LYS B O 1
ATOM 5740 N N . THR B 1 328 ? 9.648 -27.312 -16.062 1 96.94 328 THR B N 1
ATOM 5741 C CA . THR B 1 328 ? 8.227 -27.016 -15.969 1 96.94 328 THR B CA 1
ATOM 5742 C C . THR B 1 328 ? 7.988 -25.516 -15.875 1 96.94 328 THR B C 1
ATOM 5744 O O . THR B 1 328 ? 8.938 -24.734 -15.914 1 96.94 328 THR B O 1
ATOM 5747 N N . SER B 1 329 ? 6.695 -25.156 -15.891 1 96.81 329 SER B N 1
ATOM 5748 C CA . SER B 1 329 ? 6.367 -23.734 -15.883 1 96.81 329 SER B CA 1
ATOM 5749 C C . SER B 1 329 ? 5.184 -23.438 -14.969 1 96.81 329 SER B C 1
ATOM 5751 O O . SER B 1 329 ? 4.379 -24.328 -14.68 1 96.81 329 SER B O 1
ATOM 5753 N N . ILE B 1 330 ? 5.188 -22.281 -14.461 1 97.88 330 ILE B N 1
ATOM 5754 C CA . ILE B 1 330 ? 4.098 -21.719 -13.664 1 97.88 330 ILE B CA 1
ATOM 5755 C C . ILE B 1 330 ? 3.82 -20.281 -14.094 1 97.88 330 ILE B C 1
ATOM 5757 O O . ILE B 1 330 ? 4.711 -19.594 -14.602 1 97.88 330 ILE B O 1
ATOM 5761 N N . LEU B 1 331 ? 2.58 -19.844 -13.984 1 98.06 331 LEU B N 1
ATOM 5762 C CA . LEU B 1 331 ? 2.23 -18.453 -14.242 1 98.06 331 LEU B CA 1
ATOM 5763 C C . LEU B 1 331 ? 2.338 -17.625 -12.961 1 98.06 331 LEU B C 1
ATOM 5765 O O . LEU B 1 331 ? 1.507 -17.75 -12.062 1 98.06 331 LEU B O 1
ATOM 5769 N N . ARG B 1 332 ? 3.309 -16.797 -12.938 1 97.38 332 ARG B N 1
ATOM 5770 C CA . ARG B 1 332 ? 3.59 -16.016 -11.734 1 97.38 332 ARG B CA 1
ATOM 5771 C C . ARG B 1 332 ? 2.857 -14.68 -11.766 1 97.38 332 ARG B C 1
ATOM 5773 O O . ARG B 1 332 ? 2.734 -14.055 -12.82 1 97.38 332 ARG B O 1
ATOM 5780 N N . ARG B 1 333 ? 2.396 -14.273 -10.688 1 96.31 333 ARG B N 1
ATOM 5781 C CA . ARG B 1 333 ? 1.796 -12.961 -10.43 1 96.31 333 ARG B CA 1
ATOM 5782 C C . ARG B 1 333 ? 2.242 -12.406 -9.086 1 96.31 333 ARG B C 1
ATOM 5784 O O . ARG B 1 333 ? 1.481 -12.43 -8.117 1 96.31 333 ARG B O 1
ATOM 5791 N N . ALA B 1 334 ? 3.393 -11.852 -9.023 1 96.88 334 ALA B N 1
ATOM 5792 C CA . ALA B 1 334 ? 4.004 -11.43 -7.766 1 96.88 334 ALA B CA 1
ATOM 5793 C C . ALA B 1 334 ? 3.844 -9.922 -7.559 1 96.88 334 ALA B C 1
ATOM 5795 O O . ALA B 1 334 ? 3.896 -9.148 -8.516 1 96.88 334 ALA B O 1
ATOM 5796 N N . TYR B 1 335 ? 3.646 -9.516 -6.367 1 98.19 335 TYR B N 1
ATOM 5797 C CA . TYR B 1 335 ? 3.568 -8.117 -5.961 1 98.19 335 TYR B CA 1
ATOM 5798 C C . TYR B 1 335 ? 4.559 -7.816 -4.84 1 98.19 335 TYR B C 1
ATOM 5800 O O . TYR B 1 335 ? 4.766 -8.641 -3.947 1 98.19 335 TYR B O 1
ATOM 5808 N N . ASN B 1 336 ? 5.09 -6.629 -4.883 1 98.31 336 ASN B N 1
ATOM 5809 C CA . ASN B 1 336 ? 5.902 -6.145 -3.771 1 98.31 336 ASN B CA 1
ATOM 5810 C C . ASN B 1 336 ? 5.039 -5.727 -2.584 1 98.31 336 ASN B C 1
ATOM 5812 O O . ASN B 1 336 ? 3.92 -5.246 -2.764 1 98.31 336 ASN B O 1
ATOM 5816 N N . TYR B 1 337 ? 5.57 -5.934 -1.409 1 97.5 337 TYR B N 1
ATOM 5817 C CA . TYR B 1 337 ? 4.891 -5.336 -0.266 1 97.5 337 TYR B CA 1
ATOM 5818 C C . TYR B 1 337 ? 5.875 -4.578 0.617 1 97.5 337 TYR B C 1
ATOM 5820 O O . TYR B 1 337 ? 7.074 -4.863 0.607 1 97.5 337 TYR B O 1
ATOM 5828 N N . MET B 1 338 ? 5.406 -3.582 1.257 1 95 338 MET B N 1
ATOM 5829 C CA . MET B 1 338 ? 6.078 -2.836 2.316 1 95 338 MET B CA 1
ATOM 5830 C C . MET B 1 338 ? 5.18 -2.693 3.539 1 95 338 MET B C 1
ATOM 5832 O O . MET B 1 338 ? 4.129 -2.049 3.471 1 95 338 MET B O 1
ATOM 5836 N N . ASP B 1 339 ? 5.598 -3.273 4.656 1 92.12 339 ASP B N 1
ATOM 5837 C CA . ASP B 1 339 ? 4.789 -3.316 5.871 1 92.12 339 ASP B CA 1
ATOM 5838 C C . ASP B 1 339 ? 5.48 -2.586 7.02 1 92.12 339 ASP B C 1
ATOM 5840 O O . ASP B 1 339 ? 5.609 -3.129 8.117 1 92.12 339 ASP B O 1
ATOM 5844 N N . GLY B 1 340 ? 5.922 -1.43 6.707 1 91.25 340 GLY B N 1
ATOM 5845 C CA . GLY B 1 340 ? 6.527 -0.639 7.766 1 91.25 340 GLY B CA 1
ATOM 5846 C C . GLY B 1 340 ? 7.93 -1.096 8.125 1 91.25 340 GLY B C 1
ATOM 5847 O O . GLY B 1 340 ? 8.75 -1.342 7.242 1 91.25 340 GLY B O 1
ATOM 5848 N N . THR B 1 341 ? 8.25 -0.983 9.469 1 90.62 341 THR B N 1
ATOM 5849 C CA . THR B 1 341 ? 9.586 -1.253 9.977 1 90.62 341 THR B CA 1
ATOM 5850 C C . THR B 1 341 ? 9.539 -2.24 11.141 1 90.62 341 THR B C 1
ATOM 5852 O O . THR B 1 341 ? 8.578 -2.256 11.906 1 90.62 341 THR B O 1
ATOM 5855 N N . ASN B 1 342 ? 10.594 -3.047 11.102 1 87.44 342 ASN B N 1
ATOM 5856 C CA . ASN B 1 342 ? 10.781 -3.883 12.281 1 87.44 342 ASN B CA 1
ATOM 5857 C C . ASN B 1 342 ? 11.102 -3.045 13.516 1 87.44 342 ASN B C 1
ATOM 5859 O O . ASN B 1 342 ? 12.078 -2.297 13.523 1 87.44 342 ASN B O 1
ATOM 5863 N N . GLU B 1 343 ? 10.336 -3.25 14.523 1 79.56 343 GLU B N 1
ATOM 5864 C CA . GLU B 1 343 ? 10.438 -2.379 15.695 1 79.56 343 GLU B CA 1
ATOM 5865 C C . GLU B 1 343 ? 11.75 -2.602 16.438 1 79.56 343 GLU B C 1
ATOM 5867 O O . GLU B 1 343 ? 12.289 -1.675 17.047 1 79.56 343 GLU B O 1
ATOM 5872 N N . ASP B 1 344 ? 12.25 -3.779 16.328 1 81.38 344 ASP B N 1
ATOM 5873 C CA . ASP B 1 344 ? 13.445 -4.125 17.094 1 81.38 344 ASP B CA 1
ATOM 5874 C C . ASP B 1 344 ? 14.711 -3.674 16.359 1 81.38 344 ASP B C 1
ATOM 5876 O O . ASP B 1 344 ? 15.664 -3.213 16.984 1 81.38 344 ASP B O 1
ATOM 5880 N N . THR B 1 345 ? 14.656 -3.748 15.047 1 84.25 345 THR B N 1
ATOM 5881 C CA . THR B 1 345 ? 15.906 -3.576 14.305 1 84.25 345 THR B CA 1
ATOM 5882 C C . THR B 1 345 ? 15.883 -2.281 13.5 1 84.25 345 THR B C 1
ATOM 5884 O O . THR B 1 345 ? 16.922 -1.805 13.047 1 84.25 345 THR B O 1
ATOM 5887 N N . GLY B 1 346 ? 14.703 -1.828 13.289 1 85.81 346 GLY B N 1
ATOM 5888 C CA . GLY B 1 346 ? 14.586 -0.659 12.43 1 85.81 346 GLY B CA 1
ATOM 5889 C C . GLY B 1 346 ? 14.664 -0.991 10.953 1 85.81 346 GLY B C 1
ATOM 5890 O O . GLY B 1 346 ? 14.555 -0.104 10.109 1 85.81 346 GLY B O 1
ATOM 5891 N N . ALA B 1 347 ? 14.797 -2.23 10.688 1 89.88 347 ALA B N 1
ATOM 5892 C CA . ALA B 1 347 ? 14.875 -2.662 9.297 1 89.88 347 ALA B CA 1
ATOM 5893 C C . ALA B 1 347 ? 13.516 -2.537 8.602 1 89.88 347 ALA B C 1
ATOM 5895 O O . ALA B 1 347 ? 12.477 -2.691 9.242 1 89.88 347 ALA B O 1
ATOM 5896 N N . LEU B 1 348 ? 13.594 -2.262 7.332 1 91.38 348 LEU B N 1
ATOM 5897 C CA . LEU B 1 348 ? 12.359 -2.211 6.559 1 91.38 348 LEU B CA 1
ATOM 5898 C C . LEU B 1 348 ? 11.727 -3.598 6.449 1 91.38 348 LEU B C 1
ATOM 5900 O O . LEU B 1 348 ? 12.422 -4.574 6.156 1 91.38 348 LEU B O 1
ATOM 5904 N N . ASN B 1 349 ? 10.461 -3.65 6.75 1 94.31 349 ASN B N 1
ATOM 5905 C CA . ASN B 1 349 ? 9.695 -4.875 6.543 1 94.31 349 ASN B CA 1
ATOM 5906 C C . ASN B 1 349 ? 9.117 -4.941 5.129 1 94.31 349 ASN B C 1
ATOM 5908 O O . ASN B 1 349 ? 8.008 -4.473 4.883 1 94.31 349 ASN B O 1
ATOM 5912 N N . THR B 1 350 ? 9.898 -5.535 4.223 1 96.62 350 THR B N 1
ATOM 5913 C CA . THR B 1 350 ? 9.539 -5.57 2.809 1 96.62 350 THR B CA 1
ATOM 5914 C C . THR B 1 350 ? 9.703 -6.98 2.246 1 96.62 350 THR B C 1
ATOM 5916 O O . THR B 1 350 ? 10.367 -7.824 2.854 1 96.62 350 THR B O 1
ATOM 5919 N N . GLY B 1 351 ? 8.977 -7.148 1.149 1 97.81 351 GLY B N 1
ATOM 5920 C CA . GLY B 1 351 ? 9.102 -8.445 0.504 1 97.81 351 GLY B CA 1
ATOM 5921 C C . GLY B 1 351 ? 8.18 -8.609 -0.69 1 97.81 351 GLY B C 1
ATOM 5922 O O . GLY B 1 351 ? 7.875 -7.637 -1.383 1 97.81 351 GLY B O 1
ATOM 5923 N N . LEU B 1 352 ? 7.957 -9.906 -0.934 1 98.25 352 LEU B N 1
ATOM 5924 C CA . LEU B 1 352 ? 7.16 -10.289 -2.094 1 98.25 352 LEU B CA 1
ATOM 5925 C C . LEU B 1 352 ? 5.957 -11.125 -1.675 1 98.25 352 LEU B C 1
ATOM 5927 O O . LEU B 1 352 ? 6.094 -12.078 -0.911 1 98.25 352 LEU B O 1
ATOM 5931 N N . LEU B 1 353 ? 4.801 -10.625 -2.096 1 98.5 353 LEU B N 1
ATOM 5932 C CA . LEU B 1 353 ? 3.658 -11.531 -2.184 1 98.5 353 LEU B CA 1
ATOM 5933 C C . LEU B 1 353 ? 3.693 -12.328 -3.484 1 98.5 353 LEU B C 1
ATOM 5935 O O . LEU B 1 353 ? 3.229 -11.844 -4.52 1 98.5 353 LEU B O 1
ATOM 5939 N N . PHE B 1 354 ? 4.219 -13.539 -3.377 1 98.38 354 PHE B N 1
ATOM 5940 C CA . PHE B 1 354 ? 4.398 -14.383 -4.551 1 98.38 354 PHE B CA 1
ATOM 5941 C C . PHE B 1 354 ? 3.162 -15.242 -4.793 1 98.38 354 PHE B C 1
ATOM 5943 O O . PHE B 1 354 ? 2.795 -16.062 -3.955 1 98.38 354 PHE B O 1
ATOM 5950 N N . LEU B 1 355 ? 2.533 -15.008 -5.879 1 98.62 355 LEU B N 1
ATOM 5951 C CA . LEU B 1 355 ? 1.431 -15.844 -6.344 1 98.62 355 LEU B CA 1
ATOM 5952 C C . LEU B 1 355 ? 1.78 -16.516 -7.664 1 98.62 355 LEU B C 1
ATOM 5954 O O . LEU B 1 355 ? 2.402 -15.906 -8.531 1 98.62 355 LEU B O 1
ATOM 5958 N N . CYS B 1 356 ? 1.334 -17.75 -7.762 1 98.62 356 CYS B N 1
ATOM 5959 C CA . CYS B 1 356 ? 1.48 -18.422 -9.047 1 98.62 356 CYS B CA 1
ATOM 5960 C C . CYS B 1 356 ? 0.301 -19.344 -9.32 1 98.62 356 CYS B C 1
ATOM 5962 O O . CYS B 1 356 ? -0.333 -19.844 -8.383 1 98.62 356 CYS B O 1
ATOM 5964 N N . PHE B 1 357 ? 0.039 -19.531 -10.562 1 98.75 357 PHE B N 1
ATOM 5965 C CA . PHE B 1 357 ? -1.053 -20.375 -11.047 1 98.75 357 PHE B CA 1
ATOM 5966 C C . PHE B 1 357 ? -0.522 -21.516 -11.906 1 98.75 357 PHE B C 1
ATOM 5968 O O . PHE B 1 357 ? 0.32 -21.297 -12.781 1 98.75 357 PHE B O 1
ATOM 5975 N N . GLN B 1 358 ? -0.983 -22.719 -11.641 1 98.69 358 GLN B N 1
ATOM 5976 C CA . GLN B 1 358 ? -0.521 -23.891 -12.383 1 98.69 358 GLN B CA 1
ATOM 5977 C C . GLN B 1 358 ? -1.584 -24.984 -12.406 1 98.69 358 GLN B C 1
ATOM 5979 O O . GLN B 1 358 ? -2.5 -24.984 -11.578 1 98.69 358 GLN B O 1
ATOM 5984 N N . LYS B 1 359 ? -1.372 -25.859 -13.281 1 97.94 359 LYS B N 1
ATOM 5985 C CA . LYS B 1 359 ? -2.293 -26.969 -13.508 1 97.94 359 LYS B CA 1
ATOM 5986 C C . LYS B 1 359 ? -2.225 -27.984 -12.367 1 97.94 359 LYS B C 1
ATOM 5988 O O . LYS B 1 359 ? -3.238 -28.578 -12.008 1 97.94 359 LYS B O 1
ATOM 5993 N N . SER B 1 360 ? -1.023 -28.094 -11.82 1 97.94 360 SER B N 1
ATOM 5994 C CA . SER B 1 360 ? -0.77 -29.016 -10.719 1 97.94 360 SER B CA 1
ATOM 5995 C C . SER B 1 360 ? 0.22 -28.438 -9.719 1 97.94 360 SER B C 1
ATOM 5997 O O . SER B 1 360 ? 1.224 -27.844 -10.109 1 97.94 360 SER B O 1
ATOM 5999 N N . PRO B 1 361 ? -0.089 -28.688 -8.375 1 98.44 361 PRO B N 1
ATOM 6000 C CA . PRO B 1 361 ? 0.88 -28.219 -7.383 1 98.44 361 PRO B CA 1
ATOM 6001 C C . PRO B 1 361 ? 2.27 -28.812 -7.582 1 98.44 361 PRO B C 1
ATOM 6003 O O . PRO B 1 361 ? 3.266 -28.234 -7.141 1 98.44 361 PRO B O 1
ATOM 6006 N N . GLN B 1 362 ? 2.305 -29.938 -8.297 1 98 362 GLN B N 1
ATOM 6007 C CA . GLN B 1 362 ? 3.57 -30.641 -8.516 1 98 362 GLN B CA 1
ATOM 6008 C C . GLN B 1 362 ? 4.559 -29.766 -9.273 1 98 362 GLN B C 1
ATOM 6010 O O . GLN B 1 362 ? 5.77 -29.844 -9.047 1 98 362 GLN B O 1
ATOM 6015 N N . GLN B 1 363 ? 4.043 -28.938 -10.156 1 98.19 363 GLN B N 1
ATOM 6016 C CA . GLN B 1 363 ? 4.918 -28.047 -10.891 1 98.19 363 GLN B CA 1
ATOM 6017 C C . GLN B 1 363 ? 5.719 -27.156 -9.938 1 98.19 363 GLN B C 1
ATOM 6019 O O . GLN B 1 363 ? 6.938 -27.047 -10.062 1 98.19 363 GLN B O 1
ATOM 6024 N N . PHE B 1 364 ? 5.062 -26.547 -8.977 1 98.25 364 PHE B N 1
ATOM 6025 C CA . PHE B 1 364 ? 5.719 -25.703 -7.984 1 98.25 364 PHE B CA 1
ATOM 6026 C C . PHE B 1 364 ? 6.668 -26.516 -7.117 1 98.25 364 PHE B C 1
ATOM 6028 O O . PHE B 1 364 ? 7.777 -26.078 -6.816 1 98.25 364 PHE B O 1
ATOM 6035 N N . ILE B 1 365 ? 6.227 -27.672 -6.711 1 97.94 365 ILE B N 1
ATOM 6036 C CA . ILE B 1 365 ? 7.031 -28.547 -5.871 1 97.94 365 ILE B CA 1
ATOM 6037 C C . ILE B 1 365 ? 8.336 -28.891 -6.586 1 97.94 365 ILE B C 1
ATOM 6039 O O . ILE B 1 365 ? 9.414 -28.844 -5.988 1 97.94 365 ILE B O 1
ATOM 6043 N N . ASP B 1 366 ? 8.227 -29.219 -7.844 1 97.44 366 ASP B N 1
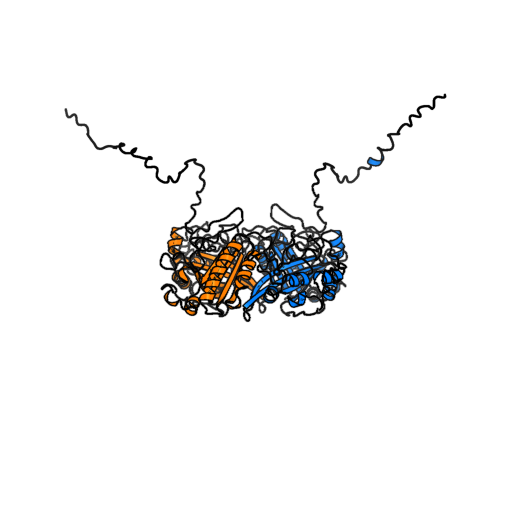ATOM 6044 C CA . ASP B 1 366 ? 9.414 -29.562 -8.625 1 97.44 366 ASP B CA 1
ATOM 6045 C C . ASP B 1 366 ? 10.383 -28.375 -8.703 1 97.44 366 ASP B C 1
ATOM 6047 O O . ASP B 1 366 ? 11.594 -28.562 -8.547 1 97.44 366 ASP B O 1
ATOM 6051 N N . ILE B 1 367 ? 9.859 -27.219 -8.953 1 97.31 367 ILE B N 1
ATOM 6052 C CA . ILE B 1 367 ? 10.695 -26.031 -9.031 1 97.31 367 ILE B CA 1
ATOM 6053 C C . ILE B 1 367 ? 11.367 -25.781 -7.688 1 97.31 367 ILE B C 1
ATOM 6055 O O . ILE B 1 367 ? 12.578 -25.578 -7.625 1 97.31 367 ILE B O 1
ATOM 6059 N N . GLN B 1 368 ? 10.625 -25.812 -6.598 1 96.88 368 GLN B N 1
ATOM 6060 C CA . GLN B 1 368 ? 11.172 -25.547 -5.273 1 96.88 368 GLN B CA 1
ATOM 6061 C C . GLN B 1 368 ? 12.227 -26.578 -4.895 1 96.88 368 GLN B C 1
ATOM 6063 O O . GLN B 1 368 ? 13.219 -26.25 -4.242 1 96.88 368 GLN B O 1
ATOM 6068 N N . ASN B 1 369 ? 11.977 -27.797 -5.258 1 95.5 369 ASN B N 1
ATOM 6069 C CA . ASN B 1 369 ? 12.953 -28.844 -4.973 1 95.5 369 ASN B CA 1
ATOM 6070 C C . ASN B 1 369 ? 14.258 -28.625 -5.73 1 95.5 369 ASN B C 1
ATOM 6072 O O . ASN B 1 369 ? 15.336 -28.938 -5.227 1 95.5 369 ASN B O 1
ATOM 6076 N N . HIS B 1 370 ? 14.133 -28.156 -6.895 1 94.94 370 HIS B N 1
ATOM 6077 C CA . HIS B 1 370 ? 15.336 -27.844 -7.664 1 94.94 370 HIS B CA 1
ATOM 6078 C C . HIS B 1 370 ? 16.078 -26.656 -7.066 1 94.94 370 HIS B C 1
ATOM 6080 O O . HIS B 1 370 ? 17.312 -26.609 -7.086 1 94.94 370 HIS B O 1
ATOM 6086 N N . LEU B 1 371 ? 15.367 -25.609 -6.691 1 95.94 371 LEU B N 1
ATOM 6087 C CA . LEU B 1 371 ? 15.984 -24.484 -5.992 1 95.94 371 LEU B CA 1
ATOM 6088 C C . LEU B 1 371 ? 16.641 -24.953 -4.695 1 95.94 371 LEU B C 1
ATOM 6090 O O . LEU B 1 371 ? 17.859 -24.812 -4.523 1 95.94 371 LEU B O 1
ATOM 6094 N N . GLY B 1 372 ? 15.828 -25.578 -3.871 1 88.81 372 GLY B N 1
ATOM 6095 C CA . GLY B 1 372 ? 16.266 -26.234 -2.643 1 88.81 372 GLY B CA 1
ATOM 6096 C C . GLY B 1 372 ? 17.281 -25.422 -1.872 1 88.81 372 GLY B C 1
ATOM 6097 O O . GLY B 1 372 ? 17.172 -24.203 -1.752 1 88.81 372 GLY B O 1
ATOM 6098 N N . HIS B 1 373 ? 18.297 -26.062 -1.369 1 87.81 373 HIS B N 1
ATOM 6099 C CA . HIS B 1 373 ? 19.344 -25.453 -0.55 1 87.81 373 HIS B CA 1
ATOM 6100 C C . HIS B 1 373 ? 20.422 -24.797 -1.416 1 87.81 373 HIS B C 1
ATOM 6102 O O . HIS B 1 373 ? 21.219 -24 -0.925 1 87.81 373 HIS B O 1
ATOM 6108 N N . LYS B 1 374 ? 20.344 -25.062 -2.621 1 92.75 374 LYS B N 1
ATOM 6109 C CA . LYS B 1 374 ? 21.422 -24.594 -3.498 1 92.75 374 LYS B CA 1
ATOM 6110 C C . LYS B 1 374 ? 21.188 -23.156 -3.941 1 92.75 374 LYS B C 1
ATOM 6112 O O . LYS B 1 374 ? 22.125 -22.469 -4.359 1 92.75 374 LYS B O 1
ATOM 6117 N N . ASP B 1 375 ? 19.969 -22.734 -3.955 1 97.19 375 ASP B N 1
ATOM 6118 C CA . ASP B 1 375 ? 19.594 -21.422 -4.484 1 97.19 375 ASP B CA 1
ATOM 6119 C C . ASP B 1 375 ? 20.25 -20.297 -3.693 1 97.19 375 ASP B C 1
ATOM 6121 O O . ASP B 1 375 ? 19.922 -20.078 -2.529 1 97.19 375 ASP B O 1
ATOM 6125 N N . LYS B 1 376 ? 21.094 -19.625 -4.312 1 97.62 376 LYS B N 1
ATOM 6126 C CA . LYS B 1 376 ? 21.828 -18.547 -3.654 1 97.62 376 LYS B CA 1
ATOM 6127 C C . LYS B 1 376 ? 20.875 -17.469 -3.121 1 97.62 376 LYS B C 1
ATOM 6129 O O . LYS B 1 376 ? 21.203 -16.766 -2.168 1 97.62 376 LYS B O 1
ATOM 6134 N N . LEU B 1 377 ? 19.703 -17.344 -3.715 1 97.5 377 LEU B N 1
ATOM 6135 C CA . LEU B 1 377 ? 18.719 -16.344 -3.314 1 97.5 377 LEU B CA 1
ATOM 6136 C C . LEU B 1 377 ? 18.266 -16.578 -1.878 1 97.5 377 LEU B C 1
ATOM 6138 O O . LEU B 1 377 ? 17.766 -15.648 -1.225 1 97.5 377 LEU B O 1
ATOM 6142 N N . ASN B 1 378 ? 18.5 -17.766 -1.351 1 96.88 378 ASN B N 1
ATOM 6143 C CA . ASN B 1 378 ? 18.109 -18.109 0.011 1 96.88 378 ASN B CA 1
ATOM 6144 C C . ASN B 1 378 ? 18.844 -17.266 1.04 1 96.88 378 ASN B C 1
ATOM 6146 O O . ASN B 1 378 ? 18.375 -17.109 2.172 1 96.88 378 ASN B O 1
ATOM 6150 N N . GLU B 1 379 ? 19.922 -16.703 0.68 1 96.62 379 GLU B N 1
ATOM 6151 C CA . GLU B 1 379 ? 20.703 -15.859 1.58 1 96.62 379 GLU B CA 1
ATOM 6152 C C . GLU B 1 379 ? 20 -14.531 1.827 1 96.62 379 GLU B C 1
ATOM 6154 O O . GLU B 1 379 ? 20.297 -13.836 2.801 1 96.62 379 GLU B O 1
ATOM 6159 N N . TYR B 1 380 ? 19.031 -14.242 0.965 1 97.75 380 TYR B N 1
ATOM 6160 C CA . TYR B 1 380 ? 18.516 -12.875 0.98 1 97.75 380 TYR B CA 1
ATOM 6161 C C . TYR B 1 380 ? 17.016 -12.859 1.224 1 97.75 380 TYR B C 1
ATOM 6163 O O . TYR B 1 380 ? 16.406 -11.797 1.318 1 97.75 380 TYR B O 1
ATOM 6171 N N . ILE B 1 381 ? 16.375 -14.016 1.302 1 97.75 381 ILE B N 1
ATOM 6172 C CA . ILE B 1 381 ? 14.938 -14.047 1.471 1 97.75 381 ILE B CA 1
ATOM 6173 C C . ILE B 1 381 ? 14.555 -15.125 2.479 1 97.75 381 ILE B C 1
ATOM 6175 O O . ILE B 1 381 ? 15.336 -16.047 2.744 1 97.75 381 ILE B O 1
ATOM 6179 N N . THR B 1 382 ? 13.422 -15.023 3.039 1 97.25 382 THR B N 1
ATOM 6180 C CA . THR B 1 382 ? 12.82 -16.016 3.916 1 97.25 382 THR B CA 1
ATOM 6181 C C . THR B 1 382 ? 11.328 -16.172 3.621 1 97.25 382 THR B C 1
ATOM 6183 O O . THR B 1 382 ? 10.602 -15.172 3.566 1 97.25 382 THR B O 1
ATOM 6186 N N . HIS B 1 383 ? 10.922 -17.406 3.379 1 97.94 383 HIS B N 1
ATOM 6187 C CA . HIS B 1 383 ? 9.5 -17.672 3.211 1 97.94 383 HIS B CA 1
ATOM 6188 C C . HIS B 1 383 ? 8.773 -17.656 4.555 1 97.94 383 HIS B C 1
ATOM 6190 O O . HIS B 1 383 ? 9.117 -18.422 5.453 1 97.94 383 HIS B O 1
ATOM 6196 N N . ARG B 1 384 ? 7.742 -16.797 4.703 1 97.69 384 ARG B N 1
ATOM 6197 C CA . ARG B 1 384 ? 7.078 -16.594 5.988 1 97.69 384 ARG B CA 1
ATOM 6198 C C . ARG B 1 384 ? 5.645 -17.094 5.957 1 97.69 384 ARG B C 1
ATOM 6200 O O . ARG B 1 384 ? 5.062 -17.406 7 1 97.69 384 ARG B O 1
ATOM 6207 N N . GLY B 1 385 ? 5.027 -17.141 4.828 1 98 385 GLY B N 1
ATOM 6208 C CA . GLY B 1 385 ? 3.66 -17.609 4.652 1 98 385 GLY B CA 1
ATOM 6209 C C . GLY B 1 385 ? 3.502 -18.578 3.496 1 98 385 GLY B C 1
ATOM 6210 O O . GLY B 1 385 ? 4.34 -18.609 2.592 1 98 385 GLY B O 1
ATOM 6211 N N . SER B 1 386 ? 2.412 -19.297 3.57 1 98.56 386 SER B N 1
ATOM 6212 C CA . SER B 1 386 ? 2.162 -20.297 2.539 1 98.56 386 SER B CA 1
ATOM 6213 C C . SER B 1 386 ? 0.677 -20.625 2.432 1 98.56 386 SER B C 1
ATOM 6215 O O . SER B 1 386 ? -0.02 -20.719 3.445 1 98.56 386 SER B O 1
ATOM 6217 N N . GLY B 1 387 ? 0.201 -20.734 1.217 1 98.5 387 GLY B N 1
ATOM 6218 C CA . GLY B 1 387 ? -1.156 -21.172 0.93 1 98.5 387 GLY B CA 1
ATOM 6219 C C . GLY B 1 387 ? -1.276 -21.922 -0.379 1 98.5 387 GLY B C 1
ATOM 6220 O O . GLY B 1 387 ? -0.481 -21.719 -1.297 1 98.5 387 GLY B O 1
ATOM 6221 N N . LEU B 1 388 ? -2.203 -22.859 -0.417 1 98.88 388 LEU B N 1
ATOM 6222 C CA . LEU B 1 388 ? -2.541 -23.625 -1.61 1 98.88 388 LEU B CA 1
ATOM 6223 C C . LEU B 1 388 ? -4.051 -23.688 -1.808 1 98.88 388 LEU B C 1
ATOM 6225 O O . LEU B 1 388 ? -4.773 -24.203 -0.945 1 98.88 388 LEU B O 1
ATOM 6229 N N . PHE B 1 389 ? -4.488 -23.25 -2.951 1 98.94 389 PHE B N 1
ATOM 6230 C CA . PHE B 1 389 ? -5.914 -23.125 -3.219 1 98.94 389 PHE B CA 1
ATOM 6231 C C . PHE B 1 389 ? -6.238 -23.578 -4.637 1 98.94 389 PHE B C 1
ATOM 6233 O O . PHE B 1 389 ? -5.426 -23.422 -5.547 1 98.94 389 PHE B O 1
ATOM 6240 N N . LEU B 1 390 ? -7.344 -24.125 -4.809 1 98.88 390 LEU B N 1
ATOM 6241 C CA . LEU B 1 390 ? -7.926 -24.359 -6.125 1 98.88 390 LEU B CA 1
ATOM 6242 C C . LEU B 1 390 ? -8.805 -23.188 -6.547 1 98.88 390 LEU B C 1
ATOM 6244 O O . LEU B 1 390 ? -9.867 -22.953 -5.961 1 98.88 390 LEU B O 1
ATOM 6248 N N . ILE B 1 391 ? -8.305 -22.453 -7.5 1 98.88 391 ILE B N 1
ATOM 6249 C CA . ILE B 1 391 ? -9.141 -21.406 -8.078 1 98.88 391 ILE B CA 1
ATOM 6250 C C . ILE B 1 391 ? -10.281 -22.031 -8.875 1 98.88 391 ILE B C 1
ATOM 6252 O O . ILE B 1 391 ? -10.039 -22.797 -9.82 1 98.88 391 ILE B O 1
ATOM 6256 N N . LEU B 1 392 ? -11.461 -21.688 -8.562 1 98.25 392 LEU B N 1
ATOM 6257 C CA . LEU B 1 392 ? -12.641 -22.281 -9.18 1 98.25 392 LEU B CA 1
ATOM 6258 C C . LEU B 1 392 ? -12.758 -21.891 -10.648 1 98.25 392 LEU B C 1
ATOM 6260 O O . LEU B 1 392 ? -12.188 -20.891 -11.07 1 98.25 392 LEU B O 1
ATOM 6264 N N . PRO B 1 393 ? -13.484 -22.75 -11.422 1 97.69 393 PRO B N 1
ATOM 6265 C CA . PRO B 1 393 ? -13.719 -22.391 -12.82 1 97.69 393 PRO B CA 1
ATOM 6266 C C . PRO B 1 393 ? -14.422 -21.031 -12.977 1 97.69 393 PRO B C 1
ATOM 6268 O O . PRO B 1 393 ? -15.094 -20.578 -12.055 1 97.69 393 PRO B O 1
ATOM 6271 N N . GLY B 1 394 ? -14.203 -20.469 -14.195 1 97.62 394 GLY B N 1
ATOM 6272 C CA . GLY B 1 394 ? -14.953 -19.266 -14.5 1 97.62 394 GLY B CA 1
ATOM 6273 C C . GLY B 1 394 ? -16.453 -19.453 -14.43 1 97.62 394 GLY B C 1
ATOM 6274 O O . GLY B 1 394 ? -16.938 -20.578 -14.25 1 97.62 394 GLY B O 1
ATOM 6275 N N . VAL B 1 395 ? -17.141 -18.359 -14.508 1 97.94 395 VAL B N 1
ATOM 6276 C CA . VAL B 1 395 ? -18.594 -18.391 -14.352 1 97.94 395 VAL B CA 1
ATOM 6277 C C . VAL B 1 395 ? -19.266 -17.984 -15.664 1 97.94 395 VAL B C 1
ATOM 6279 O O . VAL B 1 395 ? -18.891 -16.984 -16.281 1 97.94 395 VAL B O 1
ATOM 6282 N N . LYS B 1 396 ? -20.172 -18.75 -16.125 1 95.69 396 LYS B N 1
ATOM 6283 C CA . LYS B 1 396 ? -21 -18.375 -17.266 1 95.69 396 LYS B CA 1
ATOM 6284 C C . LYS B 1 396 ? -22.094 -17.406 -16.859 1 95.69 396 LYS B C 1
ATOM 6286 O O . LYS B 1 396 ? -22.547 -17.406 -15.711 1 95.69 396 LYS B O 1
ATOM 6291 N N . LYS B 1 397 ? -22.5 -16.656 -17.859 1 95.62 397 LYS B N 1
ATOM 6292 C CA . LYS B 1 397 ? -23.625 -15.758 -17.578 1 95.62 397 LYS B CA 1
ATOM 6293 C C . LYS B 1 397 ? -24.828 -16.547 -17.062 1 95.62 397 LYS B C 1
ATOM 6295 O O . LYS B 1 397 ? -25.219 -17.562 -17.641 1 95.62 397 LYS B O 1
ATOM 6300 N N . GLY B 1 398 ? -25.359 -16.094 -15.977 1 95.44 398 GLY B N 1
ATOM 6301 C CA . GLY B 1 398 ? -26.484 -16.781 -15.352 1 95.44 398 GLY B CA 1
ATOM 6302 C C . GLY B 1 398 ? -26.078 -17.781 -14.297 1 95.44 398 GLY B C 1
ATOM 6303 O O . GLY B 1 398 ? -26.891 -18.234 -13.5 1 95.44 398 GLY B O 1
ATOM 6304 N N . GLY B 1 399 ? -24.844 -18.156 -14.258 1 97.56 399 GLY B N 1
ATOM 6305 C CA . GLY B 1 399 ? -24.312 -19.062 -13.242 1 97.56 399 GLY B CA 1
ATOM 6306 C C . GLY B 1 399 ? -23.75 -18.328 -12.039 1 97.56 399 GLY B C 1
ATOM 6307 O O . GLY B 1 399 ? -24 -17.141 -11.852 1 97.56 399 GLY B O 1
ATOM 6308 N N . TYR B 1 400 ? -23.094 -19.172 -11.172 1 98.19 400 TYR B N 1
ATOM 6309 C CA . TYR B 1 400 ? -22.484 -18.547 -10.008 1 98.19 400 TYR B CA 1
ATOM 6310 C C . TYR B 1 400 ? -21.172 -19.234 -9.641 1 98.19 400 TYR B C 1
ATOM 6312 O O . TYR B 1 400 ? -20.906 -20.359 -10.094 1 98.19 400 TYR B O 1
ATOM 6320 N N . LEU B 1 401 ? -20.359 -18.578 -8.922 1 98.31 401 LEU B N 1
ATOM 6321 C CA . LEU B 1 401 ? -19.062 -19.047 -8.445 1 98.31 401 LEU B CA 1
ATOM 6322 C C . LEU B 1 401 ? -19.203 -20.359 -7.688 1 98.31 401 LEU B C 1
ATOM 6324 O O . LEU B 1 401 ? -20 -20.453 -6.746 1 98.31 401 LEU B O 1
ATOM 6328 N N . GLY B 1 402 ? -18.469 -21.344 -8.133 1 97.94 402 GLY B N 1
ATOM 6329 C CA . GLY B 1 402 ? -18.484 -22.641 -7.449 1 97.94 402 GLY B CA 1
ATOM 6330 C C . GLY B 1 402 ? -19.672 -23.5 -7.836 1 97.94 402 GLY B C 1
ATOM 6331 O O . GLY B 1 402 ? -19.969 -24.5 -7.168 1 97.94 402 GLY B O 1
ATOM 6332 N N . GLU B 1 403 ? -20.359 -23.219 -8.898 1 97.31 403 GLU B N 1
ATOM 6333 C CA . GLU B 1 403 ? -21.547 -23.969 -9.297 1 97.31 403 GLU B CA 1
ATOM 6334 C C . GLU B 1 403 ? -21.234 -25.438 -9.5 1 97.31 403 GLU B C 1
ATOM 6336 O O . GLU B 1 403 ? -21.969 -26.312 -9.031 1 97.31 403 GLU B O 1
ATOM 6341 N N . THR B 1 404 ? -20.156 -25.75 -10.18 1 96.38 404 THR B N 1
ATOM 6342 C CA . THR B 1 404 ? -19.797 -27.141 -10.445 1 96.38 404 THR B CA 1
ATOM 6343 C C . THR B 1 404 ? -19.359 -27.844 -9.164 1 96.38 404 THR B C 1
ATOM 6345 O O . THR B 1 404 ? -19.484 -29.062 -9.039 1 96.38 404 THR B O 1
ATOM 6348 N N . LEU B 1 405 ? -18.875 -27.109 -8.211 1 97.44 405 LEU B N 1
ATOM 6349 C CA . LEU B 1 405 ? -18.469 -27.641 -6.922 1 97.44 405 LEU B CA 1
ATOM 6350 C C . LEU B 1 405 ? -19.672 -28.047 -6.086 1 97.44 405 LEU B C 1
ATOM 6352 O O . LEU B 1 405 ? -19.703 -29.125 -5.504 1 97.44 405 LEU B O 1
ATOM 6356 N N . PHE B 1 406 ? -20.656 -27.219 -6.07 1 96.44 406 PHE B N 1
ATOM 6357 C CA . PHE B 1 406 ? -21.781 -27.375 -5.156 1 96.44 406 PHE B CA 1
ATOM 6358 C C . PHE B 1 406 ? -22.875 -28.219 -5.785 1 96.44 406 PHE B C 1
ATOM 6360 O O . PHE B 1 406 ? -23.844 -28.609 -5.113 1 96.44 406 PHE B O 1
ATOM 6367 N N . SER B 1 407 ? -22.766 -28.5 -7.043 1 90.25 407 SER B N 1
ATOM 6368 C CA . SER B 1 407 ? -23.75 -29.344 -7.719 1 90.25 407 SER B CA 1
ATOM 6369 C C . SER B 1 407 ? -23.422 -30.828 -7.539 1 90.25 407 SER B C 1
ATOM 6371 O O . SER B 1 407 ? -22.25 -31.203 -7.348 1 90.25 407 SER B O 1
#

Foldseek 3Di:
DDDPDDPVPPPPPPPVPPVVPPDPDCPPPPPPPPPPVPPPQFLLDFDDDVVQLFTAQFHQFGPPAQDWFAFKKKKFFKAWPDLALVVVVVLQFVLQVQQRQLRQQHFDDDPDPDPVDDDLAPCQCPPHTSQHKGKFKWFACVQCVSNVNNVQDDPQRDDFDDFPQAPADPLQEEHTMMMMIGGNDHSSNVSSVCSSCVVCVNTMDTSDIFMFGFDDDTPDFTAEPLQAGDQLDADNDNVLCPVKFAAPDDLQGRKWKKKKWWKWFQVVVSVPDDQVVSCLLAQARSPACHGQVDDHNNDDHDQCDADPVRHTSRHPQHLNNLLVVLVGHKGKDKGKGWDQADPVPRHTGITMTIMIITNGVVSVSSSSVSNGPSRSCSVTMYTHHIYMTITGTGAHVVGTTCRSSSD/DDPDDDPDDDDCPPPPVVDPPVDPPPPPPPPPPPPPVPPPQFLLDFDDDVVQLFTAQFHFFGPPAQDWFAFKKKKFFKAWPDLALVVVVVLQFVLQVQQRQLRQQHFDDDPDPDPVDDDLAPCQSPPHTSQHKGKFKWFACVQCVSNVNNVQDDPQRDDFDDFPQAPADPLQEEHTMMMMIGGNDHSSNVSSVCSSCVVCVNTMDTSDIFMFGFDDDTPDFTAEPLQAGDQLDADNDNVLCPVKFAAPDDLQGRKWKKKKWWKWFQVVVSVPDDQVVSCLLAQARSPACHGQVDDHNNDDHDQCDADPVRATSRHPQHLNNLLVVLVGHKGKDKGKGWDQADPVPRHTGITMTIMIITNGVVSVSSSSVSNGPSRSCSVTMYTHHIYMTITGTGAHVVGTTCRSSSD

Nearest PDB structures (foldseek):
  8olh-assembly1_B  TM=9.508E-01  e=2.261E-44  Streptomyces lividans 1326
  8rgw-assembly1_B  TM=9.497E-01  e=9.913E-43  Streptomyces lividans
  8omc-assembly1_B  TM=9.462E-01  e=7.343E-43  Streptomyces lividans 1326
  8rgs-assembly1_B  TM=9.505E-01  e=2.037E-42  Streptomyces lividans
  4grc-assembly1_A-2  TM=9.328E-01  e=1.205E-40  Streptomyces coelicolor A3(2)

Solvent-accessible surface area (backbone atoms only — not comparable to full-atom values): 43617 Å² total; per-residue (Å²): 137,80,80,84,74,71,85,72,76,73,75,73,72,63,78,74,61,62,80,75,56,84,73,67,90,70,74,78,74,81,71,82,78,75,77,63,79,72,74,76,77,48,87,63,55,59,51,70,40,75,90,54,39,18,34,40,56,56,34,65,33,42,25,67,67,75,49,76,81,47,37,19,36,34,35,37,29,24,33,70,68,54,60,52,51,69,61,53,53,52,48,31,43,48,50,37,57,44,46,48,30,42,18,62,36,39,74,47,65,67,88,67,88,56,43,81,37,43,57,74,38,75,50,42,43,70,93,47,70,15,37,46,22,27,64,31,56,25,38,16,68,62,38,32,49,60,50,71,40,56,89,69,57,58,88,63,72,60,80,82,74,91,57,72,75,58,57,66,38,73,72,48,40,59,53,22,33,37,40,41,23,30,5,63,36,62,55,51,16,46,44,49,56,50,60,68,43,61,86,39,56,81,43,34,41,46,48,34,42,45,57,30,36,50,54,76,56,89,91,51,63,26,47,37,87,82,19,33,56,53,60,78,83,43,68,82,46,64,68,44,36,57,72,29,24,32,32,85,55,74,78,48,36,39,11,28,31,36,40,38,34,36,32,39,36,44,55,73,64,50,59,66,40,19,42,50,55,52,24,40,28,44,26,25,39,50,87,59,36,6,25,47,94,55,78,41,47,83,48,80,75,59,86,79,42,56,42,97,85,66,44,55,54,44,40,86,38,4,37,50,52,25,39,55,69,43,74,64,60,48,39,62,57,64,25,34,31,72,68,32,40,34,77,88,77,29,42,67,36,34,31,35,44,38,31,33,32,14,47,41,54,61,47,57,51,45,28,49,61,49,26,40,85,57,22,48,51,58,81,38,42,39,40,33,23,37,33,62,26,43,26,46,34,27,23,55,88,92,58,38,53,50,49,62,72,76,98,137,77,88,69,88,84,82,76,84,76,80,82,72,66,85,63,68,94,68,80,66,92,66,63,97,65,77,78,71,80,71,81,80,75,79,64,79,72,76,78,78,49,87,66,55,60,52,68,39,75,91,55,39,19,35,42,57,57,33,65,34,42,25,67,69,76,50,76,81,46,37,19,36,33,36,39,28,24,33,70,67,55,60,52,49,68,61,52,51,51,49,31,43,49,49,37,57,44,44,47,31,42,18,64,37,38,76,48,67,67,89,66,89,58,43,82,38,42,58,72,40,73,50,43,42,70,94,46,70,15,37,47,22,26,63,31,54,25,38,15,68,64,37,31,49,61,50,72,39,56,90,68,57,58,88,64,74,59,81,80,74,92,56,74,75,58,56,66,39,73,72,48,40,60,54,21,34,39,41,40,21,28,6,64,35,63,56,51,14,47,45,50,57,52,60,68,44,61,87,39,56,81,43,33,41,46,47,34,41,46,59,31,35,50,55,78,57,87,92,52,64,26,48,37,87,82,18,33,57,52,60,77,82,44,70,82,48,64,67,43,37,58,73,29,25,33,32,85,55,74,78,48,36,39,10,29,31,36,41,38,35,35,31,40,36,43,55,74,65,52,62,66,40,20,42,52,56,52,24,41,28,43,25,25,38,50,87,61,36,6,26,48,94,55,77,41,48,84,48,81,75,59,88,78,42,54,44,97,85,66,44,53,55,42,41,85,38,4,39,52,53,24,40,54,70,42,74,65,60,48,38,62,58,64,24,33,32,72,69,32,39,35,77,89,75,28,42,67,36,33,32,35,44,37,30,33,34,14,45,41,52,60,47,57,51,44,28,50,60,49,28,41,84,55,24,48,52,60,81,37,41,39,40,32,22,37,32,62,25,43,28,44,35,26,24,53,88,90,60,36,53,49,48,60,73,76,98

Sequence (814 aa):
MTQDKHEGNEVSRRFFLKMLGIGGAGAVIGASGVGGIFSFKSMFDTPEDKDNDAYEFYGKVQPGITTPSQKNINFAVIDLKSKDKAAIQEMFKEWTKMSVKMMDGTLIGKSTKNSLLPPEDTGEAVGLSASKLTLTFGISKSFMKKLGLSSKIPSDFKDLPHFPNDQLDKDLTGGDIMIQACANDQQVAFHAIHNLIRPFRDLIQVKWSQTGFVSGKPKETPRNLMAFKDGTVNPRSNDEFKDYVFKNEGWAKNATYCIARKIQIHIETWDRTSLDEQEATFGRYRHSGAPLGKKKEFDEMDLKAKDSAGQPVIPADAHARLAKEAKTSILRRAYNYMDGTNEDTGALNTGLLFLCFQKSPQQFIDIQNHLGHKDKLNEYITHRGSGLFLILPGVKKGGYLGETLFSMTQDKHEGNEVSRRFFLKMLGIGGAGAVIGASGVGGIFSFKSMFDTPEDKDNDAYEFYGKVQPGITTPSQKNINFAVIDLKSKDKAAIQEMFKEWTKMSVKMMDGTLIGKSTKNSLLPPEDTGEAVGLSASKLTLTFGISKSFMKKLGLSSKIPSDFKDLPHFPNDQLDKDLTGGDIMIQACANDQQVAFHAIHNLIRPFRDLIQVKWSQTGFVSGKPKETPRNLMAFKDGTVNPRSNDEFKDYVFKNEGWAKNATYCIARKIQIHIETWDRTSLDEQEATFGRYRHSGAPLGKKKEFDEMDLKAKDSAGQPVIPADAHARLAKEAKTSILRRAYNYMDGTNEDTGALNTGLLFLCFQKSPQQFIDIQNHLGHKDKLNEYITHRGSGLFLILPGVKKGGYLGETLFS

Secondary structure (DSSP, 8-state):
-------------SHHHHTT----------------------TTPPPEEGGGTEE-S-SSS-TTSSSPPPSEEEEEEEEES---HHHHHHHHHHHHHHHHHHHTT--SS---S-TTS--SS--TTTT---TT-EEEEEE-HHHHHHTT-GGG--TT-PPPPPPTT----GGGB--SEEEEEEESSHHHHHHHHHHHHGGGTTTEEEEEEEEEE--SSTTSPPB-TTS-B--SS---SHHHHHHHTS--SSTTTT-EEEEEEEEEE-HHHHHTS-HHHHHHHHTB-TTT-PBTT-SSTTSPP-TT-B-TTS-BSS-TT-HHHHHHHT----EE--EEEEEEE-TTT--EEEEEEEEEEES-HHHHHHHHHHHTTT-GGGGTEEEEEEEEEEEPPP--TT--TTHHHH-/--------------TT-S-S-S-SS-----------------TTPPPEEGGGTEE-S-SSS-TTSSSPPPSEEEEEEEEES---HHHHHHHHHHHHHHHHHHHTT--SS---S-TTS--SS--TTTT---TT-EEEEEE-HHHHHHTT-GGG--TT-PPPPPPTT----GGGB--SEEEEEEESSHHHHHHHHHHHHGGGTTTEEEEEEEEEE--SSTTSPPB-TTS-B--SS---SHHHHHHHTS--SSTTTT-EEEEEEEEEE-HHHHTTS-HHHHHHHHTB-TTT-PBTT-SSTTSPP-TT-B-TTS-BSS-TT-HHHHHHHT----EE--EEEEEEE-TTT--EEEEEEEEEEES-HHHHHHHHHHHTTT-GGGGTEEEEEEEEEEEPPP--TT--TTHHHH-

Organism: Staphylococcus carnosus (strain TM300) (NCBI:txid396513)

Radius of gyration: 31.92 Å; Cα contacts (8 Å, |Δi|>4): 1729; chains: 2; bounding box: 76×128×114 Å